Protein 2RJB (pdb70)

InterPro domains:
  IPR009770 2-oxoadipate dioxygenase/decarboxylase [PF07063] (14-400)
  IPR009770 2-oxoadipate dioxygenase/decarboxylase [SM01150] (11-401)
  IPR047869 2-oxoadipate dioxygenase/decarboxylase, bacterial-type [cd16348] (8-313)

Nearest PDB structures (foldseek):
  2rjb-assembly4_D  TM=1.002E+00  e=2.274E-74  Shigella flexneri
  2rjb-assembly2_B  TM=9.936E-01  e=2.424E-61  Shigella flexneri
  2rjb-assembly1_A  TM=9.729E-01  e=1.414E-58  Shigella flexneri
  2rjb-assembly3_C  TM=9.312E-01  e=3.517E-57  Shigella flexneri
  6w1g-assembly1_A  TM=9.583E-01  e=5.378E-47  Pseudomonas putida

Foldseek 3Di:
DDFDALLVLVLVLLVVLCVCVVFVLVVLLLVLQVVQQVVVCVVPVVVVVLVVLLQPVQLNRDKEFEWEAEFLQLLQVVQLLVSQHWADKAQCVLVVAQKIWTKSWHQDPVSCSSYTYIYIYIYGHLVSQPPPVLSVVLVVLRVVADLADPVLVVLSVVCVVVVTDDVVSSVVNSVRVSSLADFDQEWQDAVVSLVVQVVSPVVSSLHRGGHHIHTLEMEREHQDPVVSCVCPSPWPWDPDKDDAADALFDEAKIKTKGFSDKAWHDYPPDDDTHIHTRMYMYMYWGFYWAPVQLVVRLVLVVVQPSCRVVSCVVPDRDPVVVVVRTTFWQKAFDPVQVVVLVVAAPPDDCPVCVVVVGIDTHGHINSGHDHPNPPNQVVSCVSNPHHHHHVNVSRVVNNVVRVVVRHD/DDLLVLVLVLLVCCCVCVVFVLSVLLLVLLVVQQVVVCVVPVVVVVLVVLLQPQALNREKEFEWEAEFLVVLQLVQLLVSQFWADKADQCVVPAQWIWTKRWHQDPVSCSNYTYMYIYIYGDLVLFDDPVLSVVLVVLRVPADLADVVLVVLSVVCVVVVHDDVVSSVVNSVRVSSSADDDQEWPDAPVSLVVLVVRPVVSSQHRIHRHMHILEMEREHQDVVSSQPCPRVWDWDPDKDDAADALADEAKIKTKGFRDKAWHDYPPDPDTHIDTRMYMYMYWGFYWAPVLVVVRVVLDVVQDDPVPDPVSSVSVVSCVVPDRDPVVCVVRTTFWQKAFDPVAVDAAPDDCVVVVVVVGMDTDGHINSDHDHHCPVVLVVSCVSNVHRGHHVNVSRVCNRVVSVVVVHD/DDLLVLLLLLLVVLCVCVVFVVVVLLLVLFVVLFVVVVVVVDLAQNAEKEFEWEAEFLLVLQLVQLLVLAHWADKADLVVVVAQKIWTKNFHQDPVSCNNYTYIYIYIYGNLVLFPDPVLSVVLVVLRVPADLADPVLVVLSPCCVVPVHADVVSSVVNSVRVVSSADDDQEWPDAPVSLVVLVVRPVVSSQHRGDRHIHTLEMEREHACVPVSQPPPSPWHWDPDKDDQADAPADAAKIKTKTFRDWDHHDYPPDDDTDTDTRMYMYMYWGFAWAPQQVVVRLVLVCVSVSNVSCVPPDRDPVVVVVRTTAVIHSGHDHNVCLVVSCVSNVHHHDYSNVSSVVVRVVVDVVVPD/DDLLVLVLLLLVCLCVCVVFVVSVVLLVVLVVQQVVVCVVPVVCVVVCVVCQNREKEFEWEAEALVVQLVVQLLVSQFWADKACCCVPQAQWIWTKSAHLDDVGAYIYTYTYHPLCLNVVLNCLRVPADLQAPLQSVLSVVCVPVVHDDCPSSNVNSVRNCSSADFDQEWPDAPVSLCVVVVRPNVSSLHRRHHHIHTLEMEHEHQPVPVVQPCPSPWHWDPAKDDAADAPFDAAKIKTKTFRDWGHHDYPPDGIDTRIYMYMYWGFAWAPQLVVVRLVLDVVLPPQPDDSVSNVSVVSCVPRDRDPCVVVVRTTADADDADPVNVTHIQRTHDHHCNQVVNCVSNPHHHHYSNVSRVVRSD

Structure (mmCIF, N/CA/C/O backbone):
data_2RJB
#
_entry.id   2RJB
#
_cell.length_a   192.209
_cell.length_b   76.387
_cell.length_c   159.052
_cell.angle_alpha   90.00
_cell.angle_beta   116.55
_cell.angle_gamma   90.00
#
_symmetry.space_group_name_H-M   'C 1 2 1'
#
loop_
_entity.id
_entity.type
_entity.pdbx_description
1 polymer 'Uncharacterized protein'
2 non-polymer 'ZINC ION'
3 water water
#
loop_
_atom_site.group_PDB
_atom_site.id
_atom_site.type_symbol
_atom_site.label_atom_id
_atom_site.label_alt_id
_atom_site.label_comp_id
_atom_site.label_asym_id
_atom_site.label_entity_id
_atom_site.label_seq_id
_atom_site.pdbx_PDB_ins_code
_atom_site.Cartn_x
_atom_site.Cartn_y
_atom_site.Cartn_z
_atom_site.occupancy
_atom_site.B_iso_or_equiv
_atom_site.auth_seq_id
_atom_site.auth_comp_id
_atom_site.auth_asym_id
_atom_site.auth_atom_id
_atom_site.pdbx_PDB_model_num
ATOM 1 N N . ALA A 1 2 ? 65.447 87.383 0.168 1.00 40.39 2 ALA A N 1
ATOM 2 C CA . ALA A 1 2 ? 65.262 86.009 -0.359 1.00 38.94 2 ALA A CA 1
ATOM 3 C C . ALA A 1 2 ? 64.149 85.334 0.422 1.00 39.52 2 ALA A C 1
ATOM 4 O O . ALA A 1 2 ? 64.034 85.521 1.636 1.00 39.70 2 ALA A O 1
ATOM 6 N N . ASN A 1 3 ? 63.320 84.558 -0.272 1.00 39.03 3 ASN A N 1
ATOM 7 C CA . ASN A 1 3 ? 62.231 83.860 0.393 1.00 38.25 3 ASN A CA 1
ATOM 8 C C . ASN A 1 3 ? 62.816 82.735 1.207 1.00 37.46 3 ASN A C 1
ATOM 9 O O . ASN A 1 3 ? 63.797 82.118 0.805 1.00 37.25 3 ASN A O 1
ATOM 14 N N . SER A 1 4 ? 62.222 82.486 2.365 1.00 36.00 4 SER A N 1
ATOM 15 C CA . SER A 1 4 ? 62.668 81.406 3.217 1.00 34.36 4 SER A CA 1
ATOM 16 C C . SER A 1 4 ? 61.768 80.219 2.895 1.00 32.48 4 SER A C 1
ATOM 17 O O . SER A 1 4 ? 60.587 80.201 3.242 1.00 30.02 4 SER A O 1
ATOM 20 N N . ILE A 1 5 ? 62.333 79.232 2.211 1.00 32.05 5 ILE A N 1
ATOM 21 C CA . ILE A 1 5 ? 61.563 78.059 1.818 1.00 33.13 5 ILE A CA 1
ATOM 22 C C . ILE A 1 5 ? 60.997 77.296 3.010 1.00 30.98 5 ILE A C 1
ATOM 23 O O . ILE A 1 5 ? 61.654 77.110 4.028 1.00 32.02 5 ILE A O 1
ATOM 28 N N . THR A 1 6 ? 59.758 76.854 2.866 1.00 29.45 6 THR A N 1
ATOM 29 C CA . THR A 1 6 ? 59.083 76.109 3.914 1.00 26.59 6 THR A CA 1
ATOM 30 C C . THR A 1 6 ? 59.574 74.656 4.017 1.00 24.37 6 THR A C 1
ATOM 31 O O . THR A 1 6 ? 60.300 74.153 3.153 1.00 22.04 6 THR A O 1
ATOM 35 N N . ALA A 1 7 ? 59.177 73.993 5.096 1.00 23.95 7 ALA A N 1
ATOM 36 C CA . ALA A 1 7 ? 59.553 72.603 5.330 1.00 23.40 7 ALA A CA 1
ATOM 37 C C . ALA A 1 7 ? 58.780 71.690 4.379 1.00 22.22 7 ALA A C 1
ATOM 38 O O . ALA A 1 7 ? 59.354 70.768 3.803 1.00 23.94 7 ALA A O 1
ATOM 40 N N . ASP A 1 8 ? 57.487 71.950 4.215 1.00 20.57 8 ASP A N 1
ATOM 41 C CA . ASP A 1 8 ? 56.661 71.141 3.323 1.00 22.66 8 ASP A CA 1
ATOM 42 C C . ASP A 1 8 ? 57.282 71.124 1.931 1.00 22.29 8 ASP A C 1
ATOM 43 O O . ASP A 1 8 ? 57.157 70.154 1.186 1.00 19.70 8 ASP A O 1
ATOM 48 N N . GLU A 1 9 ? 57.960 72.214 1.593 1.00 24.34 9 GLU A N 1
ATOM 49 C CA . GLU A 1 9 ? 58.584 72.349 0.291 1.00 25.52 9 GLU A CA 1
ATOM 50 C C . GLU A 1 9 ? 59.844 71.532 0.167 1.00 24.57 9 GLU A C 1
ATOM 51 O O . GLU A 1 9 ? 60.109 70.969 -0.890 1.00 26.88 9 GLU A O 1
ATOM 57 N N . ILE A 1 10 ? 60.637 71.476 1.231 1.00 21.46 10 ILE A N 1
ATOM 58 C CA . ILE A 1 10 ? 61.853 70.680 1.178 1.00 19.37 10 ILE A CA 1
ATOM 59 C C . ILE A 1 10 ? 61.456 69.205 1.259 1.00 17.95 10 ILE A C 1
ATOM 60 O O . ILE A 1 10 ? 61.999 68.376 0.549 1.00 17.63 10 ILE A O 1
ATOM 65 N N . ARG A 1 11 ? 60.498 68.883 2.115 1.00 14.03 11 ARG A N 1
ATOM 66 C CA . ARG A 1 11 ? 60.090 67.501 2.269 1.00 18.16 11 ARG A CA 1
ATOM 67 C C . ARG A 1 11 ? 59.569 66.851 0.992 1.00 21.70 11 ARG A C 1
ATOM 68 O O . ARG A 1 11 ? 59.961 65.722 0.655 1.00 23.17 11 ARG A O 1
ATOM 76 N N . GLU A 1 12 ? 58.687 67.548 0.281 1.00 23.13 12 GLU A N 1
ATOM 77 C CA . GLU A 1 12 ? 58.120 66.977 -0.925 1.00 23.51 12 GLU A CA 1
ATOM 78 C C . GLU A 1 12 ? 59.145 66.901 -2.043 1.00 24.01 12 GLU A C 1
ATOM 79 O O . GLU A 1 12 ? 59.093 65.991 -2.866 1.00 25.81 12 GLU A O 1
ATOM 85 N N . GLN A 1 13 ? 60.088 67.836 -2.076 1.00 23.00 13 GLN A N 1
ATOM 86 C CA . GLN A 1 13 ? 61.115 67.786 -3.108 1.00 24.71 13 GLN A CA 1
ATOM 87 C C . GLN A 1 13 ? 62.081 66.632 -2.801 1.00 24.87 13 GLN A C 1
ATOM 88 O O . GLN A 1 13 ? 62.546 65.925 -3.700 1.00 24.79 13 GLN A O 1
ATOM 94 N N . PHE A 1 14 ? 62.368 66.443 -1.517 1.00 23.57 14 PHE A N 1
ATOM 95 C CA . PHE A 1 14 ? 63.252 65.375 -1.071 1.00 22.04 14 PHE A CA 1
ATOM 96 C C . PHE A 1 14 ? 62.615 64.036 -1.406 1.00 22.07 14 PHE A C 1
ATOM 97 O O . PHE A 1 14 ? 63.236 63.188 -2.045 1.00 22.02 14 PHE A O 1
ATOM 105 N N . SER A 1 15 ? 61.379 63.853 -0.951 1.00 21.41 15 SER A N 1
ATOM 106 C CA . SER A 1 15 ? 60.645 62.625 -1.223 1.00 23.20 15 SER A CA 1
ATOM 107 C C . SER A 1 15 ? 60.750 62.233 -2.686 1.00 22.29 15 SER A C 1
ATOM 108 O O . SER A 1 15 ? 61.114 61.104 -3.017 1.00 20.67 15 SER A O 1
ATOM 111 N N . GLN A 1 16 ? 60.422 63.184 -3.553 1.00 21.99 16 GLN A N 1
ATOM 112 C CA . GLN A 1 16 ? 60.461 62.968 -4.980 1.00 21.17 16 GLN A CA 1
ATOM 113 C C . GLN A 1 16 ? 61.858 62.672 -5.489 1.00 19.99 16 GLN A C 1
ATOM 114 O O . GLN A 1 16 ? 62.025 61.773 -6.298 1.00 22.70 16 GLN A O 1
ATOM 120 N N . ALA A 1 17 ? 62.862 63.412 -5.032 1.00 21.64 17 ALA A N 1
ATOM 121 C CA . ALA A 1 17 ? 64.239 63.166 -5.482 1.00 21.98 17 ALA A CA 1
ATOM 122 C C . ALA A 1 17 ? 64.631 61.756 -5.059 1.00 24.71 17 ALA A C 1
ATOM 123 O O . ALA A 1 17 ? 65.247 61.005 -5.819 1.00 22.75 17 ALA A O 1
ATOM 133 N N . SER A 1 19 ? 62.668 59.267 -4.517 1.00 25.86 19 SER A N 1
ATOM 134 C CA . SER A 1 19 ? 61.905 58.334 -5.333 1.00 21.89 19 SER A CA 1
ATOM 135 C C . SER A 1 19 ? 62.551 58.115 -6.689 1.00 21.34 19 SER A C 1
ATOM 136 O O . SER A 1 19 ? 62.679 56.987 -7.153 1.00 20.05 19 SER A O 1
ATOM 139 N N . ALA A 1 20 ? 62.967 59.197 -7.328 1.00 21.73 20 ALA A N 1
ATOM 140 C CA . ALA A 1 20 ? 63.603 59.097 -8.635 1.00 21.99 20 ALA A CA 1
ATOM 141 C C . ALA A 1 20 ? 64.918 58.330 -8.565 1.00 22.88 20 ALA A C 1
ATOM 142 O O . ALA A 1 20 ? 65.278 57.597 -9.490 1.00 25.62 20 ALA A O 1
ATOM 152 N N . TYR A 1 22 ? 65.704 56.067 -6.276 1.00 18.32 22 TYR A N 1
ATOM 153 C CA . TYR A 1 22 ? 65.356 54.696 -6.005 1.00 19.54 22 TYR A CA 1
ATOM 154 C C . TYR A 1 22 ? 64.920 54.029 -7.301 1.00 21.26 22 TYR A C 1
ATOM 155 O O . TYR A 1 22 ? 65.312 52.890 -7.577 1.00 19.67 22 TYR A O 1
ATOM 164 N N . GLN A 1 23 ? 64.129 54.742 -8.110 1.00 22.36 23 GLN A N 1
ATOM 165 C CA . GLN A 1 23 ? 63.653 54.176 -9.367 1.00 23.00 23 GLN A CA 1
ATOM 166 C C . GLN A 1 23 ? 64.785 53.854 -10.316 1.00 22.20 23 GLN A C 1
ATOM 167 O O . GLN A 1 23 ? 64.776 52.811 -10.962 1.00 24.08 23 GLN A O 1
ATOM 173 N N . GLN A 1 24 ? 65.772 54.727 -10.407 1.00 23.25 24 GLN A N 1
ATOM 174 C CA . GLN A 1 24 ? 66.877 54.449 -11.314 1.00 24.51 24 GLN A CA 1
ATOM 175 C C . GLN A 1 24 ? 67.738 53.306 -10.776 1.00 24.51 24 GLN A C 1
ATOM 176 O O . GLN A 1 24 ? 68.450 52.639 -11.523 1.00 25.42 24 GLN A O 1
ATOM 182 N N . GLU A 1 25 ? 67.658 53.090 -9.469 1.00 24.53 25 GLU A N 1
ATOM 183 C CA . GLU A 1 25 ? 68.413 52.051 -8.787 1.00 22.59 25 GLU A CA 1
ATOM 184 C C . GLU A 1 25 ? 67.673 50.718 -8.863 1.00 21.29 25 GLU A C 1
ATOM 185 O O . GLU A 1 25 ? 68.276 49.670 -9.104 1.00 21.72 25 GLU A O 1
ATOM 191 N N . VAL A 1 26 ? 66.365 50.775 -8.640 1.00 17.77 26 VAL A N 1
ATOM 192 C CA . VAL A 1 26 ? 65.511 49.595 -8.650 1.00 16.37 26 VAL A CA 1
ATOM 193 C C . VAL A 1 26 ? 64.313 49.786 -9.592 1.00 16.52 26 VAL A C 1
ATOM 194 O O . VAL A 1 26 ? 63.234 50.231 -9.178 1.00 14.99 26 VAL A O 1
ATOM 198 N N . PRO A 1 27 ? 64.490 49.425 -10.872 1.00 16.76 27 PRO A N 1
ATOM 199 C CA . PRO A 1 27 ? 63.473 49.538 -11.924 1.00 17.17 27 PRO A CA 1
ATOM 200 C C . PRO A 1 27 ? 62.128 48.947 -11.536 1.00 19.81 27 PRO A C 1
ATOM 201 O O . PRO A 1 27 ? 61.089 49.571 -11.733 1.00 23.01 27 PRO A O 1
ATOM 205 N N . GLN A 1 28 ? 62.149 47.742 -10.988 1.00 20.02 28 GLN A N 1
ATOM 206 C CA . GLN A 1 28 ? 60.932 47.081 -10.566 1.00 23.36 28 GLN A CA 1
ATOM 207 C C . GLN A 1 28 ? 60.068 48.059 -9.773 1.00 24.75 28 GLN A C 1
ATOM 208 O O . GLN A 1 28 ? 58.840 47.937 -9.720 1.00 26.54 28 GLN A O 1
ATOM 214 N N . TYR A 1 29 ? 60.708 49.039 -9.146 1.00 24.12 29 TYR A N 1
ATOM 215 C CA . TYR A 1 29 ? 59.953 50.012 -8.363 1.00 20.84 29 TYR A CA 1
ATOM 216 C C . TYR A 1 29 ? 59.167 50.902 -9.319 1.00 20.37 29 TYR A C 1
ATOM 217 O O . TYR A 1 29 ? 58.087 51.379 -8.985 1.00 22.27 29 TYR A O 1
ATOM 226 N N . GLY A 1 30 ? 59.713 51.126 -10.508 1.00 18.51 30 GLY A N 1
ATOM 227 C CA . GLY A 1 30 ? 59.015 51.938 -11.485 1.00 20.81 30 GLY A CA 1
ATOM 228 C C . GLY A 1 30 ? 57.730 51.228 -11.870 1.00 21.94 30 GLY A C 1
ATOM 229 O O . GLY A 1 30 ? 56.648 51.807 -11.836 1.00 20.43 30 GLY A O 1
ATOM 230 N N . THR A 1 31 ? 57.859 49.952 -12.224 1.00 23.74 31 THR A N 1
ATOM 231 C CA . THR A 1 31 ? 56.718 49.137 -12.604 1.00 24.45 31 THR A CA 1
ATOM 232 C C . THR A 1 31 ? 55.706 49.124 -11.468 1.00 25.29 31 THR A C 1
ATOM 233 O O . THR A 1 31 ? 54.509 49.339 -11.676 1.00 26.32 31 THR A O 1
ATOM 237 N N . LEU A 1 32 ? 56.197 48.877 -10.255 1.00 24.82 32 LEU A N 1
ATOM 238 C CA . LEU A 1 32 ? 55.322 48.835 -9.094 1.00 22.73 32 LEU A CA 1
ATOM 239 C C . LEU A 1 32 ? 54.435 50.074 -9.024 1.00 22.52 32 LEU A C 1
ATOM 240 O O . LEU A 1 32 ? 53.224 49.959 -8.799 1.00 21.60 32 LEU A O 1
ATOM 245 N N . LEU A 1 33 ? 55.026 51.255 -9.215 1.00 21.98 33 LEU A N 1
ATOM 246 C CA . LEU A 1 33 ? 54.240 52.486 -9.165 1.00 23.32 33 LEU A CA 1
ATOM 247 C C . LEU A 1 33 ? 53.089 52.476 -10.188 1.00 25.89 33 LEU A C 1
ATOM 248 O O . LEU A 1 33 ? 51.953 52.795 -9.835 1.00 26.15 33 LEU A O 1
ATOM 253 N N . GLU A 1 34 ? 53.360 52.093 -11.437 1.00 25.87 34 GLU A N 1
ATOM 254 C CA . GLU A 1 34 ? 52.297 52.048 -12.442 1.00 27.24 34 GLU A CA 1
ATOM 255 C C . GLU A 1 34 ? 51.142 51.165 -11.984 1.00 26.21 34 GLU A C 1
ATOM 256 O O . GLU A 1 34 ? 49.974 51.560 -12.031 1.00 27.12 34 GLU A O 1
ATOM 262 N N . LEU A 1 35 ? 51.487 49.970 -11.526 1.00 26.06 35 LEU A N 1
ATOM 263 C CA . LEU A 1 35 ? 50.513 49.000 -11.054 1.00 24.94 35 LEU A CA 1
ATOM 264 C C . LEU A 1 35 ? 49.654 49.539 -9.917 1.00 23.28 35 LEU A C 1
ATOM 265 O O . LEU A 1 35 ? 48.459 49.279 -9.862 1.00 26.16 35 LEU A O 1
ATOM 270 N N . VAL A 1 36 ? 50.253 50.295 -9.005 1.00 22.92 36 VAL A N 1
ATOM 271 C CA . VAL A 1 36 ? 49.495 50.867 -7.888 1.00 20.02 36 VAL A CA 1
ATOM 272 C C . VAL A 1 36 ? 48.570 51.961 -8.419 1.00 17.97 36 VAL A C 1
ATOM 273 O O . VAL A 1 36 ? 47.423 52.076 -8.000 1.00 17.11 36 VAL A O 1
ATOM 277 N N . ALA A 1 37 ? 49.070 52.753 -9.356 1.00 17.61 37 ALA A N 1
ATOM 278 C CA . ALA A 1 37 ? 48.275 53.830 -9.954 1.00 21.15 37 ALA A CA 1
ATOM 279 C C . ALA A 1 37 ? 47.043 53.234 -10.617 1.00 22.64 37 ALA A C 1
ATOM 280 O O . ALA A 1 37 ? 45.919 53.697 -10.402 1.00 20.81 37 ALA A O 1
ATOM 282 N N . ASP A 1 38 ? 47.257 52.192 -11.416 1.00 23.88 38 ASP A N 1
ATOM 283 C CA . ASP A 1 38 ? 46.146 51.544 -12.084 1.00 24.62 38 ASP A CA 1
ATOM 284 C C . ASP A 1 38 ? 45.152 51.039 -11.057 1.00 24.11 38 ASP A C 1
ATOM 285 O O . ASP A 1 38 ? 43.952 51.325 -11.130 1.00 25.24 38 ASP A O 1
ATOM 290 N N . VAL A 1 39 ? 45.639 50.297 -10.078 1.00 23.35 39 VAL A N 1
ATOM 291 C CA . VAL A 1 39 ? 44.728 49.777 -9.075 1.00 22.23 39 VAL A CA 1
ATOM 292 C C . VAL A 1 39 ? 43.979 50.862 -8.318 1.00 23.86 39 VAL A C 1
ATOM 293 O O . VAL A 1 39 ? 42.785 50.706 -8.049 1.00 25.25 39 VAL A O 1
ATOM 297 N N . ASN A 1 40 ? 44.649 51.966 -7.990 1.00 23.60 40 ASN A N 1
ATOM 298 C CA . ASN A 1 40 ? 43.971 53.031 -7.251 1.00 26.02 40 ASN A CA 1
ATOM 299 C C . ASN A 1 40 ? 42.926 53.711 -8.121 1.00 26.97 40 ASN A C 1
ATOM 300 O O . ASN A 1 40 ? 41.851 54.081 -7.654 1.00 28.54 40 ASN A O 1
ATOM 305 N N . LEU A 1 41 ? 43.243 53.875 -9.395 1.00 27.90 41 LEU A N 1
ATOM 306 C CA . LEU A 1 41 ? 42.311 54.512 -10.300 1.00 28.60 41 LEU A CA 1
ATOM 307 C C . LEU A 1 41 ? 41.064 53.637 -10.392 1.00 27.43 41 LEU A C 1
ATOM 308 O O . LEU A 1 41 ? 39.949 54.107 -10.188 1.00 26.03 41 LEU A O 1
ATOM 313 N N . ALA A 1 42 ? 41.260 52.356 -10.673 1.00 27.56 42 ALA A N 1
ATOM 314 C CA . ALA A 1 42 ? 40.141 51.434 -10.792 1.00 27.02 42 ALA A CA 1
ATOM 315 C C . ALA A 1 42 ? 39.268 51.474 -9.542 1.00 27.20 42 ALA A C 1
ATOM 316 O O . ALA A 1 42 ? 38.055 51.668 -9.636 1.00 28.68 42 ALA A O 1
ATOM 318 N N . VAL A 1 43 ? 39.879 51.294 -8.373 1.00 26.84 43 VAL A N 1
ATOM 319 C CA . VAL A 1 43 ? 39.131 51.314 -7.117 1.00 24.35 43 VAL A CA 1
ATOM 320 C C . VAL A 1 43 ? 38.267 52.558 -6.998 1.00 24.42 43 VAL A C 1
ATOM 321 O O . VAL A 1 43 ? 37.167 52.508 -6.455 1.00 24.35 43 VAL A O 1
ATOM 325 N N . LEU A 1 44 ? 38.766 53.679 -7.494 1.00 25.11 44 LEU A N 1
ATOM 326 C CA . LEU A 1 44 ? 37.988 54.904 -7.436 1.00 29.40 44 LEU A CA 1
ATOM 327 C C . LEU A 1 44 ? 36.851 54.797 -8.456 1.00 31.05 44 LEU A C 1
ATOM 328 O O . LEU A 1 44 ? 35.703 55.118 -8.152 1.00 28.05 44 LEU A O 1
ATOM 333 N N . GLU A 1 45 ? 37.185 54.327 -9.656 1.00 34.72 45 GLU A N 1
ATOM 334 C CA . GLU A 1 45 ? 36.201 54.141 -10.716 1.00 38.50 45 GLU A CA 1
ATOM 335 C C . GLU A 1 45 ? 35.065 53.249 -10.228 1.00 38.62 45 GLU A C 1
ATOM 336 O O . GLU A 1 45 ? 33.896 53.607 -10.350 1.00 38.06 45 GLU A O 1
ATOM 342 N N . ASN A 1 46 ? 35.414 52.093 -9.669 1.00 40.30 46 ASN A N 1
ATOM 343 C CA . ASN A 1 46 ? 34.422 51.141 -9.161 1.00 44.28 46 ASN A CA 1
ATOM 344 C C . ASN A 1 46 ? 33.672 51.601 -7.912 1.00 46.20 46 ASN A C 1
ATOM 345 O O . ASN A 1 46 ? 32.702 50.965 -7.504 1.00 47.17 46 ASN A O 1
ATOM 350 N N . ASN A 1 47 ? 34.119 52.684 -7.289 1.00 47.31 47 ASN A N 1
ATOM 351 C CA . ASN A 1 47 ? 33.448 53.174 -6.091 1.00 48.31 47 ASN A CA 1
ATOM 352 C C . ASN A 1 47 ? 33.435 54.690 -6.117 1.00 48.78 47 ASN A C 1
ATOM 353 O O . ASN A 1 47 ? 34.366 55.350 -5.653 1.00 48.50 47 ASN A O 1
ATOM 358 N N . PRO A 1 48 ? 32.363 55.261 -6.675 1.00 49.53 48 PRO A N 1
ATOM 359 C CA . PRO A 1 48 ? 32.159 56.705 -6.801 1.00 48.34 48 PRO A CA 1
ATOM 360 C C . PRO A 1 48 ? 31.962 57.398 -5.460 1.00 47.28 48 PRO A C 1
ATOM 361 O O . PRO A 1 48 ? 32.459 58.500 -5.245 1.00 46.57 48 PRO A O 1
ATOM 365 N N . GLN A 1 49 ? 31.225 56.757 -4.564 1.00 46.19 49 GLN A N 1
ATOM 366 C CA . GLN A 1 49 ? 30.978 57.339 -3.256 1.00 47.00 49 GLN A CA 1
ATOM 367 C C . GLN A 1 49 ? 32.324 57.458 -2.559 1.00 47.04 49 GLN A C 1
ATOM 368 O O . GLN A 1 49 ? 32.698 58.534 -2.081 1.00 47.20 49 GLN A O 1
ATOM 374 N N . LEU A 1 50 ? 33.050 56.342 -2.505 1.00 44.85 50 LEU A N 1
ATOM 375 C CA . LEU A 1 50 ? 34.363 56.322 -1.880 1.00 42.74 50 LEU A CA 1
ATOM 376 C C . LEU A 1 50 ? 35.118 57.536 -2.396 1.00 42.50 50 LEU A C 1
ATOM 377 O O . LEU A 1 50 ? 35.616 58.346 -1.617 1.00 43.34 50 LEU A O 1
ATOM 382 N N . HIS A 1 51 ? 35.177 57.662 -3.718 1.00 40.81 51 HIS A N 1
ATOM 383 C CA . HIS A 1 51 ? 35.853 58.781 -4.362 1.00 39.93 51 HIS A CA 1
ATOM 384 C C . HIS A 1 51 ? 35.265 60.113 -3.879 1.00 40.38 51 HIS A C 1
ATOM 385 O O . HIS A 1 51 ? 35.975 61.107 -3.780 1.00 38.45 51 HIS A O 1
ATOM 392 N N . GLU A 1 52 ? 33.968 60.132 -3.586 1.00 42.64 52 GLU A N 1
ATOM 393 C CA . GLU A 1 52 ? 33.319 61.354 -3.115 1.00 45.65 52 GLU A CA 1
ATOM 394 C C . GLU A 1 52 ? 33.847 61.650 -1.713 1.00 46.34 52 GLU A C 1
ATOM 395 O O . GLU A 1 52 ? 34.368 62.732 -1.454 1.00 47.08 52 GLU A O 1
ATOM 401 N N . LYS A 1 53 ? 33.705 60.682 -0.813 1.00 46.36 53 LYS A N 1
ATOM 402 C CA . LYS A 1 53 ? 34.184 60.839 0.553 1.00 46.99 53 LYS A CA 1
ATOM 403 C C . LYS A 1 53 ? 35.580 61.443 0.541 1.00 47.18 53 LYS A C 1
ATOM 404 O O . LYS A 1 53 ? 35.816 62.496 1.132 1.00 47.72 53 LYS A O 1
ATOM 418 N N . VAL A 1 55 ? 37.375 63.025 -1.789 1.00 44.94 55 VAL A N 1
ATOM 419 C CA . VAL A 1 55 ? 37.549 64.369 -2.319 1.00 44.75 55 VAL A CA 1
ATOM 420 C C . VAL A 1 55 ? 37.090 65.401 -1.288 1.00 44.20 55 VAL A C 1
ATOM 421 O O . VAL A 1 55 ? 37.687 66.465 -1.150 1.00 43.51 55 VAL A O 1
ATOM 425 N N . ASN A 1 56 ? 36.031 65.069 -0.560 1.00 43.86 56 ASN A N 1
ATOM 426 C CA . ASN A 1 56 ? 35.494 65.954 0.469 1.00 44.76 56 ASN A CA 1
ATOM 427 C C . ASN A 1 56 ? 36.434 66.140 1.654 1.00 44.73 56 ASN A C 1
ATOM 428 O O . ASN A 1 56 ? 36.293 67.093 2.417 1.00 44.14 56 ASN A O 1
ATOM 433 N N . ALA A 1 57 ? 37.384 65.224 1.809 1.00 43.90 57 ALA A N 1
ATOM 434 C CA . ALA A 1 57 ? 38.314 65.288 2.920 1.00 44.09 57 ALA A CA 1
ATOM 435 C C . ALA A 1 57 ? 39.756 65.592 2.509 1.00 44.24 57 ALA A C 1
ATOM 436 O O . ALA A 1 57 ? 40.690 65.274 3.240 1.00 43.97 57 ALA A O 1
ATOM 438 N N . ASP A 1 58 ? 39.936 66.203 1.340 1.00 44.88 58 ASP A N 1
ATOM 439 C CA . ASP A 1 58 ? 41.272 66.558 0.862 1.00 44.56 58 ASP A CA 1
ATOM 440 C C . ASP A 1 58 ? 42.291 65.431 1.056 1.00 45.20 58 ASP A C 1
ATOM 441 O O . ASP A 1 58 ? 43.459 65.706 1.338 1.00 47.48 58 ASP A O 1
ATOM 446 N N . GLU A 1 59 ? 41.880 64.175 0.912 1.00 43.74 59 GLU A N 1
ATOM 447 C CA . GLU A 1 59 ? 42.832 63.079 1.105 1.00 42.60 59 GLU A CA 1
ATOM 448 C C . GLU A 1 59 ? 43.160 62.306 -0.172 1.00 39.70 59 GLU A C 1
ATOM 449 O O . GLU A 1 59 ? 43.830 61.274 -0.131 1.00 38.98 59 GLU A O 1
ATOM 455 N N . LEU A 1 60 ? 42.705 62.818 -1.308 1.00 36.93 60 LEU A N 1
ATOM 456 C CA . LEU A 1 60 ? 42.959 62.149 -2.576 1.00 33.83 60 LEU A CA 1
ATOM 457 C C . LEU A 1 60 ? 44.255 62.617 -3.176 1.00 31.19 60 LEU A C 1
ATOM 458 O O . LEU A 1 60 ? 44.944 61.866 -3.866 1.00 31.38 60 LEU A O 1
ATOM 463 N N . ALA A 1 61 ? 44.589 63.872 -2.924 1.00 28.12 61 ALA A N 1
ATOM 464 C CA . ALA A 1 61 ? 45.825 64.405 -3.461 1.00 25.22 61 ALA A CA 1
ATOM 465 C C . ALA A 1 61 ? 47.042 63.679 -2.866 1.00 24.57 61 ALA A C 1
ATOM 466 O O . ALA A 1 61 ? 47.900 63.202 -3.605 1.00 22.90 61 ALA A O 1
ATOM 468 N N . ARG A 1 62 ? 47.104 63.568 -1.540 1.00 24.17 62 ARG A N 1
ATOM 469 C CA . ARG A 1 62 ? 48.247 62.919 -0.908 1.00 25.79 62 ARG A CA 1
ATOM 470 C C . ARG A 1 62 ? 48.479 61.496 -1.389 1.00 28.73 62 ARG A C 1
ATOM 471 O O . ARG A 1 62 ? 49.614 61.029 -1.441 1.00 28.26 62 ARG A O 1
ATOM 479 N N . LEU A 1 63 ? 47.401 60.821 -1.770 1.00 31.48 63 LEU A N 1
ATOM 480 C CA . LEU A 1 63 ? 47.479 59.450 -2.258 1.00 34.35 63 LEU A CA 1
ATOM 481 C C . LEU A 1 63 ? 48.412 59.254 -3.455 1.00 35.53 63 LEU A C 1
ATOM 482 O O . LEU A 1 63 ? 48.910 58.154 -3.677 1.00 38.64 63 LEU A O 1
ATOM 487 N N . ASN A 1 64 ? 48.654 60.316 -4.217 1.00 36.50 64 ASN A N 1
ATOM 488 C CA . ASN A 1 64 ? 49.519 60.244 -5.399 1.00 36.55 64 ASN A CA 1
ATOM 489 C C . ASN A 1 64 ? 51.004 60.430 -5.084 1.00 35.75 64 ASN A C 1
ATOM 490 O O . ASN A 1 64 ? 51.872 60.087 -5.893 1.00 35.13 64 ASN A O 1
ATOM 495 N N . VAL A 1 65 ? 51.306 60.968 -3.909 1.00 34.20 65 VAL A N 1
ATOM 496 C CA . VAL A 1 65 ? 52.697 61.215 -3.554 1.00 31.18 65 VAL A CA 1
ATOM 497 C C . VAL A 1 65 ? 53.189 60.435 -2.345 1.00 29.03 65 VAL A C 1
ATOM 498 O O . VAL A 1 65 ? 54.386 60.376 -2.098 1.00 30.80 65 VAL A O 1
ATOM 502 N N . GLU A 1 66 ? 52.270 59.821 -1.610 1.00 26.70 66 GLU A N 1
ATOM 503 C CA . GLU A 1 66 ? 52.611 59.073 -0.402 1.00 26.37 66 GLU A CA 1
ATOM 504 C C . GLU A 1 66 ? 53.619 57.924 -0.559 1.00 26.67 66 GLU A C 1
ATOM 505 O O . GLU A 1 66 ? 53.487 57.056 -1.426 1.00 29.21 66 GLU A O 1
ATOM 511 N N . ARG A 1 67 ? 54.627 57.952 0.305 1.00 25.69 67 ARG A N 1
ATOM 512 C CA . ARG A 1 67 ? 55.676 56.957 0.372 1.00 24.62 67 ARG A CA 1
ATOM 513 C C . ARG A 1 67 ? 56.330 57.028 1.746 1.00 23.89 67 ARG A C 1
ATOM 514 O O . ARG A 1 67 ? 56.229 58.044 2.446 1.00 23.00 67 ARG A O 1
ATOM 522 N N . HIS A 1 68 ? 56.972 55.936 2.146 1.00 22.00 68 HIS A N 1
ATOM 523 C CA . HIS A 1 68 ? 57.701 55.932 3.392 1.00 20.98 68 HIS A CA 1
ATOM 524 C C . HIS A 1 68 ? 59.033 55.300 3.076 1.00 19.93 68 HIS A C 1
ATOM 525 O O . HIS A 1 68 ? 59.140 54.482 2.172 1.00 19.41 68 HIS A O 1
ATOM 532 N N . GLY A 1 69 ? 60.070 55.728 3.775 1.00 19.73 69 GLY A N 1
ATOM 533 C CA . GLY A 1 69 ? 61.378 55.161 3.532 1.00 16.92 69 GLY A CA 1
ATOM 534 C C . GLY A 1 69 ? 61.763 54.357 4.753 1.00 15.00 69 GLY A C 1
ATOM 535 O O . GLY A 1 69 ? 61.174 54.512 5.821 1.00 13.77 69 GLY A O 1
ATOM 536 N N . ALA A 1 70 ? 62.753 53.499 4.596 1.00 13.44 70 ALA A N 1
ATOM 537 C CA . ALA A 1 70 ? 63.214 52.672 5.691 1.00 14.80 70 ALA A CA 1
ATOM 538 C C . ALA A 1 70 ? 64.736 52.702 5.667 1.00 15.68 70 ALA A C 1
ATOM 539 O O . ALA A 1 70 ? 65.363 52.277 4.682 1.00 13.90 70 ALA A O 1
ATOM 541 N N . ILE A 1 71 ? 65.321 53.216 6.745 1.00 15.24 71 ILE A N 1
ATOM 542 C CA . ILE A 1 71 ? 66.774 53.305 6.846 1.00 15.84 71 ILE A CA 1
ATOM 543 C C . ILE A 1 71 ? 67.330 52.818 8.172 1.00 14.54 71 ILE A C 1
ATOM 544 O O . ILE A 1 71 ? 66.664 52.866 9.214 1.00 13.78 71 ILE A O 1
ATOM 549 N N . ARG A 1 72 ? 68.573 52.364 8.127 1.00 15.46 72 ARG A N 1
ATOM 550 C CA . ARG A 1 72 ? 69.224 51.830 9.322 1.00 17.90 72 ARG A CA 1
ATOM 551 C C . ARG A 1 72 ? 70.559 52.465 9.604 1.00 17.75 72 ARG A C 1
ATOM 552 O O . ARG A 1 72 ? 71.375 52.650 8.697 1.00 17.07 72 ARG A O 1
ATOM 560 N N . VAL A 1 73 ? 70.782 52.803 10.866 1.00 16.88 73 VAL A N 1
ATOM 561 C CA . VAL A 1 73 ? 72.065 53.384 11.249 1.00 18.46 73 VAL A CA 1
ATOM 562 C C . VAL A 1 73 ? 72.659 52.675 12.453 1.00 19.49 73 VAL A C 1
ATOM 563 O O . VAL A 1 73 ? 71.941 52.028 13.214 1.00 20.05 73 VAL A O 1
ATOM 567 N N . GLY A 1 74 ? 73.970 52.788 12.621 1.00 21.17 74 GLY A N 1
ATOM 568 C CA . GLY A 1 74 ? 74.610 52.104 13.729 1.00 24.40 74 GLY A CA 1
ATOM 569 C C . GLY A 1 74 ? 75.080 52.930 14.913 1.00 25.79 74 GLY A C 1
ATOM 570 O O . GLY A 1 74 ? 75.676 52.375 15.829 1.00 29.05 74 GLY A O 1
ATOM 571 N N . THR A 1 75 ? 74.835 54.236 14.923 1.00 25.05 75 THR A N 1
ATOM 572 C CA . THR A 1 75 ? 75.297 55.042 16.044 1.00 22.95 75 THR A CA 1
ATOM 573 C C . THR A 1 75 ? 74.344 56.130 16.447 1.00 24.20 75 THR A C 1
ATOM 574 O O . THR A 1 75 ? 73.663 56.727 15.610 1.00 26.38 75 THR A O 1
ATOM 578 N N . ALA A 1 76 ? 74.307 56.386 17.749 1.00 25.07 76 ALA A N 1
ATOM 579 C CA . ALA A 1 76 ? 73.464 57.432 18.300 1.00 24.89 76 ALA A CA 1
ATOM 580 C C . ALA A 1 76 ? 73.783 58.751 17.579 1.00 25.52 76 ALA A C 1
ATOM 581 O O . ALA A 1 76 ? 72.876 59.516 17.243 1.00 24.70 76 ALA A O 1
ATOM 583 N N . GLN A 1 77 ? 75.069 59.008 17.337 1.00 25.42 77 GLN A N 1
ATOM 584 C CA . GLN A 1 77 ? 75.478 60.225 16.650 1.00 27.32 77 GLN A CA 1
ATOM 585 C C . GLN A 1 77 ? 74.729 60.337 15.313 1.00 27.65 77 GLN A C 1
ATOM 586 O O . GLN A 1 77 ? 74.025 61.318 15.058 1.00 25.88 77 GLN A O 1
ATOM 592 N N . GLU A 1 78 ? 74.894 59.322 14.465 1.00 26.71 78 GLU A N 1
ATOM 593 C CA . GLU A 1 78 ? 74.246 59.282 13.163 1.00 25.29 78 GLU A CA 1
ATOM 594 C C . GLU A 1 78 ? 72.738 59.523 13.317 1.00 24.37 78 GLU A C 1
ATOM 595 O O . GLU A 1 78 ? 72.123 60.212 12.506 1.00 21.36 78 GLU A O 1
ATOM 601 N N . LEU A 1 79 ? 72.164 58.975 14.382 1.00 23.16 79 LEU A N 1
ATOM 602 C CA . LEU A 1 79 ? 70.735 59.109 14.640 1.00 22.64 79 LEU A CA 1
ATOM 603 C C . LEU A 1 79 ? 70.319 60.508 15.044 1.00 24.23 79 LEU A C 1
ATOM 604 O O . LEU A 1 79 ? 69.168 60.886 14.837 1.00 28.05 79 LEU A O 1
ATOM 609 N N . ALA A 1 80 ? 71.235 61.272 15.631 1.00 22.63 80 ALA A N 1
ATOM 610 C CA . ALA A 1 80 ? 70.907 62.627 16.055 1.00 22.23 80 ALA A CA 1
ATOM 611 C C . ALA A 1 80 ? 70.980 63.561 14.858 1.00 22.12 80 ALA A C 1
ATOM 612 O O . ALA A 1 80 ? 70.151 64.461 14.724 1.00 19.78 80 ALA A O 1
ATOM 614 N N . THR A 1 81 ? 71.964 63.355 13.985 1.00 22.33 81 THR A N 1
ATOM 615 C CA . THR A 1 81 ? 72.065 64.187 12.794 1.00 23.44 81 THR A CA 1
ATOM 616 C C . THR A 1 81 ? 70.787 64.028 11.966 1.00 24.84 81 THR A C 1
ATOM 617 O O . THR A 1 81 ? 70.237 65.017 11.486 1.00 26.42 81 THR A O 1
ATOM 621 N N . LEU A 1 82 ? 70.307 62.794 11.807 1.00 24.13 82 LEU A N 1
ATOM 622 C CA . LEU A 1 82 ? 69.076 62.563 11.051 1.00 24.40 82 LEU A CA 1
ATOM 623 C C . LEU A 1 82 ? 67.912 63.299 11.707 1.00 25.29 82 LEU A C 1
ATOM 624 O O . LEU A 1 82 ? 67.017 63.792 11.015 1.00 27.08 82 LEU A O 1
ATOM 629 N N . ARG A 1 83 ? 67.920 63.360 13.039 1.00 24.96 83 ARG A N 1
ATOM 630 C CA . ARG A 1 83 ? 66.868 64.058 13.773 1.00 24.09 83 ARG A CA 1
ATOM 631 C C . ARG A 1 83 ? 66.905 65.526 13.373 1.00 21.94 83 ARG A C 1
ATOM 632 O O . ARG A 1 83 ? 65.876 66.173 13.286 1.00 20.87 83 ARG A O 1
ATOM 640 N N . ARG A 1 84 ? 68.105 66.041 13.133 1.00 22.09 84 ARG A N 1
ATOM 641 C CA . ARG A 1 84 ? 68.260 67.434 12.741 1.00 25.97 84 ARG A CA 1
ATOM 642 C C . ARG A 1 84 ? 67.834 67.594 11.296 1.00 25.89 84 ARG A C 1
ATOM 643 O O . ARG A 1 84 ? 67.013 68.450 10.964 1.00 24.96 84 ARG A O 1
ATOM 659 N N . PHE A 1 86 ? 65.844 65.840 9.463 1.00 28.69 86 PHE A N 1
ATOM 660 C CA . PHE A 1 86 ? 64.411 65.713 9.219 1.00 28.43 86 PHE A CA 1
ATOM 661 C C . PHE A 1 86 ? 63.595 66.855 9.812 1.00 27.02 86 PHE A C 1
ATOM 662 O O . PHE A 1 86 ? 62.485 67.137 9.354 1.00 28.31 86 PHE A O 1
ATOM 670 N N . ALA A 1 87 ? 64.128 67.504 10.839 1.00 24.54 87 ALA A N 1
ATOM 671 C CA . ALA A 1 87 ? 63.406 68.610 11.450 1.00 22.27 87 ALA A CA 1
ATOM 672 C C . ALA A 1 87 ? 63.314 69.732 10.419 1.00 19.58 87 ALA A C 1
ATOM 673 O O . ALA A 1 87 ? 62.294 70.398 10.311 1.00 18.58 87 ALA A O 1
ATOM 675 N N . ILE A 1 88 ? 64.381 69.905 9.650 1.00 18.76 88 ILE A N 1
ATOM 676 C CA . ILE A 1 88 ? 64.427 70.911 8.605 1.00 20.82 88 ILE A CA 1
ATOM 677 C C . ILE A 1 88 ? 63.377 70.596 7.537 1.00 23.94 88 ILE A C 1
ATOM 678 O O . ILE A 1 88 ? 63.087 71.437 6.679 1.00 25.12 88 ILE A O 1
ATOM 691 N N . GLY A 1 90 ? 60.245 69.265 8.492 1.00 24.69 90 GLY A N 1
ATOM 692 C CA . GLY A 1 90 ? 58.949 69.165 9.138 1.00 24.25 90 GLY A CA 1
ATOM 693 C C . GLY A 1 90 ? 58.540 67.784 9.615 1.00 26.94 90 GLY A C 1
ATOM 694 O O . GLY A 1 90 ? 57.351 67.503 9.811 1.00 25.53 90 GLY A O 1
ATOM 703 N N . TYR A 1 92 ? 58.984 64.782 12.567 1.00 29.46 92 TYR A N 1
ATOM 704 C CA . TYR A 1 92 ? 59.401 64.561 13.939 1.00 29.32 92 TYR A CA 1
ATOM 705 C C . TYR A 1 92 ? 59.315 63.106 14.344 1.00 28.32 92 TYR A C 1
ATOM 706 O O . TYR A 1 92 ? 58.418 62.391 13.922 1.00 30.06 92 TYR A O 1
ATOM 715 N N . PRO A 1 93 ? 60.256 62.654 15.183 1.00 27.37 93 PRO A N 1
ATOM 716 C CA . PRO A 1 93 ? 60.277 61.260 15.636 1.00 25.72 93 PRO A CA 1
ATOM 717 C C . PRO A 1 93 ? 59.005 60.897 16.365 1.00 24.42 93 PRO A C 1
ATOM 718 O O . PRO A 1 93 ? 58.724 61.456 17.427 1.00 26.19 93 PRO A O 1
ATOM 722 N N . VAL A 1 94 ? 58.239 59.967 15.801 1.00 22.10 94 VAL A N 1
ATOM 723 C CA . VAL A 1 94 ? 56.995 59.533 16.427 1.00 21.53 94 VAL A CA 1
ATOM 724 C C . VAL A 1 94 ? 56.996 58.063 16.839 1.00 21.62 94 VAL A C 1
ATOM 725 O O . VAL A 1 94 ? 57.347 57.169 16.066 1.00 20.36 94 VAL A O 1
ATOM 729 N N . SER A 1 95 ? 56.618 57.839 18.088 1.00 22.58 95 SER A N 1
ATOM 730 C CA . SER A 1 95 ? 56.536 56.506 18.655 1.00 22.79 95 SER A CA 1
ATOM 731 C C . SER A 1 95 ? 57.859 55.738 18.710 1.00 22.00 95 SER A C 1
ATOM 732 O O . SER A 1 95 ? 58.873 56.162 18.157 1.00 22.82 95 SER A O 1
ATOM 735 N N . TYR A 1 96 ? 57.820 54.589 19.372 1.00 21.33 96 TYR A N 1
ATOM 736 C CA . TYR A 1 96 ? 58.995 53.748 19.544 1.00 21.34 96 TYR A CA 1
ATOM 737 C C . TYR A 1 96 ? 58.679 52.295 19.183 1.00 21.45 96 TYR A C 1
ATOM 738 O O . TYR A 1 96 ? 57.650 51.759 19.582 1.00 19.94 96 TYR A O 1
ATOM 747 N N . TYR A 1 97 ? 59.552 51.665 18.410 1.00 20.89 97 TYR A N 1
ATOM 748 C CA . TYR A 1 97 ? 59.343 50.275 18.027 1.00 24.48 97 TYR A CA 1
ATOM 749 C C . TYR A 1 97 ? 60.578 49.465 18.417 1.00 27.11 97 TYR A C 1
ATOM 750 O O . TYR A 1 97 ? 61.693 49.754 17.987 1.00 27.03 97 TYR A O 1
ATOM 759 N N . ASP A 1 98 ? 60.366 48.436 19.226 1.00 29.49 98 ASP A N 1
ATOM 760 C CA . ASP A 1 98 ? 61.453 47.595 19.707 1.00 29.42 98 ASP A CA 1
ATOM 761 C C . ASP A 1 98 ? 61.521 46.274 18.940 1.00 30.38 98 ASP A C 1
ATOM 762 O O . ASP A 1 98 ? 61.114 45.226 19.451 1.00 31.39 98 ASP A O 1
ATOM 767 N N . LEU A 1 99 ? 62.047 46.328 17.719 1.00 30.34 99 LEU A N 1
ATOM 768 C CA . LEU A 1 99 ? 62.153 45.138 16.886 1.00 31.44 99 LEU A CA 1
ATOM 769 C C . LEU A 1 99 ? 63.024 44.029 17.483 1.00 33.79 99 LEU A C 1
ATOM 770 O O . LEU A 1 99 ? 63.205 42.973 16.870 1.00 35.20 99 LEU A O 1
ATOM 775 N N . SER A 1 100 ? 63.568 44.252 18.674 1.00 35.63 100 SER A N 1
ATOM 776 C CA . SER A 1 100 ? 64.398 43.225 19.299 1.00 37.96 100 SER A CA 1
ATOM 777 C C . SER A 1 100 ? 63.428 42.176 19.820 1.00 38.77 100 SER A C 1
ATOM 778 O O . SER A 1 100 ? 63.739 40.985 19.869 1.00 39.02 100 SER A O 1
ATOM 781 N N . GLN A 1 101 ? 62.247 42.650 20.206 1.00 39.25 101 GLN A N 1
ATOM 782 C CA . GLN A 1 101 ? 61.177 41.802 20.719 1.00 40.64 101 GLN A CA 1
ATOM 783 C C . GLN A 1 101 ? 60.829 40.765 19.647 1.00 41.01 101 GLN A C 1
ATOM 784 O O . GLN A 1 101 ? 59.954 39.927 19.851 1.00 40.63 101 GLN A O 1
ATOM 790 N N . ALA A 1 102 ? 61.506 40.840 18.500 1.00 41.48 102 ALA A N 1
ATOM 791 C CA . ALA A 1 102 ? 61.266 39.912 17.401 1.00 40.85 102 ALA A CA 1
ATOM 792 C C . ALA A 1 102 ? 62.557 39.362 16.808 1.00 40.88 102 ALA A C 1
ATOM 793 O O . ALA A 1 102 ? 62.561 38.840 15.695 1.00 39.72 102 ALA A O 1
ATOM 795 N N . GLY A 1 103 ? 63.656 39.502 17.541 1.00 42.34 103 GLY A N 1
ATOM 796 C CA . GLY A 1 103 ? 64.926 38.966 17.078 1.00 42.14 103 GLY A CA 1
ATOM 797 C C . GLY A 1 103 ? 65.845 39.880 16.294 1.00 42.04 103 GLY A C 1
ATOM 798 O O . GLY A 1 103 ? 67.053 39.626 16.212 1.00 43.40 103 GLY A O 1
ATOM 799 N N . VAL A 1 104 ? 65.295 40.937 15.707 1.00 40.03 104 VAL A N 1
ATOM 800 C CA . VAL A 1 104 ? 66.120 41.857 14.939 1.00 37.04 104 VAL A CA 1
ATOM 801 C C . VAL A 1 104 ? 66.851 42.745 15.944 1.00 35.14 104 VAL A C 1
ATOM 802 O O . VAL A 1 104 ? 66.226 43.378 16.801 1.00 36.07 104 VAL A O 1
ATOM 806 N N . PRO A 1 105 ? 68.191 42.776 15.871 1.00 32.94 105 PRO A N 1
ATOM 807 C CA . PRO A 1 105 ? 69.069 43.559 16.747 1.00 30.46 105 PRO A CA 1
ATOM 808 C C . PRO A 1 105 ? 69.010 45.081 16.548 1.00 29.27 105 PRO A C 1
ATOM 809 O O . PRO A 1 105 ? 70.043 45.740 16.419 1.00 26.73 105 PRO A O 1
ATOM 813 N N . VAL A 1 106 ? 67.800 45.635 16.522 1.00 26.63 106 VAL A N 1
ATOM 814 C CA . VAL A 1 106 ? 67.638 47.071 16.346 1.00 24.73 106 VAL A CA 1
ATOM 815 C C . VAL A 1 106 ? 66.358 47.518 17.040 1.00 22.54 106 VAL A C 1
ATOM 816 O O . VAL A 1 106 ? 65.561 46.691 17.476 1.00 22.25 106 VAL A O 1
ATOM 820 N N . HIS A 1 107 ? 66.186 48.828 17.167 1.00 18.94 107 HIS A N 1
ATOM 821 C CA . HIS A 1 107 ? 64.953 49.398 17.699 1.00 16.73 107 HIS A CA 1
ATOM 822 C C . HIS A 1 107 ? 64.757 50.721 16.951 1.00 15.16 107 HIS A C 1
ATOM 823 O O . HIS A 1 107 ? 65.710 51.259 16.363 1.00 13.51 107 HIS A O 1
ATOM 830 N N . SER A 1 108 ? 63.537 51.250 16.925 1.00 15.53 108 SER A N 1
ATOM 831 C CA . SER A 1 108 ? 63.346 52.443 16.118 1.00 16.30 108 SER A CA 1
ATOM 832 C C . SER A 1 108 ? 62.161 53.372 16.315 1.00 16.76 108 SER A C 1
ATOM 833 O O . SER A 1 108 ? 61.309 53.181 17.186 1.00 18.37 108 SER A O 1
ATOM 836 N N . THR A 1 109 ? 62.130 54.404 15.476 1.00 16.91 109 THR A N 1
ATOM 837 C CA . THR A 1 109 ? 61.066 55.402 15.513 1.00 16.41 109 THR A CA 1
ATOM 838 C C . THR A 1 109 ? 60.658 55.789 14.082 1.00 16.71 109 THR A C 1
ATOM 839 O O . THR A 1 109 ? 61.225 55.319 13.106 1.00 14.91 109 THR A O 1
ATOM 843 N N . ALA A 1 110 ? 59.669 56.658 13.967 1.00 17.29 110 ALA A N 1
ATOM 844 C CA . ALA A 1 110 ? 59.244 57.092 12.659 1.00 18.81 110 ALA A CA 1
ATOM 845 C C . ALA A 1 110 ? 59.227 58.617 12.598 1.00 18.75 110 ALA A C 1
ATOM 846 O O . ALA A 1 110 ? 58.485 59.269 13.337 1.00 17.85 110 ALA A O 1
ATOM 848 N N . PHE A 1 111 ? 60.064 59.174 11.728 1.00 17.78 111 PHE A N 1
ATOM 849 C CA . PHE A 1 111 ? 60.101 60.609 11.535 1.00 18.39 111 PHE A CA 1
ATOM 850 C C . PHE A 1 111 ? 59.006 60.966 10.514 1.00 20.56 111 PHE A C 1
ATOM 851 O O . PHE A 1 111 ? 59.047 60.512 9.356 1.00 20.48 111 PHE A O 1
ATOM 859 N N . ARG A 1 112 ? 58.041 61.779 10.942 1.00 18.42 112 ARG A N 1
ATOM 860 C CA . ARG A 1 112 ? 56.946 62.182 10.076 1.00 18.06 112 ARG A CA 1
ATOM 861 C C . ARG A 1 112 ? 56.295 63.517 10.469 1.00 20.40 112 ARG A C 1
ATOM 862 O O . ARG A 1 112 ? 56.476 64.009 11.582 1.00 19.69 112 ARG A O 1
ATOM 870 N N . PRO A 1 113 ? 55.532 64.123 9.540 1.00 20.29 113 PRO A N 1
ATOM 871 C CA . PRO A 1 113 ? 54.871 65.391 9.860 1.00 19.14 113 PRO A CA 1
ATOM 872 C C . PRO A 1 113 ? 53.832 65.094 10.929 1.00 20.89 113 PRO A C 1
ATOM 873 O O . PRO A 1 113 ? 53.416 63.941 11.081 1.00 22.57 113 PRO A O 1
ATOM 877 N N . ILE A 1 114 ? 53.412 66.119 11.661 1.00 21.62 114 ILE A N 1
ATOM 878 C CA . ILE A 1 114 ? 52.430 65.931 12.707 1.00 20.87 114 ILE A CA 1
ATOM 879 C C . ILE A 1 114 ? 51.265 66.913 12.631 1.00 20.18 114 ILE A C 1
ATOM 880 O O . ILE A 1 114 ? 50.277 66.773 13.351 1.00 20.92 114 ILE A O 1
ATOM 885 N N . ASP A 1 115 ? 51.350 67.911 11.767 1.00 20.25 115 ASP A N 1
ATOM 886 C CA . ASP A 1 115 ? 50.213 68.815 11.673 1.00 22.76 115 ASP A CA 1
ATOM 887 C C . ASP A 1 115 ? 49.297 68.362 10.505 1.00 20.05 115 ASP A C 1
ATOM 888 O O . ASP A 1 115 ? 49.764 67.826 9.506 1.00 16.54 115 ASP A O 1
ATOM 893 N N . ASP A 1 116 ? 47.988 68.530 10.661 1.00 20.94 116 ASP A N 1
ATOM 894 C CA . ASP A 1 116 ? 47.023 68.102 9.643 1.00 20.96 116 ASP A CA 1
ATOM 895 C C . ASP A 1 116 ? 47.318 68.573 8.205 1.00 22.79 116 ASP A C 1
ATOM 896 O O . ASP A 1 116 ? 47.226 67.786 7.265 1.00 23.19 116 ASP A O 1
ATOM 901 N N . ALA A 1 117 ? 47.693 69.836 8.020 1.00 22.81 117 ALA A N 1
ATOM 902 C CA . ALA A 1 117 ? 47.957 70.334 6.669 1.00 23.98 117 ALA A CA 1
ATOM 903 C C . ALA A 1 117 ? 49.206 69.756 6.020 1.00 24.38 117 ALA A C 1
ATOM 904 O O . ALA A 1 117 ? 49.245 69.548 4.803 1.00 25.15 117 ALA A O 1
ATOM 906 N N . SER A 1 118 ? 50.234 69.506 6.826 1.00 24.55 118 SER A N 1
ATOM 907 C CA . SER A 1 118 ? 51.464 68.952 6.291 1.00 22.80 118 SER A CA 1
ATOM 908 C C . SER A 1 118 ? 51.220 67.519 5.848 1.00 22.12 118 SER A C 1
ATOM 909 O O . SER A 1 118 ? 51.700 67.093 4.793 1.00 23.57 118 SER A O 1
ATOM 912 N N . LEU A 1 119 ? 50.460 66.778 6.644 1.00 19.44 119 LEU A N 1
ATOM 913 C CA . LEU A 1 119 ? 50.139 65.406 6.282 1.00 19.84 119 LEU A CA 1
ATOM 914 C C . LEU A 1 119 ? 49.346 65.392 4.984 1.00 18.94 119 LEU A C 1
ATOM 915 O O . LEU A 1 119 ? 49.681 64.658 4.058 1.00 19.55 119 LEU A O 1
ATOM 920 N N . ALA A 1 120 ? 48.320 66.237 4.905 1.00 19.90 120 ALA A N 1
ATOM 921 C CA . ALA A 1 120 ? 47.476 66.303 3.714 1.00 20.47 120 ALA A CA 1
ATOM 922 C C . ALA A 1 120 ? 48.241 66.731 2.471 1.00 20.76 120 ALA A C 1
ATOM 923 O O . ALA A 1 120 ? 47.981 66.227 1.387 1.00 20.94 120 ALA A O 1
ATOM 925 N N . ARG A 1 121 ? 49.194 67.644 2.629 1.00 22.20 121 ARG A N 1
ATOM 926 C CA . ARG A 1 121 ? 49.990 68.109 1.502 1.00 23.48 121 ARG A CA 1
ATOM 927 C C . ARG A 1 121 ? 50.982 67.046 1.021 1.00 25.81 121 ARG A C 1
ATOM 928 O O . ARG A 1 121 ? 51.021 66.739 -0.162 1.00 30.01 121 ARG A O 1
ATOM 936 N N . ASN A 1 122 ? 51.796 66.499 1.921 1.00 26.70 122 ASN A N 1
ATOM 937 C CA . ASN A 1 122 ? 52.750 65.424 1.580 1.00 26.80 122 ASN A CA 1
ATOM 938 C C . ASN A 1 122 ? 53.171 64.697 2.867 1.00 25.49 122 ASN A C 1
ATOM 939 O O . ASN A 1 122 ? 53.914 65.223 3.678 1.00 25.86 122 ASN A O 1
ATOM 944 N N . PRO A 1 123 ? 52.704 63.457 3.056 1.00 24.27 123 PRO A N 1
ATOM 945 C CA . PRO A 1 123 ? 53.033 62.705 4.269 1.00 22.62 123 PRO A CA 1
ATOM 946 C C . PRO A 1 123 ? 54.305 61.876 4.341 1.00 20.57 123 PRO A C 1
ATOM 947 O O . PRO A 1 123 ? 54.329 60.868 5.027 1.00 21.03 123 PRO A O 1
ATOM 951 N N . PHE A 1 124 ? 55.362 62.287 3.663 1.00 18.93 124 PHE A N 1
ATOM 952 C CA . PHE A 1 124 ? 56.587 61.512 3.708 1.00 19.06 124 PHE A CA 1
ATOM 953 C C . PHE A 1 124 ? 56.951 61.038 5.114 1.00 19.23 124 PHE A C 1
ATOM 954 O O . PHE A 1 124 ? 56.806 61.758 6.097 1.00 18.36 124 PHE A O 1
ATOM 962 N N . ARG A 1 125 ? 57.417 59.803 5.191 1.00 20.36 125 ARG A N 1
ATOM 963 C CA . ARG A 1 125 ? 57.816 59.202 6.448 1.00 20.92 125 ARG A CA 1
ATOM 964 C C . ARG A 1 125 ? 59.079 58.392 6.216 1.00 21.00 125 ARG A C 1
ATOM 965 O O . ARG A 1 125 ? 59.319 57.916 5.108 1.00 20.11 125 ARG A O 1
ATOM 973 N N . VAL A 1 126 ? 59.906 58.263 7.243 1.00 20.54 126 VAL A N 1
ATOM 974 C CA . VAL A 1 126 ? 61.101 57.438 7.132 1.00 20.61 126 VAL A CA 1
ATOM 975 C C . VAL A 1 126 ? 61.272 56.665 8.423 1.00 21.91 126 VAL A C 1
ATOM 976 O O . VAL A 1 126 ? 61.615 57.235 9.466 1.00 23.39 126 VAL A O 1
ATOM 980 N N . PHE A 1 127 ? 60.990 55.368 8.350 1.00 20.84 127 PHE A N 1
ATOM 981 C CA . PHE A 1 127 ? 61.132 54.481 9.492 1.00 18.13 127 PHE A CA 1
ATOM 982 C C . PHE A 1 127 ? 62.638 54.395 9.709 1.00 17.58 127 PHE A C 1
ATOM 983 O O . PHE A 1 127 ? 63.384 53.948 8.838 1.00 16.67 127 PHE A O 1
ATOM 991 N N . THR A 1 128 ? 63.090 54.839 10.867 1.00 19.90 128 THR A N 1
ATOM 992 C CA . THR A 1 128 ? 64.519 54.847 11.140 1.00 22.30 128 THR A CA 1
ATOM 993 C C . THR A 1 128 ? 64.915 53.910 12.259 1.00 22.31 128 THR A C 1
ATOM 994 O O . THR A 1 128 ? 64.470 54.059 13.395 1.00 23.08 128 THR A O 1
ATOM 998 N N . SER A 1 129 ? 65.764 52.943 11.929 1.00 22.74 129 SER A N 1
ATOM 999 C CA . SER A 1 129 ? 66.202 51.966 12.912 1.00 22.35 129 SER A CA 1
ATOM 1000 C C . SER A 1 129 ? 67.635 52.106 13.365 1.00 22.45 129 SER A C 1
ATOM 1001 O O . SER A 1 129 ? 68.550 52.311 12.560 1.00 23.28 129 SER A O 1
ATOM 1004 N N . LEU A 1 130 ? 67.807 51.988 14.676 1.00 22.46 130 LEU A N 1
ATOM 1005 C CA . LEU A 1 130 ? 69.110 52.093 15.305 1.00 22.45 130 LEU A CA 1
ATOM 1006 C C . LEU A 1 130 ? 69.619 50.717 15.739 1.00 22.64 130 LEU A C 1
ATOM 1007 O O . LEU A 1 130 ? 68.932 49.993 16.467 1.00 21.23 130 LEU A O 1
ATOM 1012 N N . LEU A 1 131 ? 70.822 50.367 15.285 1.00 22.19 131 LEU A N 1
ATOM 1013 C CA . LEU A 1 131 ? 71.429 49.087 15.629 1.00 23.69 131 LEU A CA 1
ATOM 1014 C C . LEU A 1 131 ? 71.804 49.046 17.113 1.00 24.58 131 LEU A C 1
ATOM 1015 O O . LEU A 1 131 ? 72.269 50.034 17.678 1.00 25.53 131 LEU A O 1
ATOM 1020 N N . ARG A 1 132 ? 71.578 47.898 17.738 1.00 26.43 132 ARG A N 1
ATOM 1021 C CA . ARG A 1 132 ? 71.885 47.693 19.148 1.00 26.73 132 ARG A CA 1
ATOM 1022 C C . ARG A 1 132 ? 72.989 46.647 19.251 1.00 27.60 132 ARG A C 1
ATOM 1023 O O . ARG A 1 132 ? 72.721 45.455 19.370 1.00 26.53 132 ARG A O 1
ATOM 1031 N N . LEU A 1 133 ? 74.230 47.115 19.188 1.00 29.28 133 LEU A N 1
ATOM 1032 C CA . LEU A 1 133 ? 75.396 46.255 19.246 1.00 32.43 133 LEU A CA 1
ATOM 1033 C C . LEU A 1 133 ? 75.448 45.257 20.406 1.00 34.62 133 LEU A C 1
ATOM 1034 O O . LEU A 1 133 ? 75.993 44.166 20.253 1.00 34.83 133 LEU A O 1
ATOM 1039 N N . GLU A 1 134 ? 74.886 45.614 21.556 1.00 36.65 134 GLU A N 1
ATOM 1040 C CA . GLU A 1 134 ? 74.912 44.707 22.697 1.00 38.34 134 GLU A CA 1
ATOM 1041 C C . GLU A 1 134 ? 74.050 43.470 22.461 1.00 38.64 134 GLU A C 1
ATOM 1042 O O . GLU A 1 134 ? 73.982 42.588 23.310 1.00 40.83 134 GLU A O 1
ATOM 1048 N N . LEU A 1 135 ? 73.375 43.409 21.320 1.00 38.38 135 LEU A N 1
ATOM 1049 C CA . LEU A 1 135 ? 72.542 42.254 21.007 1.00 37.76 135 LEU A CA 1
ATOM 1050 C C . LEU A 1 135 ? 73.234 41.392 19.962 1.00 38.06 135 LEU A C 1
ATOM 1051 O O . LEU A 1 135 ? 72.600 40.584 19.276 1.00 37.64 135 LEU A O 1
ATOM 1056 N N . ILE A 1 136 ? 74.543 41.593 19.837 1.00 36.87 136 ILE A N 1
ATOM 1057 C CA . ILE A 1 136 ? 75.363 40.824 18.917 1.00 37.08 136 ILE A CA 1
ATOM 1058 C C . ILE A 1 136 ? 76.102 39.791 19.759 1.00 38.43 136 ILE A C 1
ATOM 1059 O O . ILE A 1 136 ? 76.977 40.140 20.553 1.00 38.42 136 ILE A O 1
ATOM 1064 N N . GLU A 1 137 ? 75.730 38.525 19.584 1.00 39.61 137 GLU A N 1
ATOM 1065 C CA . GLU A 1 137 ? 76.330 37.413 20.318 1.00 40.02 137 GLU A CA 1
ATOM 1066 C C . GLU A 1 137 ? 77.846 37.457 20.336 1.00 38.99 137 GLU A C 1
ATOM 1067 O O . GLU A 1 137 ? 78.461 37.887 21.310 1.00 37.18 137 GLU A O 1
ATOM 1073 N N . ASN A 1 138 ? 78.432 36.985 19.244 1.00 38.89 138 ASN A N 1
ATOM 1074 C CA . ASN A 1 138 ? 79.875 36.946 19.088 1.00 39.68 138 ASN A CA 1
ATOM 1075 C C . ASN A 1 138 ? 80.483 38.292 19.455 1.00 41.49 138 ASN A C 1
ATOM 1076 O O . ASN A 1 138 ? 80.316 39.282 18.737 1.00 43.49 138 ASN A O 1
ATOM 1081 N N . GLU A 1 139 ? 81.195 38.320 20.579 1.00 42.41 139 GLU A N 1
ATOM 1082 C CA . GLU A 1 139 ? 81.819 39.544 21.070 1.00 41.43 139 GLU A CA 1
ATOM 1083 C C . GLU A 1 139 ? 82.930 40.060 20.157 1.00 40.06 139 GLU A C 1
ATOM 1084 O O . GLU A 1 139 ? 83.176 41.264 20.095 1.00 40.83 139 GLU A O 1
ATOM 1090 N N . ILE A 1 140 ? 83.614 39.164 19.455 1.00 37.86 140 ILE A N 1
ATOM 1091 C CA . ILE A 1 140 ? 84.676 39.621 18.570 1.00 36.88 140 ILE A CA 1
ATOM 1092 C C . ILE A 1 140 ? 84.054 40.473 17.474 1.00 36.92 140 ILE A C 1
ATOM 1093 O O . ILE A 1 140 ? 84.596 41.506 17.086 1.00 36.50 140 ILE A O 1
ATOM 1098 N N . LEU A 1 141 ? 82.903 40.028 16.985 1.00 36.40 141 LEU A N 1
ATOM 1099 C CA . LEU A 1 141 ? 82.211 40.727 15.922 1.00 33.33 141 LEU A CA 1
ATOM 1100 C C . LEU A 1 141 ? 81.602 42.015 16.450 1.00 32.10 141 LEU A C 1
ATOM 1101 O O . LEU A 1 141 ? 81.680 43.049 15.796 1.00 32.09 141 LEU A O 1
ATOM 1106 N N . ARG A 1 142 ? 81.000 41.966 17.629 1.00 30.63 142 ARG A N 1
ATOM 1107 C CA . ARG A 1 142 ? 80.441 43.179 18.201 1.00 31.65 142 ARG A CA 1
ATOM 1108 C C . ARG A 1 142 ? 81.553 44.217 18.286 1.00 33.43 142 ARG A C 1
ATOM 1109 O O . ARG A 1 142 ? 81.326 45.421 18.129 1.00 34.46 142 ARG A O 1
ATOM 1117 N N . GLN A 1 143 ? 82.763 43.734 18.533 1.00 34.44 143 GLN A N 1
ATOM 1118 C CA . GLN A 1 143 ? 83.909 44.608 18.652 1.00 36.49 143 GLN A CA 1
ATOM 1119 C C . GLN A 1 143 ? 84.213 45.246 17.310 1.00 34.96 143 GLN A C 1
ATOM 1120 O O . GLN A 1 143 ? 84.287 46.468 17.204 1.00 36.09 143 GLN A O 1
ATOM 1126 N N . LYS A 1 144 ? 84.386 44.420 16.283 1.00 33.21 144 LYS A N 1
ATOM 1127 C CA . LYS A 1 144 ? 84.685 44.941 14.958 1.00 33.50 144 LYS A CA 1
ATOM 1128 C C . LYS A 1 144 ? 83.579 45.870 14.446 1.00 32.09 144 LYS A C 1
ATOM 1129 O O . LYS A 1 144 ? 83.864 46.960 13.944 1.00 32.61 144 LYS A O 1
ATOM 1135 N N . ALA A 1 145 ? 82.326 45.446 14.575 1.00 29.25 145 ALA A N 1
ATOM 1136 C CA . ALA A 1 145 ? 81.210 46.262 14.125 1.00 28.24 145 ALA A CA 1
ATOM 1137 C C . ALA A 1 145 ? 81.358 47.649 14.726 1.00 29.31 145 ALA A C 1
ATOM 1138 O O . ALA A 1 145 ? 81.341 48.656 14.017 1.00 28.22 145 ALA A O 1
ATOM 1140 N N . ALA A 1 146 ? 81.525 47.682 16.043 1.00 31.55 146 ALA A N 1
ATOM 1141 C CA . ALA A 1 146 ? 81.664 48.923 16.785 1.00 31.94 146 ALA A CA 1
ATOM 1142 C C . ALA A 1 146 ? 82.801 49.768 16.254 1.00 32.47 146 ALA A C 1
ATOM 1143 O O . ALA A 1 146 ? 82.642 50.976 16.086 1.00 31.89 146 ALA A O 1
ATOM 1145 N N . GLU A 1 147 ? 83.944 49.140 15.991 1.00 33.16 147 GLU A N 1
ATOM 1146 C CA . GLU A 1 147 ? 85.104 49.872 15.489 1.00 35.74 147 GLU A CA 1
ATOM 1147 C C . GLU A 1 147 ? 84.827 50.562 14.164 1.00 35.35 147 GLU A C 1
ATOM 1148 O O . GLU A 1 147 ? 85.135 51.743 13.994 1.00 36.22 147 GLU A O 1
ATOM 1154 N N . ILE A 1 148 ? 84.261 49.811 13.222 1.00 34.47 148 ILE A N 1
ATOM 1155 C CA . ILE A 1 148 ? 83.954 50.335 11.897 1.00 32.00 148 ILE A CA 1
ATOM 1156 C C . ILE A 1 148 ? 82.967 51.490 11.972 1.00 30.93 148 ILE A C 1
ATOM 1157 O O . ILE A 1 148 ? 83.135 52.506 11.307 1.00 30.54 148 ILE A O 1
ATOM 1162 N N . LEU A 1 149 ? 81.948 51.323 12.802 1.00 29.07 149 LEU A N 1
ATOM 1163 C CA . LEU A 1 149 ? 80.915 52.324 12.975 1.00 29.64 149 LEU A CA 1
ATOM 1164 C C . LEU A 1 149 ? 81.400 53.649 13.546 1.00 31.26 149 LEU A C 1
ATOM 1165 O O . LEU A 1 149 ? 80.981 54.707 13.086 1.00 31.55 149 LEU A O 1
ATOM 1170 N N . ARG A 1 150 ? 82.279 53.611 14.542 1.00 32.91 150 ARG A N 1
ATOM 1171 C CA . ARG A 1 150 ? 82.744 54.864 15.134 1.00 35.08 150 ARG A CA 1
ATOM 1172 C C . ARG A 1 150 ? 83.796 55.597 14.291 1.00 33.48 150 ARG A C 1
ATOM 1173 O O . ARG A 1 150 ? 83.979 56.806 14.428 1.00 32.96 150 ARG A O 1
ATOM 1181 N N . GLN A 1 151 ? 84.461 54.877 13.401 1.00 31.19 151 GLN A N 1
ATOM 1182 C CA . GLN A 1 151 ? 85.478 55.498 12.575 1.00 31.14 151 GLN A CA 1
ATOM 1183 C C . GLN A 1 151 ? 84.960 55.916 11.198 1.00 30.63 151 GLN A C 1
ATOM 1184 O O . GLN A 1 151 ? 85.732 56.361 10.354 1.00 29.93 151 GLN A O 1
ATOM 1190 N N . ARG A 1 152 ? 83.653 55.801 10.989 1.00 29.52 152 ARG A N 1
ATOM 1191 C CA . ARG A 1 152 ? 83.050 56.151 9.707 1.00 28.23 152 ARG A CA 1
ATOM 1192 C C . ARG A 1 152 ? 82.170 57.395 9.767 1.00 27.85 152 ARG A C 1
ATOM 1193 O O . ARG A 1 152 ? 81.717 57.809 10.837 1.00 27.38 152 ARG A O 1
ATOM 1201 N N . ASP A 1 153 ? 81.900 57.964 8.594 1.00 27.94 153 ASP A N 1
ATOM 1202 C CA . ASP A 1 153 ? 81.079 59.163 8.497 1.00 28.23 153 ASP A CA 1
ATOM 1203 C C . ASP A 1 153 ? 80.137 59.148 7.292 1.00 27.06 153 ASP A C 1
ATOM 1204 O O . ASP A 1 153 ? 80.580 59.315 6.161 1.00 27.84 153 ASP A O 1
ATOM 1209 N N . ILE A 1 154 ? 78.837 59.003 7.537 1.00 24.44 154 ILE A N 1
ATOM 1210 C CA . ILE A 1 154 ? 77.864 58.923 6.447 1.00 23.54 154 ILE A CA 1
ATOM 1211 C C . ILE A 1 154 ? 77.348 60.217 5.796 1.00 24.21 154 ILE A C 1
ATOM 1212 O O . ILE A 1 154 ? 76.780 60.178 4.708 1.00 24.53 154 ILE A O 1
ATOM 1217 N N . PHE A 1 155 ? 77.533 61.357 6.443 1.00 23.79 155 PHE A N 1
ATOM 1218 C CA . PHE A 1 155 ? 77.067 62.611 5.874 1.00 22.95 155 PHE A CA 1
ATOM 1219 C C . PHE A 1 155 ? 78.169 63.295 5.083 1.00 21.98 155 PHE A C 1
ATOM 1220 O O . PHE A 1 155 ? 79.348 63.068 5.337 1.00 23.43 155 PHE A O 1
ATOM 1228 N N . THR A 1 156 ? 77.786 64.095 4.095 1.00 20.82 156 THR A N 1
ATOM 1229 C CA . THR A 1 156 ? 78.758 64.822 3.290 1.00 20.88 156 THR A CA 1
ATOM 1230 C C . THR A 1 156 ? 79.173 66.059 4.081 1.00 19.62 156 THR A C 1
ATOM 1231 O O . THR A 1 156 ? 78.389 66.596 4.845 1.00 16.49 156 THR A O 1
ATOM 1235 N N . PRO A 1 157 ? 80.427 66.505 3.931 1.00 21.46 157 PRO A N 1
ATOM 1236 C CA . PRO A 1 157 ? 80.832 67.697 4.680 1.00 22.15 157 PRO A CA 1
ATOM 1237 C C . PRO A 1 157 ? 79.881 68.856 4.389 1.00 24.38 157 PRO A C 1
ATOM 1238 O O . PRO A 1 157 ? 79.378 69.515 5.310 1.00 25.18 157 PRO A O 1
ATOM 1242 N N . ARG A 1 158 ? 79.604 69.089 3.113 1.00 25.80 158 ARG A N 1
ATOM 1243 C CA . ARG A 1 158 ? 78.698 70.173 2.750 1.00 28.21 158 ARG A CA 1
ATOM 1244 C C . ARG A 1 158 ? 77.335 69.992 3.416 1.00 27.18 158 ARG A C 1
ATOM 1245 O O . ARG A 1 158 ? 76.633 70.969 3.659 1.00 28.54 158 ARG A O 1
ATOM 1253 N N . CYS A 1 159 ? 76.963 68.749 3.724 1.00 26.27 159 CYS A N 1
ATOM 1254 C CA . CYS A 1 159 ? 75.686 68.492 4.393 1.00 24.92 159 CYS A CA 1
ATOM 1255 C C . CYS A 1 159 ? 75.721 68.926 5.856 1.00 24.30 159 CYS A C 1
ATOM 1256 O O . CYS A 1 159 ? 74.752 69.472 6.359 1.00 22.96 159 CYS A O 1
ATOM 1259 N N . ARG A 1 160 ? 76.829 68.678 6.548 1.00 26.83 160 ARG A N 1
ATOM 1260 C CA . ARG A 1 160 ? 76.920 69.076 7.959 1.00 29.26 160 ARG A CA 1
ATOM 1261 C C . ARG A 1 160 ? 76.999 70.595 8.023 1.00 29.02 160 ARG A C 1
ATOM 1262 O O . ARG A 1 160 ? 76.488 71.220 8.956 1.00 28.47 160 ARG A O 1
ATOM 1270 N N . GLN A 1 161 ? 77.641 71.181 7.017 1.00 29.29 161 GLN A N 1
ATOM 1271 C CA . GLN A 1 161 ? 77.773 72.625 6.949 1.00 29.52 161 GLN A CA 1
ATOM 1272 C C . GLN A 1 161 ? 76.382 73.236 6.886 1.00 30.19 161 GLN A C 1
ATOM 1273 O O . GLN A 1 161 ? 76.085 74.198 7.597 1.00 33.29 161 GLN A O 1
ATOM 1279 N N . LEU A 1 162 ? 75.527 72.670 6.039 1.00 28.05 162 LEU A N 1
ATOM 1280 C CA . LEU A 1 162 ? 74.168 73.173 5.877 1.00 27.09 162 LEU A CA 1
ATOM 1281 C C . LEU A 1 162 ? 73.319 73.065 7.129 1.00 26.66 162 LEU A C 1
ATOM 1282 O O . LEU A 1 162 ? 72.469 73.919 7.373 1.00 26.57 162 LEU A O 1
ATOM 1287 N N . LEU A 1 163 ? 73.532 72.023 7.925 1.00 28.11 163 LEU A N 1
ATOM 1288 C CA . LEU A 1 163 ? 72.765 71.880 9.162 1.00 29.45 163 LEU A CA 1
ATOM 1289 C C . LEU A 1 163 ? 73.189 73.002 10.115 1.00 29.17 163 LEU A C 1
ATOM 1290 O O . LEU A 1 163 ? 72.395 73.496 10.906 1.00 27.02 163 LEU A O 1
ATOM 1295 N N . GLU A 1 164 ? 74.459 73.383 10.039 1.00 30.24 164 GLU A N 1
ATOM 1296 C CA . GLU A 1 164 ? 74.977 74.445 10.886 1.00 32.00 164 GLU A CA 1
ATOM 1297 C C . GLU A 1 164 ? 74.408 75.773 10.407 1.00 29.87 164 GLU A C 1
ATOM 1298 O O . GLU A 1 164 ? 73.795 76.487 11.188 1.00 30.15 164 GLU A O 1
ATOM 1304 N N . GLU A 1 165 ? 74.596 76.098 9.130 1.00 27.87 165 GLU A N 1
ATOM 1305 C CA . GLU A 1 165 ? 74.061 77.345 8.589 1.00 29.10 165 GLU A CA 1
ATOM 1306 C C . GLU A 1 165 ? 72.583 77.471 8.924 1.00 28.64 165 GLU A C 1
ATOM 1307 O O . GLU A 1 165 ? 72.103 78.557 9.261 1.00 27.40 165 GLU A O 1
ATOM 1313 N N . TYR A 1 166 ? 71.870 76.352 8.847 1.00 27.97 166 TYR A N 1
ATOM 1314 C CA . TYR A 1 166 ? 70.448 76.339 9.142 1.00 29.48 166 TYR A CA 1
ATOM 1315 C C . TYR A 1 166 ? 70.184 76.761 10.569 1.00 32.11 166 TYR A C 1
ATOM 1316 O O . TYR A 1 166 ? 69.241 77.506 10.827 1.00 33.63 166 TYR A O 1
ATOM 1325 N N . GLU A 1 167 ? 71.006 76.275 11.497 1.00 34.99 167 GLU A N 1
ATOM 1326 C CA . GLU A 1 167 ? 70.848 76.610 12.913 1.00 38.13 167 GLU A CA 1
ATOM 1327 C C . GLU A 1 167 ? 71.027 78.112 13.106 1.00 38.96 167 GLU A C 1
ATOM 1328 O O . GLU A 1 167 ? 70.235 78.755 13.788 1.00 38.01 167 GLU A O 1
ATOM 1334 N N . GLN A 1 168 ? 72.069 78.663 12.489 1.00 39.92 168 GLN A N 1
ATOM 1335 C CA . GLN A 1 168 ? 72.352 80.087 12.582 1.00 41.71 168 GLN A CA 1
ATOM 1336 C C . GLN A 1 168 ? 71.157 80.917 12.117 1.00 41.65 168 GLN A C 1
ATOM 1337 O O . GLN A 1 168 ? 70.531 81.621 12.907 1.00 43.06 168 GLN A O 1
ATOM 1343 N N . GLN A 1 169 ? 70.848 80.820 10.828 1.00 40.80 169 GLN A N 1
ATOM 1344 C CA . GLN A 1 169 ? 69.747 81.565 10.221 1.00 39.42 169 GLN A CA 1
ATOM 1345 C C . GLN A 1 169 ? 68.367 81.095 10.659 1.00 38.31 169 GLN A C 1
ATOM 1346 O O . GLN A 1 169 ? 67.394 81.825 10.527 1.00 37.55 169 GLN A O 1
ATOM 1352 N N . GLY A 1 170 ? 68.272 79.874 11.167 1.00 38.22 170 GLY A N 1
ATOM 1353 C CA . GLY A 1 170 ? 66.971 79.366 11.572 1.00 38.05 170 GLY A CA 1
ATOM 1354 C C . GLY A 1 170 ? 66.073 79.181 10.355 1.00 37.85 170 GLY A C 1
ATOM 1355 O O . GLY A 1 170 ? 64.849 79.058 10.469 1.00 39.21 170 GLY A O 1
ATOM 1356 N N . GLY A 1 171 ? 66.693 79.163 9.180 1.00 34.83 171 GLY A N 1
ATOM 1357 C CA . GLY A 1 171 ? 65.962 78.996 7.944 1.00 31.11 171 GLY A CA 1
ATOM 1358 C C . GLY A 1 171 ? 66.962 78.815 6.825 1.00 31.39 171 GLY A C 1
ATOM 1359 O O . GLY A 1 171 ? 68.162 79.004 7.029 1.00 32.16 171 GLY A O 1
ATOM 1360 N N . PHE A 1 172 ? 66.471 78.441 5.649 1.00 29.64 172 PHE A N 1
ATOM 1361 C CA . PHE A 1 172 ? 67.305 78.221 4.470 1.00 29.38 172 PHE A CA 1
ATOM 1362 C C . PHE A 1 172 ? 66.750 79.130 3.382 1.00 29.47 172 PHE A C 1
ATOM 1363 O O . PHE A 1 172 ? 65.605 79.578 3.468 1.00 29.61 172 PHE A O 1
ATOM 1371 N N . ASN A 1 173 ? 67.557 79.400 2.363 1.00 29.11 173 ASN A N 1
ATOM 1372 C CA . ASN A 1 173 ? 67.092 80.182 1.241 1.00 28.63 173 ASN A CA 1
ATOM 1373 C C . ASN A 1 173 ? 66.997 79.187 0.089 1.00 28.63 173 ASN A C 1
ATOM 1374 O O . ASN A 1 173 ? 67.545 78.083 0.172 1.00 28.65 173 ASN A O 1
ATOM 1379 N N . GLU A 1 174 ? 66.286 79.559 -0.964 1.00 28.88 174 GLU A N 1
ATOM 1380 C CA . GLU A 1 174 ? 66.078 78.681 -2.109 1.00 30.72 174 GLU A CA 1
ATOM 1381 C C . GLU A 1 174 ? 67.314 77.996 -2.645 1.00 29.24 174 GLU A C 1
ATOM 1382 O O . GLU A 1 174 ? 67.284 76.825 -2.996 1.00 30.86 174 GLU A O 1
ATOM 1388 N N . THR A 1 175 ? 68.411 78.721 -2.718 1.00 28.82 175 THR A N 1
ATOM 1389 C CA . THR A 1 175 ? 69.614 78.129 -3.251 1.00 28.73 175 THR A CA 1
ATOM 1390 C C . THR A 1 175 ? 70.216 77.079 -2.308 1.00 29.04 175 THR A C 1
ATOM 1391 O O . THR A 1 175 ? 70.848 76.116 -2.755 1.00 27.89 175 THR A O 1
ATOM 1395 N N . GLN A 1 176 ? 70.012 77.264 -1.007 1.00 28.80 176 GLN A N 1
ATOM 1396 C CA . GLN A 1 176 ? 70.527 76.328 -0.009 1.00 28.05 176 GLN A CA 1
ATOM 1397 C C . GLN A 1 176 ? 69.556 75.165 0.150 1.00 27.57 176 GLN A C 1
ATOM 1398 O O . GLN A 1 176 ? 69.957 74.052 0.483 1.00 25.71 176 GLN A O 1
ATOM 1404 N N . ALA A 1 177 ? 68.270 75.431 -0.065 1.00 27.98 177 ALA A N 1
ATOM 1405 C CA . ALA A 1 177 ? 67.259 74.389 0.069 1.00 27.75 177 ALA A CA 1
ATOM 1406 C C . ALA A 1 177 ? 67.503 73.311 -0.987 1.00 28.67 177 ALA A C 1
ATOM 1407 O O . ALA A 1 177 ? 67.417 72.115 -0.710 1.00 28.97 177 ALA A O 1
ATOM 1409 N N . GLN A 1 178 ? 67.823 73.748 -2.199 1.00 27.98 178 GLN A N 1
ATOM 1410 C CA . GLN A 1 178 ? 68.080 72.830 -3.285 1.00 27.43 178 GLN A CA 1
ATOM 1411 C C . GLN A 1 178 ? 69.307 72.002 -2.910 1.00 25.39 178 GLN A C 1
ATOM 1412 O O . GLN A 1 178 ? 69.250 70.775 -2.841 1.00 24.29 178 GLN A O 1
ATOM 1418 N N . GLU A 1 179 ? 70.409 72.692 -2.648 1.00 23.07 179 GLU A N 1
ATOM 1419 C CA . GLU A 1 179 ? 71.672 72.060 -2.279 1.00 21.87 179 GLU A CA 1
ATOM 1420 C C . GLU A 1 179 ? 71.533 71.083 -1.109 1.00 21.87 179 GLU A C 1
ATOM 1421 O O . GLU A 1 179 ? 72.138 70.010 -1.101 1.00 22.13 179 GLU A O 1
ATOM 1427 N N . PHE A 1 180 ? 70.737 71.450 -0.118 1.00 19.88 180 PHE A N 1
ATOM 1428 C CA . PHE A 1 180 ? 70.527 70.570 1.002 1.00 21.40 180 PHE A CA 1
ATOM 1429 C C . PHE A 1 180 ? 69.891 69.268 0.502 1.00 24.91 180 PHE A C 1
ATOM 1430 O O . PHE A 1 180 ? 70.306 68.168 0.874 1.00 25.81 180 PHE A O 1
ATOM 1438 N N . VAL A 1 181 ? 68.874 69.397 -0.342 1.00 27.29 181 VAL A N 1
ATOM 1439 C CA . VAL A 1 181 ? 68.195 68.228 -0.881 1.00 26.85 181 VAL A CA 1
ATOM 1440 C C . VAL A 1 181 ? 69.137 67.313 -1.658 1.00 28.18 181 VAL A C 1
ATOM 1441 O O . VAL A 1 181 ? 69.012 66.096 -1.592 1.00 29.29 181 VAL A O 1
ATOM 1445 N N . GLN A 1 182 ? 70.083 67.880 -2.390 1.00 28.03 182 GLN A N 1
ATOM 1446 C CA . GLN A 1 182 ? 70.981 67.030 -3.139 1.00 31.00 182 GLN A CA 1
ATOM 1447 C C . GLN A 1 182 ? 72.076 66.416 -2.266 1.00 32.27 182 GLN A C 1
ATOM 1448 O O . GLN A 1 182 ? 72.429 65.258 -2.440 1.00 34.07 182 GLN A O 1
ATOM 1454 N N . GLU A 1 183 ? 72.605 67.171 -1.314 1.00 32.92 183 GLU A N 1
ATOM 1455 C CA . GLU A 1 183 ? 73.656 66.633 -0.461 1.00 33.51 183 GLU A CA 1
ATOM 1456 C C . GLU A 1 183 ? 73.127 65.576 0.500 1.00 33.48 183 GLU A C 1
ATOM 1457 O O . GLU A 1 183 ? 73.830 64.617 0.818 1.00 32.96 183 GLU A O 1
ATOM 1463 N N . ALA A 1 184 ? 71.892 65.742 0.957 1.00 31.60 184 ALA A N 1
ATOM 1464 C CA . ALA A 1 184 ? 71.304 64.775 1.874 1.00 32.86 184 ALA A CA 1
ATOM 1465 C C . ALA A 1 184 ? 70.978 63.494 1.120 1.00 33.95 184 ALA A C 1
ATOM 1466 O O . ALA A 1 184 ? 71.112 62.384 1.642 1.00 33.00 184 ALA A O 1
ATOM 1468 N N . LEU A 1 185 ? 70.543 63.664 -0.121 1.00 35.42 185 LEU A N 1
ATOM 1469 C CA . LEU A 1 185 ? 70.195 62.540 -0.970 1.00 35.02 185 LEU A CA 1
ATOM 1470 C C . LEU A 1 185 ? 71.413 61.624 -1.109 1.00 34.46 185 LEU A C 1
ATOM 1471 O O . LEU A 1 185 ? 71.270 60.415 -1.274 1.00 33.38 185 LEU A O 1
ATOM 1476 N N . GLU A 1 186 ? 72.610 62.200 -1.032 1.00 34.08 186 GLU A N 1
ATOM 1477 C CA . GLU A 1 186 ? 73.824 61.404 -1.170 1.00 34.18 186 GLU A CA 1
ATOM 1478 C C . GLU A 1 186 ? 74.051 60.426 -0.032 1.00 32.52 186 GLU A C 1
ATOM 1479 O O . GLU A 1 186 ? 74.727 59.419 -0.210 1.00 33.32 186 GLU A O 1
ATOM 1485 N N . THR A 1 187 ? 73.474 60.704 1.126 1.00 30.48 187 THR A N 1
ATOM 1486 C CA . THR A 1 187 ? 73.654 59.818 2.269 1.00 30.53 187 THR A CA 1
ATOM 1487 C C . THR A 1 187 ? 72.896 58.498 2.114 1.00 28.23 187 THR A C 1
ATOM 1488 O O . THR A 1 187 ? 73.260 57.485 2.723 1.00 28.12 187 THR A O 1
ATOM 1492 N N . PHE A 1 188 ? 71.845 58.517 1.298 1.00 25.53 188 PHE A N 1
ATOM 1493 C CA . PHE A 1 188 ? 71.015 57.334 1.091 1.00 23.05 188 PHE A CA 1
ATOM 1494 C C . PHE A 1 188 ? 71.243 56.613 -0.237 1.00 20.39 188 PHE A C 1
ATOM 1495 O O . PHE A 1 188 ? 70.631 55.584 -0.491 1.00 22.16 188 PHE A O 1
ATOM 1503 N N . ARG A 1 189 ? 72.108 57.157 -1.085 1.00 18.81 189 ARG A N 1
ATOM 1504 C CA . ARG A 1 189 ? 72.387 56.543 -2.376 1.00 19.64 189 ARG A CA 1
ATOM 1505 C C . ARG A 1 189 ? 72.945 55.132 -2.165 1.00 20.83 189 ARG A C 1
ATOM 1506 O O . ARG A 1 189 ? 73.426 54.810 -1.082 1.00 22.34 189 ARG A O 1
ATOM 1514 N N . TRP A 1 190 ? 72.854 54.286 -3.190 1.00 20.39 190 TRP A N 1
ATOM 1515 C CA . TRP A 1 190 ? 73.331 52.912 -3.094 1.00 14.82 190 TRP A CA 1
ATOM 1516 C C . TRP A 1 190 ? 74.662 52.773 -3.774 1.00 16.25 190 TRP A C 1
ATOM 1517 O O . TRP A 1 190 ? 74.879 53.293 -4.877 1.00 18.71 190 TRP A O 1
ATOM 1528 N N . HIS A 1 191 ? 75.566 52.081 -3.104 1.00 14.40 191 HIS A N 1
ATOM 1529 C CA . HIS A 1 191 ? 76.869 51.828 -3.672 1.00 14.59 191 HIS A CA 1
ATOM 1530 C C . HIS A 1 191 ? 77.092 50.322 -3.635 1.00 16.87 191 HIS A C 1
ATOM 1531 O O . HIS A 1 191 ? 76.633 49.627 -2.732 1.00 17.13 191 HIS A O 1
ATOM 1538 N N . GLN A 1 192 ? 77.790 49.827 -4.644 1.00 17.12 192 GLN A N 1
ATOM 1539 C CA . GLN A 1 192 ? 78.084 48.424 -4.732 1.00 16.26 192 GLN A CA 1
ATOM 1540 C C . GLN A 1 192 ? 79.307 48.087 -3.878 1.00 16.80 192 GLN A C 1
ATOM 1541 O O . GLN A 1 192 ? 79.333 47.049 -3.210 1.00 18.72 192 GLN A O 1
ATOM 1547 N N . LEU A 1 193 ? 80.299 48.978 -3.890 1.00 15.48 193 LEU A N 1
ATOM 1548 C CA . LEU A 1 193 ? 81.532 48.809 -3.138 1.00 14.04 193 LEU A CA 1
ATOM 1549 C C . LEU A 1 193 ? 81.303 48.714 -1.644 1.00 15.65 193 LEU A C 1
ATOM 1550 O O . LEU A 1 193 ? 80.838 49.665 -1.023 1.00 14.50 193 LEU A O 1
ATOM 1555 N N . ALA A 1 194 ? 81.648 47.569 -1.066 1.00 16.73 194 ALA A N 1
ATOM 1556 C CA . ALA A 1 194 ? 81.521 47.391 0.371 1.00 15.80 194 ALA A CA 1
ATOM 1557 C C . ALA A 1 194 ? 82.683 48.179 0.972 1.00 15.07 194 ALA A C 1
ATOM 1558 O O . ALA A 1 194 ? 83.694 48.428 0.304 1.00 9.29 194 ALA A O 1
ATOM 1560 N N . THR A 1 195 ? 82.542 48.584 2.222 1.00 17.52 195 THR A N 1
ATOM 1561 C CA . THR A 1 195 ? 83.624 49.315 2.861 1.00 21.37 195 THR A CA 1
ATOM 1562 C C . THR A 1 195 ? 84.513 48.391 3.697 1.00 24.25 195 THR A C 1
ATOM 1563 O O . THR A 1 195 ? 85.275 48.861 4.531 1.00 27.65 195 THR A O 1
ATOM 1567 N N . VAL A 1 196 ? 84.409 47.081 3.475 1.00 26.08 196 VAL A N 1
ATOM 1568 C CA . VAL A 1 196 ? 85.228 46.120 4.203 1.00 27.29 196 VAL A CA 1
ATOM 1569 C C . VAL A 1 196 ? 85.773 45.061 3.261 1.00 29.03 196 VAL A C 1
ATOM 1570 O O . VAL A 1 196 ? 85.491 45.074 2.061 1.00 29.34 196 VAL A O 1
ATOM 1574 N N . ASP A 1 197 ? 86.577 44.156 3.806 1.00 29.45 197 ASP A N 1
ATOM 1575 C CA . ASP A 1 197 ? 87.141 43.077 3.011 1.00 29.54 197 ASP A CA 1
ATOM 1576 C C . ASP A 1 197 ? 86.079 41.981 3.000 1.00 28.01 197 ASP A C 1
ATOM 1577 O O . ASP A 1 197 ? 85.182 41.988 3.841 1.00 26.09 197 ASP A O 1
ATOM 1582 N N . GLU A 1 198 ? 86.176 41.053 2.053 1.00 28.51 198 GLU A N 1
ATOM 1583 C CA . GLU A 1 198 ? 85.199 39.982 1.937 1.00 29.33 198 GLU A CA 1
ATOM 1584 C C . GLU A 1 198 ? 85.128 39.103 3.175 1.00 30.56 198 GLU A C 1
ATOM 1585 O O . GLU A 1 198 ? 84.053 38.675 3.588 1.00 30.59 198 GLU A O 1
ATOM 1591 N N . GLU A 1 199 ? 86.284 38.826 3.756 1.00 31.33 199 GLU A N 1
ATOM 1592 C CA . GLU A 1 199 ? 86.364 37.994 4.946 1.00 31.98 199 GLU A CA 1
ATOM 1593 C C . GLU A 1 199 ? 85.534 38.637 6.063 1.00 30.49 199 GLU A C 1
ATOM 1594 O O . GLU A 1 199 ? 84.755 37.968 6.736 1.00 32.02 199 GLU A O 1
ATOM 1600 N N . THR A 1 200 ? 85.677 39.943 6.238 1.00 28.05 200 THR A N 1
ATOM 1601 C CA . THR A 1 200 ? 84.929 40.647 7.270 1.00 27.22 200 THR A CA 1
ATOM 1602 C C . THR A 1 200 ? 83.434 40.637 6.964 1.00 27.47 200 THR A C 1
ATOM 1603 O O . THR A 1 200 ? 82.599 40.505 7.865 1.00 28.47 200 THR A O 1
ATOM 1607 N N . TYR A 1 201 ? 83.104 40.782 5.684 1.00 26.59 201 TYR A N 1
ATOM 1608 C CA . TYR A 1 201 ? 81.714 40.800 5.259 1.00 26.38 201 TYR A CA 1
ATOM 1609 C C . TYR A 1 201 ? 81.039 39.466 5.555 1.00 26.01 201 TYR A C 1
ATOM 1610 O O . TYR A 1 201 ? 79.999 39.419 6.207 1.00 23.52 201 TYR A O 1
ATOM 1619 N N . ARG A 1 202 ? 81.650 38.389 5.073 1.00 27.00 202 ARG A N 1
ATOM 1620 C CA . ARG A 1 202 ? 81.113 37.048 5.257 1.00 30.15 202 ARG A CA 1
ATOM 1621 C C . ARG A 1 202 ? 80.906 36.696 6.718 1.00 29.64 202 ARG A C 1
ATOM 1622 O O . ARG A 1 202 ? 79.902 36.083 7.075 1.00 30.46 202 ARG A O 1
ATOM 1630 N N . ALA A 1 203 ? 81.845 37.118 7.560 1.00 29.14 203 ALA A N 1
ATOM 1631 C CA . ALA A 1 203 ? 81.777 36.865 8.997 1.00 25.77 203 ALA A CA 1
ATOM 1632 C C . ALA A 1 203 ? 80.637 37.633 9.651 1.00 24.47 203 ALA A C 1
ATOM 1633 O O . ALA A 1 203 ? 79.894 37.074 10.455 1.00 24.51 203 ALA A O 1
ATOM 1635 N N . LEU A 1 204 ? 80.506 38.917 9.325 1.00 23.23 204 LEU A N 1
ATOM 1636 C CA . LEU A 1 204 ? 79.443 39.726 9.903 1.00 23.10 204 LEU A CA 1
ATOM 1637 C C . LEU A 1 204 ? 78.090 39.257 9.374 1.00 23.89 204 LEU A C 1
ATOM 1638 O O . LEU A 1 204 ? 77.136 39.097 10.136 1.00 20.84 204 LEU A O 1
ATOM 1643 N N . HIS A 1 205 ? 78.021 39.012 8.067 1.00 26.62 205 HIS A N 1
ATOM 1644 C CA . HIS A 1 205 ? 76.793 38.536 7.435 1.00 29.86 205 HIS A CA 1
ATOM 1645 C C . HIS A 1 205 ? 76.330 37.246 8.103 1.00 31.87 205 HIS A C 1
ATOM 1646 O O . HIS A 1 205 ? 75.146 37.070 8.393 1.00 32.81 205 HIS A O 1
ATOM 1653 N N . ASN A 1 206 ? 77.276 36.341 8.337 1.00 32.18 206 ASN A N 1
ATOM 1654 C CA . ASN A 1 206 ? 76.956 35.074 8.965 1.00 32.31 206 ASN A CA 1
ATOM 1655 C C . ASN A 1 206 ? 76.424 35.290 10.378 1.00 30.76 206 ASN A C 1
ATOM 1656 O O . ASN A 1 206 ? 75.533 34.576 10.825 1.00 30.69 206 ASN A O 1
ATOM 1661 N N . GLU A 1 207 ? 76.960 36.274 11.091 1.00 31.28 207 GLU A N 1
ATOM 1662 C CA . GLU A 1 207 ? 76.460 36.528 12.437 1.00 30.97 207 GLU A CA 1
ATOM 1663 C C . GLU A 1 207 ? 75.010 36.976 12.308 1.00 30.97 207 GLU A C 1
ATOM 1664 O O . GLU A 1 207 ? 74.158 36.547 13.084 1.00 31.93 207 GLU A O 1
ATOM 1670 N N . HIS A 1 208 ? 74.740 37.829 11.317 1.00 30.57 208 HIS A N 1
ATOM 1671 C CA . HIS A 1 208 ? 73.388 38.330 11.050 1.00 31.41 208 HIS A CA 1
ATOM 1672 C C . HIS A 1 208 ? 73.360 39.312 9.867 1.00 30.60 208 HIS A C 1
ATOM 1673 O O . HIS A 1 208 ? 74.044 40.333 9.868 1.00 30.11 208 HIS A O 1
ATOM 1680 N N . ARG A 1 209 ? 72.558 38.992 8.860 1.00 29.76 209 ARG A N 1
ATOM 1681 C CA . ARG A 1 209 ? 72.445 39.821 7.664 1.00 29.77 209 ARG A CA 1
ATOM 1682 C C . ARG A 1 209 ? 72.260 41.319 7.935 1.00 28.60 209 ARG A C 1
ATOM 1683 O O . ARG A 1 209 ? 72.897 42.166 7.301 1.00 26.71 209 ARG A O 1
ATOM 1691 N N . LEU A 1 210 ? 71.395 41.657 8.874 1.00 28.48 210 LEU A N 1
ATOM 1692 C CA . LEU A 1 210 ? 71.185 43.066 9.162 1.00 29.17 210 LEU A CA 1
ATOM 1693 C C . LEU A 1 210 ? 72.484 43.755 9.571 1.00 29.36 210 LEU A C 1
ATOM 1694 O O . LEU A 1 210 ? 72.752 44.886 9.170 1.00 30.99 210 LEU A O 1
ATOM 1699 N N . ILE A 1 211 ? 73.294 43.074 10.370 1.00 29.48 211 ILE A N 1
ATOM 1700 C CA . ILE A 1 211 ? 74.546 43.650 10.829 1.00 28.65 211 ILE A CA 1
ATOM 1701 C C . ILE A 1 211 ? 75.473 44.010 9.674 1.00 27.40 211 ILE A C 1
ATOM 1702 O O . ILE A 1 211 ? 76.032 45.108 9.634 1.00 25.81 211 ILE A O 1
ATOM 1707 N N . ALA A 1 212 ? 75.639 43.089 8.733 1.00 26.94 212 ALA A N 1
ATOM 1708 C CA . ALA A 1 212 ? 76.506 43.355 7.589 1.00 27.09 212 ALA A CA 1
ATOM 1709 C C . ALA A 1 212 ? 75.917 44.490 6.741 1.00 26.09 212 ALA A C 1
ATOM 1710 O O . ALA A 1 212 ? 76.645 45.322 6.200 1.00 25.60 212 ALA A O 1
ATOM 1712 N N . ASP A 1 213 ? 74.596 44.522 6.642 1.00 25.14 213 ASP A N 1
ATOM 1713 C CA . ASP A 1 213 ? 73.924 45.551 5.876 1.00 26.15 213 ASP A CA 1
ATOM 1714 C C . ASP A 1 213 ? 74.296 46.934 6.426 1.00 25.59 213 ASP A C 1
ATOM 1715 O O . ASP A 1 213 ? 74.621 47.848 5.668 1.00 26.65 213 ASP A O 1
ATOM 1720 N N . VAL A 1 214 ? 74.273 47.075 7.747 1.00 23.14 214 VAL A N 1
ATOM 1721 C CA . VAL A 1 214 ? 74.590 48.345 8.387 1.00 21.04 214 VAL A CA 1
ATOM 1722 C C . VAL A 1 214 ? 76.058 48.762 8.493 1.00 21.20 214 VAL A C 1
ATOM 1723 O O . VAL A 1 214 ? 76.358 49.960 8.505 1.00 23.19 214 VAL A O 1
ATOM 1727 N N . VAL A 1 215 ? 76.974 47.800 8.563 1.00 19.49 215 VAL A N 1
ATOM 1728 C CA . VAL A 1 215 ? 78.385 48.132 8.734 1.00 16.66 215 VAL A CA 1
ATOM 1729 C C . VAL A 1 215 ? 79.253 48.056 7.494 1.00 17.37 215 VAL A C 1
ATOM 1730 O O . VAL A 1 215 ? 80.234 48.775 7.371 1.00 17.77 215 VAL A O 1
ATOM 1734 N N . CYS A 1 216 ? 78.888 47.195 6.559 1.00 17.54 216 CYS A N 1
ATOM 1735 C CA . CYS A 1 216 ? 79.690 47.012 5.369 1.00 19.02 216 CYS A CA 1
ATOM 1736 C C . CYS A 1 216 ? 79.397 47.916 4.167 1.00 19.68 216 CYS A C 1
ATOM 1737 O O . CYS A 1 216 ? 80.031 47.797 3.116 1.00 20.87 216 CYS A O 1
ATOM 1740 N N . PHE A 1 217 ? 78.457 48.835 4.312 1.00 19.55 217 PHE A N 1
ATOM 1741 C CA . PHE A 1 217 ? 78.151 49.726 3.206 1.00 21.99 217 PHE A CA 1
ATOM 1742 C C . PHE A 1 217 ? 78.239 51.188 3.625 1.00 22.87 217 PHE A C 1
ATOM 1743 O O . PHE A 1 217 ? 77.914 51.536 4.751 1.00 21.19 217 PHE A O 1
ATOM 1751 N N . PRO A 1 218 ? 78.677 52.059 2.706 1.00 25.27 218 PRO A N 1
ATOM 1752 C CA . PRO A 1 218 ? 78.837 53.503 2.896 1.00 29.14 218 PRO A CA 1
ATOM 1753 C C . PRO A 1 218 ? 77.812 54.196 3.796 1.00 31.39 218 PRO A C 1
ATOM 1754 O O . PRO A 1 218 ? 77.764 53.929 4.999 1.00 34.71 218 PRO A O 1
ATOM 1758 N N . GLY A 1 219 ? 77.008 55.093 3.230 1.00 29.86 219 GLY A N 1
ATOM 1759 C CA . GLY A 1 219 ? 76.032 55.797 4.043 1.00 27.46 219 GLY A CA 1
ATOM 1760 C C . GLY A 1 219 ? 74.990 54.824 4.536 1.00 27.27 219 GLY A C 1
ATOM 1761 O O . GLY A 1 219 ? 75.332 53.709 4.936 1.00 27.58 219 GLY A O 1
ATOM 1762 N N . CYS A 1 220 ? 73.726 55.234 4.551 1.00 26.19 220 CYS A N 1
ATOM 1763 C CA . CYS A 1 220 ? 72.688 54.306 4.950 1.00 26.30 220 CYS A CA 1
ATOM 1764 C C . CYS A 1 220 ? 71.645 54.214 3.845 1.00 25.91 220 CYS A C 1
ATOM 1765 O O . CYS A 1 220 ? 70.566 54.814 3.914 1.00 25.84 220 CYS A O 1
ATOM 1768 N N . HIS A 1 221 ? 72.015 53.449 2.814 1.00 24.53 221 HIS A N 1
ATOM 1769 C CA . HIS A 1 221 ? 71.194 53.218 1.634 1.00 22.64 221 HIS A CA 1
ATOM 1770 C C . HIS A 1 221 ? 69.758 52.859 1.976 1.00 21.46 221 HIS A C 1
ATOM 1771 O O . HIS A 1 221 ? 69.490 52.361 3.061 1.00 22.75 221 HIS A O 1
ATOM 1778 N N . ILE A 1 222 ? 68.835 53.126 1.058 1.00 21.07 222 ILE A N 1
ATOM 1779 C CA . ILE A 1 222 ? 67.414 52.855 1.286 1.00 23.05 222 ILE A CA 1
ATOM 1780 C C . ILE A 1 222 ? 67.107 51.361 1.414 1.00 23.72 222 ILE A C 1
ATOM 1781 O O . ILE A 1 222 ? 67.471 50.582 0.548 1.00 25.78 222 ILE A O 1
ATOM 1786 N N . ASN A 1 223 ? 66.442 50.961 2.490 1.00 25.86 223 ASN A N 1
ATOM 1787 C CA . ASN A 1 223 ? 66.079 49.556 2.666 1.00 28.42 223 ASN A CA 1
ATOM 1788 C C . ASN A 1 223 ? 64.904 49.268 1.758 1.00 29.18 223 ASN A C 1
ATOM 1789 O O . ASN A 1 223 ? 64.853 48.231 1.091 1.00 31.78 223 ASN A O 1
ATOM 1794 N N . HIS A 1 224 ? 63.958 50.201 1.750 1.00 28.85 224 HIS A N 1
ATOM 1795 C CA . HIS A 1 224 ? 62.780 50.120 0.902 1.00 26.57 224 HIS A CA 1
ATOM 1796 C C . HIS A 1 224 ? 62.043 51.457 0.860 1.00 25.62 224 HIS A C 1
ATOM 1797 O O . HIS A 1 224 ? 62.172 52.275 1.759 1.00 25.39 224 HIS A O 1
ATOM 1804 N N . LEU A 1 225 ? 61.350 51.695 -0.247 1.00 25.04 225 LEU A N 1
ATOM 1805 C CA . LEU A 1 225 ? 60.560 52.897 -0.457 1.00 21.71 225 LEU A CA 1
ATOM 1806 C C . LEU A 1 225 ? 59.169 52.363 -0.721 1.00 20.32 225 LEU A C 1
ATOM 1807 O O . LEU A 1 225 ? 58.948 51.689 -1.716 1.00 22.62 225 LEU A O 1
ATOM 1812 N N . THR A 1 226 ? 58.226 52.675 0.154 1.00 19.21 226 THR A N 1
ATOM 1813 C CA . THR A 1 226 ? 56.873 52.151 0.022 1.00 19.03 226 THR A CA 1
ATOM 1814 C C . THR A 1 226 ? 55.736 53.096 -0.383 1.00 19.58 226 THR A C 1
ATOM 1815 O O . THR A 1 226 ? 55.338 53.962 0.387 1.00 18.67 226 THR A O 1
ATOM 1819 N N . PRO A 1 227 ? 55.178 52.911 -1.594 1.00 20.12 227 PRO A N 1
ATOM 1820 C CA . PRO A 1 227 ? 54.069 53.728 -2.110 1.00 19.03 227 PRO A CA 1
ATOM 1821 C C . PRO A 1 227 ? 52.805 53.203 -1.442 1.00 18.30 227 PRO A C 1
ATOM 1822 O O . PRO A 1 227 ? 52.818 52.106 -0.913 1.00 21.06 227 PRO A O 1
ATOM 1826 N N . ARG A 1 228 ? 51.717 53.956 -1.509 1.00 16.96 228 ARG A N 1
ATOM 1827 C CA . ARG A 1 228 ? 50.456 53.571 -0.883 1.00 17.48 228 ARG A CA 1
ATOM 1828 C C . ARG A 1 228 ? 49.344 53.174 -1.863 1.00 20.25 228 ARG A C 1
ATOM 1829 O O . ARG A 1 228 ? 49.199 53.776 -2.922 1.00 20.35 228 ARG A O 1
ATOM 1837 N N . THR A 1 229 ? 48.550 52.174 -1.483 1.00 20.12 229 THR A N 1
ATOM 1838 C CA . THR A 1 229 ? 47.467 51.678 -2.317 1.00 22.72 229 THR A CA 1
ATOM 1839 C C . THR A 1 229 ? 46.158 51.605 -1.568 1.00 23.73 229 THR A C 1
ATOM 1840 O O . THR A 1 229 ? 46.145 51.467 -0.348 1.00 26.67 229 THR A O 1
ATOM 1844 N N . LEU A 1 230 ? 45.059 51.696 -2.311 1.00 23.49 230 LEU A N 1
ATOM 1845 C CA . LEU A 1 230 ? 43.722 51.598 -1.746 1.00 23.99 230 LEU A CA 1
ATOM 1846 C C . LEU A 1 230 ? 43.259 50.130 -1.630 1.00 26.19 230 LEU A C 1
ATOM 1847 O O . LEU A 1 230 ? 42.228 49.851 -1.005 1.00 26.08 230 LEU A O 1
ATOM 1852 N N . ASP A 1 231 ? 44.010 49.191 -2.218 1.00 26.73 231 ASP A N 1
ATOM 1853 C CA . ASP A 1 231 ? 43.641 47.764 -2.137 1.00 27.39 231 ASP A CA 1
ATOM 1854 C C . ASP A 1 231 ? 44.844 46.845 -2.308 1.00 27.47 231 ASP A C 1
ATOM 1855 O O . ASP A 1 231 ? 45.221 46.492 -3.424 1.00 28.19 231 ASP A O 1
ATOM 1860 N N . ILE A 1 232 ? 45.421 46.426 -1.190 1.00 26.05 232 ILE A N 1
ATOM 1861 C CA . ILE A 1 232 ? 46.599 45.583 -1.213 1.00 24.79 232 ILE A CA 1
ATOM 1862 C C . ILE A 1 232 ? 46.406 44.237 -1.937 1.00 25.68 232 ILE A C 1
ATOM 1863 O O . ILE A 1 232 ? 47.262 43.823 -2.727 1.00 23.54 232 ILE A O 1
ATOM 1868 N N . ASP A 1 233 ? 45.290 43.561 -1.675 1.00 26.00 233 ASP A N 1
ATOM 1869 C CA . ASP A 1 233 ? 45.004 42.266 -2.302 1.00 27.28 233 ASP A CA 1
ATOM 1870 C C . ASP A 1 233 ? 45.001 42.330 -3.841 1.00 27.04 233 ASP A C 1
ATOM 1871 O O . ASP A 1 233 ? 45.586 41.464 -4.512 1.00 26.04 233 ASP A O 1
ATOM 1876 N N . ARG A 1 234 ? 44.364 43.354 -4.404 1.00 24.58 234 ARG A N 1
ATOM 1877 C CA . ARG A 1 234 ? 44.325 43.464 -5.854 1.00 25.76 234 ARG A CA 1
ATOM 1878 C C . ARG A 1 234 ? 45.728 43.643 -6.409 1.00 25.41 234 ARG A C 1
ATOM 1879 O O . ARG A 1 234 ? 46.089 43.056 -7.427 1.00 26.22 234 ARG A O 1
ATOM 1887 N N . VAL A 1 235 ? 46.519 44.464 -5.732 1.00 26.02 235 VAL A N 1
ATOM 1888 C CA . VAL A 1 235 ? 47.898 44.690 -6.135 1.00 24.72 235 VAL A CA 1
ATOM 1889 C C . VAL A 1 235 ? 48.633 43.358 -6.042 1.00 23.80 235 VAL A C 1
ATOM 1890 O O . VAL A 1 235 ? 49.333 42.954 -6.960 1.00 23.71 235 VAL A O 1
ATOM 1894 N N . GLN A 1 236 ? 48.467 42.665 -4.931 1.00 25.50 236 GLN A N 1
ATOM 1895 C CA . GLN A 1 236 ? 49.134 41.380 -4.780 1.00 28.79 236 GLN A CA 1
ATOM 1896 C C . GLN A 1 236 ? 48.779 40.419 -5.921 1.00 30.04 236 GLN A C 1
ATOM 1897 O O . GLN A 1 236 ? 49.631 39.672 -6.373 1.00 31.21 236 GLN A O 1
ATOM 1903 N N . SER A 1 237 ? 47.537 40.459 -6.403 1.00 33.03 237 SER A N 1
ATOM 1904 C CA . SER A 1 237 ? 47.099 39.578 -7.496 1.00 37.19 237 SER A CA 1
ATOM 1905 C C . SER A 1 237 ? 47.602 39.995 -8.886 1.00 38.54 237 SER A C 1
ATOM 1906 O O . SER A 1 237 ? 47.851 39.151 -9.748 1.00 37.93 237 SER A O 1
ATOM 1925 N N . PRO A 1 240 ? 52.198 39.357 -10.180 1.00 40.55 240 PRO A N 1
ATOM 1926 C CA . PRO A 1 240 ? 52.817 38.328 -11.013 1.00 40.30 240 PRO A CA 1
ATOM 1927 C C . PRO A 1 240 ? 52.644 38.621 -12.496 1.00 39.40 240 PRO A C 1
ATOM 1928 O O . PRO A 1 240 ? 53.541 38.378 -13.291 1.00 37.75 240 PRO A O 1
ATOM 1932 N N . GLU A 1 241 ? 51.494 39.170 -12.856 1.00 41.28 241 GLU A N 1
ATOM 1933 C CA . GLU A 1 241 ? 51.230 39.505 -14.243 1.00 44.11 241 GLU A CA 1
ATOM 1934 C C . GLU A 1 241 ? 52.199 40.596 -14.690 1.00 44.73 241 GLU A C 1
ATOM 1935 O O . GLU A 1 241 ? 52.435 40.765 -15.881 1.00 45.69 241 GLU A O 1
ATOM 1941 N N . CYS A 1 242 ? 52.767 41.326 -13.731 1.00 45.85 242 CYS A N 1
ATOM 1942 C CA . CYS A 1 242 ? 53.710 42.403 -14.036 1.00 44.09 242 CYS A CA 1
ATOM 1943 C C . CYS A 1 242 ? 55.163 42.043 -13.719 1.00 42.85 242 CYS A C 1
ATOM 1944 O O . CYS A 1 242 ? 56.023 42.926 -13.656 1.00 42.59 242 CYS A O 1
ATOM 1947 N N . GLY A 1 243 ? 55.437 40.759 -13.506 1.00 40.32 243 GLY A N 1
ATOM 1948 C CA . GLY A 1 243 ? 56.800 40.329 -13.227 1.00 38.35 243 GLY A CA 1
ATOM 1949 C C . GLY A 1 243 ? 57.251 40.475 -11.783 1.00 36.17 243 GLY A C 1
ATOM 1950 O O . GLY A 1 243 ? 58.440 40.523 -11.489 1.00 34.66 243 GLY A O 1
ATOM 1951 N N . ILE A 1 244 ? 56.304 40.535 -10.865 1.00 34.82 244 ILE A N 1
ATOM 1952 C CA . ILE A 1 244 ? 56.651 40.685 -9.468 1.00 34.55 244 ILE A CA 1
ATOM 1953 C C . ILE A 1 244 ? 56.037 39.540 -8.678 1.00 35.08 244 ILE A C 1
ATOM 1954 O O . ILE A 1 244 ? 54.823 39.368 -8.662 1.00 34.62 244 ILE A O 1
ATOM 1959 N N . GLU A 1 245 ? 56.883 38.750 -8.033 1.00 36.07 245 GLU A N 1
ATOM 1960 C CA . GLU A 1 245 ? 56.409 37.632 -7.239 1.00 36.63 245 GLU A CA 1
ATOM 1961 C C . GLU A 1 245 ? 56.223 38.085 -5.797 1.00 36.51 245 GLU A C 1
ATOM 1962 O O . GLU A 1 245 ? 57.164 38.084 -4.998 1.00 34.23 245 GLU A O 1
ATOM 1968 N N . PRO A 1 246 ? 54.997 38.489 -5.445 1.00 36.97 246 PRO A N 1
ATOM 1969 C CA . PRO A 1 246 ? 54.738 38.939 -4.078 1.00 38.05 246 PRO A CA 1
ATOM 1970 C C . PRO A 1 246 ? 54.867 37.744 -3.160 1.00 38.13 246 PRO A C 1
ATOM 1971 O O . PRO A 1 246 ? 55.224 36.658 -3.603 1.00 40.00 246 PRO A O 1
ATOM 1975 N N . LYS A 1 247 ? 54.589 37.934 -1.882 1.00 37.47 247 LYS A N 1
ATOM 1976 C CA . LYS A 1 247 ? 54.656 36.816 -0.972 1.00 37.50 247 LYS A CA 1
ATOM 1977 C C . LYS A 1 247 ? 53.350 36.750 -0.193 1.00 38.88 247 LYS A C 1
ATOM 1978 O O . LYS A 1 247 ? 52.903 37.716 0.426 1.00 39.45 247 LYS A O 1
ATOM 1984 N N . ILE A 1 248 ? 52.726 35.587 -0.287 1.00 39.24 248 ILE A N 1
ATOM 1985 C CA . ILE A 1 248 ? 51.459 35.289 0.350 1.00 38.12 248 ILE A CA 1
ATOM 1986 C C . ILE A 1 248 ? 51.158 36.094 1.607 1.00 36.67 248 ILE A C 1
ATOM 1987 O O . ILE A 1 248 ? 50.052 36.600 1.770 1.00 38.45 248 ILE A O 1
ATOM 1992 N N . LEU A 1 249 ? 52.140 36.214 2.492 1.00 34.22 249 LEU A N 1
ATOM 1993 C CA . LEU A 1 249 ? 51.940 36.931 3.744 1.00 31.97 249 LEU A CA 1
ATOM 1994 C C . LEU A 1 249 ? 51.588 38.398 3.616 1.00 29.90 249 LEU A C 1
ATOM 1995 O O . LEU A 1 249 ? 52.197 39.152 2.853 1.00 31.48 249 LEU A O 1
ATOM 2000 N N . ILE A 1 250 ? 50.604 38.794 4.403 1.00 25.53 250 ILE A N 1
ATOM 2001 C CA . ILE A 1 250 ? 50.145 40.157 4.443 1.00 22.10 250 ILE A CA 1
ATOM 2002 C C . ILE A 1 250 ? 50.003 40.511 5.920 1.00 21.60 250 ILE A C 1
ATOM 2003 O O . ILE A 1 250 ? 49.084 40.057 6.594 1.00 20.69 250 ILE A O 1
ATOM 2008 N N . GLU A 1 251 ? 50.944 41.300 6.425 1.00 21.32 251 GLU A N 1
ATOM 2009 C CA . GLU A 1 251 ? 50.933 41.702 7.828 1.00 21.33 251 GLU A CA 1
ATOM 2010 C C . GLU A 1 251 ? 49.890 42.763 8.091 1.00 18.35 251 GLU A C 1
ATOM 2011 O O . GLU A 1 251 ? 49.518 43.523 7.196 1.00 16.87 251 GLU A O 1
ATOM 2017 N N . GLY A 1 252 ? 49.441 42.802 9.338 1.00 14.31 252 GLY A N 1
ATOM 2018 C CA . GLY A 1 252 ? 48.430 43.744 9.749 1.00 13.18 252 GLY A CA 1
ATOM 2019 C C . GLY A 1 252 ? 47.152 42.966 9.942 1.00 12.09 252 GLY A C 1
ATOM 2020 O O . GLY A 1 252 ? 47.169 41.743 9.929 1.00 11.95 252 GLY A O 1
ATOM 2021 N N . PRO A 1 253 ? 46.027 43.641 10.145 1.00 12.62 253 PRO A N 1
ATOM 2022 C CA . PRO A 1 253 ? 44.783 42.896 10.320 1.00 13.55 253 PRO A CA 1
ATOM 2023 C C . PRO A 1 253 ? 44.356 42.278 8.982 1.00 14.80 253 PRO A C 1
ATOM 2024 O O . PRO A 1 253 ? 45.027 42.442 7.960 1.00 13.79 253 PRO A O 1
ATOM 2028 N N . PRO A 1 254 ? 43.234 41.548 8.977 1.00 16.26 254 PRO A N 1
ATOM 2029 C CA . PRO A 1 254 ? 42.770 40.927 7.736 1.00 17.29 254 PRO A CA 1
ATOM 2030 C C . PRO A 1 254 ? 41.851 41.892 6.968 1.00 19.43 254 PRO A C 1
ATOM 2031 O O . PRO A 1 254 ? 41.430 42.902 7.516 1.00 18.83 254 PRO A O 1
ATOM 2035 N N . ARG A 1 255 ? 41.559 41.595 5.704 1.00 22.38 255 ARG A N 1
ATOM 2036 C CA . ARG A 1 255 ? 40.696 42.457 4.906 1.00 23.10 255 ARG A CA 1
ATOM 2037 C C . ARG A 1 255 ? 39.450 42.775 5.718 1.00 23.69 255 ARG A C 1
ATOM 2038 O O . ARG A 1 255 ? 38.878 41.907 6.356 1.00 24.95 255 ARG A O 1
ATOM 2046 N N . ARG A 1 256 ? 39.041 44.033 5.699 1.00 24.86 256 ARG A N 1
ATOM 2047 C CA . ARG A 1 256 ? 37.873 44.470 6.446 1.00 25.58 256 ARG A CA 1
ATOM 2048 C C . ARG A 1 256 ? 37.110 45.538 5.672 1.00 26.06 256 ARG A C 1
ATOM 2049 O O . ARG A 1 256 ? 37.671 46.198 4.799 1.00 26.70 256 ARG A O 1
ATOM 2057 N N . GLU A 1 257 ? 35.837 45.718 5.994 1.00 24.72 257 GLU A N 1
ATOM 2058 C CA . GLU A 1 257 ? 35.080 46.744 5.320 1.00 25.97 257 GLU A CA 1
ATOM 2059 C C . GLU A 1 257 ? 35.762 48.057 5.651 1.00 24.07 257 GLU A C 1
ATOM 2060 O O . GLU A 1 257 ? 36.060 48.858 4.764 1.00 23.10 257 GLU A O 1
ATOM 2066 N N . VAL A 1 258 ? 36.004 48.261 6.942 1.00 22.51 258 VAL A N 1
ATOM 2067 C CA . VAL A 1 258 ? 36.665 49.459 7.427 1.00 20.38 258 VAL A CA 1
ATOM 2068 C C . VAL A 1 258 ? 38.070 49.104 7.896 1.00 20.13 258 VAL A C 1
ATOM 2069 O O . VAL A 1 258 ? 38.265 48.628 9.028 1.00 17.80 258 VAL A O 1
ATOM 2073 N N . PRO A 1 259 ? 39.072 49.324 7.030 1.00 20.46 259 PRO A N 1
ATOM 2074 C CA . PRO A 1 259 ? 40.470 49.025 7.358 1.00 20.67 259 PRO A CA 1
ATOM 2075 C C . PRO A 1 259 ? 40.898 49.738 8.629 1.00 21.42 259 PRO A C 1
ATOM 2076 O O . PRO A 1 259 ? 40.351 50.786 8.978 1.00 23.44 259 PRO A O 1
ATOM 2080 N N . ILE A 1 260 ? 41.881 49.166 9.315 1.00 20.61 260 ILE A N 1
ATOM 2081 C CA . ILE A 1 260 ? 42.403 49.740 10.543 1.00 17.66 260 ILE A CA 1
ATOM 2082 C C . ILE A 1 260 ? 43.917 49.628 10.510 1.00 19.62 260 ILE A C 1
ATOM 2083 O O . ILE A 1 260 ? 44.462 48.636 10.033 1.00 20.03 260 ILE A O 1
ATOM 2088 N N . LEU A 1 261 ? 44.594 50.657 11.002 1.00 19.35 261 LEU A N 1
ATOM 2089 C CA . LEU A 1 261 ? 46.043 50.670 11.009 1.00 17.76 261 LEU A CA 1
ATOM 2090 C C . LEU A 1 261 ? 46.527 50.540 9.585 1.00 16.46 261 LEU A C 1
ATOM 2091 O O . LEU A 1 261 ? 46.300 51.426 8.773 1.00 16.39 261 LEU A O 1
ATOM 2096 N N . LEU A 1 262 ? 47.187 49.438 9.260 1.00 15.93 262 LEU A N 1
ATOM 2097 C CA . LEU A 1 262 ? 47.677 49.281 7.896 1.00 15.81 262 LEU A CA 1
ATOM 2098 C C . LEU A 1 262 ? 47.973 47.823 7.533 1.00 15.65 262 LEU A C 1
ATOM 2099 O O . LEU A 1 262 ? 48.205 46.999 8.413 1.00 17.10 262 LEU A O 1
ATOM 2104 N N . ARG A 1 263 ? 47.967 47.515 6.239 1.00 13.21 263 ARG A N 1
ATOM 2105 C CA . ARG A 1 263 ? 48.302 46.182 5.784 1.00 11.68 263 ARG A CA 1
ATOM 2106 C C . ARG A 1 263 ? 49.493 46.377 4.875 1.00 14.30 263 ARG A C 1
ATOM 2107 O O . ARG A 1 263 ? 49.577 47.398 4.203 1.00 16.19 263 ARG A O 1
ATOM 2115 N N . GLN A 1 264 ? 50.427 45.427 4.866 1.00 17.23 264 GLN A N 1
ATOM 2116 C CA . GLN A 1 264 ? 51.618 45.551 4.017 1.00 19.59 264 GLN A CA 1
ATOM 2117 C C . GLN A 1 264 ? 52.172 44.195 3.609 1.00 18.42 264 GLN A C 1
ATOM 2118 O O . GLN A 1 264 ? 51.932 43.193 4.270 1.00 21.63 264 GLN A O 1
ATOM 2124 N N . THR A 1 265 ? 52.922 44.171 2.519 1.00 17.66 265 THR A N 1
ATOM 2125 C CA . THR A 1 265 ? 53.533 42.940 2.047 1.00 20.35 265 THR A CA 1
ATOM 2126 C C . THR A 1 265 ? 54.797 43.358 1.342 1.00 19.87 265 THR A C 1
ATOM 2127 O O . THR A 1 265 ? 54.914 44.502 0.915 1.00 19.40 265 THR A O 1
ATOM 2131 N N . SER A 1 266 ? 55.720 42.415 1.201 1.00 19.29 266 SER A N 1
ATOM 2132 C CA . SER A 1 266 ? 56.998 42.662 0.566 1.00 19.59 266 SER A CA 1
ATOM 2133 C C . SER A 1 266 ? 57.256 41.700 -0.577 1.00 19.87 266 SER A C 1
ATOM 2134 O O . SER A 1 266 ? 56.441 40.816 -0.858 1.00 20.95 266 SER A O 1
ATOM 2137 N N . PHE A 1 267 ? 58.413 41.868 -1.208 1.00 18.01 267 PHE A N 1
ATOM 2138 C CA . PHE A 1 267 ? 58.799 41.063 -2.353 1.00 18.63 267 PHE A CA 1
ATOM 2139 C C . PHE A 1 267 ? 60.217 41.453 -2.732 1.00 19.82 267 PHE A C 1
ATOM 2140 O O . PHE A 1 267 ? 60.630 42.575 -2.464 1.00 21.57 267 PHE A O 1
ATOM 2148 N N . LYS A 1 268 ? 60.959 40.542 -3.354 1.00 22.96 268 LYS A N 1
ATOM 2149 C CA . LYS A 1 268 ? 62.338 40.829 -3.758 1.00 23.65 268 LYS A CA 1
ATOM 2150 C C . LYS A 1 268 ? 62.293 41.660 -5.028 1.00 24.62 268 LYS A C 1
ATOM 2151 O O . LYS A 1 268 ? 61.803 41.221 -6.058 1.00 26.86 268 LYS A O 1
ATOM 2157 N N . ALA A 1 269 ? 62.796 42.880 -4.942 1.00 25.21 269 ALA A N 1
ATOM 2158 C CA . ALA A 1 269 ? 62.779 43.791 -6.076 1.00 25.49 269 ALA A CA 1
ATOM 2159 C C . ALA A 1 269 ? 64.034 43.710 -6.911 1.00 25.77 269 ALA A C 1
ATOM 2160 O O . ALA A 1 269 ? 64.087 44.265 -8.007 1.00 28.33 269 ALA A O 1
ATOM 2162 N N . LEU A 1 270 ? 65.044 43.012 -6.401 1.00 26.41 270 LEU A N 1
ATOM 2163 C CA . LEU A 1 270 ? 66.309 42.912 -7.115 1.00 25.73 270 LEU A CA 1
ATOM 2164 C C . LEU A 1 270 ? 67.381 42.330 -6.226 1.00 24.64 270 LEU A C 1
ATOM 2165 O O . LEU A 1 270 ? 67.342 42.499 -5.008 1.00 28.53 270 LEU A O 1
ATOM 2170 N N . GLU A 1 271 ? 68.316 41.613 -6.834 1.00 21.79 271 GLU A N 1
ATOM 2171 C CA . GLU A 1 271 ? 69.432 41.055 -6.106 1.00 20.90 271 GLU A CA 1
ATOM 2172 C C . GLU A 1 271 ? 70.617 41.879 -6.601 1.00 20.45 271 GLU A C 1
ATOM 2173 O O . GLU A 1 271 ? 70.962 41.838 -7.786 1.00 17.50 271 GLU A O 1
ATOM 2179 N N . GLU A 1 272 ? 71.241 42.622 -5.696 1.00 20.11 272 GLU A N 1
ATOM 2180 C CA . GLU A 1 272 ? 72.353 43.479 -6.075 1.00 22.80 272 GLU A CA 1
ATOM 2181 C C . GLU A 1 272 ? 73.708 42.824 -5.928 1.00 20.26 272 GLU A C 1
ATOM 2182 O O . GLU A 1 272 ? 73.875 41.908 -5.142 1.00 23.41 272 GLU A O 1
ATOM 2188 N N . THR A 1 273 ? 74.679 43.292 -6.692 1.00 18.83 273 THR A N 1
ATOM 2189 C CA . THR A 1 273 ? 76.015 42.745 -6.580 1.00 19.95 273 THR A CA 1
ATOM 2190 C C . THR A 1 273 ? 76.852 43.527 -5.556 1.00 20.83 273 THR A C 1
ATOM 2191 O O . THR A 1 273 ? 76.871 44.768 -5.538 1.00 19.86 273 THR A O 1
ATOM 2195 N N . VAL A 1 274 ? 77.515 42.793 -4.672 1.00 19.42 274 VAL A N 1
ATOM 2196 C CA . VAL A 1 274 ? 78.362 43.433 -3.684 1.00 16.87 274 VAL A CA 1
ATOM 2197 C C . VAL A 1 274 ? 79.802 43.290 -4.123 1.00 16.67 274 VAL A C 1
ATOM 2198 O O . VAL A 1 274 ? 80.264 42.180 -4.397 1.00 16.51 274 VAL A O 1
ATOM 2202 N N . LEU A 1 275 ? 80.511 44.412 -4.217 1.00 15.81 275 LEU A N 1
ATOM 2203 C CA . LEU A 1 275 ? 81.921 44.352 -4.609 1.00 14.87 275 LEU A CA 1
ATOM 2204 C C . LEU A 1 275 ? 82.875 44.634 -3.446 1.00 13.78 275 LEU A C 1
ATOM 2205 O O . LEU A 1 275 ? 82.482 45.171 -2.414 1.00 15.95 275 LEU A O 1
ATOM 2210 N N . PHE A 1 276 ? 84.132 44.260 -3.631 1.00 12.19 276 PHE A N 1
ATOM 2211 C CA . PHE A 1 276 ? 85.161 44.452 -2.622 1.00 10.14 276 PHE A CA 1
ATOM 2212 C C . PHE A 1 276 ? 86.373 45.077 -3.289 1.00 11.07 276 PHE A C 1
ATOM 2213 O O . PHE A 1 276 ? 86.831 44.614 -4.327 1.00 11.41 276 PHE A O 1
ATOM 2221 N N . ALA A 1 277 ? 86.893 46.142 -2.688 1.00 12.51 277 ALA A N 1
ATOM 2222 C CA . ALA A 1 277 ? 88.043 46.831 -3.255 1.00 13.98 277 ALA A CA 1
ATOM 2223 C C . ALA A 1 277 ? 89.231 45.911 -3.344 1.00 15.02 277 ALA A C 1
ATOM 2224 O O . ALA A 1 277 ? 89.504 45.164 -2.418 1.00 17.95 277 ALA A O 1
ATOM 2226 N N . GLY A 1 278 ? 89.934 45.962 -4.468 1.00 15.94 278 GLY A N 1
ATOM 2227 C CA . GLY A 1 278 ? 91.101 45.123 -4.649 1.00 17.41 278 GLY A CA 1
ATOM 2228 C C . GLY A 1 278 ? 90.861 43.725 -5.206 1.00 20.36 278 GLY A C 1
ATOM 2229 O O . GLY A 1 278 ? 91.831 43.003 -5.423 1.00 20.56 278 GLY A O 1
ATOM 2230 N N . GLN A 1 279 ? 89.617 43.311 -5.442 1.00 20.40 279 GLN A N 1
ATOM 2231 C CA . GLN A 1 279 ? 89.412 41.965 -5.994 1.00 23.55 279 GLN A CA 1
ATOM 2232 C C . GLN A 1 279 ? 88.211 41.797 -6.925 1.00 23.97 279 GLN A C 1
ATOM 2233 O O . GLN A 1 279 ? 87.226 42.546 -6.851 1.00 22.56 279 GLN A O 1
ATOM 2239 N N . LYS A 1 280 ? 88.315 40.791 -7.792 1.00 23.55 280 LYS A N 1
ATOM 2240 C CA . LYS A 1 280 ? 87.279 40.474 -8.764 1.00 22.94 280 LYS A CA 1
ATOM 2241 C C . LYS A 1 280 ? 86.043 39.855 -8.144 1.00 22.30 280 LYS A C 1
ATOM 2242 O O . LYS A 1 280 ? 84.922 40.297 -8.396 1.00 21.32 280 LYS A O 1
ATOM 2248 N N . GLN A 1 281 ? 86.257 38.831 -7.327 1.00 22.84 281 GLN A N 1
ATOM 2249 C CA . GLN A 1 281 ? 85.160 38.112 -6.701 1.00 22.26 281 GLN A CA 1
ATOM 2250 C C . GLN A 1 281 ? 84.345 38.963 -5.759 1.00 20.94 281 GLN A C 1
ATOM 2251 O O . GLN A 1 281 ? 84.880 39.609 -4.879 1.00 24.05 281 GLN A O 1
ATOM 2257 N N . GLY A 1 282 ? 83.039 38.954 -5.950 1.00 19.81 282 GLY A N 1
ATOM 2258 C CA . GLY A 1 282 ? 82.149 39.702 -5.090 1.00 16.45 282 GLY A CA 1
ATOM 2259 C C . GLY A 1 282 ? 81.051 38.769 -4.631 1.00 16.55 282 GLY A C 1
ATOM 2260 O O . GLY A 1 282 ? 81.143 37.551 -4.812 1.00 20.35 282 GLY A O 1
ATOM 2261 N N . THR A 1 283 ? 80.012 39.319 -4.026 1.00 13.41 283 THR A N 1
ATOM 2262 C CA . THR A 1 283 ? 78.911 38.506 -3.577 1.00 14.39 283 THR A CA 1
ATOM 2263 C C . THR A 1 283 ? 77.616 39.244 -3.904 1.00 16.13 283 THR A C 1
ATOM 2264 O O . THR A 1 283 ? 77.560 39.996 -4.881 1.00 17.23 283 THR A O 1
ATOM 2268 N N . HIS A 1 284 ? 76.575 39.051 -3.107 1.00 13.89 284 HIS A N 1
ATOM 2269 C CA . HIS A 1 284 ? 75.334 39.720 -3.421 1.00 15.43 284 HIS A CA 1
ATOM 2270 C C . HIS A 1 284 ? 74.424 39.860 -2.243 1.00 16.55 284 HIS A C 1
ATOM 2271 O O . HIS A 1 284 ? 74.605 3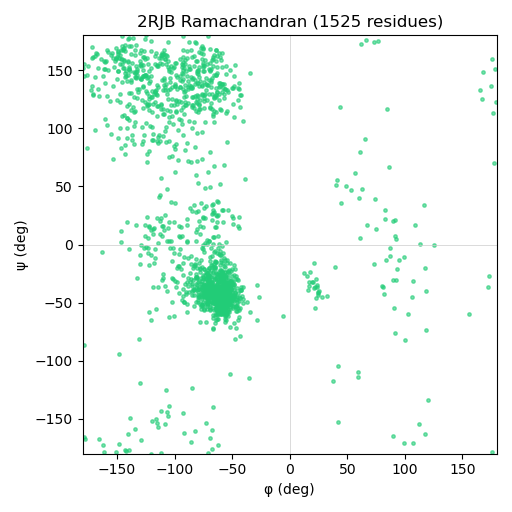9.211 -1.214 1.00 19.00 284 HIS A O 1
ATOM 2278 N N . THR A 1 285 ? 73.432 40.719 -2.407 1.00 15.87 285 THR A N 1
ATOM 2279 C CA . THR A 1 285 ? 72.481 40.978 -1.353 1.00 15.89 285 THR A CA 1
ATOM 2280 C C . THR A 1 285 ? 71.142 41.313 -1.991 1.00 16.39 285 THR A C 1
ATOM 2281 O O . THR A 1 285 ? 71.077 41.679 -3.164 1.00 18.80 285 THR A O 1
ATOM 2285 N N . ALA A 1 286 ? 70.076 41.186 -1.222 1.00 15.13 286 ALA A N 1
ATOM 2286 C CA . ALA A 1 286 ? 68.744 41.408 -1.741 1.00 17.46 286 ALA A CA 1
ATOM 2287 C C . ALA A 1 286 ? 68.105 42.735 -1.350 1.00 18.76 286 ALA A C 1
ATOM 2288 O O . ALA A 1 286 ? 68.153 43.128 -0.184 1.00 20.48 286 ALA A O 1
ATOM 2290 N N . ARG A 1 287 ? 67.509 43.426 -2.325 1.00 18.91 287 ARG A N 1
ATOM 2291 C CA . ARG A 1 287 ? 66.819 44.686 -2.041 1.00 17.09 287 ARG A CA 1
ATOM 2292 C C . ARG A 1 287 ? 65.341 44.320 -2.145 1.00 17.90 287 ARG A C 1
ATOM 2293 O O . ARG A 1 287 ? 64.880 43.936 -3.213 1.00 19.14 287 ARG A O 1
ATOM 2301 N N . PHE A 1 288 ? 64.614 44.414 -1.033 1.00 19.21 288 PHE A N 1
ATOM 2302 C CA . PHE A 1 288 ? 63.196 44.067 -0.987 1.00 19.39 288 PHE A CA 1
ATOM 2303 C C . PHE A 1 288 ? 62.250 45.242 -1.163 1.00 22.39 288 PHE A C 1
ATOM 2304 O O . PHE A 1 288 ? 62.412 46.294 -0.554 1.00 23.61 288 PHE A O 1
ATOM 2312 N N . GLY A 1 289 ? 61.233 45.036 -1.989 1.00 25.09 289 GLY A N 1
ATOM 2313 C CA . GLY A 1 289 ? 60.255 46.073 -2.221 1.00 22.82 289 GLY A CA 1
ATOM 2314 C C . GLY A 1 289 ? 59.137 45.843 -1.236 1.00 22.78 289 GLY A C 1
ATOM 2315 O O . GLY A 1 289 ? 59.012 44.745 -0.693 1.00 22.97 289 GLY A O 1
ATOM 2316 N N . GLU A 1 290 ? 58.335 46.878 -1.003 1.00 22.08 290 GLU A N 1
ATOM 2317 C CA . GLU A 1 290 ? 57.220 46.807 -0.069 1.00 21.75 290 GLU A CA 1
ATOM 2318 C C . GLU A 1 290 ? 56.047 47.644 -0.603 1.00 20.48 290 GLU A C 1
ATOM 2319 O O . GLU A 1 290 ? 56.255 48.609 -1.334 1.00 22.25 290 GLU A O 1
ATOM 2325 N N . ILE A 1 291 ? 54.827 47.266 -0.230 1.00 16.55 291 ILE A N 1
ATOM 2326 C CA . ILE A 1 291 ? 53.624 47.983 -0.615 1.00 15.35 291 ILE A CA 1
ATOM 2327 C C . ILE A 1 291 ? 52.726 48.015 0.619 1.00 13.32 291 ILE A C 1
ATOM 2328 O O . ILE A 1 291 ? 52.793 47.119 1.447 1.00 13.87 291 ILE A O 1
ATOM 2333 N N . GLU A 1 292 ? 51.912 49.052 0.774 1.00 15.30 292 GLU A N 1
ATOM 2334 C CA . GLU A 1 292 ? 50.999 49.114 1.927 1.00 18.66 292 GLU A CA 1
ATOM 2335 C C . GLU A 1 292 ? 49.630 49.717 1.614 1.00 15.74 292 GLU A C 1
ATOM 2336 O O . GLU A 1 292 ? 49.426 50.307 0.574 1.00 19.39 292 GLU A O 1
ATOM 2342 N N . GLN A 1 293 ? 48.698 49.541 2.532 1.00 12.29 293 GLN A N 1
ATOM 2343 C CA . GLN A 1 293 ? 47.361 50.069 2.409 1.00 14.20 293 GLN A CA 1
ATOM 2344 C C . GLN A 1 293 ? 47.153 50.565 3.823 1.00 14.79 293 GLN A C 1
ATOM 2345 O O . GLN A 1 293 ? 47.3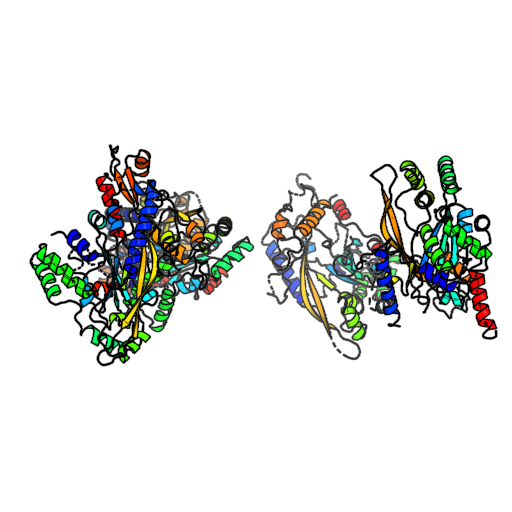92 49.813 4.765 1.00 17.98 293 GLN A O 1
ATOM 2351 N N . ARG A 1 294 ? 46.698 51.802 3.982 1.00 13.28 294 ARG A N 1
ATOM 2352 C CA . ARG A 1 294 ? 46.519 52.352 5.314 1.00 14.99 294 ARG A CA 1
ATOM 2353 C C . ARG A 1 294 ? 45.076 52.684 5.668 1.00 15.68 294 ARG A C 1
ATOM 2354 O O . ARG A 1 294 ? 44.372 53.326 4.895 1.00 18.82 294 ARG A O 1
ATOM 2362 N N . GLY A 1 295 ? 44.656 52.262 6.856 1.00 14.16 295 GLY A N 1
ATOM 2363 C CA . GLY A 1 295 ? 43.298 52.496 7.312 1.00 13.04 295 GLY A CA 1
ATOM 2364 C C . GLY A 1 295 ? 43.181 53.527 8.420 1.00 15.31 295 GLY A C 1
ATOM 2365 O O . GLY A 1 295 ? 44.038 54.404 8.538 1.00 16.25 295 GLY A O 1
ATOM 2366 N N . VAL A 1 296 ? 42.129 53.427 9.233 1.00 14.68 296 VAL A N 1
ATOM 2367 C CA . VAL A 1 296 ? 41.907 54.388 10.305 1.00 18.08 296 VAL A CA 1
ATOM 2368 C C . VAL A 1 296 ? 42.844 54.189 11.511 1.00 21.52 296 VAL A C 1
ATOM 2369 O O . VAL A 1 296 ? 43.276 53.064 11.817 1.00 22.22 296 VAL A O 1
ATOM 2373 N N . ALA A 1 297 ? 43.163 55.298 12.182 1.00 21.33 297 ALA A N 1
ATOM 2374 C CA . ALA A 1 297 ? 44.045 55.273 13.341 1.00 18.96 297 ALA A CA 1
ATOM 2375 C C . ALA A 1 297 ? 43.255 54.735 14.510 1.00 17.93 297 ALA A C 1
ATOM 2376 O O . ALA A 1 297 ? 42.098 55.106 14.722 1.00 18.40 297 ALA A O 1
ATOM 2378 N N . LEU A 1 298 ? 43.884 53.851 15.269 1.00 17.76 298 LEU A N 1
ATOM 2379 C CA . LEU A 1 298 ? 43.218 53.261 16.404 1.00 18.09 298 LEU A CA 1
ATOM 2380 C C . LEU A 1 298 ? 43.452 53.969 17.724 1.00 19.68 298 LEU A C 1
ATOM 2381 O O . LEU A 1 298 ? 44.504 54.546 17.999 1.00 19.25 298 LEU A O 1
ATOM 2386 N N . THR A 1 299 ? 42.422 53.895 18.540 1.00 20.16 299 THR A N 1
ATOM 2387 C CA . THR A 1 299 ? 42.402 54.469 19.858 1.00 20.43 299 THR A CA 1
ATOM 2388 C C . THR A 1 299 ? 43.227 53.523 20.747 1.00 21.65 299 THR A C 1
ATOM 2389 O O . THR A 1 299 ? 43.522 52.396 20.351 1.00 21.03 299 THR A O 1
ATOM 2393 N N . PRO A 1 300 ? 43.627 53.974 21.947 1.00 21.05 300 PRO A N 1
ATOM 2394 C CA . PRO A 1 300 ? 44.413 53.104 22.834 1.00 18.32 300 PRO A CA 1
ATOM 2395 C C . PRO A 1 300 ? 43.622 51.835 23.123 1.00 16.17 300 PRO A C 1
ATOM 2396 O O . PRO A 1 300 ? 44.169 50.743 23.185 1.00 18.25 300 PRO A O 1
ATOM 2400 N N . LYS A 1 301 ? 42.325 52.003 23.304 1.00 14.75 301 LYS A N 1
ATOM 2401 C CA . LYS A 1 301 ? 41.428 50.896 23.581 1.00 16.31 301 LYS A CA 1
ATOM 2402 C C . LYS A 1 301 ? 41.332 49.937 22.383 1.00 19.45 301 LYS A C 1
ATOM 2403 O O . LYS A 1 301 ? 41.260 48.718 22.550 1.00 21.40 301 LYS A O 1
ATOM 2409 N N . GLY A 1 302 ? 41.360 50.486 21.174 1.00 20.69 302 GLY A N 1
ATOM 2410 C CA . GLY A 1 302 ? 41.266 49.654 19.995 1.00 20.17 302 GLY A CA 1
ATOM 2411 C C . GLY A 1 302 ? 42.581 49.004 19.651 1.00 21.86 302 GLY A C 1
ATOM 2412 O O . GLY A 1 302 ? 42.603 47.899 19.116 1.00 24.55 302 GLY A O 1
ATOM 2413 N N . ARG A 1 303 ? 43.685 49.685 19.935 1.00 21.57 303 ARG A N 1
ATOM 2414 C CA . ARG A 1 303 ? 45.001 49.131 19.637 1.00 21.13 303 ARG A CA 1
ATOM 2415 C C . ARG A 1 303 ? 45.212 47.947 20.562 1.00 23.17 303 ARG A C 1
ATOM 2416 O O . ARG A 1 303 ? 45.848 46.955 20.199 1.00 25.29 303 ARG A O 1
ATOM 2424 N N . GLN A 1 304 ? 44.665 48.069 21.763 1.00 22.21 304 GLN A N 1
ATOM 2425 C CA . GLN A 1 304 ? 44.751 47.016 22.754 1.00 23.89 304 GLN A CA 1
ATOM 2426 C C . GLN A 1 304 ? 43.922 45.826 22.292 1.00 24.34 304 GLN A C 1
ATOM 2427 O O . GLN A 1 304 ? 44.311 44.684 22.499 1.00 25.71 304 GLN A O 1
ATOM 2433 N N . LEU A 1 305 ? 42.766 46.095 21.688 1.00 25.17 305 LEU A N 1
ATOM 2434 C CA . LEU A 1 305 ? 41.908 45.023 21.200 1.00 23.45 305 LEU A CA 1
ATOM 2435 C C . LEU A 1 305 ? 42.641 44.335 20.059 1.00 21.75 305 LEU A C 1
ATOM 2436 O O . LEU A 1 305 ? 42.688 43.120 19.974 1.00 21.47 305 LEU A O 1
ATOM 2441 N N . TYR A 1 306 ? 43.239 45.130 19.194 1.00 21.83 306 TYR A N 1
ATOM 2442 C CA . TYR A 1 306 ? 43.968 44.577 18.078 1.00 23.01 306 TYR A CA 1
ATOM 2443 C C . TYR A 1 306 ? 45.085 43.660 18.581 1.00 26.08 306 TYR A C 1
ATOM 2444 O O . TYR A 1 306 ? 45.226 42.532 18.109 1.00 27.08 306 TYR A O 1
ATOM 2453 N N . ASP A 1 307 ? 45.877 44.153 19.533 1.00 28.12 307 ASP A N 1
ATOM 2454 C CA . ASP A 1 307 ? 46.987 43.378 20.083 1.00 28.58 307 ASP A CA 1
ATOM 2455 C C . ASP A 1 307 ? 46.522 42.076 20.725 1.00 28.48 307 ASP A C 1
ATOM 2456 O O . ASP A 1 307 ? 47.151 41.040 20.536 1.00 27.27 307 ASP A O 1
ATOM 2461 N N . ASP A 1 308 ? 45.434 42.135 21.491 1.00 28.89 308 ASP A N 1
ATOM 2462 C CA . ASP A 1 308 ? 44.896 40.941 22.143 1.00 30.11 308 ASP A CA 1
ATOM 2463 C C . ASP A 1 308 ? 44.463 39.939 21.073 1.00 31.02 308 ASP A C 1
ATOM 2464 O O . ASP A 1 308 ? 44.886 38.779 21.084 1.00 32.50 308 ASP A O 1
ATOM 2469 N N . LEU A 1 309 ? 43.638 40.391 20.134 1.00 29.53 309 LEU A N 1
ATOM 2470 C CA . LEU A 1 309 ? 43.192 39.523 19.063 1.00 26.25 309 LEU A CA 1
ATOM 2471 C C . LEU A 1 309 ? 44.374 38.863 18.369 1.00 27.32 309 LEU A C 1
ATOM 2472 O O . LEU A 1 309 ? 44.327 37.679 18.063 1.00 30.71 309 LEU A O 1
ATOM 2477 N N . LEU A 1 310 ? 45.442 39.607 18.122 1.00 29.10 310 LEU A N 1
ATOM 2478 C CA . LEU A 1 310 ? 46.607 39.006 17.478 1.00 32.58 310 LEU A CA 1
ATOM 2479 C C . LEU A 1 310 ? 47.231 37.966 18.397 1.00 35.29 310 LEU A C 1
ATOM 2480 O O . LEU A 1 310 ? 47.612 36.885 17.968 1.00 36.16 310 LEU A O 1
ATOM 2485 N N . ARG A 1 311 ? 47.318 38.309 19.673 1.00 37.82 311 ARG A N 1
ATOM 2486 C CA . ARG A 1 311 ? 47.907 37.442 20.681 1.00 40.92 311 ARG A CA 1
ATOM 2487 C C . ARG A 1 311 ? 47.049 36.200 20.883 1.00 41.62 311 ARG A C 1
ATOM 2488 O O . ARG A 1 311 ? 47.315 35.381 21.762 1.00 41.27 311 ARG A O 1
ATOM 2496 N N . ASN A 1 312 ? 46.027 36.051 20.048 1.00 42.37 312 ASN A N 1
ATOM 2497 C CA . ASN A 1 312 ? 45.099 34.937 20.172 1.00 41.52 312 ASN A CA 1
ATOM 2498 C C . ASN A 1 312 ? 45.216 33.905 19.056 1.00 41.36 312 ASN A C 1
ATOM 2499 O O . ASN A 1 312 ? 44.886 32.739 19.253 1.00 40.84 312 ASN A O 1
ATOM 2504 N N . ALA A 1 313 ? 45.696 34.333 17.892 1.00 41.80 313 ALA A N 1
ATOM 2505 C CA . ALA A 1 313 ? 45.848 33.438 16.743 1.00 41.96 313 ALA A CA 1
ATOM 2506 C C . ALA A 1 313 ? 47.137 32.611 16.804 1.00 41.84 313 ALA A C 1
ATOM 2507 O O . ALA A 1 313 ? 48.241 33.150 16.938 1.00 40.66 313 ALA A O 1
ATOM 2509 N N . HIS A 1 322 ? 46.918 30.711 7.156 1.00 44.69 322 HIS A N 1
ATOM 2510 C CA . HIS A 1 322 ? 46.512 31.037 8.515 1.00 45.29 322 HIS A CA 1
ATOM 2511 C C . HIS A 1 322 ? 45.737 32.356 8.467 1.00 44.47 322 HIS A C 1
ATOM 2512 O O . HIS A 1 322 ? 45.266 32.881 9.487 1.00 40.99 322 HIS A O 1
ATOM 2519 N N . GLN A 1 323 ? 45.629 32.878 7.248 1.00 44.17 323 GLN A N 1
ATOM 2520 C CA . GLN A 1 323 ? 44.925 34.120 6.954 1.00 43.05 323 GLN A CA 1
ATOM 2521 C C . GLN A 1 323 ? 43.433 33.924 7.198 1.00 43.53 323 GLN A C 1
ATOM 2522 O O . GLN A 1 323 ? 42.708 34.881 7.454 1.00 44.30 323 GLN A O 1
ATOM 2536 N N . HIS A 1 325 ? 42.267 31.896 9.654 1.00 41.46 325 HIS A N 1
ATOM 2537 C CA . HIS A 1 325 ? 42.144 31.870 11.109 1.00 39.16 325 HIS A CA 1
ATOM 2538 C C . HIS A 1 325 ? 42.158 33.288 11.669 1.00 36.75 325 HIS A C 1
ATOM 2539 O O . HIS A 1 325 ? 41.477 33.589 12.652 1.00 34.99 325 HIS A O 1
ATOM 2546 N N . LEU A 1 326 ? 42.938 34.150 11.024 1.00 34.19 326 LEU A N 1
ATOM 2547 C CA . LEU A 1 326 ? 43.061 35.544 11.416 1.00 30.89 326 LEU A CA 1
ATOM 2548 C C . LEU A 1 326 ? 41.704 36.214 11.224 1.00 30.64 326 LEU A C 1
ATOM 2549 O O . LEU A 1 326 ? 41.142 36.803 12.157 1.00 28.32 326 LEU A O 1
ATOM 2554 N N . GLN A 1 327 ? 41.181 36.105 10.004 1.00 30.99 327 GLN A N 1
ATOM 2555 C CA . GLN A 1 327 ? 39.885 36.682 9.655 1.00 32.69 327 GLN A CA 1
ATOM 2556 C C . GLN A 1 327 ? 38.819 36.152 10.613 1.00 33.35 327 GLN A C 1
ATOM 2557 O O . GLN A 1 327 ? 37.922 36.886 11.031 1.00 33.75 327 GLN A O 1
ATOM 2563 N N . GLU A 1 328 ? 38.921 34.874 10.965 1.00 33.64 328 GLU A N 1
ATOM 2564 C CA . GLU A 1 328 ? 37.974 34.280 11.894 1.00 34.38 328 GLU A CA 1
ATOM 2565 C C . GLU A 1 328 ? 38.045 35.031 13.205 1.00 32.40 328 GLU A C 1
ATOM 2566 O O . GLU A 1 328 ? 37.031 35.489 13.733 1.00 32.38 328 GLU A O 1
ATOM 2572 N N . THR A 1 329 ? 39.262 35.145 13.726 1.00 29.96 329 THR A N 1
ATOM 2573 C CA . THR A 1 329 ? 39.510 35.809 15.002 1.00 27.62 329 THR A CA 1
ATOM 2574 C C . THR A 1 329 ? 39.002 37.248 15.062 1.00 24.75 329 THR A C 1
ATOM 2575 O O . THR A 1 329 ? 38.333 37.630 16.026 1.00 22.84 329 THR A O 1
ATOM 2579 N N . PHE A 1 330 ? 39.311 38.034 14.029 1.00 21.77 330 PHE A N 1
ATOM 2580 C CA . PHE A 1 330 ? 38.897 39.426 13.999 1.00 20.39 330 PHE A CA 1
ATOM 2581 C C . PHE A 1 330 ? 37.436 39.745 13.784 1.00 20.50 330 PHE A C 1
ATOM 2582 O O . PHE A 1 330 ? 37.080 40.913 13.695 1.00 22.26 330 PHE A O 1
ATOM 2590 N N . ARG A 1 331 ? 36.576 38.742 13.715 1.00 20.10 331 ARG A N 1
ATOM 2591 C CA . ARG A 1 331 ? 35.163 39.047 13.544 1.00 22.21 331 ARG A CA 1
ATOM 2592 C C . ARG A 1 331 ? 34.769 39.797 14.816 1.00 22.89 331 ARG A C 1
ATOM 2593 O O . ARG A 1 331 ? 33.717 40.428 14.903 1.00 23.34 331 ARG A O 1
ATOM 2601 N N . THR A 1 332 ? 35.639 39.697 15.811 1.00 22.17 332 THR A N 1
ATOM 2602 C CA . THR A 1 332 ? 35.426 40.323 17.102 1.00 17.74 332 THR A CA 1
ATOM 2603 C C . THR A 1 332 ? 35.571 41.828 17.027 1.00 14.18 332 THR A C 1
ATOM 2604 O O . THR A 1 332 ? 34.909 42.556 17.754 1.00 10.45 332 THR A O 1
ATOM 2608 N N . PHE A 1 333 ? 36.452 42.284 16.152 1.00 13.01 333 PHE A N 1
ATOM 2609 C CA . PHE A 1 333 ? 36.670 43.708 15.999 1.00 19.19 333 PHE A CA 1
ATOM 2610 C C . PHE A 1 333 ? 35.575 44.277 15.088 1.00 21.33 333 PHE A C 1
ATOM 2611 O O . PHE A 1 333 ? 35.486 43.918 13.908 1.00 21.33 333 PHE A O 1
ATOM 2619 N N . PRO A 1 334 ? 34.720 45.157 15.635 1.00 22.10 334 PRO A N 1
ATOM 2620 C CA . PRO A 1 334 ? 33.630 45.779 14.880 1.00 24.65 334 PRO A CA 1
ATOM 2621 C C . PRO A 1 334 ? 34.090 46.235 13.507 1.00 26.65 334 PRO A C 1
ATOM 2622 O O . PRO A 1 334 ? 35.154 46.855 13.375 1.00 26.25 334 PRO A O 1
ATOM 2626 N N . ASP A 1 335 ? 33.301 45.921 12.483 1.00 28.58 335 ASP A N 1
ATOM 2627 C CA . ASP A 1 335 ? 33.686 46.300 11.129 1.00 30.80 335 ASP A CA 1
ATOM 2628 C C . ASP A 1 335 ? 32.779 47.340 10.476 1.00 29.38 335 ASP A C 1
ATOM 2629 O O . ASP A 1 335 ? 32.454 47.233 9.293 1.00 32.93 335 ASP A O 1
ATOM 2634 N N . SER A 1 336 ? 32.375 48.338 11.256 1.00 26.57 336 SER A N 1
ATOM 2635 C CA . SER A 1 336 ? 31.547 49.439 10.770 1.00 25.19 336 SER A CA 1
ATOM 2636 C C . SER A 1 336 ? 31.875 50.696 11.578 1.00 24.96 336 SER A C 1
ATOM 2637 O O . SER A 1 336 ? 31.810 50.689 12.814 1.00 24.66 336 SER A O 1
ATOM 2640 N N . GLU A 1 337 ? 32.241 51.760 10.867 1.00 24.76 337 GLU A N 1
ATOM 2641 C CA . GLU A 1 337 ? 32.595 53.044 11.466 1.00 25.24 337 GLU A CA 1
ATOM 2642 C C . GLU A 1 337 ? 31.652 53.455 12.595 1.00 25.84 337 GLU A C 1
ATOM 2643 O O . GLU A 1 337 ? 32.070 54.050 13.585 1.00 27.82 337 GLU A O 1
ATOM 2649 N N . PHE A 1 338 ? 30.372 53.146 12.447 1.00 24.61 338 PHE A N 1
ATOM 2650 C CA . PHE A 1 338 ? 29.409 53.488 13.473 1.00 23.26 338 PHE A CA 1
ATOM 2651 C C . PHE A 1 338 ? 29.712 52.748 14.781 1.00 26.11 338 PHE A C 1
ATOM 2652 O O . PHE A 1 338 ? 29.733 53.345 15.860 1.00 26.92 338 PHE A O 1
ATOM 2660 N N . LEU A 1 339 ? 29.935 51.442 14.677 1.00 26.91 339 LEU A N 1
ATOM 2661 C CA . LEU A 1 339 ? 30.218 50.619 15.846 1.00 27.97 339 LEU A CA 1
ATOM 2662 C C . LEU A 1 339 ? 31.559 50.957 16.479 1.00 29.84 339 LEU A C 1
ATOM 2663 O O . LEU A 1 339 ? 31.686 51.003 17.709 1.00 29.54 339 LEU A O 1
ATOM 2676 N N . ARG A 1 341 ? 33.045 53.761 16.316 1.00 32.79 341 ARG A N 1
ATOM 2677 C CA . ARG A 1 341 ? 32.930 55.093 16.877 1.00 33.64 341 ARG A CA 1
ATOM 2678 C C . ARG A 1 341 ? 32.197 55.013 18.211 1.00 33.66 341 ARG A C 1
ATOM 2679 O O . ARG A 1 341 ? 32.573 55.664 19.179 1.00 34.78 341 ARG A O 1
ATOM 2687 N N . GLN A 1 342 ? 31.157 54.191 18.256 1.00 34.01 342 GLN A N 1
ATOM 2688 C CA . GLN A 1 342 ? 30.356 54.011 19.458 1.00 33.80 342 GLN A CA 1
ATOM 2689 C C . GLN A 1 342 ? 31.163 53.469 20.647 1.00 33.10 342 GLN A C 1
ATOM 2690 O O . GLN A 1 342 ? 30.969 53.908 21.781 1.00 31.68 342 GLN A O 1
ATOM 2696 N N . GLN A 1 343 ? 32.068 52.526 20.385 1.00 31.67 343 GLN A N 1
ATOM 2697 C CA . GLN A 1 343 ? 32.887 51.927 21.440 1.00 30.58 343 GLN A CA 1
ATOM 2698 C C . GLN A 1 343 ? 34.252 52.581 21.638 1.00 29.26 343 GLN A C 1
ATOM 2699 O O . GLN A 1 343 ? 35.133 52.010 22.282 1.00 28.35 343 GLN A O 1
ATOM 2705 N N . GLY A 1 344 ? 34.422 53.775 21.082 1.00 27.74 344 GLY A N 1
ATOM 2706 C CA . GLY A 1 344 ? 35.684 54.480 21.207 1.00 23.80 344 GLY A CA 1
ATOM 2707 C C . GLY A 1 344 ? 36.869 53.637 20.774 1.00 23.39 344 GLY A C 1
ATOM 2708 O O . GLY A 1 344 ? 37.883 53.579 21.478 1.00 22.02 344 GLY A O 1
ATOM 2709 N N . LEU A 1 345 ? 36.761 52.987 19.617 1.00 20.84 345 LEU A N 1
ATOM 2710 C CA . LEU A 1 345 ? 37.860 52.155 19.150 1.00 17.77 345 LEU A CA 1
ATOM 2711 C C . LEU A 1 345 ? 38.745 52.843 18.151 1.00 16.33 345 LEU A C 1
ATOM 2712 O O . LEU A 1 345 ? 39.875 52.428 17.958 1.00 14.31 345 LEU A O 1
ATOM 2717 N N . ALA A 1 346 ? 38.253 53.896 17.504 1.00 17.58 346 ALA A N 1
ATOM 2718 C CA . ALA A 1 346 ? 39.080 54.584 16.514 1.00 18.30 346 ALA A CA 1
ATOM 2719 C C . ALA A 1 346 ? 38.964 56.112 16.555 1.00 19.57 346 ALA A C 1
ATOM 2720 O O . ALA A 1 346 ? 38.103 56.665 17.252 1.00 17.62 346 ALA A O 1
ATOM 2722 N N . TRP A 1 347 ? 39.839 56.778 15.800 1.00 18.81 347 TRP A N 1
ATOM 2723 C CA . TRP A 1 347 ? 39.866 58.231 15.747 1.00 21.23 347 TRP A CA 1
ATOM 2724 C C . TRP A 1 347 ? 39.155 58.832 14.537 1.00 22.64 347 TRP A C 1
ATOM 2725 O O . TRP A 1 347 ? 39.475 58.536 13.381 1.00 22.54 347 TRP A O 1
ATOM 2736 N N . PHE A 1 348 ? 38.199 59.704 14.815 1.00 21.36 348 PHE A N 1
ATOM 2737 C CA . PHE A 1 348 ? 37.466 60.344 13.749 1.00 22.21 348 PHE A CA 1
ATOM 2738 C C . PHE A 1 348 ? 37.579 61.856 13.813 1.00 23.35 348 PHE A C 1
ATOM 2739 O O . PHE A 1 348 ? 37.716 62.450 14.881 1.00 21.88 348 PHE A O 1
ATOM 2747 N N . ARG A 1 349 ? 37.522 62.461 12.636 1.00 23.71 349 ARG A N 1
ATOM 2748 C CA . ARG A 1 349 ? 37.581 63.899 12.478 1.00 23.54 349 ARG A CA 1
ATOM 2749 C C . ARG A 1 349 ? 36.145 64.342 12.170 1.00 22.72 349 ARG A C 1
ATOM 2750 O O . ARG A 1 349 ? 35.635 64.110 11.075 1.00 23.41 349 ARG A O 1
ATOM 2758 N N . TYR A 1 350 ? 35.490 64.951 13.155 1.00 23.22 350 TYR A N 1
ATOM 2759 C CA . TYR A 1 350 ? 34.117 65.429 12.992 1.00 23.54 350 TYR A CA 1
ATOM 2760 C C . TYR A 1 350 ? 34.103 66.754 12.243 1.00 25.70 350 TYR A C 1
ATOM 2761 O O . TYR A 1 350 ? 34.821 67.685 12.601 1.00 26.94 350 TYR A O 1
ATOM 2770 N N . ARG A 1 351 ? 33.306 66.824 11.181 1.00 26.73 351 ARG A N 1
ATOM 2771 C CA . ARG A 1 351 ? 33.190 68.036 10.368 1.00 24.90 351 ARG A CA 1
ATOM 2772 C C . ARG A 1 351 ? 31.721 68.404 10.248 1.00 24.62 351 ARG A C 1
ATOM 2773 O O . ARG A 1 351 ? 30.857 67.523 10.204 1.00 25.49 351 ARG A O 1
ATOM 2781 N N . LEU A 1 352 ? 31.428 69.700 10.218 1.00 24.04 352 LEU A N 1
ATOM 2782 C CA . LEU A 1 352 ? 30.044 70.121 10.065 1.00 23.00 352 LEU A CA 1
ATOM 2783 C C . LEU A 1 352 ? 29.670 70.015 8.598 1.00 23.47 352 LEU A C 1
ATOM 2784 O O . LEU A 1 352 ? 30.489 70.167 7.702 1.00 23.91 352 LEU A O 1
ATOM 2789 N N . THR A 1 353 ? 28.406 69.740 8.372 1.00 25.47 353 THR A N 1
ATOM 2790 C CA . THR A 1 353 ? 27.873 69.600 7.040 1.00 25.46 353 THR A CA 1
ATOM 2791 C C . THR A 1 353 ? 27.336 70.978 6.609 1.00 26.76 353 THR A C 1
ATOM 2792 O O . THR A 1 353 ? 27.061 71.826 7.458 1.00 25.01 353 THR A O 1
ATOM 2796 N N . PRO A 1 354 ? 27.225 71.239 5.294 1.00 27.95 354 PRO A N 1
ATOM 2797 C CA . PRO A 1 354 ? 26.696 72.564 4.947 1.00 27.81 354 PRO A CA 1
ATOM 2798 C C . PRO A 1 354 ? 25.434 72.778 5.773 1.00 27.75 354 PRO A C 1
ATOM 2799 O O . PRO A 1 354 ? 25.235 73.832 6.398 1.00 30.16 354 PRO A O 1
ATOM 2803 N N . SER A 1 355 ? 24.594 71.752 5.786 1.00 25.78 355 SER A N 1
ATOM 2804 C CA . SER A 1 355 ? 23.367 71.788 6.545 1.00 26.06 355 SER A CA 1
ATOM 2805 C C . SER A 1 355 ? 23.713 72.035 8.013 1.00 28.61 355 SER A C 1
ATOM 2806 O O . SER A 1 355 ? 23.046 72.814 8.713 1.00 27.82 355 SER A O 1
ATOM 2809 N N . GLY A 1 356 ? 24.770 71.356 8.466 1.00 30.87 356 GLY A N 1
ATOM 2810 C CA . GLY A 1 356 ? 25.229 71.471 9.841 1.00 30.63 356 GLY A CA 1
ATOM 2811 C C . GLY A 1 356 ? 25.701 72.863 10.224 1.00 30.43 356 GLY A C 1
ATOM 2812 O O . GLY A 1 356 ? 25.336 73.367 11.280 1.00 30.53 356 GLY A O 1
ATOM 2813 N N . GLU A 1 357 ? 26.527 73.483 9.387 1.00 30.19 357 GLU A N 1
ATOM 2814 C CA . GLU A 1 357 ? 26.985 74.832 9.680 1.00 30.48 357 GLU A CA 1
ATOM 2815 C C . GLU A 1 357 ? 25.769 75.763 9.756 1.00 29.75 357 GLU A C 1
ATOM 2816 O O . GLU A 1 357 ? 25.728 76.674 10.569 1.00 28.96 357 GLU A O 1
ATOM 2822 N N . ALA A 1 358 ? 24.773 75.521 8.913 1.00 29.79 358 ALA A N 1
ATOM 2823 C CA . ALA A 1 358 ? 23.574 76.337 8.922 1.00 29.69 358 ALA A CA 1
ATOM 2824 C C . ALA A 1 358 ? 23.001 76.300 10.316 1.00 29.98 358 ALA A C 1
ATOM 2825 O O . ALA A 1 358 ? 22.746 77.334 10.920 1.00 31.34 358 ALA A O 1
ATOM 2827 N N . HIS A 1 359 ? 22.811 75.096 10.836 1.00 30.31 359 HIS A N 1
ATOM 2828 C CA . HIS A 1 359 ? 22.253 74.933 12.169 1.00 29.57 359 HIS A CA 1
ATOM 2829 C C . HIS A 1 359 ? 23.335 74.912 13.242 1.00 28.17 359 HIS A C 1
ATOM 2830 O O . HIS A 1 359 ? 23.120 74.425 14.342 1.00 26.83 359 HIS A O 1
ATOM 2837 N N . ARG A 1 360 ? 24.490 75.471 12.913 1.00 28.09 360 ARG A N 1
ATOM 2838 C CA . ARG A 1 360 ? 25.615 75.547 13.834 1.00 30.38 360 ARG A CA 1
ATOM 2839 C C . ARG A 1 360 ? 25.206 76.010 15.235 1.00 32.25 360 ARG A C 1
ATOM 2840 O O . ARG A 1 360 ? 25.727 75.535 16.241 1.00 32.51 360 ARG A O 1
ATOM 2848 N N . GLN A 1 361 ? 24.268 76.946 15.299 1.00 34.45 361 GLN A N 1
ATOM 2849 C CA . GLN A 1 361 ? 23.814 77.472 16.581 1.00 35.22 361 GLN A CA 1
ATOM 2850 C C . GLN A 1 361 ? 22.893 76.539 17.355 1.00 35.70 361 GLN A C 1
ATOM 2851 O O . GLN A 1 361 ? 22.217 76.966 18.287 1.00 36.09 361 GLN A O 1
ATOM 2857 N N . ALA A 1 362 ? 22.851 75.270 16.968 1.00 36.28 362 ALA A N 1
ATOM 2858 C CA . ALA A 1 362 ? 22.003 74.303 17.661 1.00 36.11 362 ALA A CA 1
ATOM 2859 C C . ALA A 1 362 ? 22.901 73.197 18.195 1.00 35.90 362 ALA A C 1
ATOM 2860 O O . ALA A 1 362 ? 22.472 72.327 18.961 1.00 35.08 362 ALA A O 1
ATOM 2862 N N . ILE A 1 363 ? 24.156 73.241 17.771 1.00 34.91 363 ILE A N 1
ATOM 2863 C CA . ILE A 1 363 ? 25.132 72.270 18.205 1.00 35.35 363 ILE A CA 1
ATOM 2864 C C . ILE A 1 363 ? 25.896 72.877 19.376 1.00 38.66 363 ILE A C 1
ATOM 2865 O O . ILE A 1 363 ? 26.476 73.963 19.266 1.00 39.31 363 ILE A O 1
ATOM 2870 N N . HIS A 1 364 ? 25.883 72.170 20.500 1.00 39.59 364 HIS A N 1
ATOM 2871 C CA . HIS A 1 364 ? 26.535 72.647 21.707 1.00 40.49 364 HIS A CA 1
ATOM 2872 C C . HIS A 1 364 ? 27.582 71.680 22.265 1.00 40.60 364 HIS A C 1
ATOM 2873 O O . HIS A 1 364 ? 27.527 70.476 22.023 1.00 40.20 364 HIS A O 1
ATOM 2880 N N . PRO A 1 365 ? 28.562 72.210 23.016 1.00 40.08 365 PRO A N 1
ATOM 2881 C CA . PRO A 1 365 ? 29.627 71.410 23.622 1.00 39.24 365 PRO A CA 1
ATOM 2882 C C . PRO A 1 365 ? 29.077 70.297 24.504 1.00 39.58 365 PRO A C 1
ATOM 2883 O O . PRO A 1 365 ? 28.165 70.514 25.302 1.00 39.77 365 PRO A O 1
ATOM 2887 N N . GLY A 1 366 ? 29.630 69.099 24.340 1.00 39.44 366 GLY A N 1
ATOM 2888 C CA . GLY A 1 366 ? 29.187 67.966 25.124 1.00 39.74 366 GLY A CA 1
ATOM 2889 C C . GLY A 1 366 ? 28.135 67.116 24.438 1.00 40.11 366 GLY A C 1
ATOM 2890 O O . GLY A 1 366 ? 27.861 66.000 24.869 1.00 40.15 366 GLY A O 1
ATOM 2891 N N . ASP A 1 367 ? 27.547 67.627 23.362 1.00 40.02 367 ASP A N 1
ATOM 2892 C CA . ASP A 1 367 ? 26.514 66.882 22.652 1.00 40.04 367 ASP A CA 1
ATOM 2893 C C . ASP A 1 367 ? 26.975 65.563 22.028 1.00 39.87 367 ASP A C 1
ATOM 2894 O O . ASP A 1 367 ? 28.150 65.380 21.681 1.00 38.53 367 ASP A O 1
ATOM 2899 N N . ASP A 1 368 ? 26.025 64.646 21.900 1.00 39.59 368 ASP A N 1
ATOM 2900 C CA . ASP A 1 368 ? 26.272 63.342 21.314 1.00 39.78 368 ASP A CA 1
ATOM 2901 C C . ASP A 1 368 ? 26.241 63.504 19.796 1.00 39.80 368 ASP A C 1
ATOM 2902 O O . ASP A 1 368 ? 25.244 63.949 19.234 1.00 42.44 368 ASP A O 1
ATOM 2907 N N . PRO A 1 369 ? 27.331 63.140 19.109 1.00 38.42 369 PRO A N 1
ATOM 2908 C CA . PRO A 1 369 ? 27.379 63.275 17.650 1.00 36.75 369 PRO A CA 1
ATOM 2909 C C . PRO A 1 369 ? 26.453 62.336 16.878 1.00 36.71 369 PRO A C 1
ATOM 2910 O O . PRO A 1 369 ? 26.010 62.654 15.766 1.00 35.34 369 PRO A O 1
ATOM 2914 N N . GLN A 1 370 ? 26.158 61.180 17.462 1.00 35.74 370 GLN A N 1
ATOM 2915 C CA . GLN A 1 370 ? 25.312 60.219 16.777 1.00 33.30 370 GLN A CA 1
ATOM 2916 C C . GLN A 1 370 ? 24.039 60.831 16.186 1.00 31.03 370 GLN A C 1
ATOM 2917 O O . GLN A 1 370 ? 23.777 60.676 14.995 1.00 28.06 370 GLN A O 1
ATOM 2923 N N . PRO A 1 371 ? 23.239 61.538 17.008 1.00 29.99 371 PRO A N 1
ATOM 2924 C CA . PRO A 1 371 ? 21.997 62.162 16.530 1.00 30.16 371 PRO A CA 1
ATOM 2925 C C . PRO A 1 371 ? 22.236 63.151 15.383 1.00 30.07 371 PRO A C 1
ATOM 2926 O O . PRO A 1 371 ? 21.532 63.129 14.378 1.00 29.42 371 PRO A O 1
ATOM 2930 N N . LEU A 1 372 ? 23.245 64.001 15.544 1.00 30.15 372 LEU A N 1
ATOM 2931 C CA . LEU A 1 372 ? 23.597 65.004 14.541 1.00 30.08 372 LEU A CA 1
ATOM 2932 C C . LEU A 1 372 ? 24.060 64.376 13.246 1.00 31.21 372 LEU A C 1
ATOM 2933 O O . LEU A 1 372 ? 23.929 64.970 12.177 1.00 32.08 372 LEU A O 1
ATOM 2938 N N . ILE A 1 373 ? 24.632 63.184 13.338 1.00 31.88 373 ILE A N 1
ATOM 2939 C CA . ILE A 1 373 ? 25.116 62.524 12.137 1.00 32.96 373 ILE A CA 1
ATOM 2940 C C . ILE A 1 373 ? 23.931 61.951 11.365 1.00 33.41 373 ILE A C 1
ATOM 2941 O O . ILE A 1 373 ? 23.864 62.069 10.141 1.00 32.85 373 ILE A O 1
ATOM 2946 N N . GLU A 1 374 ? 22.992 61.355 12.093 1.00 33.79 374 GLU A N 1
ATOM 2947 C CA . GLU A 1 374 ? 21.808 60.767 11.483 1.00 36.34 374 GLU A CA 1
ATOM 2948 C C . GLU A 1 374 ? 20.909 61.866 10.950 1.00 36.98 374 GLU A C 1
ATOM 2949 O O . GLU A 1 374 ? 20.117 61.655 10.035 1.00 36.41 374 GLU A O 1
ATOM 2955 N N . ARG A 1 375 ? 21.044 63.046 11.540 1.00 37.19 375 ARG A N 1
ATOM 2956 C CA . ARG A 1 375 ? 20.249 64.197 11.156 1.00 36.24 375 ARG A CA 1
ATOM 2957 C C . ARG A 1 375 ? 20.820 64.805 9.881 1.00 34.18 375 ARG A C 1
ATOM 2958 O O . ARG A 1 375 ? 20.154 65.586 9.203 1.00 34.22 375 ARG A O 1
ATOM 2966 N N . GLY A 1 376 ? 22.054 64.427 9.559 1.00 31.14 376 GLY A N 1
ATOM 2967 C CA . GLY A 1 376 ? 22.707 64.936 8.367 1.00 26.12 376 GLY A CA 1
ATOM 2968 C C . GLY A 1 376 ? 23.545 66.180 8.609 1.00 25.01 376 GLY A C 1
ATOM 2969 O O . GLY A 1 376 ? 24.087 66.758 7.671 1.00 24.49 376 GLY A O 1
ATOM 2970 N N . TRP A 1 377 ? 23.669 66.590 9.866 1.00 23.74 377 TRP A N 1
ATOM 2971 C CA . TRP A 1 377 ? 24.445 67.777 10.210 1.00 23.85 377 TRP A CA 1
ATOM 2972 C C . TRP A 1 377 ? 25.931 67.521 10.434 1.00 23.93 377 TRP A C 1
ATOM 2973 O O . TRP A 1 377 ? 26.762 68.383 10.153 1.00 23.25 377 TRP A O 1
ATOM 2984 N N . VAL A 1 378 ? 26.269 66.344 10.943 1.00 25.02 378 VAL A N 1
ATOM 2985 C CA . VAL A 1 378 ? 27.667 66.026 11.192 1.00 24.87 378 VAL A CA 1
ATOM 2986 C C . VAL A 1 378 ? 28.120 64.797 10.427 1.00 26.33 378 VAL A C 1
ATOM 2987 O O . VAL A 1 378 ? 27.320 63.907 10.125 1.00 28.84 378 VAL A O 1
ATOM 2991 N N . VAL A 1 379 ? 29.406 64.758 10.109 1.00 25.52 379 VAL A N 1
ATOM 2992 C CA . VAL A 1 379 ? 29.983 63.637 9.396 1.00 26.52 379 VAL A CA 1
ATOM 2993 C C . VAL A 1 379 ? 31.254 63.245 10.138 1.00 27.49 379 VAL A C 1
ATOM 2994 O O . VAL A 1 379 ? 32.051 64.107 10.510 1.00 28.28 379 VAL A O 1
ATOM 2998 N N . ALA A 1 380 ? 31.444 61.953 10.370 1.00 27.68 380 ALA A N 1
ATOM 2999 C CA . ALA A 1 380 ? 32.639 61.502 11.075 1.00 28.63 380 ALA A CA 1
ATOM 3000 C C . ALA A 1 380 ? 33.632 60.951 10.065 1.00 29.64 380 ALA A C 1
ATOM 3001 O O . ALA A 1 380 ? 33.456 59.847 9.549 1.00 33.03 380 ALA A O 1
ATOM 3003 N N . GLN A 1 381 ? 34.663 61.731 9.767 1.00 30.17 381 GLN A N 1
ATOM 3004 C CA . GLN A 1 381 ? 35.680 61.326 8.799 1.00 30.69 381 GLN A CA 1
ATOM 3005 C C . GLN A 1 381 ? 36.695 60.496 9.558 1.00 29.85 381 GLN A C 1
ATOM 3006 O O . GLN A 1 381 ? 37.067 60.848 10.663 1.00 33.38 381 GLN A O 1
ATOM 3012 N N . PRO A 1 382 ? 37.140 59.367 8.999 1.00 29.24 382 PRO A N 1
ATOM 3013 C CA . PRO A 1 382 ? 38.127 58.588 9.771 1.00 27.98 382 PRO A CA 1
ATOM 3014 C C . PRO A 1 382 ? 39.525 59.183 9.626 1.00 25.24 382 PRO A C 1
ATOM 3015 O O . PRO A 1 382 ? 39.900 59.590 8.535 1.00 25.04 382 PRO A O 1
ATOM 3019 N N . ILE A 1 383 ? 40.295 59.243 10.708 1.00 25.15 383 ILE A N 1
ATOM 3020 C CA . ILE A 1 383 ? 41.650 59.782 10.609 1.00 23.07 383 ILE A CA 1
ATOM 3021 C C . ILE A 1 383 ? 42.590 58.679 10.148 1.00 23.23 383 ILE A C 1
ATOM 3022 O O . ILE A 1 383 ? 42.633 57.595 10.719 1.00 26.42 383 ILE A O 1
ATOM 3027 N N . THR A 1 384 ? 43.334 58.952 9.093 1.00 23.11 384 THR A N 1
ATOM 3028 C CA . THR A 1 384 ? 44.278 57.986 8.560 1.00 21.82 384 THR A CA 1
ATOM 3029 C C . THR A 1 384 ? 45.377 57.654 9.558 1.00 22.88 384 THR A C 1
ATOM 3030 O O . THR A 1 384 ? 45.794 58.500 10.363 1.00 25.69 384 THR A O 1
ATOM 3034 N N . TYR A 1 385 ? 45.842 56.412 9.500 1.00 22.44 385 TYR A N 1
ATOM 3035 C CA . TYR A 1 385 ? 46.920 55.939 10.361 1.00 18.97 385 TYR A CA 1
ATOM 3036 C C . TYR A 1 385 ? 48.208 56.411 9.718 1.00 18.96 385 TYR A C 1
ATOM 3037 O O . TYR A 1 385 ? 48.485 56.075 8.574 1.00 17.33 385 TYR A O 1
ATOM 3046 N N . GLU A 1 386 ? 49.007 57.178 10.449 1.00 19.10 386 GLU A N 1
ATOM 3047 C CA . GLU A 1 386 ? 50.248 57.694 9.883 1.00 16.34 386 GLU A CA 1
ATOM 3048 C C . GLU A 1 386 ? 51.453 56.914 10.316 1.00 16.00 386 GLU A C 1
ATOM 3049 O O . GLU A 1 386 ? 52.542 57.123 9.799 1.00 17.09 386 GLU A O 1
ATOM 3055 N N . ASP A 1 387 ? 51.264 55.991 11.243 1.00 15.94 387 ASP A N 1
ATOM 3056 C CA . ASP A 1 387 ? 52.400 55.263 11.770 1.00 16.70 387 ASP A CA 1
ATOM 3057 C C . ASP A 1 387 ? 52.602 53.812 11.325 1.00 17.84 387 ASP A C 1
ATOM 3058 O O . ASP A 1 387 ? 52.288 53.475 10.185 1.00 18.83 387 ASP A O 1
ATOM 3063 N N . PHE A 1 388 ? 53.150 52.951 12.181 1.00 16.81 388 PHE A N 1
ATOM 3064 C 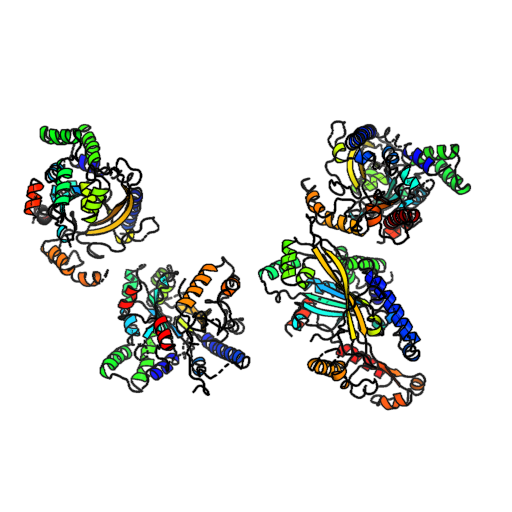CA . PHE A 1 388 ? 53.376 51.578 11.749 1.00 13.11 388 PHE A CA 1
ATOM 3065 C C . PHE A 1 388 ? 52.779 50.494 12.610 1.00 14.17 388 PHE A C 1
ATOM 3066 O O . PHE A 1 388 ? 52.169 50.760 13.631 1.00 15.82 388 PHE A O 1
ATOM 3074 N N . LEU A 1 389 ? 52.930 49.256 12.177 1.00 14.96 389 LEU A N 1
ATOM 3075 C CA . LEU A 1 389 ? 52.380 48.145 12.943 1.00 17.69 389 LEU A CA 1
ATOM 3076 C C . LEU A 1 389 ? 53.178 47.901 14.209 1.00 19.58 389 LEU A C 1
ATOM 3077 O O . LEU A 1 389 ? 54.409 47.968 14.200 1.00 19.75 389 LEU A O 1
ATOM 3082 N N . PRO A 1 390 ? 52.491 47.631 15.323 1.00 20.18 390 PRO A N 1
ATOM 3083 C CA . PRO A 1 390 ? 53.233 47.371 16.556 1.00 23.13 390 PRO A CA 1
ATOM 3084 C C . PRO A 1 390 ? 53.936 46.024 16.400 1.00 26.64 390 PRO A C 1
ATOM 3085 O O . PRO A 1 390 ? 53.396 45.092 15.802 1.00 28.30 390 PRO A O 1
ATOM 3089 N N . VAL A 1 391 ? 55.150 45.923 16.913 1.00 29.88 391 VAL A N 1
ATOM 3090 C CA . VAL A 1 391 ? 55.886 44.677 16.811 1.00 34.06 391 VAL A CA 1
ATOM 3091 C C . VAL A 1 391 ? 55.451 43.655 17.860 1.00 36.53 391 VAL A C 1
ATOM 3092 O O . VAL A 1 391 ? 55.462 43.934 19.059 1.00 37.77 391 VAL A O 1
ATOM 3096 N N . SER A 1 392 ? 55.074 42.471 17.388 1.00 39.20 392 SER A N 1
ATOM 3097 C CA . SER A 1 392 ? 54.632 41.376 18.249 1.00 42.94 392 SER A CA 1
ATOM 3098 C C . SER A 1 392 ? 55.785 40.774 19.059 1.00 44.31 392 SER A C 1
ATOM 3099 O O . SER A 1 392 ? 55.740 40.738 20.293 1.00 45.47 392 SER A O 1
ATOM 3102 N N . ASN A 1 412 ? 61.207 50.632 27.699 1.00 66.41 412 ASN A N 1
ATOM 3103 C CA . ASN A 1 412 ? 61.857 50.624 29.005 1.00 66.55 412 ASN A CA 1
ATOM 3104 C C . ASN A 1 412 ? 63.266 51.209 28.900 1.00 66.45 412 ASN A C 1
ATOM 3105 O O . ASN A 1 412 ? 63.458 52.261 28.285 1.00 67.06 412 ASN A O 1
ATOM 3110 N N . ALA A 1 413 ? 64.241 50.533 29.510 1.00 65.41 413 ALA A N 1
ATOM 3111 C CA . ALA A 1 413 ? 65.635 50.971 29.464 1.00 63.47 413 ALA A CA 1
ATOM 3112 C C . ALA A 1 413 ? 66.087 50.987 28.000 1.00 61.67 413 ALA A C 1
ATOM 3113 O O . ALA A 1 413 ? 67.201 51.409 27.676 1.00 61.77 413 ALA A O 1
ATOM 3115 N N . SER A 1 414 ? 65.206 50.511 27.123 1.00 58.65 414 SER A N 1
ATOM 3116 C CA . SER A 1 414 ? 65.479 50.479 25.696 1.00 54.47 414 SER A CA 1
ATOM 3117 C C . SER A 1 414 ? 64.932 51.764 25.086 1.00 51.00 414 SER A C 1
ATOM 3118 O O . SER A 1 414 ? 65.590 52.405 24.274 1.00 49.42 414 SER A O 1
ATOM 3121 N N . ARG A 1 415 ? 63.725 52.139 25.494 1.00 48.90 415 ARG A N 1
ATOM 3122 C CA . ARG A 1 415 ? 63.101 53.355 24.997 1.00 46.62 415 ARG A CA 1
ATOM 3123 C C . ARG A 1 415 ? 63.934 54.554 25.435 1.00 44.59 415 ARG A C 1
ATOM 3124 O O . ARG A 1 415 ? 64.377 55.352 24.606 1.00 44.72 415 ARG A O 1
ATOM 3132 N N . GLU A 1 416 ? 64.165 54.671 26.738 1.00 42.61 416 GLU A N 1
ATOM 3133 C CA . GLU A 1 416 ? 64.955 55.779 27.263 1.00 39.72 416 GLU A CA 1
ATOM 3134 C C . GLU A 1 416 ? 66.335 55.803 26.622 1.00 35.31 416 GLU A C 1
ATOM 3135 O O . GLU A 1 416 ? 66.854 56.864 26.298 1.00 33.39 416 GLU A O 1
ATOM 3141 N N . ALA A 1 417 ? 66.936 54.634 26.453 1.00 32.50 417 ALA A N 1
ATOM 3142 C CA . ALA A 1 417 ? 68.246 54.562 25.820 1.00 32.92 417 ALA A CA 1
ATOM 3143 C C . ALA A 1 417 ? 68.131 55.210 24.442 1.00 33.47 417 ALA A C 1
ATOM 3144 O O . ALA A 1 417 ? 68.862 56.155 24.115 1.00 34.59 417 ALA A O 1
ATOM 3146 N N . PHE A 1 418 ? 67.205 54.677 23.646 1.00 33.57 418 PHE A N 1
ATOM 3147 C CA . PHE A 1 418 ? 66.931 55.156 22.297 1.00 32.88 418 PHE A CA 1
ATOM 3148 C C . PHE A 1 418 ? 66.679 56.653 22.332 1.00 32.13 418 PHE A C 1
ATOM 3149 O O . PHE A 1 418 ? 67.212 57.404 21.520 1.00 30.22 418 PHE A O 1
ATOM 3157 N N . GLU A 1 419 ? 65.849 57.086 23.272 1.00 32.01 419 GLU A N 1
ATOM 3158 C CA . GLU A 1 419 ? 65.564 58.506 23.378 1.00 35.17 419 GLU A CA 1
ATOM 3159 C C . GLU A 1 419 ? 66.862 59.259 23.696 1.00 35.37 419 GLU A C 1
ATOM 3160 O O . GLU A 1 419 ? 67.056 60.391 23.260 1.00 35.03 419 GLU A O 1
ATOM 3166 N N . GLN A 1 420 ? 67.767 58.626 24.434 1.00 36.55 420 GLN A N 1
ATOM 3167 C CA . GLN A 1 420 ? 69.025 59.281 24.760 1.00 38.39 420 GLN A CA 1
ATOM 3168 C C . GLN A 1 420 ? 69.808 59.465 23.471 1.00 35.69 420 GLN A C 1
ATOM 3169 O O . GLN A 1 420 ? 70.305 60.548 23.193 1.00 35.92 420 GLN A O 1
ATOM 3175 N N . ALA A 1 421 ? 69.911 58.397 22.688 1.00 33.33 421 ALA A N 1
ATOM 3176 C CA . ALA A 1 421 ? 70.623 58.434 21.410 1.00 30.84 421 ALA A CA 1
ATOM 3177 C C . ALA A 1 421 ? 70.021 59.462 20.469 1.00 28.64 421 ALA A C 1
ATOM 3178 O O . ALA A 1 421 ? 70.733 60.195 19.795 1.00 28.72 421 ALA A O 1
ATOM 3180 N N . LEU A 1 422 ? 68.697 59.501 20.425 1.00 27.93 422 LEU A N 1
ATOM 3181 C CA . LEU A 1 422 ? 67.992 60.426 19.554 1.00 28.41 422 LEU A CA 1
ATOM 3182 C C . LEU A 1 422 ? 68.305 61.871 19.946 1.00 29.41 422 LEU A C 1
ATOM 3183 O O . LEU A 1 422 ? 68.623 62.698 19.094 1.00 29.00 422 LEU A O 1
ATOM 3188 N N . GLY A 1 423 ? 68.206 62.165 21.237 1.00 30.10 423 GLY A N 1
ATOM 3189 C CA . GLY A 1 423 ? 68.461 63.513 21.705 1.00 32.29 423 GLY A CA 1
ATOM 3190 C C . GLY A 1 423 ? 67.203 64.174 22.251 1.00 34.44 423 GLY A C 1
ATOM 3191 O O . GLY A 1 423 ? 67.239 65.335 22.662 1.00 35.96 423 GLY A O 1
ATOM 3192 N N . CYS A 1 424 ? 66.087 63.446 22.232 1.00 34.18 424 CYS A N 1
ATOM 3193 C CA . CYS A 1 424 ? 64.818 63.947 22.757 1.00 33.77 424 CYS A CA 1
ATOM 3194 C C . CYS A 1 424 ? 63.840 62.787 22.856 1.00 32.73 424 CYS A C 1
ATOM 3195 O O . CYS A 1 424 ? 64.067 61.718 22.296 1.00 32.72 424 CYS A O 1
ATOM 3198 N N . PRO A 1 425 ? 62.741 62.974 23.588 1.00 32.18 425 PRO A N 1
ATOM 3199 C CA . PRO A 1 425 ? 61.803 61.854 23.679 1.00 31.66 425 PRO A CA 1
ATOM 3200 C C . PRO A 1 425 ? 61.013 61.746 22.372 1.00 31.85 425 PRO A C 1
ATOM 3201 O O . PRO A 1 425 ? 60.948 62.707 21.596 1.00 31.14 425 PRO A O 1
ATOM 3205 N N . VAL A 1 426 ? 60.432 60.580 22.120 1.00 30.24 426 VAL A N 1
ATOM 3206 C CA . VAL A 1 426 ? 59.638 60.400 20.919 1.00 29.71 426 VAL A CA 1
ATOM 3207 C C . VAL A 1 426 ? 58.206 60.802 21.257 1.00 29.16 426 VAL A C 1
ATOM 3208 O O . VAL A 1 426 ? 57.743 60.583 22.378 1.00 29.41 426 VAL A O 1
ATOM 3212 N N . LEU A 1 427 ? 57.510 61.386 20.289 1.00 28.85 427 LEU A N 1
ATOM 3213 C CA . LEU A 1 427 ? 56.131 61.801 20.492 1.00 27.57 427 LEU A CA 1
ATOM 3214 C C . LEU A 1 427 ? 55.247 60.576 20.644 1.00 26.78 427 LEU A C 1
ATOM 3215 O O . LEU A 1 427 ? 55.551 59.518 20.103 1.00 26.40 427 LEU A O 1
ATOM 3220 N N . ASP A 1 428 ? 54.161 60.733 21.396 1.00 27.24 428 ASP A N 1
ATOM 3221 C CA . ASP A 1 428 ? 53.185 59.668 21.607 1.00 27.74 428 ASP A CA 1
ATOM 3222 C C . ASP A 1 428 ? 52.081 59.833 20.565 1.00 27.49 428 ASP A C 1
ATOM 3223 O O . ASP A 1 428 ? 51.219 60.701 20.705 1.00 27.03 428 ASP A O 1
ATOM 3228 N N . GLU A 1 429 ? 52.114 58.987 19.539 1.00 26.76 429 GLU A N 1
ATOM 3229 C CA . GLU A 1 429 ? 51.144 59.017 18.455 1.00 26.29 429 GLU A CA 1
ATOM 3230 C C . GLU A 1 429 ? 49.695 58.967 18.882 1.00 24.33 429 GLU A C 1
ATOM 3231 O O . GLU A 1 429 ? 48.826 59.429 18.162 1.00 26.35 429 GLU A O 1
ATOM 3237 N N . PHE A 1 430 ? 49.408 58.426 20.049 1.00 21.95 430 PHE A N 1
ATOM 3238 C CA . PHE A 1 430 ? 48.020 58.405 20.465 1.00 23.24 430 PHE A CA 1
ATOM 3239 C C . PHE A 1 430 ? 47.603 59.826 20.826 1.00 23.72 430 PHE A C 1
ATOM 3240 O O . PHE A 1 430 ? 46.479 60.235 20.552 1.00 24.04 430 PHE A O 1
ATOM 3248 N N . GLN A 1 431 ? 48.519 60.567 21.449 1.00 25.04 431 GLN A N 1
ATOM 3249 C CA . GLN A 1 431 ? 48.269 61.945 21.861 1.00 24.45 431 GLN A CA 1
ATOM 3250 C C . GLN A 1 431 ? 48.069 62.796 20.609 1.00 22.35 431 GLN A C 1
ATOM 3251 O O . GLN A 1 431 ? 47.275 63.737 20.602 1.00 21.92 431 GLN A O 1
ATOM 3257 N N . LEU A 1 432 ? 48.789 62.461 19.546 1.00 17.76 432 LEU A N 1
ATOM 3258 C CA . LEU A 1 432 ? 48.648 63.190 18.296 1.00 19.01 432 LEU A CA 1
ATOM 3259 C C . LEU A 1 432 ? 47.237 63.061 17.721 1.00 20.78 432 LEU A C 1
ATOM 3260 O O . LEU A 1 432 ? 46.561 64.069 17.511 1.00 22.16 432 LEU A O 1
ATOM 3265 N N . TYR A 1 433 ? 46.795 61.830 17.467 1.00 20.13 433 TYR A N 1
ATOM 3266 C CA . TYR A 1 433 ? 45.461 61.610 16.914 1.00 20.09 433 TYR A CA 1
ATOM 3267 C C . TYR A 1 433 ? 44.364 62.198 17.804 1.00 20.02 433 TYR A C 1
ATOM 3268 O O . TYR A 1 433 ? 43.404 62.802 17.309 1.00 19.36 433 TYR A O 1
ATOM 3277 N N . GLN A 1 434 ? 44.500 62.024 19.116 1.00 21.63 434 GLN A N 1
ATOM 3278 C CA . GLN A 1 434 ? 43.486 62.534 20.037 1.00 22.69 434 GLN A CA 1
ATOM 3279 C C . GLN A 1 434 ? 43.317 64.032 19.880 1.00 22.30 434 GLN A C 1
ATOM 3280 O O . GLN A 1 434 ? 42.196 64.525 19.769 1.00 21.99 434 GLN A O 1
ATOM 3286 N N . GLU A 1 435 ? 44.435 64.750 19.865 1.00 21.77 435 GLU A N 1
ATOM 3287 C CA . GLU A 1 435 ? 44.390 66.196 19.723 1.00 22.01 435 GLU A CA 1
ATOM 3288 C C . GLU A 1 435 ? 43.692 66.549 18.421 1.00 19.88 435 GLU A C 1
ATOM 3289 O O . GLU A 1 435 ? 42.805 67.394 18.404 1.00 19.39 435 GLU A O 1
ATOM 3295 N N . ALA A 1 436 ? 44.082 65.880 17.342 1.00 18.58 436 ALA A N 1
ATOM 3296 C CA . ALA A 1 436 ? 43.472 66.103 16.041 1.00 18.80 436 ALA A CA 1
ATOM 3297 C C . ALA A 1 436 ? 41.951 65.923 16.129 1.00 20.65 436 ALA A C 1
ATOM 3298 O O . ALA A 1 436 ? 41.190 66.770 15.635 1.00 19.93 436 ALA A O 1
ATOM 3300 N N . GLU A 1 437 ? 41.510 64.831 16.757 1.00 21.07 437 GLU A N 1
ATOM 3301 C CA . GLU A 1 437 ? 40.080 64.570 16.899 1.00 22.64 437 GLU A CA 1
ATOM 3302 C C . GLU A 1 437 ? 39.444 65.629 17.772 1.00 24.96 437 GLU A C 1
ATOM 3303 O O . GLU A 1 437 ? 38.334 66.060 17.517 1.00 26.85 437 GLU A O 1
ATOM 3309 N N . GLU A 1 438 ? 40.138 66.042 18.821 1.00 28.11 438 GLU A N 1
ATOM 3310 C CA . GLU A 1 438 ? 39.579 67.054 19.703 1.00 30.78 438 GLU A CA 1
ATOM 3311 C C . GLU A 1 438 ? 39.504 68.389 18.986 1.00 30.32 438 GLU A C 1
ATOM 3312 O O . GLU A 1 438 ? 38.525 69.134 19.115 1.00 28.41 438 GLU A O 1
ATOM 3318 N N . ARG A 1 439 ? 40.542 68.669 18.213 1.00 30.25 439 ARG A N 1
ATOM 3319 C CA . ARG A 1 439 ? 40.617 69.899 17.449 1.00 31.72 439 ARG A CA 1
ATOM 3320 C C . ARG A 1 439 ? 39.369 70.031 16.579 1.00 31.87 439 ARG A C 1
ATOM 3321 O O . ARG A 1 439 ? 38.765 71.099 16.512 1.00 32.42 439 ARG A O 1
ATOM 3329 N N . SER A 1 440 ? 38.971 68.935 15.935 1.00 31.53 440 SER A N 1
ATOM 3330 C CA . SER A 1 440 ? 37.801 68.946 15.058 1.00 30.30 440 SER A CA 1
ATOM 3331 C C . SER A 1 440 ? 36.486 69.077 15.816 1.00 30.97 440 SER A C 1
ATOM 3332 O O . SER A 1 440 ? 35.512 69.602 15.281 1.00 32.07 440 SER A O 1
ATOM 3335 N N . LYS A 1 441 ? 36.446 68.602 17.055 1.00 31.89 441 LYS A N 1
ATOM 3336 C CA . LYS A 1 441 ? 35.226 68.717 17.848 1.00 32.13 441 LYS A CA 1
ATOM 3337 C C . LYS A 1 441 ? 34.962 70.175 18.218 1.00 32.03 441 LYS A C 1
ATOM 3338 O O . LYS A 1 441 ? 33.809 70.600 18.331 1.00 29.98 441 LYS A O 1
ATOM 3344 N N . ARG A 1 442 ? 36.039 70.929 18.420 1.00 32.81 442 ARG A N 1
ATOM 3345 C CA . ARG A 1 442 ? 35.926 72.334 18.773 1.00 33.63 442 ARG A CA 1
ATOM 3346 C C . ARG A 1 442 ? 35.430 73.076 17.544 1.00 33.04 442 ARG A C 1
ATOM 3347 O O . ARG A 1 442 ? 34.516 73.894 17.607 1.00 32.02 442 ARG A O 1
ATOM 3355 N N . ARG A 1 443 ? 36.044 72.758 16.418 1.00 33.32 443 ARG A N 1
ATOM 3356 C CA . ARG A 1 443 ? 35.700 73.344 15.137 1.00 33.25 443 ARG A CA 1
ATOM 3357 C C . ARG A 1 443 ? 34.205 73.128 14.841 1.00 33.11 443 ARG A C 1
ATOM 3358 O O . ARG A 1 443 ? 33.594 73.910 14.118 1.00 33.75 443 ARG A O 1
ATOM 3366 N N . CYS A 1 444 ? 33.621 72.074 15.414 1.00 31.73 444 CYS A N 1
ATOM 3367 C CA . CYS A 1 444 ? 32.211 71.742 15.199 1.00 30.69 444 CYS A CA 1
ATOM 3368 C C . CYS A 1 444 ? 31.231 72.300 16.206 1.00 29.54 444 CYS A C 1
ATOM 3369 O O . CYS A 1 444 ? 30.053 72.473 15.892 1.00 28.75 444 CYS A O 1
ATOM 3372 N N . GLY A 1 445 ? 31.704 72.550 17.422 1.00 29.87 445 GLY A N 1
ATOM 3373 C CA . GLY A 1 445 ? 30.829 73.043 18.465 1.00 29.08 445 GLY A CA 1
ATOM 3374 C C . GLY A 1 445 ? 30.744 72.027 19.586 1.00 30.18 445 GLY A C 1
ATOM 3375 O O . GLY A 1 445 ? 29.705 71.862 20.226 1.00 28.05 445 GLY A O 1
ATOM 3376 N N . LEU A 1 446 ? 31.855 71.334 19.814 1.00 33.78 446 LEU A N 1
ATOM 3377 C CA . LEU A 1 446 ? 31.955 70.334 20.877 1.00 36.28 446 LEU A CA 1
ATOM 3378 C C . LEU A 1 446 ? 33.259 70.570 21.671 1.00 38.03 446 LEU A C 1
ATOM 3379 O O . LEU A 1 446 ? 33.685 71.749 21.791 1.00 36.66 446 LEU A O 1
ATOM 3384 N N . ILE B 1 5 ? 79.829 74.928 -47.462 1.00 34.56 5 ILE B N 1
ATOM 3385 C CA . ILE B 1 5 ? 80.319 73.527 -47.259 1.00 35.00 5 ILE B CA 1
ATOM 3386 C C . ILE B 1 5 ? 79.938 72.893 -45.911 1.00 34.06 5 ILE B C 1
ATOM 3387 O O . ILE B 1 5 ? 79.230 73.488 -45.095 1.00 33.18 5 ILE B O 1
ATOM 3392 N N . THR B 1 6 ? 80.416 71.680 -45.678 1.00 32.95 6 THR B N 1
ATOM 3393 C CA . THR B 1 6 ? 80.078 70.967 -44.454 1.00 33.43 6 THR B CA 1
ATOM 3394 C C . THR B 1 6 ? 80.872 71.415 -43.213 1.00 32.00 6 THR B C 1
ATOM 3395 O O . THR B 1 6 ? 81.999 71.908 -43.311 1.00 31.02 6 THR B O 1
ATOM 3399 N N . ALA B 1 7 ? 80.257 71.247 -42.045 1.00 31.65 7 ALA B N 1
ATOM 3400 C CA . ALA B 1 7 ? 80.883 71.605 -40.769 1.00 31.00 7 ALA B CA 1
ATOM 3401 C C . ALA B 1 7 ? 82.124 70.744 -40.540 1.00 31.00 7 ALA B C 1
ATOM 3402 O O . ALA B 1 7 ? 83.194 71.247 -40.187 1.00 30.49 7 ALA B O 1
ATOM 3404 N N . ASP B 1 8 ? 81.979 69.441 -40.751 1.00 30.81 8 ASP B N 1
ATOM 3405 C CA . ASP B 1 8 ? 83.104 68.541 -40.562 1.00 33.17 8 ASP B CA 1
ATOM 3406 C C . ASP B 1 8 ? 84.321 69.018 -41.344 1.00 33.45 8 ASP B C 1
ATOM 3407 O O . ASP B 1 8 ? 85.444 68.950 -40.856 1.00 35.91 8 ASP B O 1
ATOM 3412 N N . GLU B 1 9 ? 84.099 69.528 -42.547 1.00 33.64 9 GLU B N 1
ATOM 3413 C CA . GLU B 1 9 ? 85.208 69.983 -43.376 1.00 34.18 9 GLU B CA 1
ATOM 3414 C C . GLU B 1 9 ? 85.864 71.244 -42.814 1.00 32.12 9 GLU B C 1
ATOM 3415 O O . GLU B 1 9 ? 87.077 71.409 -42.899 1.00 30.58 9 GLU B O 1
ATOM 3421 N N . ILE B 1 10 ? 85.054 72.129 -42.243 1.00 31.56 10 ILE B N 1
ATOM 3422 C CA . ILE B 1 10 ? 85.563 73.360 -41.665 1.00 30.66 10 ILE B CA 1
ATOM 3423 C C . ILE B 1 10 ? 86.322 72.980 -40.403 1.00 30.44 10 ILE B C 1
ATOM 3424 O O . ILE B 1 10 ? 87.475 73.389 -40.217 1.00 29.13 10 ILE B O 1
ATOM 3429 N N . ARG B 1 11 ? 85.675 72.182 -39.549 1.00 29.54 11 ARG B N 1
ATOM 3430 C CA . ARG B 1 11 ? 86.290 71.722 -38.306 1.00 29.28 11 ARG B CA 1
ATOM 3431 C C . ARG B 1 11 ? 87.655 71.085 -38.531 1.00 29.74 11 ARG B C 1
ATOM 3432 O O . ARG B 1 11 ? 88.619 71.456 -37.875 1.00 28.91 11 ARG B O 1
ATOM 3440 N N . GLU B 1 12 ? 87.748 70.131 -39.454 1.00 31.05 12 GLU B N 1
ATOM 3441 C CA . GLU B 1 12 ? 89.033 69.489 -39.688 1.00 34.67 12 GLU B CA 1
ATOM 3442 C C . GLU B 1 12 ? 90.137 70.402 -40.196 1.00 34.14 12 GLU B C 1
ATOM 3443 O O . GLU B 1 12 ? 91.311 70.115 -39.995 1.00 34.14 12 GLU B O 1
ATOM 3449 N N . GLN B 1 13 ? 89.778 71.500 -40.851 1.00 35.19 13 GLN B N 1
ATOM 3450 C CA . GLN B 1 13 ? 90.801 72.411 -41.353 1.00 34.59 13 GLN B CA 1
ATOM 3451 C C . GLN B 1 13 ? 91.253 73.347 -40.244 1.00 31.75 13 GLN B C 1
ATOM 3452 O O . GLN B 1 13 ? 92.428 73.666 -40.129 1.00 29.04 13 GLN B O 1
ATOM 3458 N N . PHE B 1 14 ? 90.305 73.775 -39.423 1.00 31.03 14 PHE B N 1
ATOM 3459 C CA . PHE B 1 14 ? 90.614 74.640 -38.301 1.00 30.82 14 PHE B CA 1
ATOM 3460 C C . PHE B 1 14 ? 91.615 73.916 -37.418 1.00 30.44 14 PHE B C 1
ATOM 3461 O O . PHE B 1 14 ? 92.718 74.405 -37.185 1.00 29.06 14 PHE B O 1
ATOM 3469 N N . SER B 1 15 ? 91.208 72.739 -36.945 1.00 29.44 15 SER B N 1
ATOM 3470 C CA . SER B 1 15 ? 92.033 71.895 -36.091 1.00 30.49 15 SER B CA 1
ATOM 3471 C C . SER B 1 15 ? 93.452 71.756 -36.608 1.00 30.98 15 SER B C 1
ATOM 3472 O O . SER B 1 15 ? 94.401 71.895 -35.842 1.00 31.36 15 SER B O 1
ATOM 3475 N N . GLN B 1 16 ? 93.601 71.470 -37.900 1.00 30.50 16 GLN B N 1
ATOM 3476 C CA . GLN B 1 16 ? 94.929 71.342 -38.474 1.00 31.39 16 GLN B CA 1
ATOM 3477 C C . GLN B 1 16 ? 95.621 72.693 -38.411 1.00 32.80 16 GLN B C 1
ATOM 3478 O O . GLN B 1 16 ? 96.809 72.772 -38.112 1.00 34.25 16 GLN B O 1
ATOM 3484 N N . ALA B 1 17 ? 94.873 73.755 -38.691 1.00 34.08 17 ALA B N 1
ATOM 3485 C CA . ALA B 1 17 ? 95.415 75.116 -38.657 1.00 35.41 17 ALA B CA 1
ATOM 3486 C C . ALA B 1 17 ? 95.855 75.428 -37.233 1.00 36.03 17 ALA B C 1
ATOM 3487 O O . ALA B 1 17 ? 96.896 76.043 -37.001 1.00 34.43 17 ALA B O 1
ATOM 3497 N N . SER B 1 19 ? 96.712 73.196 -34.998 1.00 36.38 19 SER B N 1
ATOM 3498 C CA . SER B 1 19 ? 97.897 72.382 -34.782 1.00 35.20 19 SER B CA 1
ATOM 3499 C C . SER B 1 19 ? 99.172 72.954 -35.387 1.00 34.55 19 SER B C 1
ATOM 3500 O O . SER B 1 19 ? 100.224 72.935 -34.755 1.00 35.86 19 SER B O 1
ATOM 3503 N N . ALA B 1 20 ? 99.092 73.461 -36.607 1.00 34.38 20 ALA B N 1
ATOM 3504 C CA . ALA B 1 20 ? 100.273 74.029 -37.248 1.00 34.73 20 ALA B CA 1
ATOM 3505 C C . ALA B 1 20 ? 100.743 75.298 -36.535 1.00 35.34 20 ALA B C 1
ATOM 3506 O O . ALA B 1 20 ? 101.938 75.558 -36.410 1.00 34.54 20 ALA B O 1
ATOM 3516 N N . TYR B 1 22 ? 100.304 76.054 -33.325 1.00 38.09 22 TYR B N 1
ATOM 3517 C CA . TYR B 1 22 ? 100.854 75.658 -32.039 1.00 36.36 22 TYR B CA 1
ATOM 3518 C C . TYR B 1 22 ? 102.230 75.023 -32.167 1.00 35.83 22 TYR B C 1
ATOM 3519 O O . TYR B 1 22 ? 103.099 75.242 -31.328 1.00 35.09 22 TYR B O 1
ATOM 3528 N N . GLN B 1 23 ? 102.438 74.242 -33.220 1.00 34.91 23 GLN B N 1
ATOM 3529 C CA . GLN B 1 23 ? 103.737 73.615 -33.400 1.00 35.32 23 GLN B CA 1
ATOM 3530 C C . GLN B 1 23 ? 104.783 74.704 -33.541 1.00 35.49 23 GLN B C 1
ATOM 3531 O O . GLN B 1 23 ? 105.861 74.621 -32.959 1.00 36.77 23 GLN B O 1
ATOM 3537 N N . GLN B 1 24 ? 104.450 75.726 -34.319 1.00 35.96 24 GLN B N 1
ATOM 3538 C CA . GLN B 1 24 ? 105.360 76.836 -34.556 1.00 36.19 24 GLN B CA 1
ATOM 3539 C C . GLN B 1 24 ? 105.584 77.647 -33.267 1.00 35.42 24 GLN B C 1
ATOM 3540 O O . GLN B 1 24 ? 106.705 78.102 -33.004 1.00 34.33 24 GLN B O 1
ATOM 3546 N N . GLU B 1 25 ? 104.532 77.813 -32.462 1.00 33.11 25 GLU B N 1
ATOM 3547 C CA . GLU B 1 25 ? 104.645 78.556 -31.203 1.00 33.54 25 GLU B CA 1
ATOM 3548 C C . GLU B 1 25 ? 105.399 77.753 -30.157 1.00 34.48 25 GLU B C 1
ATOM 3549 O O . GLU B 1 25 ? 106.199 78.291 -29.396 1.00 36.98 25 GLU B O 1
ATOM 3555 N N . VAL B 1 26 ? 105.130 76.457 -30.125 1.00 35.06 26 VAL B N 1
ATOM 3556 C CA . VAL B 1 26 ? 105.740 75.571 -29.153 1.00 34.36 26 VAL B CA 1
ATOM 3557 C C . VAL B 1 26 ? 106.378 74.371 -29.837 1.00 35.43 26 VAL B C 1
ATOM 3558 O O . VAL B 1 26 ? 105.766 73.322 -29.972 1.00 35.64 26 VAL B O 1
ATOM 3562 N N . PRO B 1 27 ? 107.631 74.518 -30.277 1.00 36.94 27 PRO B N 1
ATOM 3563 C CA . PRO B 1 27 ? 108.399 73.473 -30.960 1.00 37.96 27 PRO B CA 1
ATOM 3564 C C . PRO B 1 27 ? 108.267 72.044 -30.417 1.00 39.24 27 PRO B C 1
ATOM 3565 O O . PRO B 1 27 ? 108.079 71.098 -31.188 1.00 40.11 27 PRO B O 1
ATOM 3569 N N . GLN B 1 28 ? 108.375 71.891 -29.100 1.00 39.69 28 GLN B N 1
ATOM 3570 C CA . GLN B 1 28 ? 108.291 70.577 -28.457 1.00 39.09 28 GLN B CA 1
ATOM 3571 C C . GLN B 1 28 ? 107.117 69.752 -28.993 1.00 37.78 28 GLN B C 1
ATOM 3572 O O . GLN B 1 28 ? 107.268 68.565 -29.288 1.00 38.34 28 GLN B O 1
ATOM 3578 N N . TYR B 1 29 ? 105.957 70.388 -29.125 1.00 35.41 29 TYR B N 1
ATOM 3579 C CA . TYR B 1 29 ? 104.749 69.739 -29.638 1.00 33.57 29 TYR B CA 1
ATOM 3580 C C . TYR B 1 29 ? 105.050 69.043 -30.958 1.00 32.92 29 TYR B C 1
ATOM 3581 O O . TYR B 1 29 ? 104.450 68.025 -31.291 1.00 35.33 29 TYR B O 1
ATOM 3590 N N . GLY B 1 30 ? 105.976 69.601 -31.718 1.00 31.57 30 GLY B N 1
ATOM 3591 C CA . GLY B 1 30 ? 106.326 68.990 -32.982 1.00 31.92 30 GLY B CA 1
ATOM 3592 C C . GLY B 1 30 ? 106.959 67.641 -32.722 1.00 32.10 30 GLY B C 1
ATOM 3593 O O . GLY B 1 30 ? 106.661 66.663 -33.403 1.00 31.96 30 GLY B O 1
ATOM 3594 N N . THR B 1 31 ? 107.841 67.592 -31.728 1.00 31.94 31 THR B N 1
ATOM 3595 C CA . THR B 1 31 ? 108.517 66.358 -31.373 1.00 31.43 31 THR B CA 1
ATOM 3596 C C . THR B 1 31 ? 107.526 65.356 -30.790 1.00 29.74 31 THR B C 1
ATOM 3597 O O . THR B 1 31 ? 107.622 64.162 -31.050 1.00 29.24 31 THR B O 1
ATOM 3601 N N . LEU B 1 32 ? 106.558 65.845 -30.025 1.00 29.11 32 LEU B N 1
ATOM 3602 C CA . LEU B 1 32 ? 105.560 64.962 -29.447 1.00 29.80 32 LEU B CA 1
ATOM 3603 C C . LEU B 1 32 ? 104.781 64.214 -30.524 1.00 30.77 32 LEU B C 1
ATOM 3604 O O . LEU B 1 32 ? 104.730 62.995 -30.500 1.00 33.02 32 LEU B O 1
ATOM 3609 N N . LEU B 1 33 ? 104.178 64.932 -31.469 1.00 30.43 33 LEU B N 1
ATOM 3610 C CA . LEU B 1 33 ? 103.400 64.276 -32.527 1.00 30.47 33 LEU B CA 1
ATOM 3611 C C . LEU B 1 33 ? 104.193 63.176 -33.245 1.00 31.46 33 LEU B C 1
ATOM 3612 O O . LEU B 1 33 ? 103.631 62.136 -33.601 1.00 32.46 33 LEU B O 1
ATOM 3617 N N . GLU B 1 34 ? 105.486 63.399 -33.461 1.00 31.67 34 GLU B N 1
ATOM 3618 C CA . GLU B 1 34 ? 106.311 62.409 -34.147 1.00 34.98 34 GLU B CA 1
ATOM 3619 C C . GLU B 1 34 ? 106.428 61.163 -33.285 1.00 35.86 34 GLU B C 1
ATOM 3620 O O . GLU B 1 34 ? 106.192 60.051 -33.754 1.00 37.43 34 GLU B O 1
ATOM 3626 N N . LEU B 1 35 ? 106.785 61.359 -32.020 1.00 35.35 35 LEU B N 1
ATOM 3627 C CA . LEU B 1 35 ? 106.900 60.263 -31.073 1.00 33.07 35 LEU B CA 1
ATOM 3628 C C . LEU B 1 35 ? 105.596 59.487 -31.079 1.00 33.73 35 LEU B C 1
ATOM 3629 O O . LEU B 1 35 ? 105.581 58.281 -31.308 1.00 36.09 35 LEU B O 1
ATOM 3634 N N . VAL B 1 36 ? 104.498 60.194 -30.829 1.00 33.22 36 VAL B N 1
ATOM 3635 C CA . VAL B 1 36 ? 103.175 59.585 -30.799 1.00 33.02 36 VAL B CA 1
ATOM 3636 C C . VAL B 1 36 ? 102.880 58.783 -32.058 1.00 34.67 36 VAL B C 1
ATOM 3637 O O . VAL B 1 36 ? 102.150 57.797 -32.018 1.00 34.39 36 VAL B O 1
ATOM 3641 N N . ALA B 1 37 ? 103.443 59.205 -33.180 1.00 35.82 37 ALA B N 1
ATOM 3642 C CA . ALA B 1 37 ? 103.211 58.481 -34.418 1.00 36.79 37 ALA B CA 1
ATOM 3643 C C . ALA B 1 37 ? 103.980 57.161 -34.343 1.00 36.65 37 ALA B C 1
ATOM 3644 O O . ALA B 1 37 ? 103.409 56.097 -34.569 1.00 36.03 37 ALA B O 1
ATOM 3646 N N . ASP B 1 38 ? 105.266 57.233 -34.009 1.00 36.89 38 ASP B N 1
ATOM 3647 C CA . ASP B 1 38 ? 106.088 56.033 -33.899 1.00 38.58 38 ASP B CA 1
ATOM 3648 C C . ASP B 1 38 ? 105.442 55.010 -32.968 1.00 37.71 38 ASP B C 1
ATOM 3649 O O . ASP B 1 38 ? 105.442 53.816 -33.241 1.00 38.88 38 ASP B O 1
ATOM 3654 N N . VAL B 1 39 ? 104.885 55.488 -31.866 1.00 35.93 39 VAL B N 1
ATOM 3655 C CA . VAL B 1 39 ? 104.243 54.619 -30.900 1.00 32.90 39 VAL B CA 1
ATOM 3656 C C . VAL B 1 39 ? 102.931 53.991 -31.383 1.00 34.45 39 VAL B C 1
ATOM 3657 O O . VAL B 1 39 ? 102.709 52.798 -31.174 1.00 35.36 39 VAL B O 1
ATOM 3661 N N . ASN B 1 40 ? 102.060 54.770 -32.023 1.00 34.90 40 ASN B N 1
ATOM 3662 C CA . ASN B 1 40 ? 100.796 54.222 -32.513 1.00 35.07 40 ASN B CA 1
ATOM 3663 C C . ASN B 1 40 ? 101.080 53.217 -33.619 1.00 36.04 40 ASN B C 1
ATOM 3664 O O . ASN B 1 40 ? 100.465 52.149 -33.697 1.00 36.27 40 ASN B O 1
ATOM 3669 N N . LEU B 1 41 ? 102.021 53.569 -34.479 1.00 36.95 41 LEU B N 1
ATOM 3670 C CA . LEU B 1 41 ? 102.403 52.703 -35.579 1.00 38.10 41 LEU B CA 1
ATOM 3671 C C . LEU B 1 41 ? 102.882 51.359 -35.028 1.00 39.04 41 LEU B C 1
ATOM 3672 O O . LEU B 1 41 ? 102.484 50.298 -35.511 1.00 40.47 41 LEU B O 1
ATOM 3677 N N . ALA B 1 42 ? 103.723 51.416 -33.998 1.00 37.66 42 ALA B N 1
ATOM 3678 C CA . ALA B 1 42 ? 104.265 50.219 -33.374 1.00 36.01 42 ALA B CA 1
ATOM 3679 C C . ALA B 1 42 ? 103.171 49.362 -32.755 1.00 35.73 42 ALA B C 1
ATOM 3680 O O . ALA B 1 42 ? 103.029 48.197 -33.101 1.00 37.27 42 ALA B O 1
ATOM 3682 N N . VAL B 1 43 ? 102.402 49.937 -31.839 1.00 34.71 43 VAL B N 1
ATOM 3683 C CA . VAL B 1 43 ? 101.329 49.206 -31.181 1.00 34.43 43 VAL B CA 1
ATOM 3684 C C . VAL B 1 43 ? 100.507 48.393 -32.164 1.00 35.69 43 VAL B C 1
ATOM 3685 O O . VAL B 1 43 ? 100.141 47.253 -31.884 1.00 36.49 43 VAL B O 1
ATOM 3689 N N . LEU B 1 44 ? 100.218 48.986 -33.316 1.00 36.72 44 LEU B N 1
ATOM 3690 C CA . LEU B 1 44 ? 99.432 48.308 -34.332 1.00 37.61 44 LEU B CA 1
ATOM 3691 C C . LEU B 1 44 ? 100.225 47.187 -34.983 1.00 39.03 44 LEU B C 1
ATOM 3692 O O . LEU B 1 44 ? 99.717 46.086 -35.165 1.00 40.82 44 LEU B O 1
ATOM 3697 N N . GLU B 1 45 ? 101.476 47.469 -35.324 1.00 39.87 45 GLU B N 1
ATOM 3698 C CA . GLU B 1 45 ? 102.323 46.477 -35.961 1.00 41.75 45 GLU B CA 1
ATOM 3699 C C . GLU B 1 45 ? 102.606 45.322 -35.002 1.00 43.29 45 GLU B C 1
ATOM 3700 O O . GLU B 1 45 ? 102.960 44.216 -35.410 1.00 44.42 45 GLU B O 1
ATOM 3706 N N . ASN B 1 46 ? 102.431 45.577 -33.717 1.00 44.03 46 ASN B N 1
ATOM 3707 C CA . ASN B 1 46 ? 102.705 44.564 -32.721 1.00 44.38 46 ASN B CA 1
ATOM 3708 C C . ASN B 1 46 ? 101.432 43.954 -32.163 1.00 44.50 46 ASN B C 1
ATOM 3709 O O . ASN B 1 46 ? 101.481 43.095 -31.287 1.00 44.38 46 ASN B O 1
ATOM 3714 N N . ASN B 1 47 ? 100.294 44.383 -32.698 1.00 43.57 47 ASN B N 1
ATOM 3715 C CA . ASN B 1 47 ? 99.004 43.875 -32.257 1.00 42.78 47 ASN B CA 1
ATOM 3716 C C . ASN B 1 47 ? 97.969 43.987 -33.377 1.00 44.24 47 ASN B C 1
ATOM 3717 O O . ASN B 1 47 ? 97.075 44.832 -33.336 1.00 44.74 47 ASN B O 1
ATOM 3722 N N . PRO B 1 48 ? 98.081 43.120 -34.395 1.00 45.84 48 PRO B N 1
ATOM 3723 C CA . PRO B 1 48 ? 97.180 43.082 -35.553 1.00 46.47 48 PRO B CA 1
ATOM 3724 C C . PRO B 1 48 ? 95.722 42.810 -35.201 1.00 47.55 48 PRO B C 1
ATOM 3725 O O . PRO B 1 48 ? 94.823 43.282 -35.889 1.00 46.79 48 PRO B O 1
ATOM 3729 N N . GLN B 1 49 ? 95.481 42.043 -34.142 1.00 49.37 49 GLN B N 1
ATOM 3730 C CA . GLN B 1 49 ? 94.102 41.769 -33.745 1.00 51.96 49 GLN B CA 1
ATOM 3731 C C . GLN B 1 49 ? 93.446 43.121 -33.512 1.00 51.61 49 GLN B C 1
ATOM 3732 O O . GLN B 1 49 ? 92.337 43.384 -33.976 1.00 51.08 49 GLN B O 1
ATOM 3738 N N . LEU B 1 50 ? 94.164 43.975 -32.789 1.00 51.23 50 LEU B N 1
ATOM 3739 C CA . LEU B 1 50 ? 93.700 45.310 -32.453 1.00 50.60 50 LEU B CA 1
ATOM 3740 C C . LEU B 1 50 ? 93.521 46.120 -33.724 1.00 50.98 50 LEU B C 1
ATOM 3741 O O . LEU B 1 50 ? 92.540 46.846 -33.875 1.00 50.23 50 LEU B O 1
ATOM 3746 N N . HIS B 1 51 ? 94.472 45.990 -34.640 1.00 51.17 51 HIS B N 1
ATOM 3747 C CA . HIS B 1 51 ? 94.406 46.720 -35.897 1.00 52.37 51 HIS B CA 1
ATOM 3748 C C . HIS B 1 51 ? 93.133 46.396 -36.676 1.00 52.73 51 HIS B C 1
ATOM 3749 O O . HIS B 1 51 ? 92.470 47.306 -37.174 1.00 52.22 51 HIS B O 1
ATOM 3756 N N . GLU B 1 52 ? 92.797 45.108 -36.786 1.00 53.36 52 GLU B N 1
ATOM 3757 C CA . GLU B 1 52 ? 91.591 44.681 -37.505 1.00 53.58 52 GLU B CA 1
ATOM 3758 C C . GLU B 1 52 ? 90.371 45.321 -36.870 1.00 52.83 52 GLU B C 1
ATOM 3759 O O . GLU B 1 52 ? 89.619 46.044 -37.522 1.00 53.23 52 GLU B O 1
ATOM 3765 N N . LYS B 1 53 ? 90.174 45.029 -35.590 1.00 51.72 53 LYS B N 1
ATOM 3766 C CA . LYS B 1 53 ? 89.038 45.560 -34.861 1.00 52.23 53 LYS B CA 1
ATOM 3767 C C . LYS B 1 53 ? 88.791 47.042 -35.121 1.00 51.84 53 LYS B C 1
ATOM 3768 O O . LYS B 1 53 ? 87.644 47.468 -35.215 1.00 52.18 53 LYS B O 1
ATOM 3782 N N . VAL B 1 55 ? 89.763 48.815 -37.862 1.00 51.61 55 VAL B N 1
ATOM 3783 C CA . VAL B 1 55 ? 89.424 49.093 -39.248 1.00 50.91 55 VAL B CA 1
ATOM 3784 C C . VAL B 1 55 ? 88.000 48.619 -39.499 1.00 51.47 55 VAL B C 1
ATOM 3785 O O . VAL B 1 55 ? 87.305 49.155 -40.362 1.00 52.35 55 VAL B O 1
ATOM 3789 N N . ASN B 1 56 ? 87.560 47.622 -38.736 1.00 51.19 56 ASN B N 1
ATOM 3790 C CA . ASN B 1 56 ? 86.209 47.101 -38.899 1.00 52.67 56 ASN B CA 1
ATOM 3791 C C . ASN B 1 56 ? 85.179 48.035 -38.292 1.00 52.51 56 ASN B C 1
ATOM 3792 O O . ASN B 1 56 ? 83.995 47.959 -38.618 1.00 52.58 56 ASN B O 1
ATOM 3797 N N . ALA B 1 57 ? 85.625 48.911 -37.401 1.00 52.78 57 ALA B N 1
ATOM 3798 C CA . ALA B 1 57 ? 84.714 49.854 -36.765 1.00 55.06 57 ALA B CA 1
ATOM 3799 C C . ALA B 1 57 ? 84.991 51.279 -37.241 1.00 55.58 57 ALA B C 1
ATOM 3800 O O . ALA B 1 57 ? 84.521 52.243 -36.639 1.00 55.67 57 ALA B O 1
ATOM 3802 N N . ASP B 1 58 ? 85.737 51.392 -38.339 1.00 56.62 58 ASP B N 1
ATOM 3803 C CA . ASP B 1 58 ? 86.117 52.681 -38.915 1.00 56.84 58 ASP B CA 1
ATOM 3804 C C . ASP B 1 58 ? 86.480 53.638 -37.787 1.00 55.24 58 ASP B C 1
ATOM 3805 O O . ASP B 1 58 ? 85.914 54.723 -37.656 1.00 55.30 58 ASP B O 1
ATOM 3810 N N . GLU B 1 59 ? 87.421 53.208 -36.961 1.00 53.22 59 GLU B N 1
ATOM 3811 C CA . GLU B 1 59 ? 87.875 54.007 -35.844 1.00 51.09 59 GLU B CA 1
ATOM 3812 C C . GLU B 1 59 ? 89.378 54.170 -35.899 1.00 48.98 59 GLU B C 1
ATOM 3813 O O . GLU B 1 59 ? 90.007 54.532 -34.910 1.00 49.42 59 GLU B O 1
ATOM 3819 N N . LEU B 1 60 ? 89.957 53.898 -37.061 1.00 46.01 60 LEU B N 1
ATOM 3820 C CA . LEU B 1 60 ? 91.393 54.040 -37.223 1.00 44.30 60 LEU B CA 1
ATOM 3821 C C . LEU B 1 60 ? 91.661 55.391 -37.881 1.00 42.34 60 LEU B C 1
ATOM 3822 O O . LEU B 1 60 ? 92.674 56.041 -37.614 1.00 42.17 60 LEU B O 1
ATOM 3827 N N . ALA B 1 61 ? 90.729 55.815 -38.730 1.00 40.56 61 ALA B N 1
ATOM 3828 C CA . ALA B 1 61 ? 90.836 57.090 -39.434 1.00 39.29 61 ALA B CA 1
ATOM 3829 C C . ALA B 1 61 ? 90.929 58.287 -38.490 1.00 38.81 61 ALA B C 1
ATOM 3830 O O . ALA B 1 61 ? 91.689 59.215 -38.742 1.00 38.77 61 ALA B O 1
ATOM 3832 N N . ARG B 1 62 ? 90.158 58.275 -37.409 1.00 37.09 62 ARG B N 1
ATOM 3833 C CA . ARG B 1 62 ? 90.188 59.397 -36.487 1.00 37.78 62 ARG B CA 1
ATOM 3834 C C . ARG B 1 62 ? 91.498 59.506 -35.714 1.00 38.44 62 ARG B C 1
ATOM 3835 O O . ARG B 1 62 ? 92.050 60.594 -35.567 1.00 38.47 62 ARG B O 1
ATOM 3843 N N . LEU B 1 63 ? 92.009 58.380 -35.239 1.00 39.71 63 LEU B N 1
ATOM 3844 C CA . LEU B 1 63 ? 93.245 58.383 -34.463 1.00 41.02 63 LEU B CA 1
ATOM 3845 C C . LEU B 1 63 ? 94.364 59.236 -35.072 1.00 42.56 63 LEU B C 1
ATOM 3846 O O . LEU B 1 63 ? 95.195 59.793 -34.341 1.00 44.99 63 LEU B O 1
ATOM 3851 N N . ASN B 1 64 ? 94.380 59.355 -36.396 1.00 41.91 64 ASN B N 1
ATOM 3852 C CA . ASN B 1 64 ? 95.418 60.127 -37.077 1.00 40.28 64 ASN B CA 1
ATOM 3853 C C . ASN B 1 64 ? 95.292 61.646 -36.933 1.00 38.85 64 ASN B C 1
ATOM 3854 O O . ASN B 1 64 ? 96.282 62.366 -37.063 1.00 37.66 64 ASN B O 1
ATOM 3859 N N . VAL B 1 65 ? 94.090 62.145 -36.669 1.00 36.27 65 VAL B N 1
ATOM 3860 C CA . VAL B 1 65 ? 93.919 63.586 -36.524 1.00 34.11 65 VAL B CA 1
ATOM 3861 C C . VAL B 1 65 ? 93.266 63.960 -35.204 1.00 34.18 65 VAL B C 1
ATOM 3862 O O . VAL B 1 65 ? 92.928 65.126 -34.984 1.00 35.23 65 VAL B O 1
ATOM 3866 N N . GLU B 1 66 ? 93.087 62.980 -34.324 1.00 32.12 66 GLU B N 1
ATOM 3867 C CA . GLU B 1 66 ? 92.459 63.262 -33.044 1.00 30.10 66 GLU B CA 1
ATOM 3868 C C . GLU B 1 66 ? 93.327 64.227 -32.238 1.00 28.84 66 GLU B C 1
ATOM 3869 O O . GLU B 1 66 ? 94.543 64.054 -32.118 1.00 27.57 66 GLU B O 1
ATOM 3875 N N . ARG B 1 67 ? 92.677 65.262 -31.721 1.00 27.62 67 ARG B N 1
ATOM 3876 C CA . ARG B 1 67 ? 93.318 66.295 -30.928 1.00 27.94 67 ARG B CA 1
ATOM 3877 C C . ARG B 1 67 ? 92.229 67.005 -30.167 1.00 26.89 67 ARG B C 1
ATOM 3878 O O . ARG B 1 67 ? 91.067 66.944 -30.554 1.00 27.00 67 ARG B O 1
ATOM 3886 N N . HIS B 1 68 ? 92.596 67.658 -29.072 1.00 26.84 68 HIS B N 1
ATOM 3887 C CA . HIS B 1 68 ? 91.632 68.433 -28.310 1.00 28.09 68 HIS B CA 1
ATOM 3888 C C . HIS B 1 68 ? 92.404 69.619 -27.759 1.00 27.09 68 HIS B C 1
ATOM 3889 O O . HIS B 1 68 ? 93.573 69.500 -27.399 1.00 26.36 68 HIS B O 1
ATOM 3896 N N . GLY B 1 69 ? 91.769 70.785 -27.777 1.00 27.13 69 GLY B N 1
ATOM 3897 C CA . GLY B 1 69 ? 92.428 71.989 -27.299 1.00 23.60 69 GLY B CA 1
ATOM 3898 C C . GLY B 1 69 ? 91.829 72.472 -26.001 1.00 21.75 69 GLY B C 1
ATOM 3899 O O . GLY B 1 69 ? 90.734 72.049 -25.616 1.00 22.10 69 GLY B O 1
ATOM 3900 N N . ALA B 1 70 ? 92.540 73.353 -25.310 1.00 18.39 70 ALA B N 1
ATOM 3901 C CA . ALA B 1 70 ? 92.030 73.868 -24.048 1.00 17.92 70 ALA B CA 1
ATOM 3902 C C . ALA B 1 70 ? 92.217 75.364 -23.985 1.00 17.58 70 ALA B C 1
ATOM 3903 O O . ALA B 1 70 ? 93.326 75.868 -24.180 1.00 16.48 70 ALA B O 1
ATOM 3905 N N . ILE B 1 71 ? 91.128 76.070 -23.704 1.00 15.36 71 ILE B N 1
ATOM 3906 C CA . ILE B 1 71 ? 91.193 77.506 -23.618 1.00 13.63 71 ILE B CA 1
ATOM 3907 C C . ILE B 1 71 ? 90.398 78.024 -22.444 1.00 14.97 71 ILE B C 1
ATOM 3908 O O . ILE B 1 71 ? 89.562 77.318 -21.890 1.00 16.81 71 ILE B O 1
ATOM 3913 N N . ARG B 1 72 ? 90.656 79.275 -22.078 1.00 17.58 72 ARG B N 1
ATOM 3914 C CA . ARG B 1 72 ? 89.980 79.915 -20.960 1.00 20.40 72 ARG B CA 1
ATOM 3915 C C . ARG B 1 72 ? 89.426 81.252 -21.382 1.00 21.07 72 ARG B C 1
ATOM 3916 O O . ARG B 1 72 ? 90.060 81.952 -22.152 1.00 24.12 72 ARG B O 1
ATOM 3924 N N . VAL B 1 73 ? 88.246 81.605 -20.887 1.00 20.96 73 VAL B N 1
ATOM 3925 C CA . VAL B 1 73 ? 87.650 82.891 -21.221 1.00 22.12 73 VAL B CA 1
ATOM 3926 C C . VAL B 1 73 ? 87.202 83.614 -19.963 1.00 24.46 73 VAL B C 1
ATOM 3927 O O . VAL B 1 73 ? 86.912 82.985 -18.931 1.00 23.97 73 VAL B O 1
ATOM 3931 N N . GLY B 1 74 ? 87.141 84.941 -20.061 1.00 25.40 74 GLY B N 1
ATOM 3932 C CA . GLY B 1 74 ? 86.782 85.748 -18.918 1.00 26.45 74 GLY B CA 1
ATOM 3933 C C . GLY B 1 74 ? 85.362 86.233 -18.737 1.00 27.83 74 GLY B C 1
ATOM 3934 O O . GLY B 1 74 ? 85.013 86.600 -17.616 1.00 30.67 74 GLY B O 1
ATOM 3935 N N . THR B 1 75 ? 84.535 86.245 -19.782 1.00 27.48 75 THR B N 1
ATOM 3936 C CA . THR B 1 75 ? 83.165 86.742 -19.615 1.00 27.09 75 THR B CA 1
ATOM 3937 C C . THR B 1 75 ? 82.097 85.866 -20.238 1.00 25.12 75 THR B C 1
ATOM 3938 O O . THR B 1 75 ? 82.407 84.979 -21.003 1.00 26.62 75 THR B O 1
ATOM 3942 N N . ALA B 1 76 ? 80.839 86.129 -19.899 1.00 24.91 76 ALA B N 1
ATOM 3943 C CA . ALA B 1 76 ? 79.723 85.370 -20.448 1.00 26.80 76 ALA B CA 1
ATOM 3944 C C . ALA B 1 76 ? 79.526 85.672 -21.930 1.00 29.86 76 ALA B C 1
ATOM 3945 O O . ALA B 1 76 ? 79.094 84.811 -22.697 1.00 29.81 76 ALA B O 1
ATOM 3947 N N . GLN B 1 77 ? 79.845 86.900 -22.326 1.00 32.72 77 GLN B N 1
ATOM 3948 C CA . GLN B 1 77 ? 79.769 87.297 -23.726 1.00 34.37 77 GLN B CA 1
ATOM 3949 C C . GLN B 1 77 ? 80.772 86.523 -24.575 1.00 34.11 77 GLN B C 1
ATOM 3950 O O . GLN B 1 77 ? 80.423 85.977 -25.621 1.00 34.57 77 GLN B O 1
ATOM 3956 N N . GLU B 1 78 ? 82.019 86.481 -24.117 1.00 33.57 78 GLU B N 1
ATOM 3957 C CA . GLU B 1 78 ? 83.076 85.782 -24.837 1.00 34.80 78 GLU B CA 1
ATOM 3958 C C . GLU B 1 78 ? 82.729 84.310 -25.034 1.00 32.85 78 GLU B C 1
ATOM 3959 O O . GLU B 1 78 ? 82.995 83.735 -26.089 1.00 33.08 78 GLU B O 1
ATOM 3965 N N . LEU B 1 79 ? 82.133 83.706 -24.010 1.00 30.15 79 LEU B N 1
ATOM 3966 C CA . LEU B 1 79 ? 81.778 82.293 -24.056 1.00 29.16 79 LEU B CA 1
ATOM 3967 C C . LEU B 1 79 ? 80.617 82.047 -25.013 1.00 30.07 79 LEU B C 1
ATOM 3968 O O . LEU B 1 79 ? 80.598 81.053 -25.740 1.00 30.81 79 LEU B O 1
ATOM 3973 N N . ALA B 1 80 ? 79.649 82.957 -25.008 1.00 28.52 80 ALA B N 1
ATOM 3974 C CA . ALA B 1 80 ? 78.511 82.872 -25.916 1.00 28.57 80 ALA B CA 1
ATOM 3975 C C . ALA B 1 80 ? 78.959 82.949 -27.371 1.00 28.45 80 ALA B C 1
ATOM 3976 O O . ALA B 1 80 ? 78.494 82.184 -28.216 1.00 29.63 80 ALA B O 1
ATOM 3978 N N . THR B 1 81 ? 79.866 83.879 -27.657 1.00 26.24 81 THR B N 1
ATOM 3979 C CA . THR B 1 81 ? 80.424 84.017 -28.996 1.00 25.73 81 THR B CA 1
ATOM 3980 C C . THR B 1 81 ? 81.170 82.755 -29.416 1.00 27.66 81 THR B C 1
ATOM 3981 O O . THR B 1 81 ? 81.098 82.335 -30.571 1.00 29.44 81 THR B O 1
ATOM 3985 N N . LEU B 1 82 ? 81.887 82.155 -28.471 1.00 27.82 82 LEU B N 1
ATOM 3986 C CA . LEU B 1 82 ? 82.682 80.966 -28.751 1.00 25.87 82 LEU B CA 1
ATOM 3987 C C . LEU B 1 82 ? 81.794 79.791 -29.149 1.00 24.60 82 LEU B C 1
ATOM 3988 O O . LEU B 1 82 ? 82.144 79.007 -30.032 1.00 21.23 82 LEU B O 1
ATOM 3993 N N . ARG B 1 83 ? 80.645 79.675 -28.493 1.00 23.26 83 ARG B N 1
ATOM 3994 C CA . ARG B 1 83 ? 79.692 78.614 -28.797 1.00 25.61 83 ARG B CA 1
ATOM 3995 C C . ARG B 1 83 ? 79.244 78.676 -30.253 1.00 27.75 83 ARG B C 1
ATOM 3996 O O . ARG B 1 83 ? 79.033 77.646 -30.892 1.00 28.95 83 ARG B O 1
ATOM 4004 N N . ARG B 1 84 ? 79.100 79.892 -30.771 1.00 29.30 84 ARG B N 1
ATOM 4005 C CA . ARG B 1 84 ? 78.625 80.092 -32.135 1.00 30.15 84 ARG B CA 1
ATOM 4006 C C . ARG B 1 84 ? 79.708 79.749 -33.152 1.00 30.47 84 ARG B C 1
ATOM 4007 O O . ARG B 1 84 ? 79.439 79.106 -34.167 1.00 31.13 84 ARG B O 1
ATOM 4023 N N . PHE B 1 86 ? 81.840 77.630 -32.731 1.00 30.34 86 PHE B N 1
ATOM 4024 C CA . PHE B 1 86 ? 82.014 76.184 -32.646 1.00 28.71 86 PHE B CA 1
ATOM 4025 C C . PHE B 1 86 ? 80.820 75.449 -33.244 1.00 28.49 86 PHE B C 1
ATOM 4026 O O . PHE B 1 86 ? 80.933 74.297 -33.662 1.00 28.19 86 PHE B O 1
ATOM 4034 N N . ALA B 1 87 ? 79.675 76.123 -33.282 1.00 27.66 87 ALA B N 1
ATOM 4035 C CA . ALA B 1 87 ? 78.484 75.575 -33.920 1.00 27.66 87 ALA B CA 1
ATOM 4036 C C . ALA B 1 87 ? 78.650 75.510 -35.434 1.00 28.45 87 ALA B C 1
ATOM 4037 O O . ALA B 1 87 ? 78.181 74.573 -36.080 1.00 29.35 87 ALA B O 1
ATOM 4039 N N . ILE B 1 88 ? 79.319 76.512 -35.995 1.00 29.39 88 ILE B N 1
ATOM 4040 C CA . ILE B 1 88 ? 79.749 76.462 -37.387 1.00 30.12 88 ILE B CA 1
ATOM 4041 C C . ILE B 1 88 ? 80.649 75.258 -37.644 1.00 32.26 88 ILE B C 1
ATOM 4042 O O . ILE B 1 88 ? 80.823 74.834 -38.786 1.00 34.71 88 ILE B O 1
ATOM 4055 N N . GLY B 1 90 ? 80.766 72.141 -36.136 1.00 28.64 90 GLY B N 1
ATOM 4056 C CA . GLY B 1 90 ? 80.306 70.799 -35.830 1.00 29.95 90 GLY B CA 1
ATOM 4057 C C . GLY B 1 90 ? 80.098 70.582 -34.344 1.00 30.52 90 GLY B C 1
ATOM 4058 O O . GLY B 1 90 ? 79.454 69.617 -33.933 1.00 29.67 90 GLY B O 1
ATOM 4067 N N . TYR B 1 92 ? 79.564 71.063 -30.177 1.00 29.46 92 TYR B N 1
ATOM 4068 C CA . TYR B 1 92 ? 78.555 71.529 -29.234 1.00 29.32 92 TYR B CA 1
ATOM 4069 C C . TYR B 1 92 ? 79.013 71.331 -27.793 1.00 28.32 92 TYR B C 1
ATOM 4070 O O . TYR B 1 92 ? 79.905 70.528 -27.520 1.00 30.06 92 TYR B O 1
ATOM 4079 N N . PRO B 1 93 ? 78.396 72.068 -26.874 1.00 27.37 93 PRO B N 1
ATOM 4080 C CA . PRO B 1 93 ? 78.759 71.993 -25.456 1.00 25.72 93 PRO B CA 1
ATOM 4081 C C . PRO B 1 93 ? 78.213 70.730 -24.797 1.00 24.42 93 PRO B C 1
ATOM 4082 O O . PRO B 1 93 ? 77.051 70.699 -24.393 1.00 26.19 93 PRO B O 1
ATOM 4086 N N . VAL B 1 94 ? 79.049 69.702 -24.695 1.00 22.10 94 VAL B N 1
ATOM 4087 C CA . VAL B 1 94 ? 78.716 68.520 -23.909 1.00 21.53 94 VAL B CA 1
ATOM 4088 C C . VAL B 1 94 ? 79.156 68.681 -22.458 1.00 21.62 94 VAL B C 1
ATOM 4089 O O . VAL B 1 94 ? 80.337 68.887 -22.176 1.00 20.36 94 VAL B O 1
ATOM 4093 N N . SER B 1 95 ? 78.200 68.585 -21.540 1.00 22.58 95 SER B N 1
ATOM 4094 C CA . SER B 1 95 ? 78.501 68.272 -20.148 1.00 22.79 95 SER B CA 1
ATOM 4095 C C . SER B 1 95 ? 79.072 69.485 -19.421 1.00 22.00 95 SER B C 1
ATOM 4096 O O . SER B 1 95 ? 79.315 70.527 -20.030 1.00 22.82 95 SER B O 1
ATOM 4099 N N . TYR B 1 96 ? 79.282 69.342 -18.117 1.00 21.33 96 TYR B N 1
ATOM 4100 C CA . TYR B 1 96 ? 79.676 70.466 -17.277 1.00 21.34 96 TYR B CA 1
ATOM 4101 C C . TYR B 1 96 ? 80.730 70.050 -16.257 1.00 21.45 96 TYR B C 1
ATOM 4102 O O . TYR B 1 96 ? 80.567 69.054 -15.552 1.00 19.94 96 TYR B O 1
ATOM 4111 N N . TYR B 1 97 ? 81.811 70.819 -16.183 1.00 20.89 97 TYR B N 1
ATOM 4112 C CA . TYR B 1 97 ? 82.854 70.582 -15.191 1.00 24.48 97 TYR B CA 1
ATOM 4113 C C . TYR B 1 97 ? 83.065 71.809 -14.310 1.00 27.11 97 TYR B C 1
ATOM 4114 O O . TYR B 1 97 ? 83.314 72.907 -14.806 1.00 27.03 97 TYR B O 1
ATOM 4123 N N . ASP B 1 98 ? 82.964 71.613 -12.999 1.00 19.91 98 ASP B N 1
ATOM 4124 C CA . ASP B 1 98 ? 83.163 72.698 -12.045 1.00 18.75 98 ASP B CA 1
ATOM 4125 C C . ASP B 1 98 ? 84.489 72.546 -11.307 1.00 19.36 98 ASP B C 1
ATOM 4126 O O . ASP B 1 98 ? 84.548 71.946 -10.234 1.00 22.99 98 ASP B O 1
ATOM 4131 N N . LEU B 1 99 ? 85.551 73.094 -11.889 1.00 18.99 99 LEU B N 1
ATOM 4132 C CA . LEU B 1 99 ? 86.907 72.807 -11.436 1.00 21.02 99 LEU B CA 1
ATOM 4133 C C . LEU B 1 99 ? 87.215 73.526 -10.127 1.00 24.05 99 LEU B C 1
ATOM 4134 O O . LEU B 1 99 ? 88.271 73.321 -9.529 1.00 25.34 99 LEU B O 1
ATOM 4139 N N . SER B 1 100 ? 86.286 74.369 -9.688 1.00 25.73 100 SER B N 1
ATOM 4140 C CA . SER B 1 100 ? 86.482 75.165 -8.482 1.00 28.19 100 SER B CA 1
ATOM 4141 C C . SER B 1 100 ? 86.513 74.284 -7.238 1.00 30.81 100 SER B C 1
ATOM 4142 O O . SER B 1 100 ? 86.841 74.747 -6.146 1.00 31.13 100 SER B O 1
ATOM 4145 N N . GLN B 1 101 ? 86.169 73.012 -7.411 1.00 33.57 101 GLN B N 1
ATOM 4146 C CA . GLN B 1 101 ? 86.263 72.039 -6.330 1.00 34.63 101 GLN B CA 1
ATOM 4147 C C . GLN B 1 101 ? 87.714 71.652 -6.061 1.00 33.72 101 GLN B C 1
ATOM 4148 O O . GLN B 1 101 ? 88.098 71.404 -4.918 1.00 34.66 101 GLN B O 1
ATOM 4154 N N . ALA B 1 102 ? 88.514 71.601 -7.121 1.00 31.50 102 ALA B N 1
ATOM 4155 C CA . ALA B 1 102 ? 89.933 71.293 -6.996 1.00 29.99 102 ALA B CA 1
ATOM 4156 C C . ALA B 1 102 ? 90.755 72.560 -6.782 1.00 29.08 102 ALA B C 1
ATOM 4157 O O . ALA B 1 102 ? 91.973 72.559 -6.965 1.00 28.52 102 ALA B O 1
ATOM 4159 N N . GLY B 1 103 ? 90.082 73.638 -6.395 1.00 29.02 103 GLY B N 1
ATOM 4160 C CA . GLY B 1 103 ? 90.746 74.905 -6.151 1.00 31.48 103 GLY B CA 1
ATOM 4161 C C . GLY B 1 103 ? 90.552 75.890 -7.288 1.00 33.94 103 GLY B C 1
ATOM 4162 O O . GLY B 1 103 ? 90.011 76.978 -7.093 1.00 35.95 103 GLY B O 1
ATOM 4163 N N . VAL B 1 104 ? 90.997 75.505 -8.480 1.00 33.88 104 VAL B N 1
ATOM 4164 C CA . VAL B 1 104 ? 90.996 76.407 -9.625 1.00 32.78 104 VAL B CA 1
ATOM 4165 C C . VAL B 1 104 ? 89.674 77.161 -9.733 1.00 31.80 104 VAL B C 1
ATOM 4166 O O . VAL B 1 104 ? 88.601 76.572 -9.601 1.00 32.07 104 VAL B O 1
ATOM 4170 N N . PRO B 1 105 ? 89.760 78.465 -9.972 1.00 31.75 105 PRO B N 1
ATOM 4171 C CA . PRO B 1 105 ? 88.574 79.327 -9.980 1.00 31.51 105 PRO B CA 1
ATOM 4172 C C . PRO B 1 105 ? 87.924 79.383 -11.358 1.00 31.58 105 PRO B C 1
ATOM 4173 O O . PRO B 1 105 ? 88.001 80.408 -12.035 1.00 28.37 105 PRO B O 1
ATOM 4177 N N . VAL B 1 106 ? 87.290 78.287 -11.763 1.00 31.88 106 VAL B N 1
ATOM 4178 C CA . VAL B 1 106 ? 86.650 78.211 -13.072 1.00 30.53 106 VAL B CA 1
ATOM 4179 C C . VAL B 1 106 ? 85.689 77.031 -13.137 1.00 29.64 106 VAL B C 1
ATOM 4180 O O . VAL B 1 106 ? 85.767 76.116 -12.313 1.00 30.08 106 VAL B O 1
ATOM 4184 N N . HIS B 1 107 ? 84.754 77.086 -14.084 1.00 26.32 107 HIS B N 1
ATOM 4185 C CA . HIS B 1 107 ? 83.860 75.970 -14.343 1.00 24.71 107 HIS B CA 1
ATOM 4186 C C . HIS B 1 107 ? 83.873 75.904 -15.853 1.00 24.29 107 HIS B C 1
ATOM 4187 O O . HIS B 1 107 ? 84.061 76.927 -16.515 1.00 25.82 107 HIS B O 1
ATOM 4194 N N . SER B 1 108 ? 83.719 74.706 -16.402 1.00 23.00 108 SER B N 1
ATOM 4195 C CA . SER B 1 108 ? 83.815 74.541 -17.836 1.00 21.71 108 SER B CA 1
ATOM 4196 C C . SER B 1 108 ? 82.861 73.557 -18.490 1.00 22.16 108 SER B C 1
ATOM 4197 O O . SER B 1 108 ? 82.010 72.934 -17.851 1.00 23.29 108 SER B O 1
ATOM 4200 N N . THR B 1 109 ? 83.050 73.426 -19.796 1.00 19.61 109 THR B N 1
ATOM 4201 C CA . THR B 1 109 ? 82.272 72.532 -20.617 1.00 19.43 109 THR B CA 1
ATOM 4202 C C . THR B 1 109 ? 83.162 72.196 -21.784 1.00 18.71 109 THR B C 1
ATOM 4203 O O . THR B 1 109 ? 84.166 72.870 -22.016 1.00 20.32 109 THR B O 1
ATOM 4207 N N . ALA B 1 110 ? 82.809 71.153 -22.518 1.00 16.84 110 ALA B N 1
ATOM 4208 C CA . ALA B 1 110 ? 83.624 70.790 -23.657 1.00 18.74 110 ALA B CA 1
ATOM 4209 C C . ALA B 1 110 ? 82.826 70.912 -24.939 1.00 16.39 110 ALA B C 1
ATOM 4210 O O . ALA B 1 110 ? 81.693 70.455 -25.020 1.00 16.26 110 ALA B O 1
ATOM 4212 N N . PHE B 1 111 ? 83.408 71.564 -25.932 1.00 16.28 111 PHE B N 1
ATOM 4213 C CA . PHE B 1 111 ? 82.728 71.703 -27.223 1.00 19.41 111 PHE B CA 1
ATOM 4214 C C . PHE B 1 111 ? 83.193 70.593 -28.150 1.00 16.70 111 PHE B C 1
ATOM 4215 O O . PHE B 1 111 ? 84.367 70.527 -28.504 1.00 16.17 111 PHE B O 1
ATOM 4223 N N . ARG B 1 112 ? 82.287 69.712 -28.535 1.00 16.94 112 ARG B N 1
ATOM 4224 C CA . ARG B 1 112 ? 82.681 68.650 -29.445 1.00 20.22 112 ARG B CA 1
ATOM 4225 C C . ARG B 1 112 ? 81.545 68.204 -30.355 1.00 19.62 112 ARG B C 1
ATOM 4226 O O . ARG B 1 112 ? 80.383 68.550 -30.133 1.00 18.79 112 ARG B O 1
ATOM 4234 N N . PRO B 1 113 ? 81.875 67.455 -31.419 1.00 20.61 113 PRO B N 1
ATOM 4235 C CA . PRO B 1 113 ? 80.843 66.965 -32.336 1.00 21.29 113 PRO B CA 1
ATOM 4236 C C . PRO B 1 113 ? 80.088 65.952 -31.515 1.00 24.20 113 PRO B C 1
ATOM 4237 O O . PRO B 1 113 ? 80.542 65.576 -30.442 1.00 27.94 113 PRO B O 1
ATOM 4241 N N . ILE B 1 114 ? 78.947 65.494 -31.987 1.00 28.12 114 ILE B N 1
ATOM 4242 C CA . ILE B 1 114 ? 78.205 64.519 -31.206 1.00 32.06 114 ILE B CA 1
ATOM 4243 C C . ILE B 1 114 ? 77.608 63.451 -32.091 1.00 34.40 114 ILE B C 1
ATOM 4244 O O . ILE B 1 114 ? 77.004 62.499 -31.605 1.00 34.72 114 ILE B O 1
ATOM 4249 N N . ASP B 1 115 ? 77.788 63.627 -33.395 1.00 36.02 115 ASP B N 1
ATOM 4250 C CA . ASP B 1 115 ? 77.266 62.719 -34.400 1.00 35.82 115 ASP B CA 1
ATOM 4251 C C . ASP B 1 115 ? 78.237 61.583 -34.681 1.00 34.75 115 ASP B C 1
ATOM 4252 O O . ASP B 1 115 ? 79.443 61.807 -34.814 1.00 34.18 115 ASP B O 1
ATOM 4257 N N . ASP B 1 116 ? 77.700 60.371 -34.800 1.00 33.42 116 ASP B N 1
ATOM 4258 C CA . ASP B 1 116 ? 78.523 59.192 -35.047 1.00 32.41 116 ASP B CA 1
ATOM 4259 C C . ASP B 1 116 ? 79.515 59.360 -36.202 1.00 32.94 116 ASP B C 1
ATOM 4260 O O . ASP B 1 116 ? 80.719 59.161 -36.025 1.00 33.41 116 ASP B O 1
ATOM 4265 N N . ALA B 1 117 ? 79.028 59.733 -37.378 1.00 33.21 117 ALA B N 1
ATOM 4266 C CA . ALA B 1 117 ? 79.912 59.907 -38.532 1.00 32.39 117 ALA B CA 1
ATOM 4267 C C . ALA B 1 117 ? 80.889 61.070 -38.365 1.00 31.03 117 ALA B C 1
ATOM 4268 O O . ALA B 1 117 ? 82.033 60.992 -38.812 1.00 31.50 117 ALA B O 1
ATOM 4270 N N . SER B 1 118 ? 80.430 62.150 -37.738 1.00 29.34 118 SER B N 1
ATOM 4271 C CA . SER B 1 118 ? 81.272 63.321 -37.526 1.00 27.92 118 SER B CA 1
ATOM 4272 C C . SER B 1 118 ? 82.412 62.993 -36.583 1.00 26.26 118 SER B C 1
ATOM 4273 O O . SER B 1 118 ? 83.577 63.288 -36.860 1.00 24.84 118 SER B O 1
ATOM 4276 N N . LEU B 1 119 ? 82.071 62.376 -35.458 1.00 25.05 119 LEU B N 1
ATOM 4277 C CA . LEU B 1 119 ? 83.082 61.991 -34.486 1.00 22.37 119 LEU B CA 1
ATOM 4278 C C . LEU B 1 119 ? 84.054 61.035 -35.142 1.00 20.82 119 LEU B C 1
ATOM 4279 O O . LEU B 1 119 ? 85.228 60.996 -34.786 1.00 20.05 119 LEU B O 1
ATOM 4284 N N . ALA B 1 120 ? 83.569 60.297 -36.134 1.00 21.08 120 ALA B N 1
ATOM 4285 C CA . ALA B 1 120 ? 84.395 59.320 -36.841 1.00 23.20 120 ALA B CA 1
ATOM 4286 C C . ALA B 1 120 ? 85.348 59.905 -37.859 1.00 24.34 120 ALA B C 1
ATOM 4287 O O . ALA B 1 120 ? 86.328 59.254 -38.233 1.00 25.66 120 ALA B O 1
ATOM 4289 N N . ARG B 1 121 ? 85.065 61.117 -38.326 1.00 24.99 121 ARG B N 1
ATOM 4290 C CA . ARG B 1 121 ? 85.934 61.732 -39.313 1.00 26.60 121 ARG B CA 1
ATOM 4291 C C . ARG B 1 121 ? 86.981 62.619 -38.659 1.00 27.90 121 ARG B C 1
ATOM 4292 O O . ARG B 1 121 ? 88.157 62.539 -38.992 1.00 28.11 121 ARG B O 1
ATOM 4300 N N . ASN B 1 122 ? 86.543 63.477 -37.742 1.00 29.28 122 ASN B N 1
ATOM 4301 C CA . ASN B 1 122 ? 87.441 64.365 -37.014 1.00 30.09 122 ASN B CA 1
ATOM 4302 C C . ASN B 1 122 ? 86.727 64.787 -35.742 1.00 30.24 122 ASN B C 1
ATOM 4303 O O . ASN B 1 122 ? 85.857 65.655 -35.770 1.00 31.27 122 ASN B O 1
ATOM 4308 N N . PRO B 1 123 ? 87.101 64.180 -34.603 1.00 29.54 123 PRO B N 1
ATOM 4309 C CA . PRO B 1 123 ? 86.505 64.454 -33.297 1.00 27.88 123 PRO B CA 1
ATOM 4310 C C . PRO B 1 123 ? 87.050 65.639 -32.501 1.00 26.22 123 PRO B C 1
ATOM 4311 O O . PRO B 1 123 ? 86.987 65.631 -31.268 1.00 24.72 123 PRO B O 1
ATOM 4315 N N . PHE B 1 124 ? 87.548 66.656 -33.203 1.00 24.57 124 PHE B N 1
ATOM 4316 C CA . PHE B 1 124 ? 88.084 67.851 -32.555 1.00 22.66 124 PHE B CA 1
ATOM 4317 C C . PHE B 1 124 ? 87.206 68.305 -31.395 1.00 21.83 124 PHE B C 1
ATOM 4318 O O . PHE B 1 124 ? 85.997 68.454 -31.538 1.00 18.63 124 PHE B O 1
ATOM 4326 N N . ARG B 1 125 ? 87.839 68.510 -30.241 1.00 22.40 125 ARG B N 1
ATOM 4327 C CA . ARG B 1 125 ? 87.170 68.941 -29.019 1.00 20.58 125 ARG B CA 1
ATOM 4328 C C . ARG B 1 125 ? 87.905 70.137 -28.445 1.00 19.77 125 ARG B C 1
ATOM 4329 O O . ARG B 1 125 ? 89.102 70.316 -28.674 1.00 18.90 125 ARG B O 1
ATOM 4337 N N . VAL B 1 126 ? 87.188 70.942 -27.672 1.00 21.16 126 VAL B N 1
ATOM 4338 C CA . VAL B 1 126 ? 87.785 72.094 -27.023 1.00 20.23 126 VAL B CA 1
ATOM 4339 C C . VAL B 1 126 ? 87.172 72.287 -25.661 1.00 19.74 126 VAL B C 1
ATOM 4340 O O . VAL B 1 126 ? 85.989 72.602 -25.540 1.00 20.55 126 VAL B O 1
ATOM 4344 N N . PHE B 1 127 ? 87.994 72.046 -24.640 1.00 20.46 127 PHE B N 1
ATOM 4345 C CA . PHE B 1 127 ? 87.618 72.209 -23.236 1.00 19.08 127 PHE B CA 1
ATOM 4346 C C . PHE B 1 127 ? 87.618 73.726 -23.068 1.00 16.37 127 PHE B C 1
ATOM 4347 O O . PHE B 1 127 ? 88.616 74.390 -23.334 1.00 15.88 127 PHE B O 1
ATOM 4355 N N . THR B 1 128 ? 86.501 74.273 -22.633 1.00 14.81 128 THR B N 1
ATOM 4356 C CA . THR B 1 128 ? 86.385 75.713 -22.512 1.00 15.35 128 THR B CA 1
ATOM 4357 C C . THR B 1 128 ? 86.029 76.136 -21.102 1.00 15.11 128 THR B C 1
ATOM 4358 O O . THR B 1 128 ? 84.981 75.760 -20.584 1.00 15.47 128 THR B O 1
ATOM 4362 N N . SER B 1 129 ? 86.897 76.930 -20.482 1.00 16.00 129 SER B N 1
ATOM 4363 C CA . SER B 1 129 ? 86.658 77.361 -19.098 1.00 17.47 129 SER B CA 1
ATOM 4364 C C . SER B 1 129 ? 86.299 78.836 -18.939 1.00 17.46 129 SER B C 1
ATOM 4365 O O . SER B 1 129 ? 86.864 79.707 -19.599 1.00 18.58 129 SER B O 1
ATOM 4368 N N . LEU B 1 130 ? 85.378 79.101 -18.027 1.00 15.26 130 LEU B N 1
ATOM 4369 C CA . LEU B 1 130 ? 84.917 80.450 -17.755 1.00 17.21 130 LEU B CA 1
ATOM 4370 C C . LEU B 1 130 ? 85.402 80.903 -16.371 1.00 19.62 130 LEU B C 1
ATOM 4371 O O . LEU B 1 130 ? 84.964 80.367 -15.345 1.00 20.04 130 LEU B O 1
ATOM 4376 N N . LEU B 1 131 ? 86.308 81.878 -16.341 1.00 21.47 131 LEU B N 1
ATOM 4377 C CA . LEU B 1 131 ? 86.825 82.379 -15.070 1.00 23.51 131 LEU B CA 1
ATOM 4378 C C . LEU B 1 131 ? 85.645 82.820 -14.230 1.00 23.88 131 LEU B C 1
ATOM 4379 O O . LEU B 1 131 ? 84.638 83.280 -14.762 1.00 24.95 131 LEU B O 1
ATOM 4384 N N . ARG B 1 132 ? 85.760 82.649 -12.921 1.00 25.73 132 ARG B N 1
ATOM 4385 C CA . ARG B 1 132 ? 84.701 83.032 -12.003 1.00 28.20 132 ARG B CA 1
ATOM 4386 C C . ARG B 1 132 ? 85.262 84.153 -11.125 1.00 32.96 132 ARG B C 1
ATOM 4387 O O . ARG B 1 132 ? 85.849 83.898 -10.063 1.00 34.41 132 ARG B O 1
ATOM 4395 N N . LEU B 1 133 ? 85.106 85.392 -11.592 1.00 33.91 133 LEU B N 1
ATOM 4396 C CA . LEU B 1 133 ? 85.601 86.546 -10.860 1.00 35.53 133 LEU B CA 1
ATOM 4397 C C . LEU B 1 133 ? 85.156 86.463 -9.419 1.00 37.72 133 LEU B C 1
ATOM 4398 O O . LEU B 1 133 ? 85.956 86.692 -8.513 1.00 38.21 133 LEU B O 1
ATOM 4403 N N . GLU B 1 134 ? 83.882 86.123 -9.212 1.00 39.21 134 GLU B N 1
ATOM 4404 C CA . GLU B 1 134 ? 83.327 86.046 -7.866 1.00 43.27 134 GLU B CA 1
ATOM 4405 C C . GLU B 1 134 ? 84.098 85.116 -6.936 1.00 44.57 134 GLU B C 1
ATOM 4406 O O . GLU B 1 134 ? 83.724 84.933 -5.778 1.00 44.41 134 GLU B O 1
ATOM 4412 N N . LEU B 1 135 ? 85.183 84.546 -7.448 1.00 46.33 135 LEU B N 1
ATOM 4413 C CA . LEU B 1 135 ? 86.036 83.660 -6.670 1.00 47.25 135 LEU B CA 1
ATOM 4414 C C . LEU B 1 135 ? 87.406 84.289 -6.500 1.00 48.81 135 LEU B C 1
ATOM 4415 O O . LEU B 1 135 ? 88.389 83.597 -6.273 1.00 50.74 135 LEU B O 1
ATOM 4420 N N . ILE B 1 136 ? 87.472 85.606 -6.626 1.00 50.50 136 ILE B N 1
ATOM 4421 C CA . ILE B 1 136 ? 88.732 86.309 -6.462 1.00 52.65 136 ILE B CA 1
ATOM 4422 C C . ILE B 1 136 ? 88.714 86.963 -5.087 1.00 53.59 136 ILE B C 1
ATOM 4423 O O . ILE B 1 136 ? 87.850 87.784 -4.794 1.00 52.92 136 ILE B O 1
ATOM 4428 N N . GLU B 1 137 ? 89.677 86.580 -4.253 1.00 55.99 137 GLU B N 1
ATOM 4429 C CA . GLU B 1 137 ? 89.804 87.062 -2.874 1.00 56.95 137 GLU B CA 1
ATOM 4430 C C . GLU B 1 137 ? 89.717 88.575 -2.677 1.00 56.50 137 GLU B C 1
ATOM 4431 O O . GLU B 1 137 ? 88.774 89.086 -2.068 1.00 55.48 137 GLU B O 1
ATOM 4437 N N . ASN B 1 138 ? 90.725 89.277 -3.180 1.00 56.37 138 ASN B N 1
ATOM 4438 C CA . ASN B 1 138 ? 90.808 90.724 -3.061 1.00 56.24 138 ASN B CA 1
ATOM 4439 C C . ASN B 1 138 ? 89.703 91.423 -3.848 1.00 57.00 138 ASN B C 1
ATOM 4440 O O . ASN B 1 138 ? 89.696 91.392 -5.076 1.00 57.62 138 ASN B O 1
ATOM 4445 N N . GLU B 1 139 ? 88.777 92.062 -3.142 1.00 57.49 139 GLU B N 1
ATOM 4446 C CA . GLU B 1 139 ? 87.668 92.756 -3.791 1.00 59.30 139 GLU B CA 1
ATOM 4447 C C . GLU B 1 139 ? 88.127 93.952 -4.627 1.00 59.75 139 GLU B C 1
ATOM 4448 O O . GLU B 1 139 ? 87.328 94.571 -5.322 1.00 59.58 139 GLU B O 1
ATOM 4454 N N . ILE B 1 140 ? 89.412 94.285 -4.561 1.00 60.62 140 ILE B N 1
ATOM 4455 C CA . ILE B 1 140 ? 89.927 95.405 -5.340 1.00 61.24 140 ILE B CA 1
ATOM 4456 C C . ILE B 1 140 ? 90.365 94.860 -6.694 1.00 60.58 140 ILE B C 1
ATOM 4457 O O . ILE B 1 140 ? 89.873 95.297 -7.734 1.00 60.82 140 ILE B O 1
ATOM 4462 N N . LEU B 1 141 ? 91.291 93.903 -6.673 1.00 58.95 141 LEU B N 1
ATOM 4463 C CA . LEU B 1 141 ? 91.776 93.279 -7.900 1.00 57.53 141 LEU B CA 1
ATOM 4464 C C . LEU B 1 141 ? 90.607 92.807 -8.754 1.00 56.98 141 LEU B C 1
ATOM 4465 O O . LEU B 1 141 ? 90.624 92.937 -9.975 1.00 56.66 141 LEU B O 1
ATOM 4470 N N . ARG B 1 142 ? 89.598 92.246 -8.094 1.00 56.98 142 ARG B N 1
ATOM 4471 C CA . ARG B 1 142 ? 88.419 91.735 -8.774 1.00 57.08 142 ARG B CA 1
ATOM 4472 C C . ARG B 1 142 ? 87.830 92.803 -9.665 1.00 57.17 142 ARG B C 1
ATOM 4473 O O . ARG B 1 142 ? 87.694 92.612 -10.871 1.00 57.87 142 ARG B O 1
ATOM 4481 N N . GLN B 1 143 ? 87.488 93.931 -9.053 1.00 57.35 143 GLN B N 1
ATOM 4482 C CA . GLN B 1 143 ? 86.900 95.057 -9.762 1.00 56.33 143 GLN B CA 1
ATOM 4483 C C . GLN B 1 143 ? 87.797 95.496 -10.909 1.00 54.15 143 GLN B C 1
ATOM 4484 O O . GLN B 1 143 ? 87.318 95.799 -11.997 1.00 53.74 143 GLN B O 1
ATOM 4490 N N . LYS B 1 144 ? 89.100 95.524 -10.660 1.00 52.15 144 LYS B N 1
ATOM 4491 C CA . LYS B 1 144 ? 90.055 95.917 -11.684 1.00 51.02 144 LYS B CA 1
ATOM 4492 C C . LYS B 1 144 ? 90.122 94.799 -12.711 1.00 50.28 144 LYS B C 1
ATOM 4493 O O . LYS B 1 144 ? 90.463 95.019 -13.878 1.00 50.65 144 LYS B O 1
ATOM 4499 N N . ALA B 1 145 ? 89.789 93.592 -12.271 1.00 49.08 145 ALA B N 1
ATOM 4500 C CA . ALA B 1 145 ? 89.800 92.445 -13.163 1.00 48.39 145 ALA B CA 1
ATOM 4501 C C . ALA B 1 145 ? 88.607 92.585 -14.089 1.00 47.39 145 ALA B C 1
ATOM 4502 O O . ALA B 1 145 ? 88.739 92.487 -15.309 1.00 47.27 145 ALA B O 1
ATOM 4504 N N . ALA B 1 146 ? 87.442 92.835 -13.504 1.00 46.35 146 ALA B N 1
ATOM 4505 C CA . ALA B 1 146 ? 86.220 93.000 -14.283 1.00 47.33 146 ALA B CA 1
ATOM 4506 C C . ALA B 1 146 ? 86.370 94.165 -15.271 1.00 48.10 146 ALA B C 1
ATOM 4507 O O . ALA B 1 146 ? 85.764 94.163 -16.346 1.00 48.30 146 ALA B O 1
ATOM 4509 N N . GLU B 1 147 ? 87.186 95.148 -14.897 1.00 49.08 147 GLU B N 1
ATOM 4510 C CA . GLU B 1 147 ? 87.449 96.309 -15.735 1.00 50.05 147 GLU B CA 1
ATOM 4511 C C . GLU B 1 147 ? 88.164 95.840 -16.990 1.00 50.01 147 GLU B C 1
ATOM 4512 O O . GLU B 1 147 ? 87.626 95.897 -18.097 1.00 50.79 147 GLU B O 1
ATOM 4518 N N . ILE B 1 148 ? 89.394 95.382 -16.798 1.00 48.71 148 ILE B N 1
ATOM 4519 C CA . ILE B 1 148 ? 90.231 94.894 -17.884 1.00 47.06 148 ILE B CA 1
ATOM 4520 C C . ILE B 1 148 ? 89.476 93.915 -18.758 1.00 45.76 148 ILE B C 1
ATOM 4521 O O . ILE B 1 148 ? 89.666 93.874 -19.971 1.00 44.78 148 ILE B O 1
ATOM 4526 N N . LEU B 1 149 ? 88.614 93.135 -18.120 1.00 45.65 149 LEU B N 1
ATOM 4527 C CA . LEU B 1 149 ? 87.846 92.105 -18.796 1.00 46.92 149 LEU B CA 1
ATOM 4528 C C . LEU B 1 149 ? 86.852 92.575 -19.836 1.00 49.15 149 LEU B C 1
ATOM 4529 O O . LEU B 1 149 ? 86.961 92.186 -20.996 1.00 50.81 149 LEU B O 1
ATOM 4534 N N . ARG B 1 150 ? 85.882 93.397 -19.442 1.00 51.00 150 ARG B N 1
ATOM 4535 C CA . ARG B 1 150 ? 84.889 93.864 -20.405 1.00 52.75 150 ARG B CA 1
ATOM 4536 C C . ARG B 1 150 ? 85.458 94.941 -21.309 1.00 52.03 150 ARG B C 1
ATOM 4537 O O . ARG B 1 150 ? 84.782 95.420 -22.218 1.00 51.61 150 ARG B O 1
ATOM 4545 N N . GLN B 1 151 ? 86.703 95.319 -21.052 1.00 51.14 151 GLN B N 1
ATOM 4546 C CA . GLN B 1 151 ? 87.366 96.331 -21.855 1.00 51.42 151 GLN B CA 1
ATOM 4547 C C . GLN B 1 151 ? 88.417 95.714 -22.769 1.00 51.25 151 GLN B C 1
ATOM 4548 O O . GLN B 1 151 ? 89.560 96.189 -22.842 1.00 51.22 151 GLN B O 1
ATOM 4554 N N . ARG B 1 152 ? 88.016 94.641 -23.450 1.00 48.68 152 ARG B N 1
ATOM 4555 C CA . ARG B 1 152 ? 88.874 93.946 -24.401 1.00 47.24 152 ARG B CA 1
ATOM 4556 C C . ARG B 1 152 ? 87.978 93.264 -25.433 1.00 47.45 152 ARG B C 1
ATOM 4557 O O . ARG B 1 152 ? 86.788 93.050 -25.183 1.00 46.53 152 ARG B O 1
ATOM 4565 N N . ASP B 1 153 ? 88.552 92.927 -26.586 1.00 46.48 153 ASP B N 1
ATOM 4566 C CA . ASP B 1 153 ? 87.805 92.296 -27.674 1.00 45.40 153 ASP B CA 1
ATOM 4567 C C . ASP B 1 153 ? 88.643 91.161 -28.269 1.00 42.67 153 ASP B C 1
ATOM 4568 O O . ASP B 1 153 ? 89.483 91.375 -29.140 1.00 41.53 153 ASP B O 1
ATOM 4573 N N . ILE B 1 154 ? 88.401 89.951 -27.776 1.00 40.65 154 ILE B N 1
ATOM 4574 C CA . ILE B 1 154 ? 89.139 88.760 -28.192 1.00 38.55 154 ILE B CA 1
ATOM 4575 C C . ILE B 1 154 ? 88.906 88.320 -29.628 1.00 37.01 154 ILE B C 1
ATOM 4576 O O . ILE B 1 154 ? 89.686 87.556 -30.182 1.00 34.04 154 ILE B O 1
ATOM 4581 N N . PHE B 1 155 ? 87.836 88.805 -30.237 1.00 38.39 155 PHE B N 1
ATOM 4582 C CA . PHE B 1 155 ? 87.533 88.424 -31.610 1.00 38.84 155 PHE B CA 1
ATOM 4583 C C . PHE B 1 155 ? 87.812 89.548 -32.601 1.00 39.32 155 PHE B C 1
ATOM 4584 O O . PHE B 1 155 ? 87.380 90.683 -32.403 1.00 39.86 155 PHE B O 1
ATOM 4592 N N . THR B 1 156 ? 88.550 89.231 -33.661 1.00 39.64 156 THR B N 1
ATOM 4593 C CA . THR B 1 156 ? 88.836 90.215 -34.699 1.00 39.46 156 THR B CA 1
ATOM 4594 C C . THR B 1 156 ? 87.487 90.573 -35.317 1.00 39.72 156 THR B C 1
ATOM 4595 O O . THR B 1 156 ? 86.597 89.726 -35.407 1.00 38.45 156 THR B O 1
ATOM 4599 N N . PRO B 1 157 ? 87.318 91.836 -35.734 1.00 41.27 157 PRO B N 1
ATOM 4600 C CA . PRO B 1 157 ? 86.079 92.321 -36.353 1.00 41.50 157 PRO B CA 1
ATOM 4601 C C . PRO B 1 157 ? 85.649 91.468 -37.549 1.00 41.16 157 PRO B C 1
ATOM 4602 O O . PRO B 1 157 ? 84.473 91.114 -37.675 1.00 39.63 157 PRO B O 1
ATOM 4606 N N . ARG B 1 158 ? 86.604 91.143 -38.417 1.00 40.64 158 ARG B N 1
ATOM 4607 C CA . ARG B 1 158 ? 86.308 90.327 -39.584 1.00 42.26 158 ARG B CA 1
ATOM 4608 C C . ARG B 1 158 ? 85.587 89.083 -39.086 1.00 43.38 158 ARG B C 1
ATOM 4609 O O . ARG B 1 158 ? 84.474 88.768 -39.520 1.00 44.76 158 ARG B O 1
ATOM 4617 N N . CYS B 1 159 ? 86.235 88.391 -38.155 1.00 44.03 159 CYS B N 1
ATOM 4618 C CA . CYS B 1 159 ? 85.691 87.185 -37.548 1.00 42.58 159 CYS B CA 1
ATOM 4619 C C . CYS B 1 159 ? 84.221 87.380 -37.188 1.00 42.08 159 CYS B C 1
ATOM 4620 O O . CYS B 1 159 ? 83.379 86.535 -37.510 1.00 42.41 159 CYS B O 1
ATOM 4623 N N . ARG B 1 160 ? 83.914 88.490 -36.518 1.00 41.50 160 ARG B N 1
ATOM 4624 C CA . ARG B 1 160 ? 82.535 88.788 -36.126 1.00 43.14 160 ARG B CA 1
ATOM 4625 C C . ARG B 1 160 ? 81.608 88.897 -37.340 1.00 43.65 160 ARG B C 1
ATOM 4626 O O . ARG B 1 160 ? 80.469 88.424 -37.308 1.00 41.96 160 ARG B O 1
ATOM 4634 N N . GLN B 1 161 ? 82.104 89.533 -38.400 1.00 44.36 161 GLN B N 1
ATOM 4635 C CA . GLN B 1 161 ? 81.341 89.694 -39.623 1.00 45.02 161 GLN B CA 1
ATOM 4636 C C . GLN B 1 161 ? 81.011 88.307 -40.153 1.00 44.43 161 GLN B C 1
ATOM 4637 O O . GLN B 1 161 ? 79.839 87.949 -40.289 1.00 42.24 161 GLN B O 1
ATOM 4643 N N . LEU B 1 162 ? 82.055 87.530 -40.433 1.00 44.85 162 LEU B N 1
ATOM 4644 C CA . LEU B 1 162 ? 81.904 86.166 -40.942 1.00 46.06 162 LEU B CA 1
ATOM 4645 C C . LEU B 1 162 ? 80.938 85.366 -40.084 1.00 46.45 162 LEU B C 1
ATOM 4646 O O . LEU B 1 162 ? 80.219 84.495 -40.579 1.00 46.45 162 LEU B O 1
ATOM 4651 N N . LEU B 1 163 ? 80.926 85.666 -38.791 1.00 47.40 163 LEU B N 1
ATOM 4652 C CA . LEU B 1 163 ? 80.043 84.976 -37.870 1.00 48.30 163 LEU B CA 1
ATOM 4653 C C . LEU B 1 163 ? 78.604 85.319 -38.233 1.00 48.75 163 LEU B C 1
ATOM 4654 O O . LEU B 1 163 ? 77.746 84.445 -38.280 1.00 47.61 163 LEU B O 1
ATOM 4659 N N . GLU B 1 164 ? 78.350 86.598 -38.492 1.00 51.01 164 GLU B N 1
ATOM 4660 C CA . GLU B 1 164 ? 77.013 87.056 -38.863 1.00 53.18 164 GLU B CA 1
ATOM 4661 C C . GLU B 1 164 ? 76.669 86.659 -40.296 1.00 52.76 164 GLU B C 1
ATOM 4662 O O . GLU B 1 164 ? 75.561 86.187 -40.565 1.00 52.41 164 GLU B O 1
ATOM 4668 N N . GLU B 1 165 ? 77.612 86.848 -41.216 1.00 51.73 165 GLU B N 1
ATOM 4669 C CA . GLU B 1 165 ? 77.367 86.475 -42.603 1.00 51.46 165 GLU B CA 1
ATOM 4670 C C . GLU B 1 165 ? 76.864 85.044 -42.580 1.00 51.61 165 GLU B C 1
ATOM 4671 O O . GLU B 1 165 ? 75.905 84.697 -43.272 1.00 52.71 165 GLU B O 1
ATOM 4677 N N . TYR B 1 166 ? 77.505 84.222 -41.754 1.00 50.58 166 TYR B N 1
ATOM 4678 C CA . TYR B 1 166 ? 77.127 82.824 -41.641 1.00 49.29 166 TYR B CA 1
ATOM 4679 C C . TYR B 1 166 ? 75.660 82.687 -41.285 1.00 49.53 166 TYR B C 1
ATOM 4680 O O . TYR B 1 166 ? 74.889 82.082 -42.025 1.00 50.07 166 TYR B O 1
ATOM 4689 N N . GLU B 1 167 ? 75.274 83.240 -40.143 1.00 50.99 167 GLU B N 1
ATOM 4690 C CA . GLU B 1 167 ? 73.890 83.145 -39.712 1.00 53.15 167 GLU B CA 1
ATOM 4691 C C . GLU B 1 167 ? 72.965 83.701 -40.780 1.00 53.24 167 GLU B C 1
ATOM 4692 O O . GLU B 1 167 ? 71.873 83.187 -40.988 1.00 51.82 167 GLU B O 1
ATOM 4698 N N . GLN B 1 168 ? 73.427 84.740 -41.468 1.00 54.42 168 GLN B N 1
ATOM 4699 C CA . GLN B 1 168 ? 72.658 85.382 -42.530 1.00 54.23 168 GLN B CA 1
ATOM 4700 C C . GLN B 1 168 ? 72.360 84.478 -43.723 1.00 53.42 168 GLN B C 1
ATOM 4701 O O . GLN B 1 168 ? 71.326 84.631 -44.373 1.00 53.89 168 GLN B O 1
ATOM 4707 N N . GLN B 1 169 ? 73.259 83.544 -44.018 1.00 51.67 169 GLN B N 1
ATOM 4708 C CA . GLN B 1 169 ? 73.063 82.671 -45.168 1.00 49.69 169 GLN B CA 1
ATOM 4709 C C . GLN B 1 169 ? 72.991 81.180 -44.858 1.00 47.85 169 GLN B C 1
ATOM 4710 O O . GLN B 1 169 ? 73.062 80.350 -45.763 1.00 47.22 169 GLN B O 1
ATOM 4716 N N . GLY B 1 170 ? 72.854 80.841 -43.583 1.00 46.77 170 GLY B N 1
ATOM 4717 C CA . GLY B 1 170 ? 72.775 79.443 -43.192 1.00 44.79 170 GLY B CA 1
ATOM 4718 C C . GLY B 1 170 ? 73.996 78.602 -43.531 1.00 44.48 170 GLY B C 1
ATOM 4719 O O . GLY B 1 170 ? 73.974 77.388 -43.335 1.00 44.05 170 GLY B O 1
ATOM 4720 N N . GLY B 1 171 ? 75.061 79.226 -44.032 1.00 43.41 171 GLY B N 1
ATOM 4721 C CA . GLY B 1 171 ? 76.250 78.464 -44.377 1.00 42.76 171 GLY B CA 1
ATOM 4722 C C . GLY B 1 171 ? 77.424 79.283 -44.885 1.00 43.63 171 GLY B C 1
ATOM 4723 O O . GLY B 1 171 ? 77.433 80.504 -44.778 1.00 42.94 171 GLY B O 1
ATOM 4724 N N . PHE B 1 172 ? 78.419 78.596 -45.439 1.00 44.57 172 PHE B N 1
ATOM 4725 C CA . PHE B 1 172 ? 79.624 79.227 -45.973 1.00 45.87 172 PHE B CA 1
ATOM 4726 C C . PHE B 1 172 ? 80.008 78.579 -47.296 1.00 46.41 172 PHE B C 1
ATOM 4727 O O . PHE B 1 172 ? 79.460 77.540 -47.675 1.00 46.52 172 PHE B O 1
ATOM 4735 N N . ASN B 1 173 ? 80.972 79.196 -47.977 1.00 46.57 173 ASN B N 1
ATOM 4736 C CA . ASN B 1 173 ? 81.494 78.710 -49.249 1.00 45.84 173 ASN B CA 1
ATOM 4737 C C . ASN B 1 173 ? 83.016 78.750 -49.137 1.00 46.60 173 ASN B C 1
ATOM 4738 O O . ASN B 1 173 ? 83.582 79.788 -48.824 1.00 47.27 173 ASN B O 1
ATOM 4743 N N . GLU B 1 174 ? 83.670 77.621 -49.394 1.00 48.64 174 GLU B N 1
ATOM 4744 C CA . GLU B 1 174 ? 85.124 77.509 -49.271 1.00 50.79 174 GLU B CA 1
ATOM 4745 C C . GLU B 1 174 ? 85.866 78.805 -48.961 1.00 51.01 174 GLU B C 1
ATOM 4746 O O . GLU B 1 174 ? 86.518 78.916 -47.924 1.00 51.95 174 GLU B O 1
ATOM 4752 N N . THR B 1 175 ? 85.775 79.781 -49.858 1.00 50.11 175 THR B N 1
ATOM 4753 C CA . THR B 1 175 ? 86.469 81.042 -49.655 1.00 49.56 175 THR B CA 1
ATOM 4754 C C . THR B 1 175 ? 86.125 81.619 -48.299 1.00 47.61 175 THR B C 1
ATOM 4755 O O . THR B 1 175 ? 87.012 81.991 -47.541 1.00 48.20 175 THR B O 1
ATOM 4759 N N . GLN B 1 176 ? 84.839 81.699 -47.991 1.00 45.86 176 GLN B N 1
ATOM 4760 C CA . GLN B 1 176 ? 84.424 82.219 -46.699 1.00 45.82 176 GLN B CA 1
ATOM 4761 C C . GLN B 1 176 ? 84.980 81.323 -45.589 1.00 45.35 176 GLN B C 1
ATOM 4762 O O . GLN B 1 176 ? 85.707 81.788 -44.718 1.00 44.46 176 GLN B O 1
ATOM 4768 N N . ALA B 1 177 ? 84.643 80.038 -45.632 1.00 44.92 177 ALA B N 1
ATOM 4769 C CA . ALA B 1 177 ? 85.123 79.092 -44.634 1.00 44.66 177 ALA B CA 1
ATOM 4770 C C . ALA B 1 177 ? 86.632 79.215 -44.450 1.00 44.68 177 ALA B C 1
ATOM 4771 O O . ALA B 1 177 ? 87.130 79.240 -43.329 1.00 44.92 177 ALA B O 1
ATOM 4773 N N . GLN B 1 178 ? 87.360 79.306 -45.551 1.00 44.37 178 GLN B N 1
ATOM 4774 C CA . GLN B 1 178 ? 88.805 79.402 -45.469 1.00 45.11 178 GLN B CA 1
ATOM 4775 C C . GLN B 1 178 ? 89.266 80.716 -44.836 1.00 44.88 178 GLN B C 1
ATOM 4776 O O . GLN B 1 178 ? 90.362 80.791 -44.281 1.00 44.64 178 GLN B O 1
ATOM 4782 N N . GLU B 1 179 ? 88.433 81.750 -44.912 1.00 45.14 179 GLU B N 1
ATOM 4783 C CA . GLU B 1 179 ? 88.782 83.042 -44.319 1.00 45.33 179 GLU B CA 1
ATOM 4784 C C . GLU B 1 179 ? 88.403 83.015 -42.839 1.00 42.82 179 GLU B C 1
ATOM 4785 O O . GLU B 1 179 ? 89.072 83.609 -41.996 1.00 42.87 179 GLU B O 1
ATOM 4791 N N . PHE B 1 180 ? 87.323 82.315 -42.533 1.00 40.39 180 PHE B N 1
ATOM 4792 C CA . PHE B 1 180 ? 86.866 82.178 -41.160 1.00 41.80 180 PHE B CA 1
ATOM 4793 C C . PHE B 1 180 ? 87.978 81.486 -40.344 1.00 41.68 180 PHE B C 1
ATOM 4794 O O . PHE B 1 180 ? 88.472 82.012 -39.345 1.00 41.91 180 PHE B O 1
ATOM 4802 N N . VAL B 1 181 ? 88.373 80.306 -40.800 1.00 39.74 181 VAL B N 1
ATOM 4803 C CA . VAL B 1 181 ? 89.409 79.537 -40.148 1.00 38.05 181 VAL B CA 1
ATOM 4804 C C . VAL B 1 181 ? 90.647 80.370 -39.832 1.00 39.06 181 VAL B C 1
ATOM 4805 O O . VAL B 1 181 ? 91.243 80.220 -38.768 1.00 38.82 181 VAL B O 1
ATOM 4809 N N . GLN B 1 182 ? 91.029 81.263 -40.735 1.00 39.76 182 GLN B N 1
ATOM 4810 C CA . GLN B 1 182 ? 92.220 82.063 -40.498 1.00 40.34 182 GLN B CA 1
ATOM 4811 C C . GLN B 1 182 ? 91.956 83.210 -39.534 1.00 39.79 182 GLN B C 1
ATOM 4812 O O . GLN B 1 182 ? 92.806 83.554 -38.718 1.00 39.74 182 GLN B O 1
ATOM 4818 N N . GLU B 1 183 ? 90.778 83.806 -39.614 1.00 38.89 183 GLU B N 1
ATOM 4819 C CA . GLU B 1 183 ? 90.475 84.903 -38.716 1.00 39.11 183 GLU B CA 1
ATOM 4820 C C . GLU B 1 183 ? 90.251 84.430 -37.281 1.00 37.83 183 GLU B C 1
ATOM 4821 O O . GLU B 1 183 ? 90.635 85.111 -36.327 1.00 37.82 183 GLU B O 1
ATOM 4827 N N . ALA B 1 184 ? 89.626 83.265 -37.130 1.00 36.19 184 ALA B N 1
ATOM 4828 C CA . ALA B 1 184 ? 89.354 82.705 -35.813 1.00 34.35 184 ALA B CA 1
ATOM 4829 C C . ALA B 1 184 ? 90.659 82.223 -35.189 1.00 33.27 184 ALA B C 1
ATOM 4830 O O . ALA B 1 184 ? 90.885 82.329 -33.990 1.00 31.88 184 ALA B O 1
ATOM 4832 N N . LEU B 1 185 ? 91.523 81.691 -36.029 1.00 33.89 185 LEU B N 1
ATOM 4833 C CA . LEU B 1 185 ? 92.808 81.210 -35.581 1.00 36.22 185 LEU B CA 1
ATOM 4834 C C . LEU B 1 185 ? 93.496 82.334 -34.820 1.00 36.99 185 LEU B C 1
ATOM 4835 O O . LEU B 1 185 ? 94.365 82.093 -33.983 1.00 39.06 185 LEU B O 1
ATOM 4840 N N . GLU B 1 186 ? 93.105 83.569 -35.115 1.00 36.18 186 GLU B N 1
ATOM 4841 C CA . GLU B 1 186 ? 93.725 84.719 -34.481 1.00 36.47 186 GLU B CA 1
ATOM 4842 C C . GLU B 1 186 ? 93.317 84.920 -33.035 1.00 35.47 186 GLU B C 1
ATOM 4843 O O . GLU B 1 186 ? 94.067 85.509 -32.262 1.00 36.72 186 GLU B O 1
ATOM 4849 N N . THR B 1 187 ? 92.132 84.441 -32.671 1.00 33.62 187 THR B N 1
ATOM 4850 C CA . THR B 1 187 ? 91.653 84.552 -31.297 1.00 32.04 187 THR B CA 1
ATOM 4851 C C . THR B 1 187 ? 92.485 83.649 -30.372 1.00 30.54 187 THR B C 1
ATOM 4852 O O . THR B 1 187 ? 92.440 83.779 -29.153 1.00 28.30 187 THR B O 1
ATOM 4856 N N . PHE B 1 188 ? 93.256 82.739 -30.947 1.00 28.70 188 PHE B N 1
ATOM 4857 C CA . PHE B 1 188 ? 94.008 81.829 -30.110 1.00 28.92 188 PHE B CA 1
ATOM 4858 C C . PHE B 1 188 ? 95.510 81.904 -30.275 1.00 29.83 188 PHE B C 1
ATOM 4859 O O . PHE B 1 188 ? 96.236 81.068 -29.741 1.00 30.09 188 PHE B O 1
ATOM 4867 N N . ARG B 1 189 ? 95.978 82.910 -31.008 1.00 30.35 189 ARG B N 1
ATOM 4868 C CA . ARG B 1 189 ? 97.410 83.073 -31.209 1.00 27.75 189 ARG B CA 1
ATOM 4869 C C . ARG B 1 189 ? 97.995 83.615 -29.915 1.00 28.31 189 ARG B C 1
ATOM 4870 O O . ARG B 1 189 ? 97.307 84.264 -29.127 1.00 26.26 189 ARG B O 1
ATOM 4878 N N . TRP B 1 190 ? 99.268 83.332 -29.694 1.00 29.68 190 TRP B N 1
ATOM 4879 C CA . TRP B 1 190 ? 99.939 83.768 -28.492 1.00 30.07 190 TRP B CA 1
ATOM 4880 C C . TRP B 1 190 ? 100.575 85.137 -28.697 1.00 29.82 190 TRP B C 1
ATOM 4881 O O . TRP B 1 190 ? 101.301 85.346 -29.662 1.00 28.50 190 TRP B O 1
ATOM 4892 N N . HIS B 1 191 ? 100.276 86.063 -27.787 1.00 31.73 191 HIS B N 1
ATOM 4893 C CA . HIS B 1 191 ? 100.818 87.426 -27.808 1.00 33.20 191 HIS B CA 1
ATOM 4894 C C . HIS B 1 191 ? 101.685 87.609 -26.561 1.00 33.46 191 HIS B C 1
ATOM 4895 O O . HIS B 1 191 ? 101.185 87.501 -25.435 1.00 34.99 191 HIS B O 1
ATOM 4902 N N . GLN B 1 192 ? 102.971 87.893 -26.751 1.00 34.09 192 GLN B N 1
ATOM 4903 C CA . GLN B 1 192 ? 103.896 88.092 -25.626 1.00 33.56 192 GLN B CA 1
ATOM 4904 C C . GLN B 1 192 ? 103.588 89.335 -24.788 1.00 32.21 192 GLN B C 1
ATOM 4905 O O . GLN B 1 192 ? 103.597 89.289 -23.559 1.00 31.42 192 GLN B O 1
ATOM 4911 N N . LEU B 1 193 ? 103.330 90.446 -25.469 1.00 31.22 193 LEU B N 1
ATOM 4912 C CA . LEU B 1 193 ? 103.037 91.722 -24.829 1.00 29.85 193 LEU B CA 1
ATOM 4913 C C . LEU B 1 193 ? 101.744 91.605 -24.048 1.00 29.81 193 LEU B C 1
ATOM 4914 O O . LEU B 1 193 ? 100.733 91.180 -24.588 1.00 31.29 193 LEU B O 1
ATOM 4919 N N . ALA B 1 194 ? 101.788 91.975 -22.772 1.00 29.18 194 ALA B N 1
ATOM 4920 C CA . ALA B 1 194 ? 100.626 91.904 -21.898 1.00 28.62 194 ALA B CA 1
ATOM 4921 C C . ALA B 1 194 ? 99.728 93.118 -22.060 1.00 31.50 194 ALA B C 1
ATOM 4922 O O . ALA B 1 194 ? 100.147 94.158 -22.565 1.00 33.84 194 ALA B O 1
ATOM 4924 N N . THR B 1 195 ? 98.493 92.990 -21.603 1.00 33.16 195 THR B N 1
ATOM 4925 C CA . THR B 1 195 ? 97.531 94.067 -21.716 1.00 34.12 195 THR B CA 1
ATOM 4926 C C . THR B 1 195 ? 97.440 94.926 -20.471 1.00 34.48 195 THR B C 1
ATOM 4927 O O . THR B 1 195 ? 96.565 95.788 -20.380 1.00 35.73 195 THR B O 1
ATOM 4931 N N . VAL B 1 196 ? 98.321 94.678 -19.508 1.00 33.43 196 VAL B N 1
ATOM 4932 C CA . VAL B 1 196 ? 98.343 95.451 -18.267 1.00 32.22 196 VAL B CA 1
ATOM 4933 C C . VAL B 1 196 ? 99.777 95.726 -17.824 1.00 32.08 196 VAL B C 1
ATOM 4934 O O . VAL B 1 196 ? 100.735 95.260 -18.450 1.00 29.42 196 VAL B O 1
ATOM 4938 N N . ASP B 1 197 ? 99.916 96.481 -16.740 1.00 32.63 197 ASP B N 1
ATOM 4939 C CA . ASP B 1 197 ? 101.236 96.828 -16.210 1.00 35.00 197 ASP B CA 1
ATOM 4940 C C . ASP B 1 197 ? 101.752 95.716 -15.299 1.00 35.16 197 ASP B C 1
ATOM 4941 O O . ASP B 1 197 ? 100.979 95.105 -14.560 1.00 33.94 197 ASP B O 1
ATOM 4946 N N . GLU B 1 198 ? 103.059 95.464 -15.363 1.00 35.00 198 GLU B N 1
ATOM 4947 C CA . GLU B 1 198 ? 103.704 94.421 -14.572 1.00 35.79 198 GLU B CA 1
ATOM 4948 C C . GLU B 1 198 ? 103.243 94.340 -13.130 1.00 36.27 198 GLU B C 1
ATOM 4949 O O . GLU B 1 198 ? 103.097 93.253 -12.583 1.00 36.65 198 GLU B O 1
ATOM 4955 N N . GLU B 1 199 ? 103.019 95.488 -12.508 1.00 38.68 199 GLU B N 1
ATOM 4956 C CA . GLU B 1 199 ? 102.571 95.514 -11.122 1.00 41.13 199 GLU B CA 1
ATOM 4957 C C . GLU B 1 199 ? 101.215 94.840 -10.967 1.00 41.16 199 GLU B C 1
ATOM 4958 O O . GLU B 1 199 ? 100.955 94.168 -9.966 1.00 42.27 199 GLU B O 1
ATOM 4964 N N . THR B 1 200 ? 100.343 95.032 -11.949 1.00 39.89 200 THR B N 1
ATOM 4965 C CA . THR B 1 200 ? 99.013 94.436 -11.882 1.00 38.71 200 THR B CA 1
ATOM 4966 C C . THR B 1 200 ? 99.068 92.942 -12.194 1.00 37.27 200 THR B C 1
ATOM 4967 O O . THR B 1 200 ? 98.387 92.141 -11.556 1.00 37.07 200 THR B O 1
ATOM 4971 N N . TYR B 1 201 ? 99.896 92.576 -13.169 1.00 36.16 201 TYR B N 1
ATOM 4972 C CA . TYR B 1 201 ? 100.059 91.184 -13.558 1.00 36.37 201 TYR B CA 1
ATOM 4973 C C . TYR B 1 201 ? 100.575 90.389 -12.368 1.00 36.55 201 TYR B C 1
ATOM 4974 O O . TYR B 1 201 ? 100.372 89.182 -12.277 1.00 35.85 201 TYR B O 1
ATOM 4983 N N . ARG B 1 202 ? 101.248 91.082 -11.458 1.00 37.03 202 ARG B N 1
ATOM 4984 C CA . ARG B 1 202 ? 101.808 90.454 -10.273 1.00 36.42 202 ARG B CA 1
ATOM 4985 C C . ARG B 1 202 ? 100.717 90.218 -9.234 1.00 35.51 202 ARG B C 1
ATOM 4986 O O . ARG B 1 202 ? 100.634 89.142 -8.639 1.00 34.28 202 ARG B O 1
ATOM 4994 N N . ALA B 1 203 ? 99.872 91.219 -9.019 1.00 34.71 203 ALA B N 1
ATOM 4995 C CA . ALA B 1 203 ? 98.795 91.082 -8.045 1.00 36.45 203 ALA B CA 1
ATOM 4996 C C . ALA B 1 203 ? 97.890 89.908 -8.412 1.00 36.89 203 ALA B C 1
ATOM 4997 O O . ALA B 1 203 ? 97.702 88.979 -7.625 1.00 39.00 203 ALA B O 1
ATOM 4999 N N . LEU B 1 204 ? 97.342 89.955 -9.620 1.00 37.06 204 LEU B N 1
ATOM 5000 C CA . LEU B 1 204 ? 96.453 88.905 -10.115 1.00 36.87 204 LEU B CA 1
ATOM 5001 C C . LEU B 1 204 ? 97.137 87.529 -10.097 1.00 37.31 204 LEU B C 1
ATOM 5002 O O . LEU B 1 204 ? 96.496 86.506 -9.849 1.00 38.10 204 LEU B O 1
ATOM 5007 N N . HIS B 1 205 ? 98.437 87.505 -10.354 1.00 36.03 205 HIS B N 1
ATOM 5008 C CA . HIS B 1 205 ? 99.162 86.248 -10.359 1.00 37.39 205 HIS B CA 1
ATOM 5009 C C . HIS B 1 205 ? 99.179 85.629 -8.960 1.00 39.32 205 HIS B C 1
ATOM 5010 O O . HIS B 1 205 ? 98.905 84.438 -8.794 1.00 38.52 205 HIS B O 1
ATOM 5017 N N . ASN B 1 206 ? 99.500 86.445 -7.958 1.00 40.84 206 ASN B N 1
ATOM 5018 C CA . ASN B 1 206 ? 99.554 85.979 -6.577 1.00 41.21 206 ASN B CA 1
ATOM 5019 C C . ASN B 1 206 ? 98.167 85.554 -6.123 1.00 41.17 206 ASN B C 1
ATOM 5020 O O . ASN B 1 206 ? 98.011 84.890 -5.096 1.00 40.66 206 ASN B O 1
ATOM 5025 N N . GLU B 1 207 ? 97.159 85.946 -6.893 1.00 41.62 207 GLU B N 1
ATOM 5026 C CA . GLU B 1 207 ? 95.774 85.602 -6.588 1.00 40.90 207 GLU B CA 1
ATOM 5027 C C . GLU B 1 207 ? 95.561 84.168 -7.061 1.00 39.06 207 GLU B C 1
ATOM 5028 O O . GLU B 1 207 ? 94.865 83.385 -6.422 1.00 38.28 207 GLU B O 1
ATOM 5034 N N . HIS B 1 208 ? 96.177 83.858 -8.200 1.00 37.19 208 HIS B N 1
ATOM 5035 C CA . HIS B 1 208 ? 96.143 82.551 -8.845 1.00 35.02 208 HIS B CA 1
ATOM 5036 C C . HIS B 1 208 ? 96.697 82.735 -10.247 1.00 35.67 208 HIS B C 1
ATOM 5037 O O . HIS B 1 208 ? 96.224 83.587 -11.005 1.00 36.96 208 HIS B O 1
ATOM 5044 N N . ARG B 1 209 ? 97.712 81.940 -10.580 1.00 35.64 209 ARG B N 1
ATOM 5045 C CA . ARG B 1 209 ? 98.366 82.011 -11.881 1.00 34.87 209 ARG B CA 1
ATOM 5046 C C . ARG B 1 209 ? 97.381 81.930 -13.019 1.00 33.39 209 ARG B C 1
ATOM 5047 O O . ARG B 1 209 ? 97.706 82.253 -14.151 1.00 34.32 209 ARG B O 1
ATOM 5055 N N . LEU B 1 210 ? 96.174 81.490 -12.712 1.00 33.16 210 LEU B N 1
ATOM 5056 C CA . LEU B 1 210 ? 95.148 81.341 -13.722 1.00 33.00 210 LEU B CA 1
ATOM 5057 C C . LEU B 1 210 ? 94.516 82.687 -14.032 1.00 33.58 210 LEU B C 1
ATOM 5058 O O . LEU B 1 210 ? 94.359 83.053 -15.197 1.00 32.36 210 LEU B O 1
ATOM 5063 N N . ILE B 1 211 ? 94.147 83.417 -12.984 1.00 33.76 211 ILE B N 1
ATOM 5064 C CA . ILE B 1 211 ? 93.539 84.724 -13.165 1.00 35.26 211 ILE B CA 1
ATOM 5065 C C . ILE B 1 211 ? 94.441 85.655 -13.967 1.00 35.23 211 ILE B C 1
ATOM 5066 O O . ILE B 1 211 ? 93.964 86.435 -14.791 1.00 36.66 211 ILE B O 1
ATOM 5071 N N . ALA B 1 212 ? 95.744 85.566 -13.733 1.00 34.15 212 ALA B N 1
ATOM 5072 C CA . ALA B 1 212 ? 96.687 86.416 -14.443 1.00 34.11 212 ALA B CA 1
ATOM 5073 C C . ALA B 1 212 ? 96.810 85.963 -15.883 1.00 33.19 212 ALA B C 1
ATOM 5074 O O . ALA B 1 212 ? 97.078 86.760 -16.777 1.00 34.03 212 ALA B O 1
ATOM 5076 N N . ASP B 1 213 ? 96.608 84.675 -16.111 1.00 33.33 213 ASP B N 1
ATOM 5077 C CA . ASP B 1 213 ? 96.712 84.155 -17.460 1.00 33.40 213 ASP B CA 1
ATOM 5078 C C . ASP B 1 213 ? 95.558 84.603 -18.343 1.00 33.41 213 ASP B C 1
ATOM 5079 O O . ASP B 1 213 ? 95.759 84.960 -19.499 1.00 34.28 213 ASP B O 1
ATOM 5084 N N . VAL B 1 214 ? 94.354 84.592 -17.789 1.00 33.08 214 VAL B N 1
ATOM 5085 C CA . VAL B 1 214 ? 93.166 84.967 -18.531 1.00 34.15 214 VAL B CA 1
ATOM 5086 C C . VAL B 1 214 ? 92.948 86.464 -18.678 1.00 35.35 214 VAL B C 1
ATOM 5087 O O . VAL B 1 214 ? 92.610 86.950 -19.763 1.00 34.28 214 VAL B O 1
ATOM 5091 N N . VAL B 1 215 ? 93.150 87.186 -17.581 1.00 34.41 215 VAL B N 1
ATOM 5092 C CA . VAL B 1 215 ? 92.924 88.616 -17.558 1.00 32.89 215 VAL B CA 1
ATOM 5093 C C . VAL B 1 215 ? 94.019 89.503 -18.113 1.00 33.10 215 VAL B C 1
ATOM 5094 O O . VAL B 1 215 ? 93.784 90.682 -18.355 1.00 35.84 215 VAL B O 1
ATOM 5098 N N . CYS B 1 216 ? 95.203 88.970 -18.359 1.00 32.83 216 CYS B N 1
ATOM 5099 C CA . CYS B 1 216 ? 96.269 89.858 -18.807 1.00 33.84 216 CYS B CA 1
ATOM 5100 C C . CYS B 1 216 ? 96.741 89.768 -20.244 1.00 33.49 216 CYS B C 1
ATOM 5101 O O . CYS B 1 216 ? 97.772 90.340 -20.596 1.00 35.25 216 CYS B O 1
ATOM 5104 N N . PHE B 1 217 ? 95.996 89.072 -21.087 1.00 32.53 217 PHE B N 1
ATOM 5105 C CA . PHE B 1 217 ? 96.414 88.964 -22.469 1.00 30.08 217 PHE B CA 1
ATOM 5106 C C . PHE B 1 217 ? 95.331 89.358 -23.436 1.00 28.38 217 PHE B C 1
ATOM 5107 O O . PHE B 1 217 ? 94.149 89.290 -23.115 1.00 26.22 217 PHE B O 1
ATOM 5115 N N . PRO B 1 218 ? 95.731 89.793 -24.638 1.00 28.88 218 PRO B N 1
ATOM 5116 C CA . PRO B 1 218 ? 94.831 90.230 -25.712 1.00 30.27 218 PRO B CA 1
ATOM 5117 C C . PRO B 1 218 ? 93.655 89.285 -25.912 1.00 31.45 218 PRO B C 1
ATOM 5118 O O . PRO B 1 218 ? 92.501 89.665 -25.696 1.00 31.95 218 PRO B O 1
ATOM 5122 N N . GLY B 1 219 ? 93.951 88.056 -26.324 1.00 31.36 219 GLY B N 1
ATOM 5123 C CA . GLY B 1 219 ? 92.894 87.085 -26.540 1.00 33.34 219 GLY B CA 1
ATOM 5124 C C . GLY B 1 219 ? 93.009 85.909 -25.591 1.00 34.71 219 GLY B C 1
ATOM 5125 O O . GLY B 1 219 ? 93.504 86.059 -24.468 1.00 35.69 219 GLY B O 1
ATOM 5126 N N . CYS B 1 220 ? 92.548 84.739 -26.031 1.00 33.00 220 CYS B N 1
ATOM 5127 C CA . CYS B 1 220 ? 92.636 83.545 -25.200 1.00 32.58 220 CYS B CA 1
ATOM 5128 C C . CYS B 1 220 ? 93.470 82.493 -25.897 1.00 30.38 220 CYS B C 1
ATOM 5129 O O . CYS B 1 220 ? 92.953 81.672 -26.645 1.00 30.01 220 CYS B O 1
ATOM 5132 N N . HIS B 1 221 ? 94.768 82.528 -25.634 1.00 29.05 221 HIS B N 1
ATOM 5133 C CA . HIS B 1 221 ? 95.712 81.599 -26.232 1.00 28.65 221 HIS B CA 1
ATOM 5134 C C . HIS B 1 221 ? 95.526 80.166 -25.777 1.00 27.13 221 HIS B C 1
ATOM 5135 O O . HIS B 1 221 ? 94.904 79.889 -24.760 1.00 26.57 221 HIS B O 1
ATOM 5142 N N . ILE B 1 222 ? 96.085 79.255 -26.553 1.00 27.35 222 ILE B N 1
ATOM 5143 C CA . ILE B 1 222 ? 95.989 77.828 -26.289 1.00 26.75 222 ILE B CA 1
ATOM 5144 C C . ILE B 1 222 ? 96.712 77.417 -25.018 1.00 28.05 222 ILE B C 1
ATOM 5145 O O . ILE B 1 222 ? 97.888 77.719 -24.853 1.00 29.88 222 ILE B O 1
ATOM 5150 N N . ASN B 1 223 ? 96.014 76.744 -24.111 1.00 29.07 223 ASN B N 1
ATOM 5151 C CA . ASN B 1 223 ? 96.641 76.275 -22.877 1.00 30.56 223 ASN B CA 1
ATOM 5152 C C . ASN B 1 223 ? 97.411 75.022 -23.243 1.00 30.49 223 ASN B C 1
ATOM 5153 O O . ASN B 1 223 ? 98.543 74.833 -22.815 1.00 33.70 223 ASN B O 1
ATOM 5158 N N . HIS B 1 224 ? 96.772 74.158 -24.022 1.00 28.90 224 HIS B N 1
ATOM 5159 C CA . HIS B 1 224 ? 97.411 72.955 -24.515 1.00 27.49 224 HIS B CA 1
ATOM 5160 C C . HIS B 1 224 ? 96.670 72.368 -25.710 1.00 26.74 224 HIS B C 1
ATOM 5161 O O . HIS B 1 224 ? 95.473 72.574 -25.893 1.00 26.66 224 HIS B O 1
ATOM 5168 N N . LEU B 1 225 ? 97.437 71.692 -26.551 1.00 25.79 225 LEU B N 1
ATOM 5169 C CA . LEU B 1 225 ? 96.951 71.049 -27.747 1.00 25.52 225 LEU B CA 1
ATOM 5170 C C . LEU B 1 225 ? 97.323 69.585 -27.566 1.00 25.03 225 LEU B C 1
ATOM 5171 O O . LEU B 1 225 ? 98.469 69.188 -27.772 1.00 24.64 225 LEU B O 1
ATOM 5176 N N . THR B 1 226 ? 96.343 68.779 -27.195 1.00 25.07 226 THR B N 1
ATOM 5177 C CA . THR B 1 226 ? 96.604 67.380 -26.919 1.00 26.37 226 THR B CA 1
ATOM 5178 C C . THR B 1 226 ? 96.328 66.333 -27.984 1.00 26.38 226 THR B C 1
ATOM 5179 O O . THR B 1 226 ? 95.201 66.200 -28.462 1.00 30.04 226 THR B O 1
ATOM 5183 N N . PRO B 1 227 ? 97.369 65.581 -28.377 1.00 24.43 227 PRO B N 1
ATOM 5184 C CA . PRO B 1 227 ? 97.251 64.518 -29.384 1.00 23.86 227 PRO B CA 1
ATOM 5185 C C . PRO B 1 227 ? 96.715 63.260 -28.712 1.00 22.87 227 PRO B C 1
ATOM 5186 O O . PRO B 1 227 ? 96.580 63.218 -27.500 1.00 23.86 227 PRO B O 1
ATOM 5190 N N . ARG B 1 228 ? 96.410 62.236 -29.492 1.00 24.03 228 ARG B N 1
ATOM 5191 C CA . ARG B 1 228 ? 95.887 61.000 -28.920 1.00 24.90 228 ARG B CA 1
ATOM 5192 C C . ARG B 1 228 ? 96.805 59.817 -29.184 1.00 25.40 228 ARG B C 1
ATOM 5193 O O . ARG B 1 228 ? 97.219 59.583 -30.316 1.00 25.74 228 ARG B O 1
ATOM 5201 N N . THR B 1 229 ? 97.128 59.076 -28.132 1.00 25.66 229 THR B N 1
ATOM 5202 C CA . THR B 1 229 ? 98.001 57.929 -28.279 1.00 25.93 229 THR B CA 1
ATOM 5203 C C . THR B 1 229 ? 97.305 56.616 -27.969 1.00 26.83 229 THR B C 1
ATOM 5204 O O . THR B 1 229 ? 96.339 56.560 -27.207 1.00 26.55 229 THR B O 1
ATOM 5208 N N . LEU B 1 230 ? 97.815 55.559 -28.586 1.00 29.00 230 LEU B N 1
ATOM 5209 C CA . LEU B 1 230 ? 97.302 54.217 -28.401 1.00 30.64 230 LEU B CA 1
ATOM 5210 C C . LEU B 1 230 ? 97.875 53.618 -27.107 1.00 33.27 230 LEU B C 1
ATOM 5211 O O . LEU B 1 230 ? 97.228 52.779 -26.480 1.00 35.23 230 LEU B O 1
ATOM 5216 N N . ASP B 1 231 ? 99.079 54.049 -26.711 1.00 34.11 231 ASP B N 1
ATOM 5217 C CA . ASP B 1 231 ? 99.723 53.563 -25.478 1.00 33.99 231 ASP B CA 1
ATOM 5218 C C . ASP B 1 231 ? 100.454 54.705 -24.758 1.00 33.66 231 ASP B C 1
ATOM 5219 O O . ASP B 1 231 ? 101.573 55.070 -25.123 1.00 33.53 231 ASP B O 1
ATOM 5224 N N . ILE B 1 232 ? 99.832 55.261 -23.726 1.00 32.00 232 ILE B N 1
ATOM 5225 C CA . ILE B 1 232 ? 100.442 56.372 -22.995 1.00 31.96 232 ILE B CA 1
ATOM 5226 C C . ILE B 1 232 ? 101.704 55.988 -22.199 1.00 33.25 232 ILE B C 1
ATOM 5227 O O . ILE B 1 232 ? 102.621 56.804 -22.039 1.00 33.37 232 ILE B O 1
ATOM 5232 N N . ASP B 1 233 ? 101.752 54.755 -21.700 1.00 33.39 233 ASP B N 1
ATOM 5233 C CA . ASP B 1 233 ? 102.925 54.282 -20.963 1.00 33.83 233 ASP B CA 1
ATOM 5234 C C . ASP B 1 233 ? 104.129 54.275 -21.912 1.00 33.07 233 ASP B C 1
ATOM 5235 O O . ASP B 1 233 ? 105.177 54.844 -21.620 1.00 31.99 233 ASP B O 1
ATOM 5240 N N . ARG B 1 234 ? 103.956 53.642 -23.064 1.00 34.66 234 ARG B N 1
ATOM 5241 C CA . ARG B 1 234 ? 105.021 53.555 -24.054 1.00 36.36 234 ARG B CA 1
ATOM 5242 C C . ARG B 1 234 ? 105.495 54.948 -24.479 1.00 35.95 234 ARG B C 1
ATOM 5243 O O . ARG B 1 234 ? 106.669 55.137 -24.779 1.00 35.56 234 ARG B O 1
ATOM 5251 N N . VAL B 1 235 ? 104.586 55.921 -24.493 1.00 35.25 235 VAL B N 1
ATOM 5252 C CA . VAL B 1 235 ? 104.932 57.285 -24.881 1.00 33.40 235 VAL B CA 1
ATOM 5253 C C . VAL B 1 235 ? 105.713 58.015 -23.796 1.00 33.96 235 VAL B C 1
ATOM 5254 O O . VAL B 1 235 ? 106.705 58.668 -24.083 1.00 31.39 235 VAL B O 1
ATOM 5258 N N . GLN B 1 236 ? 105.259 57.901 -22.550 1.00 36.10 236 GLN B N 1
ATOM 5259 C CA . GLN B 1 236 ? 105.922 58.563 -21.428 1.00 37.47 236 GLN B CA 1
ATOM 5260 C C . GLN B 1 236 ? 107.375 58.155 -21.220 1.00 39.18 236 GLN B C 1
ATOM 5261 O O . GLN B 1 236 ? 108.197 58.974 -20.818 1.00 37.49 236 GLN B O 1
ATOM 5267 N N . SER B 1 237 ? 107.690 56.890 -21.477 1.00 41.42 237 SER B N 1
ATOM 5268 C CA . SER B 1 237 ? 109.058 56.418 -21.302 1.00 44.85 237 SER B CA 1
ATOM 5269 C C . SER B 1 237 ? 109.904 56.764 -22.520 1.00 47.20 237 SER B C 1
ATOM 5270 O O . SER B 1 237 ? 111.118 56.577 -22.529 1.00 48.23 237 SER B O 1
ATOM 5289 N N . PRO B 1 240 ? 111.809 61.328 -22.538 1.00 53.77 240 PRO B N 1
ATOM 5290 C CA . PRO B 1 240 ? 113.162 61.759 -22.168 1.00 53.01 240 PRO B CA 1
ATOM 5291 C C . PRO B 1 240 ? 114.157 61.564 -23.305 1.00 52.74 240 PRO B C 1
ATOM 5292 O O . PRO B 1 240 ? 114.997 62.429 -23.571 1.00 52.72 240 PRO B O 1
ATOM 5296 N N . GLU B 1 241 ? 114.052 60.426 -23.977 1.00 51.82 241 GLU B N 1
ATOM 5297 C CA . GLU B 1 241 ? 114.922 60.117 -25.103 1.00 51.81 241 GLU B CA 1
ATOM 5298 C C . GLU B 1 241 ? 114.700 61.098 -26.264 1.00 53.09 241 GLU B C 1
ATOM 5299 O O . GLU B 1 241 ? 115.520 61.186 -27.177 1.00 54.42 241 GLU B O 1
ATOM 5305 N N . CYS B 1 242 ? 113.594 61.836 -26.226 1.00 53.86 242 CYS B N 1
ATOM 5306 C CA . CYS B 1 242 ? 113.278 62.785 -27.290 1.00 54.18 242 CYS B CA 1
ATOM 5307 C C . CYS B 1 242 ? 113.310 64.256 -26.887 1.00 53.34 242 CYS B C 1
ATOM 5308 O O . CYS B 1 242 ? 112.713 65.098 -27.557 1.00 54.27 242 CYS B O 1
ATOM 5311 N N . GLY B 1 243 ? 114.002 64.564 -25.797 1.00 51.82 243 GLY B N 1
ATOM 5312 C CA . GLY B 1 243 ? 114.096 65.942 -25.355 1.00 49.99 243 GLY B CA 1
ATOM 5313 C C . GLY B 1 243 ? 113.024 66.301 -24.353 1.00 49.65 243 GLY B C 1
ATOM 5314 O O . GLY B 1 243 ? 113.240 67.131 -23.472 1.00 49.47 243 GLY B O 1
ATOM 5315 N N . ILE B 1 244 ? 111.866 65.666 -24.472 1.00 48.85 244 ILE B N 1
ATOM 5316 C CA . ILE B 1 244 ? 110.765 65.950 -23.566 1.00 47.66 244 ILE B CA 1
ATOM 5317 C C . ILE B 1 244 ? 110.949 65.329 -22.184 1.00 48.40 244 ILE B C 1
ATOM 5318 O O . ILE B 1 244 ? 111.217 64.137 -22.057 1.00 48.10 244 ILE B O 1
ATOM 5323 N N . GLU B 1 245 ? 110.808 66.156 -21.152 1.00 49.27 245 GLU B N 1
ATOM 5324 C CA . GLU B 1 245 ? 110.938 65.705 -19.772 1.00 49.70 245 GLU B CA 1
ATOM 5325 C C . GLU B 1 245 ? 109.556 65.431 -19.211 1.00 49.48 245 GLU B C 1
ATOM 5326 O O . GLU B 1 245 ? 108.868 66.347 -18.758 1.00 50.47 245 GLU B O 1
ATOM 5332 N N . PRO B 1 246 ? 109.140 64.159 -19.209 1.00 48.27 246 PRO B N 1
ATOM 5333 C CA . PRO B 1 246 ? 107.827 63.758 -18.705 1.00 46.09 246 PRO B CA 1
ATOM 5334 C C . PRO B 1 246 ? 107.599 63.917 -17.213 1.00 44.88 246 PRO B C 1
ATOM 5335 O O . PRO B 1 246 ? 108.495 63.704 -16.398 1.00 45.86 246 PRO B O 1
ATOM 5339 N N . LYS B 1 247 ? 106.373 64.305 -16.885 1.00 42.95 247 LYS B N 1
ATOM 5340 C CA . LYS B 1 247 ? 105.913 64.480 -15.520 1.00 41.13 247 LYS B CA 1
ATOM 5341 C C . LYS B 1 247 ? 105.334 63.113 -15.158 1.00 41.05 247 LYS B C 1
ATOM 5342 O O . LYS B 1 247 ? 104.448 62.612 -15.832 1.00 42.25 247 LYS B O 1
ATOM 5348 N N . ILE B 1 248 ? 105.849 62.507 -14.099 1.00 41.71 248 ILE B N 1
ATOM 5349 C CA . ILE B 1 248 ? 105.429 61.168 -13.687 1.00 41.50 248 ILE B CA 1
ATOM 5350 C C . ILE B 1 248 ? 103.935 60.816 -13.537 1.00 39.34 248 ILE B C 1
ATOM 5351 O O . ILE B 1 248 ? 103.491 59.778 -14.030 1.00 37.66 248 ILE B O 1
ATOM 5356 N N . LEU B 1 249 ? 103.165 61.659 -12.863 1.00 37.43 249 LEU B N 1
ATOM 5357 C CA . LEU B 1 249 ? 101.748 61.379 -12.670 1.00 34.94 249 LEU B CA 1
ATOM 5358 C C . LEU B 1 249 ? 100.956 61.155 -13.961 1.00 33.97 249 LEU B C 1
ATOM 5359 O O . LEU B 1 249 ? 101.083 61.897 -14.937 1.00 35.43 249 LEU B O 1
ATOM 5364 N N . ILE B 1 250 ? 100.149 60.106 -13.962 1.00 31.00 250 ILE B N 1
ATOM 5365 C CA . ILE B 1 250 ? 99.294 59.811 -15.092 1.00 28.40 250 ILE B CA 1
ATOM 5366 C C . ILE B 1 250 ? 97.925 59.816 -14.452 1.00 27.51 250 ILE B C 1
ATOM 5367 O O . ILE B 1 250 ? 97.683 59.069 -13.517 1.00 28.20 250 ILE B O 1
ATOM 5372 N N . GLU B 1 251 ? 97.036 60.679 -14.922 1.00 25.97 251 GLU B N 1
ATOM 5373 C CA . GLU B 1 251 ? 95.726 60.745 -14.311 1.00 24.57 251 GLU B CA 1
ATOM 5374 C C . GLU B 1 251 ? 94.743 59.819 -14.982 1.00 23.23 251 GLU B C 1
ATOM 5375 O O . GLU B 1 251 ? 94.933 59.428 -16.130 1.00 23.73 251 GLU B O 1
ATOM 5381 N N . GLY B 1 252 ? 93.688 59.479 -14.250 1.00 22.62 252 GLY B N 1
ATOM 5382 C CA . GLY B 1 252 ? 92.680 58.574 -14.754 1.00 22.27 252 GLY B CA 1
ATOM 5383 C C . GLY B 1 252 ? 92.925 57.170 -14.214 1.00 21.60 252 GLY B C 1
ATOM 5384 O O . GLY B 1 252 ? 93.760 56.969 -13.338 1.00 21.06 252 GLY B O 1
ATOM 5385 N N . PRO B 1 253 ? 92.203 56.172 -14.720 1.00 20.52 253 PRO B N 1
ATOM 5386 C CA . PRO B 1 253 ? 92.383 54.798 -14.252 1.00 19.54 253 PRO B CA 1
ATOM 5387 C C . PRO B 1 253 ? 93.783 54.244 -14.527 1.00 18.28 253 PRO B C 1
ATOM 5388 O O . PRO B 1 253 ? 94.532 54.777 -15.357 1.00 19.29 253 PRO B O 1
ATOM 5392 N N . PRO B 1 254 ? 94.157 53.163 -13.835 1.00 16.33 254 PRO B N 1
ATOM 5393 C CA . PRO B 1 254 ? 95.472 52.543 -14.028 1.00 16.00 254 PRO B CA 1
ATOM 5394 C C . PRO B 1 254 ? 95.486 51.765 -15.344 1.00 16.22 254 PRO B C 1
ATOM 5395 O O . PRO B 1 254 ? 94.445 51.576 -15.953 1.00 18.14 254 PRO B O 1
ATOM 5399 N N . ARG B 1 255 ? 96.662 51.324 -15.779 1.00 17.38 255 ARG B N 1
ATOM 5400 C CA . ARG B 1 255 ? 96.760 50.531 -16.996 1.00 19.17 255 ARG B CA 1
ATOM 5401 C C . ARG B 1 255 ? 95.735 49.380 -16.923 1.00 21.16 255 ARG B C 1
ATOM 5402 O O . ARG B 1 255 ? 95.620 48.712 -15.892 1.00 21.09 255 ARG B O 1
ATOM 5410 N N . ARG B 1 256 ? 94.997 49.157 -18.011 1.00 21.15 256 ARG B N 1
ATOM 5411 C CA . ARG B 1 256 ? 93.994 48.088 -18.065 1.00 22.05 256 ARG B CA 1
ATOM 5412 C C . ARG B 1 256 ? 93.997 47.382 -19.421 1.00 23.95 256 ARG B C 1
ATOM 5413 O O . ARG B 1 256 ? 94.436 47.949 -20.413 1.00 23.70 256 ARG B O 1
ATOM 5421 N N . GLU B 1 257 ? 93.510 46.149 -19.485 1.00 27.60 257 GLU B N 1
ATOM 5422 C CA . GLU B 1 257 ? 93.482 45.466 -20.786 1.00 29.58 257 GLU B CA 1
ATOM 5423 C C . GLU B 1 257 ? 92.456 46.191 -21.659 1.00 28.25 257 GLU B C 1
ATOM 5424 O O . GLU B 1 257 ? 92.654 46.382 -22.862 1.00 26.98 257 GLU B O 1
ATOM 5430 N N . VAL B 1 258 ? 91.354 46.595 -21.033 1.00 25.51 258 VAL B N 1
ATOM 5431 C CA . VAL B 1 258 ? 90.309 47.317 -21.736 1.00 22.82 258 VAL B CA 1
ATOM 5432 C C . VAL B 1 258 ? 90.126 48.705 -21.116 1.00 21.32 258 VAL B C 1
ATOM 5433 O O . VAL B 1 258 ? 89.329 48.886 -20.196 1.00 20.82 258 VAL B O 1
ATOM 5437 N N . PRO B 1 259 ? 90.874 49.704 -21.615 1.00 18.61 259 PRO B N 1
ATOM 5438 C CA . PRO B 1 259 ? 90.827 51.087 -21.147 1.00 18.23 259 PRO B CA 1
ATOM 5439 C C . PRO B 1 259 ? 89.424 51.653 -21.026 1.00 20.39 259 PRO B C 1
ATOM 5440 O O . PRO B 1 259 ? 88.531 51.334 -21.816 1.00 21.32 259 PRO B O 1
ATOM 5444 N N . ILE B 1 260 ? 89.245 52.501 -20.022 1.00 20.19 260 ILE B N 1
ATOM 5445 C CA . ILE B 1 260 ? 87.973 53.146 -19.767 1.00 18.18 260 ILE B CA 1
ATOM 5446 C C . ILE B 1 260 ? 88.241 54.637 -19.671 1.00 17.22 260 ILE B C 1
ATOM 5447 O O . ILE B 1 260 ? 89.386 55.041 -19.466 1.00 17.91 260 ILE B O 1
ATOM 5452 N N . LEU B 1 261 ? 87.197 55.449 -19.812 1.00 13.89 261 LEU B N 1
ATOM 5453 C CA . LEU B 1 261 ? 87.345 56.894 -19.781 1.00 11.19 261 LEU B CA 1
ATOM 5454 C C . LEU B 1 261 ? 88.654 57.214 -20.504 1.00 14.36 261 LEU B C 1
ATOM 5455 O O . LEU B 1 261 ? 88.790 56.894 -21.685 1.00 14.71 261 LEU B O 1
ATOM 5460 N N . LEU B 1 262 ? 89.625 57.807 -19.812 1.00 15.21 262 LEU B N 1
ATOM 5461 C CA . LEU B 1 262 ? 90.891 58.135 -20.449 1.00 16.84 262 LEU B CA 1
ATOM 5462 C C . LEU B 1 262 ? 92.013 58.303 -19.430 1.00 18.99 262 LEU B C 1
ATOM 5463 O O . LEU B 1 262 ? 91.762 58.400 -18.228 1.00 21.53 262 LEU B O 1
ATOM 5468 N N . ARG B 1 263 ? 93.250 58.347 -19.920 1.00 17.90 263 ARG B N 1
ATOM 5469 C CA . ARG B 1 263 ? 94.414 58.529 -19.067 1.00 18.83 263 ARG B CA 1
ATOM 5470 C C . ARG B 1 263 ? 95.225 59.697 -19.638 1.00 21.48 263 ARG B C 1
ATOM 5471 O O . ARG B 1 263 ? 95.425 59.770 -20.851 1.00 21.54 263 ARG B O 1
ATOM 5479 N N . GLN B 1 264 ? 95.709 60.599 -18.787 1.00 22.06 264 GLN B N 1
ATOM 5480 C CA . GLN B 1 264 ? 96.494 61.713 -19.307 1.00 25.39 264 GLN B CA 1
ATOM 5481 C C . GLN B 1 264 ? 97.716 62.167 -18.500 1.00 27.46 264 GLN B C 1
ATOM 5482 O O . GLN B 1 264 ? 97.723 62.123 -17.270 1.00 28.10 264 GLN B O 1
ATOM 5488 N N . THR B 1 265 ? 98.746 62.599 -19.223 1.00 29.32 265 THR B N 1
ATOM 5489 C CA . THR B 1 265 ? 99.985 63.087 -18.628 1.00 33.86 265 THR B CA 1
ATOM 5490 C C . THR B 1 265 ? 100.318 64.464 -19.198 1.00 34.51 265 THR B C 1
ATOM 5491 O O . THR B 1 265 ? 99.985 64.770 -20.335 1.00 33.03 265 THR B O 1
ATOM 5495 N N . SER B 1 266 ? 100.988 65.287 -18.406 1.00 36.55 266 SER B N 1
ATOM 5496 C CA . SER B 1 266 ? 101.371 66.617 -18.854 1.00 38.31 266 SER B CA 1
ATOM 5497 C C . SER B 1 266 ? 102.884 66.772 -18.792 1.00 38.97 266 SER B C 1
ATOM 5498 O O . SER B 1 266 ? 103.574 65.864 -18.344 1.00 40.80 266 SER B O 1
ATOM 5501 N N . PHE B 1 267 ? 103.392 67.910 -19.267 1.00 39.69 267 PHE B N 1
ATOM 5502 C CA . PHE B 1 267 ? 104.823 68.209 -19.239 1.00 39.10 267 PHE B CA 1
ATOM 5503 C C . PHE B 1 267 ? 105.109 69.663 -19.595 1.00 40.03 267 PHE B C 1
ATOM 5504 O O . PHE B 1 267 ? 104.256 70.351 -20.145 1.00 40.95 267 PHE B O 1
ATOM 5512 N N . LYS B 1 268 ? 106.306 70.135 -19.262 1.00 40.58 268 LYS B N 1
ATOM 5513 C CA . LYS B 1 268 ? 106.699 71.504 -19.577 1.00 39.99 268 LYS B CA 1
ATOM 5514 C C . LYS B 1 268 ? 107.196 71.491 -21.012 1.00 38.75 268 LYS B C 1
ATOM 5515 O O . LYS B 1 268 ? 108.176 70.821 -21.334 1.00 39.02 268 LYS B O 1
ATOM 5521 N N . ALA B 1 269 ? 106.518 72.225 -21.880 1.00 37.29 269 ALA B N 1
ATOM 5522 C CA . ALA B 1 269 ? 106.907 72.241 -23.275 1.00 37.60 269 ALA B CA 1
ATOM 5523 C C . ALA B 1 269 ? 107.868 73.361 -23.612 1.00 37.69 269 ALA B C 1
ATOM 5524 O O . ALA B 1 269 ? 108.803 73.172 -24.388 1.00 38.56 269 ALA B O 1
ATOM 5526 N N . LEU B 1 270 ? 107.651 74.525 -23.012 1.00 37.50 270 LEU B N 1
ATOM 5527 C CA . LEU B 1 270 ? 108.480 75.671 -23.326 1.00 37.91 270 LEU B CA 1
ATOM 5528 C C . LEU B 1 270 ? 108.245 76.815 -22.362 1.00 37.18 270 LEU B C 1
ATOM 5529 O O . LEU B 1 270 ? 107.131 77.025 -21.902 1.00 36.09 270 LEU B O 1
ATOM 5534 N N . GLU B 1 271 ? 109.309 77.542 -22.040 1.00 38.70 271 GLU B N 1
ATOM 5535 C CA . GLU B 1 271 ? 109.186 78.681 -21.139 1.00 40.08 271 GLU B CA 1
ATOM 5536 C C . GLU B 1 271 ? 108.956 79.874 -22.053 1.00 38.09 271 GLU B C 1
ATOM 5537 O O . GLU B 1 271 ? 109.716 80.103 -22.989 1.00 35.46 271 GLU B O 1
ATOM 5543 N N . GLU B 1 272 ? 107.899 80.626 -21.786 1.00 39.42 272 GLU B N 1
ATOM 5544 C CA . GLU B 1 272 ? 107.563 81.766 -22.627 1.00 41.21 272 GLU B CA 1
ATOM 5545 C C . GLU B 1 272 ? 107.842 83.115 -21.978 1.00 40.85 272 GLU B C 1
ATOM 5546 O O . GLU B 1 272 ? 107.564 83.328 -20.794 1.00 39.32 272 GLU B O 1
ATOM 5552 N N . THR B 1 273 ? 108.395 84.025 -22.773 1.00 41.29 273 THR B N 1
ATOM 5553 C CA . THR B 1 273 ? 108.708 85.360 -22.297 1.00 41.88 273 THR B CA 1
ATOM 5554 C C . THR B 1 273 ? 107.431 86.187 -22.241 1.00 41.29 273 THR B C 1
ATOM 5555 O O . THR B 1 273 ? 106.568 86.086 -23.115 1.00 41.42 273 THR B O 1
ATOM 5559 N N . VAL B 1 274 ? 107.308 86.993 -21.199 1.00 39.95 274 VAL B N 1
ATOM 5560 C CA . VAL B 1 274 ? 106.142 87.839 -21.028 1.00 39.45 274 VAL B CA 1
ATOM 5561 C C . VAL B 1 274 ? 106.646 89.281 -21.027 1.00 40.56 274 VAL B C 1
ATOM 5562 O O . VAL B 1 274 ? 107.470 89.653 -20.190 1.00 41.86 274 VAL B O 1
ATOM 5566 N N . LEU B 1 275 ? 106.165 90.091 -21.964 1.00 38.32 275 LEU B N 1
ATOM 5567 C CA . LEU B 1 275 ? 106.622 91.467 -22.046 1.00 37.27 275 LEU B CA 1
ATOM 5568 C C . LEU B 1 275 ? 105.608 92.463 -21.517 1.00 36.85 275 LEU B C 1
ATOM 5569 O O . LEU B 1 275 ? 104.397 92.224 -21.553 1.00 35.92 275 LEU B O 1
ATOM 5574 N N . PHE B 1 276 ? 106.116 93.583 -21.015 1.00 35.27 276 PHE B N 1
ATOM 5575 C CA . PHE B 1 276 ? 105.252 94.633 -20.492 1.00 34.23 276 PHE B CA 1
ATOM 5576 C C . PHE B 1 276 ? 105.497 95.933 -21.245 1.00 33.95 276 PHE B C 1
ATOM 5577 O O . PHE B 1 276 ? 106.631 96.268 -21.591 1.00 31.58 276 PHE B O 1
ATOM 5585 N N . ALA B 1 277 ? 104.417 96.658 -21.504 1.00 35.33 277 ALA B N 1
ATOM 5586 C CA . ALA B 1 277 ? 104.501 97.908 -22.232 1.00 36.61 277 ALA B CA 1
ATOM 5587 C C . ALA B 1 277 ? 105.276 98.969 -21.465 1.00 37.52 277 ALA B C 1
ATOM 5588 O O . ALA B 1 277 ? 104.993 99.240 -20.301 1.00 36.88 277 ALA B O 1
ATOM 5590 N N . GLY B 1 278 ? 106.263 99.561 -22.125 1.00 38.94 278 GLY B N 1
ATOM 5591 C CA . GLY B 1 278 ? 107.029 100.619 -21.498 1.00 40.97 278 GLY B CA 1
ATOM 5592 C C . GLY B 1 278 ? 108.163 100.233 -20.575 1.00 41.42 278 GLY B C 1
ATOM 5593 O O . GLY B 1 278 ? 108.459 100.968 -19.644 1.00 43.05 278 GLY B O 1
ATOM 5594 N N . GLN B 1 279 ? 108.798 99.093 -20.815 1.00 41.16 279 GLN B N 1
ATOM 5595 C CA . GLN B 1 279 ? 109.922 98.663 -19.985 1.00 41.49 279 GLN B CA 1
ATOM 5596 C C . GLN B 1 279 ? 110.581 97.445 -20.613 1.00 41.31 279 GLN B C 1
ATOM 5597 O O . GLN B 1 279 ? 109.903 96.528 -21.067 1.00 41.76 279 GLN B O 1
ATOM 5603 N N . LYS B 1 280 ? 111.905 97.446 -20.641 1.00 41.47 280 LYS B N 1
ATOM 5604 C CA . LYS B 1 280 ? 112.666 96.350 -21.227 1.00 44.92 280 LYS B CA 1
ATOM 5605 C C . LYS B 1 280 ? 112.531 95.019 -20.463 1.00 45.38 280 LYS B C 1
ATOM 5606 O O . LYS B 1 280 ? 112.636 93.944 -21.055 1.00 45.41 280 LYS B O 1
ATOM 5612 N N . GLN B 1 281 ? 112.282 95.086 -19.158 1.00 47.02 281 GLN B N 1
ATOM 5613 C CA . GLN B 1 281 ? 112.164 93.873 -18.346 1.00 47.98 281 GLN B CA 1
ATOM 5614 C C . GLN B 1 281 ? 110.784 93.258 -18.202 1.00 47.26 281 GLN B C 1
ATOM 5615 O O . GLN B 1 281 ? 109.859 93.878 -17.685 1.00 46.57 281 GLN B O 1
ATOM 5621 N N . GLY B 1 282 ? 110.670 92.013 -18.645 1.00 47.76 282 GLY B N 1
ATOM 5622 C CA . GLY B 1 282 ? 109.421 91.291 -18.529 1.00 48.62 282 GLY B CA 1
ATOM 5623 C C . GLY B 1 282 ? 109.611 90.127 -17.573 1.00 48.68 282 GLY B C 1
ATOM 5624 O O . GLY B 1 282 ? 110.503 90.147 -16.719 1.00 48.94 282 GLY B O 1
ATOM 5625 N N . THR B 1 283 ? 108.770 89.112 -17.705 1.00 47.68 283 THR B N 1
ATOM 5626 C CA . THR B 1 283 ? 108.877 87.939 -16.860 1.00 46.80 283 THR B CA 1
ATOM 5627 C C . THR B 1 283 ? 108.744 86.744 -17.777 1.00 46.23 283 THR B C 1
ATOM 5628 O O . THR B 1 283 ? 108.974 86.850 -18.977 1.00 47.45 283 THR B O 1
ATOM 5632 N N . HIS B 1 284 ? 108.384 85.605 -17.212 1.00 46.12 284 HIS B N 1
ATOM 5633 C CA . HIS B 1 284 ? 108.198 84.402 -17.999 1.00 45.69 284 HIS B CA 1
ATOM 5634 C C . HIS B 1 284 ? 107.061 83.617 -17.365 1.00 43.12 284 HIS B C 1
ATOM 5635 O O . HIS B 1 284 ? 106.754 83.791 -16.187 1.00 41.97 284 HIS B O 1
ATOM 5642 N N . THR B 1 285 ? 106.414 82.785 -18.168 1.00 40.99 285 THR B N 1
ATOM 5643 C CA . THR B 1 285 ? 105.310 81.950 -17.712 1.00 37.80 285 THR B CA 1
ATOM 5644 C C . THR B 1 285 ? 105.475 80.682 -18.529 1.00 35.64 285 THR B C 1
ATOM 5645 O O . THR B 1 285 ? 106.125 80.710 -19.568 1.00 35.14 285 THR B O 1
ATOM 5649 N N . ALA B 1 286 ? 104.902 79.573 -18.083 1.00 34.69 286 ALA B N 1
ATOM 5650 C CA . ALA B 1 286 ? 105.095 78.324 -18.809 1.00 35.03 286 ALA B CA 1
ATOM 5651 C C . ALA B 1 286 ? 103.909 77.784 -19.602 1.00 33.83 286 ALA B C 1
ATOM 5652 O O . ALA B 1 286 ? 102.747 78.078 -19.313 1.00 34.54 286 ALA B O 1
ATOM 5654 N N . ARG B 1 287 ? 104.229 76.993 -20.620 1.00 33.38 287 ARG B N 1
ATOM 5655 C CA . ARG B 1 287 ? 103.223 76.361 -21.465 1.00 33.03 287 ARG B CA 1
ATOM 5656 C C . ARG B 1 287 ? 103.432 74.863 -21.317 1.00 32.53 287 ARG B C 1
ATOM 5657 O O . ARG B 1 287 ? 104.461 74.316 -21.717 1.00 30.96 287 ARG B O 1
ATOM 5665 N N . PHE B 1 288 ? 102.440 74.210 -20.730 1.00 33.80 288 PHE B N 1
ATOM 5666 C CA . PHE B 1 288 ? 102.490 72.778 -20.489 1.00 34.13 288 PHE B CA 1
ATOM 5667 C C . PHE B 1 288 ? 101.858 71.985 -21.619 1.00 33.28 288 PHE B C 1
ATOM 5668 O O . PHE B 1 288 ? 100.864 72.397 -22.200 1.00 32.41 288 PHE B O 1
ATOM 5676 N N . GLY B 1 289 ? 102.461 70.843 -21.922 1.00 33.15 289 GLY B N 1
ATOM 5677 C CA . GLY B 1 289 ? 101.944 69.975 -22.950 1.00 32.40 289 GLY B CA 1
ATOM 5678 C C . GLY B 1 289 ? 101.150 68.878 -22.263 1.00 33.93 289 GLY B C 1
ATOM 5679 O O . GLY B 1 289 ? 101.379 68.565 -21.092 1.00 34.80 289 GLY B O 1
ATOM 5680 N N . GLU B 1 290 ? 100.222 68.290 -22.998 1.00 32.53 290 GLU B N 1
ATOM 5681 C CA . GLU B 1 290 ? 99.365 67.256 -22.464 1.00 31.00 290 GLU B CA 1
ATOM 5682 C C . GLU B 1 290 ? 99.303 66.189 -23.542 1.00 30.80 290 GLU B C 1
ATOM 5683 O O . GLU B 1 290 ? 99.518 66.466 -24.724 1.00 31.81 290 GLU B O 1
ATOM 5689 N N . ILE B 1 291 ? 99.007 64.963 -23.122 1.00 28.62 291 ILE B N 1
ATOM 5690 C CA . ILE B 1 291 ? 98.894 63.862 -24.044 1.00 26.45 291 ILE B CA 1
ATOM 5691 C C . ILE B 1 291 ? 97.879 62.921 -23.451 1.00 24.82 291 ILE B C 1
ATOM 5692 O O . ILE B 1 291 ? 97.758 62.825 -22.235 1.00 25.31 291 ILE B O 1
ATOM 5697 N N . GLU B 1 292 ? 97.148 62.215 -24.299 1.00 24.58 292 GLU B N 1
ATOM 5698 C CA . GLU B 1 292 ? 96.136 61.321 -23.778 1.00 24.80 292 GLU B CA 1
ATOM 5699 C C . GLU B 1 292 ? 95.946 60.041 -24.564 1.00 23.12 292 GLU B C 1
ATOM 5700 O O . GLU B 1 292 ? 96.435 59.878 -25.676 1.00 23.01 292 GLU B O 1
ATOM 5706 N N . GLN B 1 293 ? 95.207 59.141 -23.937 1.00 22.04 293 GLN B N 1
ATOM 5707 C CA . GLN B 1 293 ? 94.867 57.844 -24.481 1.00 22.29 293 GLN B CA 1
ATOM 5708 C C . GLN B 1 293 ? 93.416 57.705 -24.061 1.00 22.09 293 GLN B C 1
ATOM 5709 O O . GLN B 1 293 ? 93.109 57.758 -22.876 1.00 24.59 293 GLN B O 1
ATOM 5715 N N . ARG B 1 294 ? 92.518 57.551 -25.018 1.00 22.29 294 ARG B N 1
ATOM 5716 C CA . ARG B 1 294 ? 91.108 57.458 -24.671 1.00 23.93 294 ARG B CA 1
ATOM 5717 C C . ARG B 1 294 ? 90.589 56.032 -24.766 1.00 22.54 294 ARG B C 1
ATOM 5718 O O . ARG B 1 294 ? 90.933 55.304 -25.685 1.00 20.97 294 ARG B O 1
ATOM 5726 N N . GLY B 1 295 ? 89.749 55.646 -23.814 1.00 23.18 295 GLY B N 1
ATOM 5727 C CA . GLY B 1 295 ? 89.191 54.303 -23.804 1.00 23.85 295 GLY B CA 1
ATOM 5728 C C . GLY B 1 295 ? 87.697 54.301 -24.090 1.00 25.85 295 GLY B C 1
ATOM 5729 O O . GLY B 1 295 ? 87.212 55.099 -24.891 1.00 29.18 295 GLY B O 1
ATOM 5730 N N . VAL B 1 296 ? 86.956 53.418 -23.434 1.00 23.36 296 VAL B N 1
ATOM 5731 C CA . VAL B 1 296 ? 85.529 53.339 -23.661 1.00 23.19 296 VAL B CA 1
ATOM 5732 C C . VAL B 1 296 ? 84.759 54.205 -22.694 1.00 22.63 296 VAL B C 1
ATOM 5733 O O . VAL B 1 296 ? 85.198 54.444 -21.579 1.00 24.91 296 VAL B O 1
ATOM 5737 N N . ALA B 1 297 ? 83.595 54.667 -23.129 1.00 20.95 297 ALA B N 1
ATOM 5738 C CA . ALA B 1 297 ? 82.754 55.505 -22.298 1.00 17.61 297 ALA B CA 1
ATOM 5739 C C . ALA B 1 297 ? 81.999 54.622 -21.330 1.00 16.35 297 ALA B C 1
ATOM 5740 O O . ALA B 1 297 ? 81.704 53.481 -21.633 1.00 20.29 297 ALA B O 1
ATOM 5742 N N . LEU B 1 298 ? 81.685 55.153 -20.159 1.00 14.20 298 LEU B N 1
ATOM 5743 C CA . LEU B 1 298 ? 80.974 54.390 -19.159 1.00 13.02 298 LEU B CA 1
ATOM 5744 C C . LEU B 1 298 ? 79.538 54.842 -18.956 1.00 17.21 298 LEU B C 1
ATOM 5745 O O . LEU B 1 298 ? 79.119 55.912 -19.404 1.00 19.77 298 LEU B O 1
ATOM 5750 N N . THR B 1 299 ? 78.808 54.000 -18.246 1.00 17.00 299 THR B N 1
ATOM 5751 C CA . THR B 1 299 ? 77.423 54.193 -17.911 1.00 19.19 299 THR B CA 1
ATOM 5752 C C . THR B 1 299 ? 77.387 54.894 -16.548 1.00 19.24 299 THR B C 1
ATOM 5753 O O . THR B 1 299 ? 78.419 55.034 -15.893 1.00 19.78 299 THR B O 1
ATOM 5757 N N . PRO B 1 300 ? 76.219 55.409 -16.138 1.00 18.76 300 PRO B N 1
ATOM 5758 C CA . PRO B 1 300 ? 76.218 56.046 -14.825 1.00 19.13 300 PRO B CA 1
ATOM 5759 C C . PRO B 1 300 ? 76.796 55.065 -13.793 1.00 20.51 300 PRO B C 1
ATOM 5760 O O . PRO B 1 300 ? 77.573 55.436 -12.920 1.00 24.24 300 PRO B O 1
ATOM 5764 N N . LYS B 1 301 ? 76.402 53.806 -13.926 1.00 20.05 301 LYS B N 1
ATOM 5765 C CA . LYS B 1 301 ? 76.832 52.724 -13.056 1.00 18.81 301 LYS B CA 1
ATOM 5766 C C . LYS B 1 301 ? 78.347 52.512 -13.097 1.00 17.80 301 LYS B C 1
ATOM 5767 O O . LYS B 1 301 ? 78.982 52.289 -12.072 1.00 16.30 301 LYS B O 1
ATOM 5773 N N . GLY B 1 302 ? 78.919 52.573 -14.291 1.00 17.11 302 GLY B N 1
ATOM 5774 C CA . GLY B 1 302 ? 80.343 52.356 -14.440 1.00 18.83 302 GLY B CA 1
ATOM 5775 C C . GLY B 1 302 ? 81.170 53.525 -13.958 1.00 20.99 302 GLY B C 1
ATOM 5776 O O . GLY B 1 302 ? 82.352 53.384 -13.663 1.00 22.43 302 GLY B O 1
ATOM 5777 N N . ARG B 1 303 ? 80.537 54.689 -13.895 1.00 22.15 303 ARG B N 1
ATOM 5778 C CA . ARG B 1 303 ? 81.196 55.899 -13.452 1.00 20.91 303 ARG B CA 1
ATOM 5779 C C . ARG B 1 303 ? 81.155 55.874 -11.936 1.00 21.14 303 ARG B C 1
ATOM 5780 O O . ARG B 1 303 ? 82.147 56.187 -11.278 1.00 22.77 303 ARG B O 1
ATOM 5788 N N . GLN B 1 304 ? 80.008 55.498 -11.380 1.00 19.11 304 GLN B N 1
ATOM 5789 C CA . GLN B 1 304 ? 79.884 55.419 -9.935 1.00 18.78 304 GLN B CA 1
ATOM 5790 C C . GLN B 1 304 ? 80.981 54.474 -9.424 1.00 20.36 304 GLN B C 1
ATOM 5791 O O . GLN B 1 304 ? 81.672 54.783 -8.457 1.00 19.51 304 GLN B O 1
ATOM 5797 N N . LEU B 1 305 ? 81.158 53.334 -10.099 1.00 20.52 305 LEU B N 1
ATOM 5798 C CA . LEU B 1 305 ? 82.181 52.378 -9.708 1.00 19.65 305 LEU B CA 1
ATOM 5799 C C . LEU B 1 305 ? 83.561 53.014 -9.862 1.00 19.22 305 LEU B C 1
ATOM 5800 O O . LEU B 1 305 ? 84.400 52.944 -8.970 1.00 20.69 305 LEU B O 1
ATOM 5805 N N . TYR B 1 306 ? 83.801 53.623 -11.009 1.00 19.12 306 TYR B N 1
ATOM 5806 C CA . TYR B 1 306 ? 85.069 54.275 -11.231 1.00 18.30 306 TYR B CA 1
ATOM 5807 C C . TYR B 1 306 ? 85.300 55.248 -10.078 1.00 20.10 306 TYR B C 1
ATOM 5808 O O . TYR B 1 306 ? 86.295 55.144 -9.378 1.00 20.19 306 TYR B O 1
ATOM 5817 N N . ASP B 1 307 ? 84.372 56.186 -9.882 1.00 19.42 307 ASP B N 1
ATOM 5818 C CA . ASP B 1 307 ? 84.490 57.175 -8.805 1.00 20.92 307 ASP B CA 1
ATOM 5819 C C . ASP B 1 307 ? 84.790 56.564 -7.435 1.00 21.68 307 ASP B C 1
ATOM 5820 O O . ASP B 1 307 ? 85.708 56.994 -6.746 1.00 22.93 307 ASP B O 1
ATOM 5825 N N . ASP B 1 308 ? 83.997 55.578 -7.037 1.00 20.78 308 ASP B N 1
ATOM 5826 C CA . ASP B 1 308 ? 84.186 54.916 -5.763 1.00 20.58 308 ASP B CA 1
ATOM 5827 C C . ASP B 1 308 ? 85.556 54.248 -5.654 1.00 20.73 308 ASP B C 1
ATOM 5828 O O . ASP B 1 308 ? 86.160 54.232 -4.580 1.00 21.23 308 ASP B O 1
ATOM 5833 N N . LEU B 1 309 ? 86.055 53.695 -6.749 1.00 17.23 309 LEU B N 1
ATOM 5834 C CA . LEU B 1 309 ? 87.352 53.054 -6.698 1.00 18.34 309 LEU B CA 1
ATOM 5835 C C . LEU B 1 309 ? 88.504 54.072 -6.603 1.00 21.14 309 LEU B C 1
ATOM 5836 O O . LEU B 1 309 ? 89.499 53.810 -5.936 1.00 21.35 309 LEU B O 1
ATOM 5841 N N . LEU B 1 310 ? 88.385 55.226 -7.264 1.00 22.69 310 LEU B N 1
ATOM 5842 C CA . LEU B 1 310 ? 89.444 56.240 -7.181 1.00 23.07 310 LEU B CA 1
ATOM 5843 C C . LEU B 1 310 ? 89.411 56.799 -5.762 1.00 23.26 310 LEU B C 1
ATOM 5844 O O . LEU B 1 310 ? 90.452 57.072 -5.169 1.00 22.16 310 LEU B O 1
ATOM 5849 N N . ARG B 1 311 ? 88.206 56.966 -5.224 1.00 20.55 311 ARG B N 1
ATOM 5850 C CA . ARG B 1 311 ? 88.066 57.467 -3.872 1.00 21.26 311 ARG B CA 1
ATOM 5851 C C . ARG B 1 311 ? 88.678 56.475 -2.869 1.00 21.72 311 ARG B C 1
ATOM 5852 O O . ARG B 1 311 ? 89.486 56.862 -2.034 1.00 23.29 311 ARG B O 1
ATOM 5860 N N . ASN B 1 312 ? 88.301 55.201 -2.960 1.00 21.02 312 ASN B N 1
ATOM 5861 C CA . ASN B 1 312 ? 88.816 54.177 -2.052 1.00 16.83 312 ASN B CA 1
ATOM 5862 C C . ASN B 1 312 ? 90.331 54.068 -2.119 1.00 14.76 312 ASN B C 1
ATOM 5863 O O . ASN B 1 312 ? 90.990 53.902 -1.101 1.00 13.95 312 ASN B O 1
ATOM 5868 N N . ALA B 1 313 ? 90.886 54.122 -3.321 1.00 14.77 313 ALA B N 1
ATOM 5869 C CA . ALA B 1 313 ? 92.332 54.099 -3.454 1.00 17.16 313 ALA B CA 1
ATOM 5870 C C . ALA B 1 313 ? 92.636 55.472 -2.880 1.00 23.21 313 ALA B C 1
ATOM 5871 O O . ALA B 1 313 ? 91.817 56.386 -2.994 1.00 26.30 313 ALA B O 1
ATOM 5873 N N . GLY B 1 314 ? 93.776 55.664 -2.249 1.00 24.88 314 GLY B N 1
ATOM 5874 C CA . GLY B 1 314 ? 93.973 56.988 -1.685 1.00 29.11 314 GLY B CA 1
ATOM 5875 C C . GLY B 1 314 ? 94.703 57.970 -2.570 1.00 29.60 314 GLY B C 1
ATOM 5876 O O . GLY B 1 314 ? 94.562 57.967 -3.785 1.00 29.05 314 GLY B O 1
ATOM 5877 N N . THR B 1 315 ? 95.496 58.817 -1.937 1.00 31.78 315 THR B N 1
ATOM 5878 C CA . THR B 1 315 ? 96.277 59.787 -2.663 1.00 34.34 315 THR B CA 1
ATOM 5879 C C . THR B 1 315 ? 97.737 59.452 -2.462 1.00 35.32 315 THR B C 1
ATOM 5880 O O . THR B 1 315 ? 98.549 59.617 -3.365 1.00 37.97 315 THR B O 1
ATOM 5884 N N . GLY B 1 316 ? 98.083 58.994 -1.271 1.00 35.03 316 GLY B N 1
ATOM 5885 C CA . GLY B 1 316 ? 99.469 58.667 -1.032 1.00 39.29 316 GLY B CA 1
ATOM 5886 C C . GLY B 1 316 ? 100.343 59.898 -1.163 1.00 41.73 316 GLY B C 1
ATOM 5887 O O . GLY B 1 316 ? 101.376 59.838 -1.815 1.00 40.85 316 GLY B O 1
ATOM 5888 N N . GLN B 1 317 ? 99.930 60.994 -0.528 1.00 44.78 317 GLN B N 1
ATOM 5889 C CA . GLN B 1 317 ? 100.632 62.274 -0.558 1.00 46.59 317 GLN B CA 1
ATOM 5890 C C . GLN B 1 317 ? 102.172 62.243 -0.506 1.00 46.47 317 GLN B C 1
ATOM 5891 O O . GLN B 1 317 ? 102.789 62.846 0.383 1.00 46.39 317 GLN B O 1
ATOM 5893 N N . ASP B 1 318 ? 102.785 61.531 -1.445 1.00 43.36 318 ASP B N 1
ATOM 5894 C CA . ASP B 1 318 ? 104.222 61.495 -1.499 1.00 41.72 318 ASP B CA 1
ATOM 5895 C C . ASP B 1 318 ? 104.724 60.647 -2.654 1.00 38.92 318 ASP B C 1
ATOM 5896 O O . ASP B 1 318 ? 104.972 61.156 -3.738 1.00 37.93 318 ASP B O 1
ATOM 5901 N N . ASN B 1 319 ? 104.851 59.352 -2.429 1.00 38.41 319 ASN B N 1
ATOM 5902 C CA . ASN B 1 319 ? 105.392 58.462 -3.444 1.00 38.39 319 ASN B CA 1
ATOM 5903 C C . ASN B 1 319 ? 104.447 57.928 -4.507 1.00 35.84 319 ASN B C 1
ATOM 5904 O O . ASN B 1 319 ? 103.281 57.632 -4.246 1.00 34.99 319 ASN B O 1
ATOM 5909 N N . LEU B 1 320 ? 104.973 57.815 -5.721 1.00 35.63 320 LEU B N 1
ATOM 5910 C CA . LEU B 1 320 ? 104.218 57.259 -6.837 1.00 34.75 320 LEU B CA 1
ATOM 5911 C C . LEU B 1 320 ? 104.290 55.711 -6.722 1.00 33.67 320 LEU B C 1
ATOM 5912 O O . LEU B 1 320 ? 104.852 55.032 -7.577 1.00 31.47 320 LEU B O 1
ATOM 5917 N N . THR B 1 321 ? 103.778 55.204 -5.590 1.00 33.13 321 THR B N 1
ATOM 5918 C CA . THR B 1 321 ? 103.640 53.777 -5.255 1.00 28.13 321 THR B CA 1
ATOM 5919 C C . THR B 1 321 ? 102.124 53.789 -5.020 1.00 28.09 321 THR B C 1
ATOM 5920 O O . THR B 1 321 ? 101.505 52.832 -4.565 1.00 24.82 321 THR B O 1
ATOM 5924 N N . HIS B 1 322 ? 101.546 54.946 -5.314 1.00 26.75 322 HIS B N 1
ATOM 5925 C CA . HIS B 1 322 ? 100.126 55.162 -5.206 1.00 26.25 322 HIS B CA 1
ATOM 5926 C C . HIS B 1 322 ? 99.521 54.560 -6.467 1.00 26.96 322 HIS B C 1
ATOM 5927 O O . HIS B 1 322 ? 98.378 54.103 -6.478 1.00 25.42 322 HIS B O 1
ATOM 5934 N N . GLN B 1 323 ? 100.317 54.551 -7.529 1.00 27.71 323 GLN B N 1
ATOM 5935 C CA . GLN B 1 323 ? 99.881 53.986 -8.788 1.00 29.22 323 GLN B CA 1
ATOM 5936 C C . GLN B 1 323 ? 99.709 52.480 -8.598 1.00 30.36 323 GLN B C 1
ATOM 5937 O O . GLN B 1 323 ? 98.831 51.869 -9.209 1.00 32.80 323 GLN B O 1
ATOM 5951 N N . HIS B 1 325 ? 98.872 51.044 -5.748 1.00 18.95 325 HIS B N 1
ATOM 5952 C CA . HIS B 1 325 ? 97.673 50.854 -4.950 1.00 16.91 325 HIS B CA 1
ATOM 5953 C C . HIS B 1 325 ? 96.428 51.057 -5.837 1.00 16.00 325 HIS B C 1
ATOM 5954 O O . HIS B 1 325 ? 95.391 50.425 -5.620 1.00 12.13 325 HIS B O 1
ATOM 5961 N N . LEU B 1 326 ? 96.542 51.938 -6.833 1.00 15.88 326 LEU B N 1
ATOM 5962 C CA . LEU B 1 326 ? 95.448 52.216 -7.760 1.00 14.72 326 LEU B CA 1
ATOM 5963 C C . LEU B 1 326 ? 95.213 50.920 -8.529 1.00 15.19 326 LEU B C 1
ATOM 5964 O O . LEU B 1 326 ? 94.091 50.438 -8.629 1.00 12.49 326 LEU B O 1
ATOM 5969 N N . GLN B 1 327 ? 96.299 50.377 -9.073 1.00 13.48 327 GLN B N 1
ATOM 5970 C CA . GLN B 1 327 ? 96.262 49.139 -9.835 1.00 15.63 327 GLN B CA 1
ATOM 5971 C C . GLN B 1 327 ? 95.663 47.991 -9.034 1.00 17.94 327 GLN B C 1
ATOM 5972 O O . GLN B 1 327 ? 94.952 47.170 -9.576 1.00 22.48 327 GLN B O 1
ATOM 5978 N N . GLU B 1 328 ? 95.957 47.921 -7.744 1.00 20.37 328 GLU B N 1
ATOM 5979 C CA . GLU B 1 328 ? 95.424 46.841 -6.924 1.00 22.37 328 GLU B CA 1
ATOM 5980 C C . GLU B 1 328 ? 93.927 47.023 -6.762 1.00 21.04 328 GLU B C 1
ATOM 5981 O O . GLU B 1 328 ? 93.143 46.085 -6.930 1.00 23.27 328 GLU B O 1
ATOM 5987 N N . THR B 1 329 ? 93.545 48.244 -6.421 1.00 18.10 329 THR B N 1
ATOM 5988 C CA . THR B 1 329 ? 92.159 48.577 -6.173 1.00 16.93 329 THR B CA 1
ATOM 5989 C C . THR B 1 329 ? 91.283 48.283 -7.371 1.00 16.37 329 THR B C 1
ATOM 5990 O O . THR B 1 329 ? 90.210 47.687 -7.250 1.00 15.11 329 THR B O 1
ATOM 5994 N N . PHE B 1 330 ? 91.752 48.681 -8.539 1.00 17.04 330 PHE B N 1
ATOM 5995 C CA . PHE B 1 330 ? 90.961 48.498 -9.730 1.00 18.18 330 PHE B CA 1
ATOM 5996 C C . PHE B 1 330 ? 90.770 47.074 -10.234 1.00 20.19 330 PHE B C 1
ATOM 5997 O O . PHE B 1 330 ? 90.137 46.860 -11.287 1.00 17.44 330 PHE B O 1
ATOM 6005 N N . ARG B 1 331 ? 91.299 46.097 -9.498 1.00 18.48 331 ARG B N 1
ATOM 6006 C CA . ARG B 1 331 ? 91.072 44.716 -9.899 1.00 17.88 331 ARG B CA 1
ATOM 6007 C C . ARG B 1 331 ? 89.550 44.546 -9.816 1.00 16.72 331 ARG B C 1
ATOM 6008 O O . ARG B 1 331 ? 88.959 43.715 -10.503 1.00 17.81 331 ARG B O 1
ATOM 6016 N N . THR B 1 332 ? 88.932 45.351 -8.961 1.00 13.28 332 THR B N 1
ATOM 6017 C CA . THR B 1 332 ? 87.492 45.328 -8.766 1.00 12.10 332 THR B CA 1
ATOM 6018 C C . THR B 1 332 ? 86.728 45.764 -10.023 1.00 13.85 332 THR B C 1
ATOM 6019 O O . THR B 1 332 ? 85.531 45.546 -10.124 1.00 12.62 332 THR B O 1
ATOM 6023 N N . PHE B 1 333 ? 87.399 46.387 -10.980 1.00 14.39 333 PHE B N 1
ATOM 6024 C CA . PHE B 1 333 ? 86.686 46.827 -12.165 1.00 16.24 333 PHE B CA 1
ATOM 6025 C C . PHE B 1 333 ? 86.892 45.826 -13.288 1.00 17.21 333 PHE B C 1
ATOM 6026 O O . PHE B 1 333 ? 88.017 45.639 -13.778 1.00 16.80 333 PHE B O 1
ATOM 6034 N N . PRO B 1 334 ? 85.805 45.163 -13.710 1.00 15.72 334 PRO B N 1
ATOM 6035 C CA . PRO B 1 334 ? 85.835 44.158 -14.782 1.00 15.72 334 PRO B CA 1
ATOM 6036 C C . PRO B 1 334 ? 86.701 44.626 -15.943 1.00 17.83 334 PRO B C 1
ATOM 6037 O O . PRO B 1 334 ? 86.541 45.732 -16.444 1.00 18.66 334 PRO B O 1
ATOM 6041 N N . ASP B 1 335 ? 87.633 43.780 -16.364 1.00 18.75 335 ASP B N 1
ATOM 6042 C CA . ASP B 1 335 ? 88.541 44.165 -17.424 1.00 18.49 335 ASP B CA 1
ATOM 6043 C C . ASP B 1 335 ? 88.369 43.385 -18.718 1.00 18.48 335 ASP B C 1
ATOM 6044 O O . ASP B 1 335 ? 89.341 42.992 -19.355 1.00 17.77 335 ASP B O 1
ATOM 6049 N N . SER B 1 336 ? 87.118 43.166 -19.100 1.00 18.18 336 SER B N 1
ATOM 6050 C CA . SER B 1 336 ? 86.821 42.488 -20.364 1.00 18.18 336 SER B CA 1
ATOM 6051 C C . SER B 1 336 ? 85.615 43.217 -20.916 1.00 17.96 336 SER B C 1
ATOM 6052 O O . SER B 1 336 ? 84.735 43.611 -20.154 1.00 18.99 336 SER B O 1
ATOM 6055 N N . GLU B 1 337 ? 85.577 43.426 -22.224 1.00 18.56 337 GLU B N 1
ATOM 6056 C CA . GLU B 1 337 ? 84.432 44.101 -22.828 1.00 19.72 337 GLU B CA 1
ATOM 6057 C C . GLU B 1 337 ? 83.219 43.241 -22.558 1.00 20.08 337 GLU B C 1
ATOM 6058 O O . GLU B 1 337 ? 82.134 43.746 -22.287 1.00 20.69 337 GLU B O 1
ATOM 6064 N N . PHE B 1 338 ? 83.416 41.927 -22.632 1.00 20.99 338 PHE B N 1
ATOM 6065 C CA . PHE B 1 338 ? 82.332 40.984 -22.398 1.00 20.45 338 PHE B CA 1
ATOM 6066 C C . PHE B 1 338 ? 81.678 41.206 -21.051 1.00 20.19 338 PHE B C 1
ATOM 6067 O O . PHE B 1 338 ? 80.462 41.335 -20.973 1.00 20.39 338 PHE B O 1
ATOM 6075 N N . LEU B 1 339 ? 82.485 41.231 -19.992 1.00 21.98 339 LEU B N 1
ATOM 6076 C CA . LEU B 1 339 ? 81.966 41.408 -18.636 1.00 23.28 339 LEU B CA 1
ATOM 6077 C C . LEU B 1 339 ? 81.358 42.788 -18.491 1.00 23.71 339 LEU B C 1
ATOM 6078 O O . LEU B 1 339 ? 80.283 42.955 -17.911 1.00 23.01 339 LEU B O 1
ATOM 6091 N N . ARG B 1 341 ? 80.016 44.661 -20.806 1.00 26.92 341 ARG B N 1
ATOM 6092 C CA . ARG B 1 341 ? 78.744 44.732 -21.506 1.00 30.29 341 ARG B CA 1
ATOM 6093 C C . ARG B 1 341 ? 77.665 44.050 -20.675 1.00 31.32 341 ARG B C 1
ATOM 6094 O O . ARG B 1 341 ? 76.628 44.627 -20.358 1.00 31.15 341 ARG B O 1
ATOM 6102 N N . GLN B 1 342 ? 77.925 42.804 -20.321 1.00 32.01 342 GLN B N 1
ATOM 6103 C CA . GLN B 1 342 ? 76.997 42.036 -19.522 1.00 31.35 342 GLN B CA 1
ATOM 6104 C C . GLN B 1 342 ? 76.615 42.752 -18.227 1.00 30.53 342 GLN B C 1
ATOM 6105 O O . GLN B 1 342 ? 75.492 42.625 -17.759 1.00 31.00 342 GLN B O 1
ATOM 6111 N N . GLN B 1 343 ? 77.534 43.518 -17.647 1.00 31.35 343 GLN B N 1
ATOM 6112 C CA . GLN B 1 343 ? 77.221 44.224 -16.401 1.00 31.84 343 GLN B CA 1
ATOM 6113 C C . GLN B 1 343 ? 76.706 45.672 -16.505 1.00 29.13 343 GLN B C 1
ATOM 6114 O O . GLN B 1 343 ? 76.539 46.347 -15.495 1.00 29.84 343 GLN B O 1
ATOM 6120 N N . GLY B 1 344 ? 76.440 46.139 -17.718 1.00 27.56 344 GLY B N 1
ATOM 6121 C CA . GLY B 1 344 ? 75.933 47.487 -17.890 1.00 28.09 344 GLY B CA 1
ATOM 6122 C C . GLY B 1 344 ? 76.877 48.555 -17.373 1.00 28.78 344 GLY B C 1
ATOM 6123 O O . GLY B 1 344 ? 76.457 49.562 -16.786 1.00 30.74 344 GLY B O 1
ATOM 6124 N N . LEU B 1 345 ? 78.163 48.342 -17.615 1.00 26.29 345 LEU B N 1
ATOM 6125 C CA . LEU B 1 345 ? 79.183 49.253 -17.157 1.00 24.56 345 LEU B CA 1
ATOM 6126 C C . LEU B 1 345 ? 79.680 50.228 -18.204 1.00 24.51 345 LEU B C 1
ATOM 6127 O O . LEU B 1 345 ? 79.987 51.371 -17.884 1.00 25.01 345 LEU B O 1
ATOM 6132 N N . ALA B 1 346 ? 79.770 49.769 -19.450 1.00 23.36 346 ALA B N 1
ATOM 6133 C CA . ALA B 1 346 ? 80.243 50.598 -20.557 1.00 21.04 346 ALA B CA 1
ATOM 6134 C C . ALA B 1 346 ? 79.174 50.729 -21.650 1.00 20.81 346 ALA B C 1
ATOM 6135 O O . ALA B 1 346 ? 78.077 50.199 -21.509 1.00 20.99 346 ALA B O 1
ATOM 6137 N N . TRP B 1 347 ? 79.473 51.457 -22.723 1.00 18.08 347 TRP B N 1
ATOM 6138 C CA . TRP B 1 347 ? 78.501 51.606 -23.797 1.00 16.37 347 TRP B CA 1
ATOM 6139 C C . TRP B 1 347 ? 79.033 50.934 -25.043 1.00 18.30 347 TRP B C 1
ATOM 6140 O O . TRP B 1 347 ? 80.209 51.093 -25.388 1.00 17.52 347 TRP B O 1
ATOM 6151 N N . PHE B 1 348 ? 78.178 50.183 -25.726 1.00 19.25 348 PHE B N 1
ATOM 6152 C CA . PHE B 1 348 ? 78.614 49.523 -26.943 1.00 22.30 348 PHE B CA 1
ATOM 6153 C C . PHE B 1 348 ? 77.740 49.845 -28.164 1.00 24.12 348 PHE B C 1
ATOM 6154 O O . PHE B 1 348 ? 76.537 50.047 -28.070 1.00 24.37 348 PHE B O 1
ATOM 6162 N N . ARG B 1 349 ? 78.370 49.909 -29.317 1.00 26.83 349 ARG B N 1
ATOM 6163 C CA . ARG B 1 349 ? 77.648 50.162 -30.543 1.00 31.08 349 ARG B CA 1
ATOM 6164 C C . ARG B 1 349 ? 77.445 48.784 -31.193 1.00 33.14 349 ARG B C 1
ATOM 6165 O O . ARG B 1 349 ? 78.414 48.126 -31.581 1.00 33.48 349 ARG B O 1
ATOM 6173 N N . TYR B 1 350 ? 76.193 48.336 -31.280 1.00 35.51 350 TYR B N 1
ATOM 6174 C CA . TYR B 1 350 ? 75.887 47.032 -31.876 1.00 38.04 350 TYR B CA 1
ATOM 6175 C C . TYR B 1 350 ? 75.732 47.130 -33.396 1.00 40.00 350 TYR B C 1
ATOM 6176 O O . TYR B 1 350 ? 75.079 48.039 -33.905 1.00 40.04 350 TYR B O 1
ATOM 6185 N N . ARG B 1 351 ? 76.348 46.203 -34.119 1.00 42.35 351 ARG B N 1
ATOM 6186 C CA . ARG B 1 351 ? 76.219 46.185 -35.571 1.00 44.73 351 ARG B CA 1
ATOM 6187 C C . ARG B 1 351 ? 76.166 44.743 -36.079 1.00 45.70 351 ARG B C 1
ATOM 6188 O O . ARG B 1 351 ? 76.771 43.835 -35.488 1.00 46.21 351 ARG B O 1
ATOM 6196 N N . LEU B 1 352 ? 75.430 44.535 -37.170 1.00 45.42 352 LEU B N 1
ATOM 6197 C CA . LEU B 1 352 ? 75.267 43.204 -37.753 1.00 43.98 352 LEU B CA 1
ATOM 6198 C C . LEU B 1 352 ? 76.441 42.718 -38.591 1.00 43.72 352 LEU B C 1
ATOM 6199 O O . LEU B 1 352 ? 77.001 43.461 -39.386 1.00 41.62 352 LEU B O 1
ATOM 6204 N N . THR B 1 353 ? 76.801 41.453 -38.393 1.00 45.05 353 THR B N 1
ATOM 6205 C CA . THR B 1 353 ? 77.882 40.812 -39.129 1.00 45.95 353 THR B CA 1
ATOM 6206 C C . THR B 1 353 ? 77.298 40.425 -40.472 1.00 46.80 353 THR B C 1
ATOM 6207 O O . THR B 1 353 ? 76.113 40.099 -40.559 1.00 46.70 353 THR B O 1
ATOM 6211 N N . PRO B 1 354 ? 78.110 40.467 -41.542 1.00 47.30 354 PRO B N 1
ATOM 6212 C CA . PRO B 1 354 ? 77.581 40.093 -42.858 1.00 48.11 354 PRO B CA 1
ATOM 6213 C C . PRO B 1 354 ? 76.665 38.867 -42.814 1.00 49.01 354 PRO B C 1
ATOM 6214 O O . PRO B 1 354 ? 75.603 38.870 -43.430 1.00 49.31 354 PRO B O 1
ATOM 6218 N N . SER B 1 355 ? 77.067 37.834 -42.075 1.00 48.97 355 SER B N 1
ATOM 6219 C CA . SER B 1 355 ? 76.266 36.616 -41.962 1.00 49.50 355 SER B CA 1
ATOM 6220 C C . SER B 1 355 ? 74.986 36.823 -41.152 1.00 49.23 355 SER B C 1
ATOM 6221 O O . SER B 1 355 ? 74.229 35.874 -40.914 1.00 49.42 355 SER B O 1
ATOM 6224 N N . GLY B 1 356 ? 74.746 38.061 -40.729 1.00 48.29 356 GLY B N 1
ATOM 6225 C CA . GLY B 1 356 ? 73.555 38.359 -39.955 1.00 46.59 356 GLY B CA 1
ATOM 6226 C C . GLY B 1 356 ? 72.833 39.591 -40.462 1.00 46.12 356 GLY B C 1
ATOM 6227 O O . GLY B 1 356 ? 71.626 39.737 -40.272 1.00 45.52 356 GLY B O 1
ATOM 6228 N N . ALA B 1 362 ? 63.712 37.417 -38.790 1.00 55.23 362 ALA B N 1
ATOM 6229 C CA . ALA B 1 362 ? 65.075 36.984 -38.509 1.00 57.53 362 ALA B CA 1
ATOM 6230 C C . ALA B 1 362 ? 65.480 37.444 -37.110 1.00 58.87 362 ALA B C 1
ATOM 6231 O O . ALA B 1 362 ? 65.420 36.685 -36.138 1.00 59.37 362 ALA B O 1
ATOM 6233 N N . ILE B 1 363 ? 65.891 38.705 -37.030 1.00 58.89 363 ILE B N 1
ATOM 6234 C CA . ILE B 1 363 ? 66.309 39.326 -35.783 1.00 57.98 363 ILE B CA 1
ATOM 6235 C C . ILE B 1 363 ? 65.207 40.299 -35.394 1.00 58.77 363 ILE B C 1
ATOM 6236 O O . ILE B 1 363 ? 65.111 41.400 -35.934 1.00 59.33 363 ILE B O 1
ATOM 6241 N N . HIS B 1 364 ? 64.366 39.883 -34.460 1.00 59.69 364 HIS B N 1
ATOM 6242 C CA . HIS B 1 364 ? 63.250 40.708 -34.029 1.00 60.48 364 HIS B CA 1
ATOM 6243 C C . HIS B 1 364 ? 63.618 41.665 -32.901 1.00 59.46 364 HIS B C 1
ATOM 6244 O O . HIS B 1 364 ? 64.506 41.385 -32.102 1.00 59.28 364 HIS B O 1
ATOM 6251 N N . PRO B 1 365 ? 62.940 42.819 -32.834 1.00 58.53 365 PRO B N 1
ATOM 6252 C CA . PRO B 1 365 ? 63.195 43.820 -31.795 1.00 57.80 365 PRO B CA 1
ATOM 6253 C C . PRO B 1 365 ? 62.987 43.226 -30.403 1.00 56.55 365 PRO B C 1
ATOM 6254 O O . PRO B 1 365 ? 62.208 42.286 -30.233 1.00 56.62 365 PRO B O 1
ATOM 6258 N N . GLY B 1 366 ? 63.683 43.778 -29.413 1.00 54.44 366 GLY B N 1
ATOM 6259 C CA . GLY B 1 366 ? 63.552 43.287 -28.053 1.00 51.23 366 GLY B CA 1
ATOM 6260 C C . GLY B 1 366 ? 64.434 42.086 -27.771 1.00 48.78 366 GLY B C 1
ATOM 6261 O O . GLY B 1 366 ? 64.626 41.714 -26.618 1.00 48.53 366 GLY B O 1
ATOM 6262 N N . ASP B 1 367 ? 64.972 41.478 -28.822 1.00 46.37 367 ASP B N 1
ATOM 6263 C CA . ASP B 1 367 ? 65.831 40.314 -28.665 1.00 45.14 367 ASP B CA 1
ATOM 6264 C C . ASP B 1 367 ? 67.123 40.595 -27.919 1.00 44.97 367 ASP B C 1
ATOM 6265 O O . ASP B 1 367 ? 67.809 41.587 -28.174 1.00 45.36 367 ASP B O 1
ATOM 6270 N N . ASP B 1 368 ? 67.443 39.698 -26.995 1.00 43.02 368 ASP B N 1
ATOM 6271 C CA . ASP B 1 368 ? 68.656 39.787 -26.214 1.00 40.80 368 ASP B CA 1
ATOM 6272 C C . ASP B 1 368 ? 69.751 39.539 -27.236 1.00 39.29 368 ASP B C 1
ATOM 6273 O O . ASP B 1 368 ? 69.683 38.582 -27.994 1.00 40.62 368 ASP B O 1
ATOM 6278 N N . PRO B 1 369 ? 70.763 40.416 -27.286 1.00 38.78 369 PRO B N 1
ATOM 6279 C CA . PRO B 1 369 ? 71.871 40.289 -28.237 1.00 37.38 369 PRO B CA 1
ATOM 6280 C C . PRO B 1 369 ? 73.006 39.328 -27.934 1.00 38.18 369 PRO B C 1
ATOM 6281 O O . PRO B 1 369 ? 73.738 38.949 -28.851 1.00 38.63 369 PRO B O 1
ATOM 6285 N N . GLN B 1 370 ? 73.181 38.944 -26.671 1.00 38.36 370 GLN B N 1
ATOM 6286 C CA . GLN B 1 370 ? 74.268 38.024 -26.328 1.00 36.41 370 GLN B CA 1
ATOM 6287 C C . GLN B 1 370 ? 74.213 36.783 -27.215 1.00 35.99 370 GLN B C 1
ATOM 6288 O O . GLN B 1 370 ? 75.236 36.361 -27.762 1.00 34.68 370 GLN B O 1
ATOM 6294 N N . PRO B 1 371 ? 73.014 36.187 -27.368 1.00 36.05 371 PRO B N 1
ATOM 6295 C CA . PRO B 1 371 ? 72.822 34.991 -28.197 1.00 36.98 371 PRO B CA 1
ATOM 6296 C C . PRO B 1 371 ? 73.281 35.228 -29.639 1.00 38.18 371 PRO B C 1
ATOM 6297 O O . PRO B 1 371 ? 74.068 34.454 -30.190 1.00 39.07 371 PRO B O 1
ATOM 6301 N N . LEU B 1 372 ? 72.786 36.307 -30.238 1.00 38.81 372 LEU B N 1
ATOM 6302 C CA . LEU B 1 372 ? 73.134 36.674 -31.610 1.00 38.59 372 LEU B CA 1
ATOM 6303 C C . LEU B 1 372 ? 74.631 36.907 -31.738 1.00 38.93 372 LEU B C 1
ATOM 6304 O O . LEU B 1 372 ? 75.192 36.833 -32.833 1.00 39.86 372 LEU B O 1
ATOM 6309 N N . ILE B 1 373 ? 75.276 37.201 -30.616 1.00 38.49 373 ILE B N 1
ATOM 6310 C CA . ILE B 1 373 ? 76.711 37.438 -30.616 1.00 39.59 373 ILE B CA 1
ATOM 6311 C C . ILE B 1 373 ? 77.441 36.105 -30.626 1.00 40.31 373 ILE B C 1
ATOM 6312 O O . ILE B 1 373 ? 78.559 36.003 -31.130 1.00 39.73 373 ILE B O 1
ATOM 6317 N N . GLU B 1 374 ? 76.800 35.086 -30.065 1.00 42.45 374 GLU B N 1
ATOM 6318 C CA . GLU B 1 374 ? 77.375 33.746 -30.023 1.00 45.31 374 GLU B CA 1
ATOM 6319 C C . GLU B 1 374 ? 77.360 33.164 -31.427 1.00 46.32 374 GLU B C 1
ATOM 6320 O O . GLU B 1 374 ? 78.309 32.506 -31.848 1.00 45.49 374 GLU B O 1
ATOM 6326 N N . ARG B 1 375 ? 76.267 33.423 -32.142 1.00 48.16 375 ARG B N 1
ATOM 6327 C CA . ARG B 1 375 ? 76.087 32.939 -33.504 1.00 49.40 375 ARG B CA 1
ATOM 6328 C C . ARG B 1 375 ? 77.015 33.678 -34.452 1.00 50.71 375 ARG B C 1
ATOM 6329 O O . ARG B 1 375 ? 77.400 33.151 -35.503 1.00 51.67 375 ARG B O 1
ATOM 6337 N N . GLY B 1 376 ? 77.371 34.903 -34.078 1.00 50.95 376 GLY B N 1
ATOM 6338 C CA . GLY B 1 376 ? 78.243 35.703 -34.918 1.00 50.39 376 GLY B CA 1
ATOM 6339 C C . GLY B 1 376 ? 77.448 36.568 -35.879 1.00 50.28 376 GLY B C 1
ATOM 6340 O O . GLY B 1 376 ? 77.968 36.997 -36.907 1.00 49.46 376 GLY B O 1
ATOM 6341 N N . TRP B 1 377 ? 76.183 36.818 -35.553 1.00 50.91 377 TRP B N 1
ATOM 6342 C CA . TRP B 1 377 ? 75.330 37.646 -36.402 1.00 52.60 377 TRP B CA 1
ATOM 6343 C C . TRP B 1 377 ? 75.487 39.121 -36.023 1.00 51.98 377 TRP B C 1
ATOM 6344 O O . TRP B 1 377 ? 75.534 39.998 -36.891 1.00 52.31 377 TRP B O 1
ATOM 6355 N N . VAL B 1 378 ? 75.560 39.377 -34.720 1.00 50.30 378 VAL B N 1
ATOM 6356 C CA . VAL B 1 378 ? 75.752 40.721 -34.192 1.00 47.34 378 VAL B CA 1
ATOM 6357 C C . VAL B 1 378 ? 77.153 40.759 -33.582 1.00 47.05 378 VAL B C 1
ATOM 6358 O O . VAL B 1 378 ? 77.773 39.713 -33.367 1.00 46.72 378 VAL B O 1
ATOM 6362 N N . VAL B 1 379 ? 77.653 41.960 -33.318 1.00 44.83 379 VAL B N 1
ATOM 6363 C CA . VAL B 1 379 ? 78.977 42.124 -32.746 1.00 41.46 379 VAL B CA 1
ATOM 6364 C C . VAL B 1 379 ? 79.019 43.473 -32.026 1.00 40.15 379 VAL B C 1
ATOM 6365 O O . VAL B 1 379 ? 78.741 44.517 -32.622 1.00 38.81 379 VAL B O 1
ATOM 6369 N N . ALA B 1 380 ? 79.362 43.439 -30.740 1.00 38.40 380 ALA B N 1
ATOM 6370 C CA . ALA B 1 380 ? 79.412 44.643 -29.919 1.00 35.22 380 ALA B CA 1
ATOM 6371 C C . ALA B 1 380 ? 80.769 45.332 -29.893 1.00 34.58 380 ALA B C 1
ATOM 6372 O O . ALA B 1 380 ? 81.776 44.749 -29.492 1.00 34.20 380 ALA B O 1
ATOM 6374 N N . GLN B 1 381 ? 80.781 46.585 -30.331 1.00 32.76 381 GLN B N 1
ATOM 6375 C CA . GLN B 1 381 ? 81.992 47.381 -30.352 1.00 31.43 381 GLN B CA 1
ATOM 6376 C C . GLN B 1 381 ? 81.889 48.448 -29.255 1.00 28.92 381 GLN B C 1
ATOM 6377 O O . GLN B 1 381 ? 80.860 49.111 -29.104 1.00 27.58 381 GLN B O 1
ATOM 6383 N N . PRO B 1 382 ? 82.955 48.608 -28.460 1.00 26.23 382 PRO B N 1
ATOM 6384 C CA . PRO B 1 382 ? 82.929 49.602 -27.387 1.00 22.99 382 PRO B CA 1
ATOM 6385 C C . PRO B 1 382 ? 82.957 51.031 -27.929 1.00 19.33 382 PRO B C 1
ATOM 6386 O O . PRO B 1 382 ? 83.778 51.361 -28.771 1.00 18.39 382 PRO B O 1
ATOM 6390 N N . ILE B 1 383 ? 82.040 51.865 -27.466 1.00 16.24 383 ILE B N 1
ATOM 6391 C CA . ILE B 1 383 ? 82.004 53.250 -27.901 1.00 15.86 383 ILE B CA 1
ATOM 6392 C C . ILE B 1 383 ? 83.125 54.039 -27.196 1.00 17.51 383 ILE B C 1
ATOM 6393 O O . ILE B 1 383 ? 83.308 53.975 -25.970 1.00 13.94 383 ILE B O 1
ATOM 6398 N N . THR B 1 384 ? 83.895 54.760 -27.998 1.00 19.10 384 THR B N 1
ATOM 6399 C CA . THR B 1 384 ? 84.989 55.568 -27.498 1.00 20.98 384 THR B CA 1
ATOM 6400 C C . THR B 1 384 ? 84.504 56.762 -26.679 1.00 22.20 384 THR B C 1
ATOM 6401 O O . THR B 1 384 ? 83.566 57.456 -27.069 1.00 24.96 384 THR B O 1
ATOM 6405 N N . TYR B 1 385 ? 85.161 56.986 -25.548 1.00 21.99 385 TYR B N 1
ATOM 6406 C CA . TYR B 1 385 ? 84.860 58.097 -24.648 1.00 22.94 385 TYR B CA 1
ATOM 6407 C C . TYR B 1 385 ? 85.259 59.413 -25.346 1.00 23.07 385 TYR B C 1
ATOM 6408 O O . TYR B 1 385 ? 86.411 59.593 -25.728 1.00 21.57 385 TYR B O 1
ATOM 6417 N N . GLU B 1 386 ? 84.310 60.328 -25.516 1.00 25.24 386 GLU B N 1
ATOM 6418 C CA . GLU B 1 386 ? 84.596 61.599 -26.197 1.00 25.52 386 GLU B CA 1
ATOM 6419 C C . GLU B 1 386 ? 84.781 62.759 -25.231 1.00 25.08 386 GLU B C 1
ATOM 6420 O O . GLU B 1 386 ? 85.075 63.872 -25.652 1.00 25.56 386 GLU B O 1
ATOM 6426 N N . ASP B 1 387 ? 84.614 62.512 -23.941 1.00 24.12 387 ASP B N 1
ATOM 6427 C CA . ASP B 1 387 ? 84.708 63.590 -22.989 1.00 21.76 387 ASP B CA 1
ATOM 6428 C C . ASP B 1 387 ? 85.938 63.680 -22.101 1.00 21.75 387 ASP B C 1
ATOM 6429 O O . ASP B 1 387 ? 87.048 63.400 -22.540 1.00 20.60 387 ASP B O 1
ATOM 6434 N N . PHE B 1 388 ? 85.750 64.105 -20.854 1.00 22.34 388 PHE B N 1
ATOM 6435 C CA . PHE B 1 388 ? 86.885 64.258 -19.950 1.00 21.01 388 PHE B CA 1
ATOM 6436 C C . PHE B 1 388 ? 86.692 63.690 -18.547 1.00 19.36 388 PHE B C 1
ATOM 6437 O O . PHE B 1 388 ? 85.570 63.426 -18.118 1.00 19.21 388 PHE B O 1
ATOM 6445 N N . LEU B 1 389 ? 87.801 63.501 -17.838 1.00 17.60 389 LEU B N 1
ATOM 6446 C CA . LEU B 1 389 ? 87.761 62.967 -16.477 1.00 14.90 389 LEU B CA 1
ATOM 6447 C C . LEU B 1 389 ? 86.989 63.892 -15.564 1.00 14.95 389 LEU B C 1
ATOM 6448 O O . LEU B 1 389 ? 87.117 65.111 -15.637 1.00 15.41 389 LEU B O 1
ATOM 6453 N N . PRO B 1 390 ? 86.168 63.320 -14.691 1.00 14.75 390 PRO B N 1
ATOM 6454 C CA . PRO B 1 390 ? 85.373 64.108 -13.754 1.00 17.28 390 PRO B CA 1
ATOM 6455 C C . PRO B 1 390 ? 86.380 64.722 -12.813 1.00 21.42 390 PRO B C 1
ATOM 6456 O O . PRO B 1 390 ? 87.498 64.201 -12.697 1.00 22.36 390 PRO B O 1
ATOM 6460 N N . VAL B 1 391 ? 86.009 65.813 -12.145 1.00 23.71 391 VAL B N 1
ATOM 6461 C CA . VAL B 1 391 ? 86.941 66.474 -11.235 1.00 25.64 391 VAL B CA 1
ATOM 6462 C C . VAL B 1 391 ? 86.962 65.860 -9.833 1.00 27.24 391 VAL B C 1
ATOM 6463 O O . VAL B 1 391 ? 85.923 65.554 -9.241 1.00 23.46 391 VAL B O 1
ATOM 6467 N N . SER B 1 392 ? 88.170 65.667 -9.312 1.00 31.54 392 SER B N 1
ATOM 6468 C CA . SER B 1 392 ? 88.343 65.094 -7.973 1.00 34.57 392 SER B CA 1
ATOM 6469 C C . SER B 1 392 ? 88.620 66.174 -6.929 1.00 34.76 392 SER B C 1
ATOM 6470 O O . SER B 1 392 ? 87.801 66.408 -6.040 1.00 36.03 392 SER B O 1
ATOM 6473 N N . ASN B 1 412 ? 75.723 72.711 -9.085 1.00 45.46 412 ASN B N 1
ATOM 6474 C CA . ASN B 1 412 ? 74.424 72.833 -8.437 1.00 45.29 412 ASN B CA 1
ATOM 6475 C C . ASN B 1 412 ? 73.704 74.124 -8.854 1.00 44.22 412 ASN B C 1
ATOM 6476 O O . ASN B 1 412 ? 72.612 74.082 -9.415 1.00 43.84 412 ASN B O 1
ATOM 6481 N N . ALA B 1 413 ? 74.331 75.263 -8.584 1.00 42.87 413 ALA B N 1
ATOM 6482 C CA . ALA B 1 413 ? 73.773 76.566 -8.919 1.00 40.05 413 ALA B CA 1
ATOM 6483 C C . ALA B 1 413 ? 74.762 77.311 -9.798 1.00 39.05 413 ALA B C 1
ATOM 6484 O O . ALA B 1 413 ? 74.471 78.393 -10.293 1.00 39.47 413 ALA B O 1
ATOM 6486 N N . SER B 1 414 ? 75.947 76.741 -9.969 1.00 37.19 414 SER B N 1
ATOM 6487 C CA . SER B 1 414 ? 76.944 77.367 -10.811 1.00 35.42 414 SER B CA 1
ATOM 6488 C C . SER B 1 414 ? 76.790 76.782 -12.204 1.00 31.84 414 SER B C 1
ATOM 6489 O O . SER B 1 414 ? 77.284 77.330 -13.179 1.00 31.60 414 SER B O 1
ATOM 6492 N N . ARG B 1 415 ? 76.078 75.666 -12.285 1.00 31.06 415 ARG B N 1
ATOM 6493 C CA . ARG B 1 415 ? 75.796 75.010 -13.561 1.00 28.95 415 ARG B CA 1
ATOM 6494 C C . ARG B 1 415 ? 74.793 75.970 -14.197 1.00 26.58 415 ARG B C 1
ATOM 6495 O O . ARG B 1 415 ? 74.913 76.372 -15.355 1.00 24.30 415 ARG B O 1
ATOM 6503 N N . GLU B 1 416 ? 73.800 76.347 -13.411 1.00 24.48 416 GLU B N 1
ATOM 6504 C CA . GLU B 1 416 ? 72.807 77.280 -13.889 1.00 24.76 416 GLU B CA 1
ATOM 6505 C C . GLU B 1 416 ? 73.482 78.554 -14.358 1.00 24.73 416 GLU B C 1
ATOM 6506 O O . GLU B 1 416 ? 73.309 78.968 -15.498 1.00 25.75 416 GLU B O 1
ATOM 6512 N N . ALA B 1 417 ? 74.270 79.167 -13.482 1.00 24.84 417 ALA B N 1
ATOM 6513 C CA . ALA B 1 417 ? 74.963 80.402 -13.829 1.00 24.81 417 ALA B CA 1
ATOM 6514 C C . ALA B 1 417 ? 75.794 80.239 -15.099 1.00 22.89 417 ALA B C 1
ATOM 6515 O O . ALA B 1 417 ? 75.894 81.160 -15.894 1.00 23.37 417 ALA B O 1
ATOM 6517 N N . PHE B 1 418 ? 76.375 79.061 -15.289 1.00 23.02 418 PHE B N 1
ATOM 6518 C CA . PHE B 1 418 ? 77.205 78.779 -16.465 1.00 21.40 418 PHE B CA 1
ATOM 6519 C C . PHE B 1 418 ? 76.383 78.634 -17.745 1.00 21.99 418 PHE B C 1
ATOM 6520 O O . PHE B 1 418 ? 76.748 79.160 -18.795 1.00 21.86 418 PHE B O 1
ATOM 6528 N N . GLU B 1 419 ? 75.282 77.901 -17.663 1.00 21.56 419 GLU B N 1
ATOM 6529 C CA . GLU B 1 419 ? 74.461 77.707 -18.839 1.00 22.10 419 GLU B CA 1
ATOM 6530 C C . GLU B 1 419 ? 73.888 79.072 -19.218 1.00 22.22 419 GLU B C 1
ATOM 6531 O O . GLU B 1 419 ? 73.873 79.454 -20.393 1.00 19.09 419 GLU B O 1
ATOM 6537 N N . GLN B 1 420 ? 73.469 79.829 -18.210 1.00 22.77 420 GLN B N 1
ATOM 6538 C CA . GLN B 1 420 ? 72.907 81.151 -18.451 1.00 23.44 420 GLN B CA 1
ATOM 6539 C C . GLN B 1 420 ? 73.911 82.034 -19.143 1.00 22.00 420 GLN B C 1
ATOM 6540 O O . GLN B 1 420 ? 73.540 82.970 -19.848 1.00 23.58 420 GLN B O 1
ATOM 6546 N N . ALA B 1 421 ? 75.186 81.740 -18.926 1.00 18.79 421 ALA B N 1
ATOM 6547 C CA . ALA B 1 421 ? 76.259 82.522 -19.518 1.00 19.58 421 ALA B CA 1
ATOM 6548 C C . ALA B 1 421 ? 76.573 81.992 -20.906 1.00 19.46 421 ALA B C 1
ATOM 6549 O O . ALA B 1 421 ? 77.100 82.697 -21.765 1.00 20.02 421 ALA B O 1
ATOM 6551 N N . LEU B 1 422 ? 76.250 80.726 -21.106 1.00 18.34 422 LEU B N 1
ATOM 6552 C CA . LEU B 1 422 ? 76.494 80.046 -22.362 1.00 15.88 422 LEU B CA 1
ATOM 6553 C C . LEU B 1 422 ? 75.462 80.493 -23.393 1.00 16.76 422 LEU B C 1
ATOM 6554 O O . LEU B 1 422 ? 75.790 80.824 -24.535 1.00 12.31 422 LEU B O 1
ATOM 6559 N N . GLY B 1 423 ? 74.209 80.493 -22.960 1.00 17.31 423 GLY B N 1
ATOM 6560 C CA . GLY B 1 423 ? 73.115 80.857 -23.830 1.00 22.52 423 GLY B CA 1
ATOM 6561 C C . GLY B 1 423 ? 72.208 79.646 -23.981 1.00 26.60 423 GLY B C 1
ATOM 6562 O O . GLY B 1 423 ? 71.032 79.771 -24.344 1.00 27.37 423 GLY B O 1
ATOM 6563 N N . CYS B 1 424 ? 72.752 78.465 -23.696 1.00 25.49 424 CYS B N 1
ATOM 6564 C CA . CYS B 1 424 ? 71.975 77.239 -23.791 1.00 24.76 424 CYS B CA 1
ATOM 6565 C C . CYS B 1 424 ? 72.398 76.194 -22.774 1.00 23.86 424 CYS B C 1
ATOM 6566 O O . CYS B 1 424 ? 73.479 76.271 -22.184 1.00 24.69 424 CYS B O 1
ATOM 6569 N N . PRO B 1 425 ? 71.536 75.199 -22.547 1.00 22.22 425 PRO B N 1
ATOM 6570 C CA . PRO B 1 425 ? 71.895 74.156 -21.591 1.00 21.56 425 PRO B CA 1
ATOM 6571 C C . PRO B 1 425 ? 73.025 73.359 -22.223 1.00 20.17 425 PRO B C 1
ATOM 6572 O O . PRO B 1 425 ? 73.187 73.385 -23.441 1.00 21.43 425 PRO B O 1
ATOM 6576 N N . VAL B 1 426 ? 73.835 72.687 -21.420 1.00 16.53 426 VAL B N 1
ATOM 6577 C CA . VAL B 1 426 ? 74.892 71.892 -22.007 1.00 16.10 426 VAL B CA 1
ATOM 6578 C C . VAL B 1 426 ? 74.315 70.506 -22.225 1.00 15.24 426 VAL B C 1
ATOM 6579 O O . VAL B 1 426 ? 73.358 70.118 -21.568 1.00 10.82 426 VAL B O 1
ATOM 6583 N N . LEU B 1 427 ? 74.882 69.770 -23.166 1.00 17.24 427 LEU B N 1
ATOM 6584 C CA . LEU B 1 427 ? 74.391 68.427 -23.444 1.00 20.93 427 LEU B CA 1
ATOM 6585 C C . LEU B 1 427 ? 74.815 67.470 -22.343 1.00 21.07 427 LEU B C 1
ATOM 6586 O O . LEU B 1 427 ? 75.856 67.649 -21.725 1.00 21.63 427 LEU B O 1
ATOM 6591 N N . ASP B 1 428 ? 73.990 66.462 -22.097 1.00 21.35 428 ASP B N 1
ATOM 6592 C CA . ASP B 1 428 ? 74.277 65.458 -21.084 1.00 23.59 428 ASP B CA 1
ATOM 6593 C C . ASP B 1 428 ? 74.949 64.294 -21.810 1.00 23.89 428 ASP B C 1
ATOM 6594 O O . ASP B 1 428 ? 74.285 63.555 -22.538 1.00 23.54 428 ASP B O 1
ATOM 6599 N N . GLU B 1 429 ? 76.255 64.127 -21.618 1.00 23.67 429 GLU B N 1
ATOM 6600 C CA . GLU B 1 429 ? 76.980 63.058 -22.305 1.00 25.83 429 GLU B CA 1
ATOM 6601 C C . GLU B 1 429 ? 76.432 61.650 -22.170 1.00 22.92 429 GLU B C 1
ATOM 6602 O O . GLU B 1 429 ? 76.560 60.854 -23.092 1.00 19.50 429 GLU B O 1
ATOM 6608 N N . PHE B 1 430 ? 75.846 61.322 -21.028 1.00 23.72 430 PHE B N 1
ATOM 6609 C CA . PHE B 1 430 ? 75.306 59.976 -20.876 1.00 27.17 430 PHE B CA 1
ATOM 6610 C C . PHE B 1 430 ? 74.177 59.793 -21.891 1.00 27.42 430 PHE B C 1
ATOM 6611 O O . PHE B 1 430 ? 74.221 58.863 -22.696 1.00 28.06 430 PHE B O 1
ATOM 6619 N N . GLN B 1 431 ? 73.194 60.696 -21.873 1.00 27.71 431 GLN B N 1
ATOM 6620 C CA . GLN B 1 431 ? 72.074 60.653 -22.820 1.00 26.79 431 GLN B CA 1
ATOM 6621 C C . GLN B 1 431 ? 72.622 60.504 -24.253 1.00 25.18 431 GLN B C 1
ATOM 6622 O O . GLN B 1 431 ? 72.002 59.858 -25.094 1.00 25.53 431 GLN B O 1
ATOM 6628 N N . LEU B 1 432 ? 73.797 61.080 -24.510 1.00 20.88 432 LEU B N 1
ATOM 6629 C CA . LEU B 1 432 ? 74.430 61.008 -25.822 1.00 20.02 432 LEU B CA 1
ATOM 6630 C C . LEU B 1 432 ? 75.034 59.640 -26.140 1.00 21.81 432 LEU B C 1
ATOM 6631 O O . LEU B 1 432 ? 75.130 59.246 -27.306 1.00 23.55 432 LEU B O 1
ATOM 6636 N N . TYR B 1 433 ? 75.474 58.926 -25.115 1.00 21.52 433 TYR B N 1
ATOM 6637 C CA . TYR B 1 433 ? 76.057 57.619 -25.345 1.00 21.05 433 TYR B CA 1
ATOM 6638 C C . TYR B 1 433 ? 74.926 56.639 -25.498 1.00 22.57 433 TYR B C 1
ATOM 6639 O O . TYR B 1 433 ? 74.989 55.722 -26.317 1.00 21.60 433 TYR B O 1
ATOM 6648 N N . GLN B 1 434 ? 73.878 56.850 -24.712 1.00 22.94 434 GLN B N 1
ATOM 6649 C CA . GLN B 1 434 ? 72.734 55.968 -24.780 1.00 26.51 434 GLN B CA 1
ATOM 6650 C C . GLN B 1 434 ? 72.138 56.034 -26.179 1.00 28.59 434 GLN B C 1
ATOM 6651 O O . GLN B 1 434 ? 71.997 55.006 -26.839 1.00 29.95 434 GLN B O 1
ATOM 6657 N N . GLU B 1 435 ? 71.806 57.242 -26.635 1.00 30.11 435 GLU B N 1
ATOM 6658 C CA . GLU B 1 435 ? 71.230 57.409 -27.966 1.00 28.90 435 GLU B CA 1
ATOM 6659 C C . GLU B 1 435 ? 72.107 56.746 -29.012 1.00 28.64 435 GLU B C 1
ATOM 6660 O O . GLU B 1 435 ? 71.607 56.030 -29.873 1.00 31.56 435 GLU B O 1
ATOM 6666 N N . ALA B 1 436 ? 73.416 56.952 -28.933 1.00 26.73 436 ALA B N 1
ATOM 6667 C CA . ALA B 1 436 ? 74.310 56.337 -29.905 1.00 26.63 436 ALA B CA 1
ATOM 6668 C C . ALA B 1 436 ? 74.218 54.802 -29.846 1.00 28.07 436 ALA B C 1
ATOM 6669 O O . ALA B 1 436 ? 74.374 54.118 -30.852 1.00 28.07 436 ALA B O 1
ATOM 6671 N N . GLU B 1 437 ? 73.957 54.263 -28.663 1.00 29.29 437 GLU B N 1
ATOM 6672 C CA . GLU B 1 437 ? 73.844 52.823 -28.528 1.00 31.00 437 GLU B CA 1
ATOM 6673 C C . GLU B 1 437 ? 72.494 52.382 -29.081 1.00 31.30 437 GLU B C 1
ATOM 6674 O O . GLU B 1 437 ? 72.429 51.482 -29.919 1.00 31.90 437 GLU B O 1
ATOM 6680 N N . GLU B 1 438 ? 71.425 53.022 -28.615 1.00 30.06 438 GLU B N 1
ATOM 6681 C CA . GLU B 1 438 ? 70.079 52.687 -29.056 1.00 31.69 438 GLU B CA 1
ATOM 6682 C C . GLU B 1 438 ? 70.002 52.759 -30.575 1.00 32.37 438 GLU B C 1
ATOM 6683 O O . GLU B 1 438 ? 69.408 51.900 -31.233 1.00 32.54 438 GLU B O 1
ATOM 6689 N N . ARG B 1 439 ? 70.627 53.793 -31.118 1.00 30.52 439 ARG B N 1
ATOM 6690 C CA . ARG B 1 439 ? 70.668 54.022 -32.545 1.00 29.28 439 ARG B CA 1
ATOM 6691 C C . ARG B 1 439 ? 71.279 52.824 -33.279 1.00 31.02 439 ARG B C 1
ATOM 6692 O O . ARG B 1 439 ? 70.755 52.389 -34.306 1.00 33.91 439 ARG B O 1
ATOM 6700 N N . SER B 1 440 ? 72.376 52.281 -32.759 1.00 30.64 440 SER B N 1
ATOM 6701 C CA . SER B 1 440 ? 73.025 51.133 -33.395 1.00 29.58 440 SER B CA 1
ATOM 6702 C C . SER B 1 440 ? 72.086 49.929 -33.380 1.00 30.80 440 SER B C 1
ATOM 6703 O O . SER B 1 440 ? 71.998 49.181 -34.353 1.00 31.76 440 SER B O 1
ATOM 6706 N N . LYS B 1 441 ? 71.396 49.732 -32.262 1.00 31.74 441 LYS B N 1
ATOM 6707 C CA . LYS B 1 441 ? 70.468 48.615 -32.144 1.00 33.78 441 LYS B CA 1
ATOM 6708 C C . LYS B 1 441 ? 69.361 48.743 -33.185 1.00 35.03 441 LYS B C 1
ATOM 6709 O O . LYS B 1 441 ? 68.948 47.755 -33.794 1.00 32.86 441 LYS B O 1
ATOM 6715 N N . ARG B 1 442 ? 68.889 49.973 -33.376 1.00 36.67 442 ARG B N 1
ATOM 6716 C CA . ARG B 1 442 ? 67.832 50.253 -34.334 1.00 37.26 442 ARG B CA 1
ATOM 6717 C C . ARG B 1 442 ? 68.209 49.708 -35.718 1.00 37.34 442 ARG B C 1
ATOM 6718 O O . ARG B 1 442 ? 67.434 48.968 -36.312 1.00 36.71 442 ARG B O 1
ATOM 6726 N N . ARG B 1 443 ? 69.388 50.047 -36.230 1.00 37.34 443 ARG B N 1
ATOM 6727 C CA . ARG B 1 443 ? 69.782 49.510 -37.527 1.00 41.59 443 ARG B CA 1
ATOM 6728 C C . ARG B 1 443 ? 70.160 48.024 -37.421 1.00 43.05 443 ARG B C 1
ATOM 6729 O O . ARG B 1 443 ? 70.902 47.483 -38.249 1.00 42.38 443 ARG B O 1
ATOM 6737 N N . CYS B 1 444 ? 69.644 47.378 -36.378 1.00 44.47 444 CYS B N 1
ATOM 6738 C CA . CYS B 1 444 ? 69.869 45.958 -36.118 1.00 44.93 444 CYS B CA 1
ATOM 6739 C C . CYS B 1 444 ? 68.498 45.348 -35.868 1.00 44.33 444 CYS B C 1
ATOM 6740 O O . CYS B 1 444 ? 68.336 44.140 -35.905 1.00 45.03 444 CYS B O 1
ATOM 6743 N N . GLY B 1 445 ? 67.522 46.209 -35.600 1.00 44.65 445 GLY B N 1
ATOM 6744 C CA . GLY B 1 445 ? 66.168 45.763 -35.339 1.00 45.95 445 GLY B CA 1
ATOM 6745 C C . GLY B 1 445 ? 65.910 45.405 -33.884 1.00 47.94 445 GLY B C 1
ATOM 6746 O O . GLY B 1 445 ? 65.673 44.233 -33.574 1.00 49.72 445 GLY B O 1
ATOM 6747 N N . LEU B 1 446 ? 65.956 46.397 -32.988 1.00 46.77 446 LEU B N 1
ATOM 6748 C CA . LEU B 1 446 ? 65.728 46.165 -31.556 1.00 43.43 446 LEU B CA 1
ATOM 6749 C C . LEU B 1 446 ? 65.209 47.414 -30.816 1.00 43.96 446 LEU B C 1
ATOM 6750 O O . LEU B 1 446 ? 66.029 48.105 -30.189 1.00 44.77 446 LEU B O 1
ATOM 6755 N N . ILE C 1 5 ? 159.851 19.175 44.833 1.00 67.06 5 ILE C N 1
ATOM 6756 C CA . ILE C 1 5 ? 159.093 20.176 45.632 1.00 66.61 5 ILE C CA 1
ATOM 6757 C C . ILE C 1 5 ? 158.369 19.524 46.806 1.00 66.21 5 ILE C C 1
ATOM 6758 O O . ILE C 1 5 ? 158.568 18.343 47.087 1.00 65.60 5 ILE C O 1
ATOM 6763 N N . THR C 1 6 ? 157.526 20.293 47.487 1.00 65.98 6 THR C N 1
ATOM 6764 C CA . THR C 1 6 ? 156.811 19.781 48.650 1.00 66.20 6 THR C CA 1
ATOM 6765 C C . THR C 1 6 ? 155.545 19.003 48.337 1.00 65.78 6 THR C C 1
ATOM 6766 O O . THR C 1 6 ? 154.902 19.217 47.309 1.00 65.39 6 THR C O 1
ATOM 6770 N N . ALA C 1 7 ? 155.194 18.101 49.248 1.00 65.05 7 ALA C N 1
ATOM 6771 C CA . ALA C 1 7 ? 154.000 17.284 49.110 1.00 64.41 7 ALA C CA 1
ATOM 6772 C C . ALA C 1 7 ? 152.814 18.192 48.841 1.00 64.11 7 ALA C C 1
ATOM 6773 O O . ALA C 1 7 ? 151.977 17.902 47.986 1.00 64.36 7 ALA C O 1
ATOM 6775 N N . ASP C 1 8 ? 152.757 19.296 49.579 1.00 64.06 8 ASP C N 1
ATOM 6776 C CA . ASP C 1 8 ? 151.683 20.266 49.437 1.00 63.89 8 ASP C CA 1
ATOM 6777 C C . ASP C 1 8 ? 151.608 20.815 48.017 1.00 63.40 8 ASP C C 1
ATOM 6778 O O . ASP C 1 8 ? 150.521 21.004 47.478 1.00 63.20 8 ASP C O 1
ATOM 6783 N N . GLU C 1 9 ? 152.759 21.070 47.407 1.00 62.59 9 GLU C N 1
ATOM 6784 C CA . GLU C 1 9 ? 152.771 21.599 46.050 1.00 62.45 9 GLU C CA 1
ATOM 6785 C C . GLU C 1 9 ? 152.258 20.579 45.039 1.00 62.20 9 GLU C C 1
ATOM 6786 O O . GLU C 1 9 ? 151.616 20.941 44.054 1.00 62.81 9 GLU C O 1
ATOM 6792 N N . ILE C 1 10 ? 152.541 19.303 45.279 1.00 60.86 10 ILE C N 1
ATOM 6793 C CA . ILE C 1 10 ? 152.081 18.258 44.376 1.00 58.68 10 ILE C CA 1
ATOM 6794 C C . ILE C 1 10 ? 150.595 18.021 44.592 1.00 58.45 10 ILE C C 1
ATOM 6795 O O . ILE C 1 10 ? 149.817 18.007 43.639 1.00 58.97 10 ILE C O 1
ATOM 6800 N N . ARG C 1 11 ? 150.211 17.845 45.851 1.00 57.13 11 ARG C N 1
ATOM 6801 C CA . ARG C 1 11 ? 148.821 17.599 46.204 1.00 56.56 11 ARG C CA 1
ATOM 6802 C C . ARG C 1 11 ? 147.884 18.674 45.674 1.00 56.81 11 ARG C C 1
ATOM 6803 O O . ARG C 1 11 ? 146.850 18.367 45.081 1.00 57.30 11 ARG C O 1
ATOM 6811 N N . GLU C 1 12 ? 148.241 19.936 45.896 1.00 56.99 12 GLU C N 1
ATOM 6812 C CA . GLU C 1 12 ? 147.406 21.040 45.444 1.00 56.31 12 GLU C CA 1
ATOM 6813 C C . GLU C 1 12 ? 147.385 21.088 43.921 1.00 55.37 12 GLU C C 1
ATOM 6814 O O . GLU C 1 12 ? 146.327 21.302 43.324 1.00 55.19 12 GLU C O 1
ATOM 6820 N N . GLN C 1 13 ? 148.537 20.867 43.291 1.00 53.75 13 GLN C N 1
ATOM 6821 C CA . GLN C 1 13 ? 148.596 20.899 41.835 1.00 53.20 13 GLN C CA 1
ATOM 6822 C C . GLN C 1 13 ? 147.836 19.738 41.208 1.00 51.55 13 GLN C C 1
ATOM 6823 O O . GLN C 1 13 ? 147.244 19.892 40.141 1.00 51.48 13 GLN C O 1
ATOM 6829 N N . PHE C 1 14 ? 147.845 18.585 41.871 1.00 48.80 14 PHE C N 1
ATOM 6830 C CA . PHE C 1 14 ? 147.127 17.418 41.372 1.00 46.04 14 PHE C CA 1
ATOM 6831 C C . PHE C 1 14 ? 145.627 17.605 41.551 1.00 45.05 14 PHE C C 1
ATOM 6832 O O . PHE C 1 14 ? 144.847 17.288 40.664 1.00 45.78 14 PHE C O 1
ATOM 6840 N N . SER C 1 15 ? 145.219 18.108 42.706 1.00 44.22 15 SER C N 1
ATOM 6841 C CA . SER C 1 15 ? 143.799 18.311 42.950 1.00 45.48 15 SER C CA 1
ATOM 6842 C C . SER C 1 15 ? 143.234 19.282 41.921 1.00 45.54 15 SER C C 1
ATOM 6843 O O . SER C 1 15 ? 142.163 19.058 41.359 1.00 45.24 15 SER C O 1
ATOM 6846 N N . GLN C 1 16 ? 143.968 20.363 41.683 1.00 46.92 16 GLN C N 1
ATOM 6847 C CA . GLN C 1 16 ? 143.569 21.384 40.723 1.00 47.87 16 GLN C CA 1
ATOM 6848 C C . GLN C 1 16 ? 143.402 20.761 39.337 1.00 47.83 16 GLN C C 1
ATOM 6849 O O . GLN C 1 16 ? 142.326 20.830 38.743 1.00 47.13 16 GLN C O 1
ATOM 6855 N N . ALA C 1 17 ? 144.471 20.149 38.834 1.00 47.73 17 ALA C N 1
ATOM 6856 C CA . ALA C 1 17 ? 144.450 19.510 37.522 1.00 48.80 17 ALA C CA 1
ATOM 6857 C C . ALA C 1 17 ? 143.242 18.582 37.409 1.00 50.68 17 ALA C C 1
ATOM 6858 O O . ALA C 1 17 ? 142.599 18.485 36.358 1.00 49.45 17 ALA C O 1
ATOM 6868 N N . SER C 1 19 ? 140.331 18.804 39.149 1.00 50.54 19 SER C N 1
ATOM 6869 C CA . SER C 1 19 ? 139.114 19.615 39.074 1.00 47.75 19 SER C CA 1
ATOM 6870 C C . SER C 1 19 ? 138.850 20.134 37.659 1.00 46.63 19 SER C C 1
ATOM 6871 O O . SER C 1 19 ? 137.704 20.168 37.200 1.00 45.60 19 SER C O 1
ATOM 6874 N N . ALA C 1 20 ? 139.912 20.542 36.975 1.00 44.87 20 ALA C N 1
ATOM 6875 C CA . ALA C 1 20 ? 139.786 21.039 35.612 1.00 43.52 20 ALA C CA 1
ATOM 6876 C C . ALA C 1 20 ? 139.259 19.919 34.712 1.00 43.22 20 ALA C C 1
ATOM 6877 O O . ALA C 1 20 ? 138.196 20.051 34.106 1.00 43.89 20 ALA C O 1
ATOM 6887 N N . TYR C 1 22 ? 137.770 17.249 35.321 1.00 38.11 22 TYR C N 1
ATOM 6888 C CA . TYR C 1 22 ? 136.428 16.834 35.665 1.00 36.81 22 TYR C CA 1
ATOM 6889 C C . TYR C 1 22 ? 135.410 17.876 35.216 1.00 37.88 22 TYR C C 1
ATOM 6890 O O . TYR C 1 22 ? 134.262 17.546 34.907 1.00 37.02 22 TYR C O 1
ATOM 6899 N N . GLN C 1 23 ? 135.826 19.137 35.174 1.00 39.62 23 GLN C N 1
ATOM 6900 C CA . GLN C 1 23 ? 134.904 20.186 34.766 1.00 42.10 23 GLN C CA 1
ATOM 6901 C C . GLN C 1 23 ? 134.610 20.053 33.284 1.00 41.55 23 GLN C C 1
ATOM 6902 O O . GLN C 1 23 ? 133.449 20.092 32.862 1.00 40.51 23 GLN C O 1
ATOM 6908 N N . GLN C 1 24 ? 135.667 19.882 32.498 1.00 42.62 24 GLN C N 1
ATOM 6909 C CA . GLN C 1 24 ? 135.507 19.728 31.063 1.00 44.48 24 GLN C CA 1
ATOM 6910 C C . GLN C 1 24 ? 134.711 18.455 30.771 1.00 43.30 24 GLN C C 1
ATOM 6911 O O . GLN C 1 24 ? 134.017 18.363 29.759 1.00 42.82 24 GLN C O 1
ATOM 6917 N N . GLU C 1 25 ? 134.804 17.484 31.676 1.00 42.57 25 GLU C N 1
ATOM 6918 C CA . GLU C 1 25 ? 134.096 16.220 31.531 1.00 41.80 25 GLU C CA 1
ATOM 6919 C C . GLU C 1 25 ? 132.674 16.327 32.036 1.00 42.56 25 GLU C C 1
ATOM 6920 O O . GLU C 1 25 ? 131.825 15.513 31.689 1.00 44.76 25 GLU C O 1
ATOM 6926 N N . VAL C 1 26 ? 132.418 17.325 32.871 1.00 43.50 26 VAL C N 1
ATOM 6927 C CA . VAL C 1 26 ? 131.095 17.520 33.445 1.00 44.17 26 VAL C CA 1
ATOM 6928 C C . VAL C 1 26 ? 130.793 19.009 33.636 1.00 45.65 26 VAL C C 1
ATOM 6929 O O . VAL C 1 26 ? 130.972 19.558 34.718 1.00 46.51 26 VAL C O 1
ATOM 6933 N N . PRO C 1 27 ? 130.332 19.678 32.573 1.00 46.66 27 PRO C N 1
ATOM 6934 C CA . PRO C 1 27 ? 130.000 21.102 32.601 1.00 47.53 27 PRO C CA 1
ATOM 6935 C C . PRO C 1 27 ? 129.219 21.534 33.834 1.00 47.38 27 PRO C C 1
ATOM 6936 O O . PRO C 1 27 ? 129.522 22.555 34.449 1.00 47.77 27 PRO C O 1
ATOM 6940 N N . GLN C 1 28 ? 128.211 20.749 34.188 1.00 47.35 28 GLN C N 1
ATOM 6941 C CA . GLN C 1 28 ? 127.373 21.047 35.338 1.00 48.81 28 GLN C CA 1
ATOM 6942 C C . GLN C 1 28 ? 128.178 21.203 36.624 1.00 49.55 28 GLN C C 1
ATOM 6943 O O . GLN C 1 28 ? 127.668 21.696 37.633 1.00 50.38 28 GLN C O 1
ATOM 6949 N N . TYR C 1 29 ? 129.438 20.786 36.582 1.00 49.20 29 TYR C N 1
ATOM 6950 C CA . TYR C 1 29 ? 130.322 20.886 37.734 1.00 47.99 29 TYR C CA 1
ATOM 6951 C C . TYR C 1 29 ? 130.777 22.323 37.892 1.00 48.33 29 TYR C C 1
ATOM 6952 O O . TYR C 1 29 ? 130.784 22.864 39.001 1.00 48.44 29 TYR C O 1
ATOM 6961 N N . GLY C 1 30 ? 131.172 22.930 36.777 1.00 47.74 30 GLY C N 1
ATOM 6962 C CA . GLY C 1 30 ? 131.621 24.309 36.806 1.00 47.20 30 GLY C CA 1
ATOM 6963 C C . GLY C 1 30 ? 130.485 25.161 37.324 1.00 46.70 30 GLY C C 1
ATOM 6964 O O . GLY C 1 30 ? 130.703 26.216 37.909 1.00 47.86 30 GLY C O 1
ATOM 6965 N N . THR C 1 31 ? 129.263 24.696 37.101 1.00 44.70 31 THR C N 1
ATOM 6966 C CA . THR C 1 31 ? 128.084 25.407 37.567 1.00 44.54 31 THR C CA 1
ATOM 6967 C C . THR C 1 31 ? 128.051 25.283 39.082 1.00 45.35 31 THR C C 1
ATOM 6968 O O . THR C 1 31 ? 127.777 26.252 39.796 1.00 44.34 31 THR C O 1
ATOM 6972 N N . LEU C 1 32 ? 128.331 24.075 39.560 1.00 45.67 32 LEU C N 1
ATOM 6973 C CA . LEU C 1 32 ? 128.349 23.789 40.984 1.00 45.12 32 LEU C CA 1
ATOM 6974 C C . LEU C 1 32 ? 129.341 24.699 41.708 1.00 45.46 32 LEU C C 1
ATOM 6975 O O . LEU C 1 32 ? 129.012 25.286 42.733 1.00 46.59 32 LEU C O 1
ATOM 6980 N N . LEU C 1 33 ? 130.548 24.828 41.170 1.00 44.55 33 LEU C N 1
ATOM 6981 C CA . LEU C 1 33 ? 131.561 25.655 41.805 1.00 45.54 33 LEU C CA 1
ATOM 6982 C C . LEU C 1 33 ? 131.117 27.101 42.012 1.00 48.07 33 LEU C C 1
ATOM 6983 O O . LEU C 1 33 ? 131.259 27.651 43.106 1.00 47.88 33 LEU C O 1
ATOM 6988 N N . GLU C 1 34 ? 130.577 27.717 40.966 1.00 50.71 34 GLU C N 1
ATOM 6989 C CA . GLU C 1 34 ? 130.099 29.094 41.061 1.00 52.61 34 GLU C CA 1
ATOM 6990 C C . GLU C 1 34 ? 129.073 29.218 42.186 1.00 52.24 34 GLU C C 1
ATOM 6991 O O . GLU C 1 34 ? 129.299 29.918 43.174 1.00 52.99 34 GLU C O 1
ATOM 6997 N N . LEU C 1 35 ? 127.947 28.533 42.026 1.00 51.13 35 LEU C N 1
ATOM 6998 C CA . LEU C 1 35 ? 126.882 28.550 43.017 1.00 50.66 35 LEU C CA 1
ATOM 6999 C C . LEU C 1 35 ? 127.497 28.437 44.410 1.00 51.71 35 LEU C C 1
ATOM 7000 O O . LEU C 1 35 ? 127.061 29.090 45.355 1.00 52.13 35 LEU C O 1
ATOM 7005 N N . VAL C 1 36 ? 128.523 27.604 44.524 1.00 52.49 36 VAL C N 1
ATOM 7006 C CA . VAL C 1 36 ? 129.203 27.401 45.791 1.00 53.12 36 VAL C CA 1
ATOM 7007 C C . VAL C 1 36 ? 129.940 28.656 46.237 1.00 53.86 36 VAL C C 1
ATOM 7008 O O . VAL C 1 36 ? 129.604 29.239 47.266 1.00 53.24 36 VAL C O 1
ATOM 7012 N N . ALA C 1 37 ? 130.934 29.074 45.459 1.00 55.31 37 ALA C N 1
ATOM 7013 C CA . ALA C 1 37 ? 131.706 30.272 45.776 1.00 57.31 37 ALA C CA 1
ATOM 7014 C C . ALA C 1 37 ? 130.774 31.387 46.255 1.00 58.93 37 ALA C C 1
ATOM 7015 O O . ALA C 1 37 ? 131.095 32.137 47.179 1.00 58.82 37 ALA C O 1
ATOM 7017 N N . ASP C 1 38 ? 129.614 31.477 45.614 1.00 60.88 38 ASP C N 1
ATOM 7018 C CA . ASP C 1 38 ? 128.609 32.474 45.947 1.00 62.33 38 ASP C CA 1
ATOM 7019 C C . ASP C 1 38 ? 128.039 32.220 47.330 1.00 62.20 38 ASP C C 1
ATOM 7020 O O . ASP C 1 38 ? 128.310 32.970 48.266 1.00 62.14 38 ASP C O 1
ATOM 7025 N N . VAL C 1 39 ? 127.243 31.159 47.445 1.00 61.72 39 VAL C N 1
ATOM 7026 C CA . VAL C 1 39 ? 126.619 30.797 48.709 1.00 61.81 39 VAL C CA 1
ATOM 7027 C C . VAL C 1 39 ? 127.578 30.974 49.874 1.00 62.55 39 VAL C C 1
ATOM 7028 O O . VAL C 1 39 ? 127.168 31.385 50.954 1.00 64.11 39 VAL C O 1
ATOM 7032 N N . ASN C 1 40 ? 128.854 30.670 49.659 1.00 63.14 40 ASN C N 1
ATOM 7033 C CA . ASN C 1 40 ? 129.847 30.846 50.712 1.00 63.57 40 ASN C CA 1
ATOM 7034 C C . ASN C 1 40 ? 129.998 32.338 50.992 1.00 64.74 40 ASN C C 1
ATOM 7035 O O . ASN C 1 40 ? 129.540 32.832 52.021 1.00 65.14 40 ASN C O 1
ATOM 7040 N N . LEU C 1 41 ? 130.636 33.045 50.059 1.00 65.69 41 LEU C N 1
ATOM 7041 C CA . LEU C 1 41 ? 130.861 34.484 50.164 1.00 66.59 41 LEU C CA 1
ATOM 7042 C C . LEU C 1 41 ? 129.686 35.220 50.798 1.00 67.54 41 LEU C C 1
ATOM 7043 O O . LEU C 1 41 ? 129.869 36.023 51.713 1.00 67.08 41 LEU C O 1
ATOM 7048 N N . ALA C 1 42 ? 128.483 34.958 50.303 1.00 68.56 42 ALA C N 1
ATOM 7049 C CA . ALA C 1 42 ? 127.297 35.607 50.841 1.00 69.81 42 ALA C CA 1
ATOM 7050 C C . ALA C 1 42 ? 127.278 35.364 52.342 1.00 71.09 42 ALA C C 1
ATOM 7051 O O . ALA C 1 42 ? 127.350 36.298 53.143 1.00 72.34 42 ALA C O 1
ATOM 7053 N N . VAL C 1 43 ? 127.198 34.091 52.709 1.00 71.87 43 VAL C N 1
ATOM 7054 C CA . VAL C 1 43 ? 127.173 33.678 54.101 1.00 72.99 43 VAL C CA 1
ATOM 7055 C C . VAL C 1 43 ? 128.396 34.187 54.872 1.00 73.16 43 VAL C C 1
ATOM 7056 O O . VAL C 1 43 ? 128.301 34.533 56.049 1.00 72.50 43 VAL C O 1
ATOM 7060 N N . LEU C 1 44 ? 129.537 34.250 54.191 1.00 74.09 44 LEU C N 1
ATOM 7061 C CA . LEU C 1 44 ? 130.792 34.691 54.795 1.00 74.97 44 LEU C CA 1
ATOM 7062 C C . LEU C 1 44 ? 130.948 36.216 54.842 1.00 76.12 44 LEU C C 1
ATOM 7063 O O . LEU C 1 44 ? 132.053 36.743 54.699 1.00 75.75 44 LEU C O 1
ATOM 7068 N N . GLU C 1 45 ? 129.837 36.918 55.033 1.00 77.92 45 GLU C N 1
ATOM 7069 C CA . GLU C 1 45 ? 129.843 38.375 55.117 1.00 79.38 45 GLU C CA 1
ATOM 7070 C C . GLU C 1 45 ? 128.550 38.862 55.744 1.00 80.10 45 GLU C C 1
ATOM 7071 O O . GLU C 1 45 ? 128.378 40.053 56.009 1.00 80.70 45 GLU C O 1
ATOM 7077 N N . ASN C 1 46 ? 127.639 37.923 55.970 1.00 80.55 46 ASN C N 1
ATOM 7078 C CA . ASN C 1 46 ? 126.367 38.221 56.607 1.00 80.95 46 ASN C CA 1
ATOM 7079 C C . ASN C 1 46 ? 126.482 37.608 57.993 1.00 81.24 46 ASN C C 1
ATOM 7080 O O . ASN C 1 46 ? 125.484 37.257 58.624 1.00 81.20 46 ASN C O 1
ATOM 7085 N N . ASN C 1 47 ? 127.726 37.474 58.446 1.00 81.40 47 ASN C N 1
ATOM 7086 C CA . ASN C 1 47 ? 128.032 36.908 59.752 1.00 81.47 47 ASN C CA 1
ATOM 7087 C C . ASN C 1 47 ? 129.296 37.551 60.322 1.00 81.35 47 ASN C C 1
ATOM 7088 O O . ASN C 1 47 ? 130.391 36.997 60.211 1.00 81.03 47 ASN C O 1
ATOM 7093 N N . LEU C 1 60 ? 139.902 29.071 56.785 1.00 66.20 60 LEU C N 1
ATOM 7094 C CA . LEU C 1 60 ? 139.311 29.959 55.793 1.00 66.57 60 LEU C CA 1
ATOM 7095 C C . LEU C 1 60 ? 140.131 29.905 54.510 1.00 67.70 60 LEU C C 1
ATOM 7096 O O . LEU C 1 60 ? 139.613 30.149 53.417 1.00 68.01 60 LEU C O 1
ATOM 7101 N N . ALA C 1 61 ? 141.415 29.587 54.647 1.00 68.48 61 ALA C N 1
ATOM 7102 C CA . ALA C 1 61 ? 142.298 29.480 53.490 1.00 69.15 61 ALA C CA 1
ATOM 7103 C C . ALA C 1 61 ? 141.985 28.183 52.739 1.00 69.49 61 ALA C C 1
ATOM 7104 O O . ALA C 1 61 ? 142.073 28.120 51.511 1.00 70.08 61 ALA C O 1
ATOM 7106 N N . ARG C 1 62 ? 141.604 27.153 53.487 1.00 69.27 62 ARG C N 1
ATOM 7107 C CA . ARG C 1 62 ? 141.293 25.857 52.901 1.00 68.75 62 ARG C CA 1
ATOM 7108 C C . ARG C 1 62 ? 139.997 25.822 52.096 1.00 67.71 62 ARG C C 1
ATOM 7109 O O . ARG C 1 62 ? 139.982 25.316 50.978 1.00 68.06 62 ARG C O 1
ATOM 7117 N N . LEU C 1 63 ? 138.916 26.351 52.664 1.00 66.03 63 LEU C N 1
ATOM 7118 C CA . LEU C 1 63 ? 137.616 26.353 51.996 1.00 64.69 63 LEU C CA 1
ATOM 7119 C C . LEU C 1 63 ? 137.690 26.524 50.478 1.00 64.01 63 LEU C C 1
ATOM 7120 O O . LEU C 1 63 ? 137.216 25.676 49.721 1.00 64.47 63 LEU C O 1
ATOM 7125 N N . ASN C 1 64 ? 138.291 27.626 50.045 1.00 62.65 64 ASN C N 1
ATOM 7126 C CA . ASN C 1 64 ? 138.411 27.955 48.629 1.00 60.62 64 ASN C CA 1
ATOM 7127 C C . ASN C 1 64 ? 138.900 26.832 47.708 1.00 58.63 64 ASN C C 1
ATOM 7128 O O . ASN C 1 64 ? 138.536 26.798 46.531 1.00 59.90 64 ASN C O 1
ATOM 7133 N N . VAL C 1 65 ? 139.718 25.918 48.222 1.00 54.83 65 VAL C N 1
ATOM 7134 C CA . VAL C 1 65 ? 140.216 24.825 47.395 1.00 51.53 65 VAL C CA 1
ATOM 7135 C C . VAL C 1 65 ? 139.904 23.454 47.969 1.00 50.48 65 VAL C C 1
ATOM 7136 O O . VAL C 1 65 ? 140.577 22.478 47.655 1.00 49.99 65 VAL C O 1
ATOM 7140 N N . GLU C 1 66 ? 138.871 23.374 48.796 1.00 49.45 66 GLU C N 1
ATOM 7141 C CA . GLU C 1 66 ? 138.513 22.110 49.413 1.00 50.16 66 GLU C CA 1
ATOM 7142 C C . GLU C 1 66 ? 137.610 21.253 48.526 1.00 50.13 66 GLU C C 1
ATOM 7143 O O . GLU C 1 66 ? 136.511 21.665 48.151 1.00 49.34 66 GLU C O 1
ATOM 7149 N N . ARG C 1 67 ? 138.100 20.061 48.190 1.00 50.29 67 ARG C N 1
ATOM 7150 C CA . ARG C 1 67 ? 137.368 19.110 47.351 1.00 49.75 67 ARG C CA 1
ATOM 7151 C C . ARG C 1 67 ? 137.804 17.687 47.658 1.00 48.82 67 ARG C C 1
ATOM 7152 O O . ARG C 1 67 ? 138.999 17.410 47.787 1.00 48.77 67 ARG C O 1
ATOM 7160 N N . HIS C 1 68 ? 136.848 16.775 47.766 1.00 47.16 68 HIS C N 1
ATOM 7161 C CA . HIS C 1 68 ? 137.217 15.399 48.042 1.00 46.96 68 HIS C CA 1
ATOM 7162 C C . HIS C 1 68 ? 136.827 14.528 46.845 1.00 47.30 68 HIS C C 1
ATOM 7163 O O . HIS C 1 68 ? 135.762 14.710 46.252 1.00 48.06 68 HIS C O 1
ATOM 7170 N N . GLY C 1 69 ? 137.720 13.618 46.470 1.00 46.13 69 GLY C N 1
ATOM 7171 C CA . GLY C 1 69 ? 137.457 12.731 45.351 1.00 44.50 69 GLY C CA 1
ATOM 7172 C C . GLY C 1 69 ? 136.833 11.418 45.791 1.00 44.08 69 GLY C C 1
ATOM 7173 O O . GLY C 1 69 ? 136.609 11.196 46.975 1.00 45.28 69 GLY C O 1
ATOM 7174 N N . ALA C 1 70 ? 136.538 10.549 44.834 1.00 42.89 70 ALA C N 1
ATOM 7175 C CA . ALA C 1 70 ? 135.942 9.249 45.121 1.00 40.87 70 ALA C CA 1
ATOM 7176 C C . ALA C 1 70 ? 136.238 8.365 43.926 1.00 40.23 70 ALA C C 1
ATOM 7177 O O . ALA C 1 70 ? 135.963 8.737 42.782 1.00 41.75 70 ALA C O 1
ATOM 7179 N N . ILE C 1 71 ? 136.803 7.196 44.193 1.00 38.59 71 ILE C N 1
ATOM 7180 C CA . ILE C 1 71 ? 137.167 6.264 43.139 1.00 36.57 71 ILE C CA 1
ATOM 7181 C C . ILE C 1 71 ? 136.946 4.824 43.593 1.00 37.04 71 ILE C C 1
ATOM 7182 O O . ILE C 1 71 ? 136.714 4.581 44.782 1.00 37.20 71 ILE C O 1
ATOM 7187 N N . ARG C 1 72 ? 137.024 3.884 42.645 1.00 35.65 72 ARG C N 1
ATOM 7188 C CA . ARG C 1 72 ? 136.824 2.453 42.903 1.00 34.02 72 ARG C CA 1
ATOM 7189 C C . ARG C 1 72 ? 137.840 1.604 42.157 1.00 34.87 72 ARG C C 1
ATOM 7190 O O . ARG C 1 72 ? 138.156 1.882 41.002 1.00 35.80 72 ARG C O 1
ATOM 7198 N N . VAL C 1 73 ? 138.343 0.559 42.806 1.00 35.69 73 VAL C N 1
ATOM 7199 C CA . VAL C 1 73 ? 139.307 -0.338 42.167 1.00 36.67 73 VAL C CA 1
ATOM 7200 C C . VAL C 1 73 ? 138.869 -1.779 42.345 1.00 37.38 73 VAL C C 1
ATOM 7201 O O . VAL C 1 73 ? 138.002 -2.060 43.165 1.00 37.62 73 VAL C O 1
ATOM 7205 N N . GLY C 1 74 ? 139.459 -2.686 41.573 1.00 38.60 74 GLY C N 1
ATOM 7206 C CA . GLY C 1 74 ? 139.068 -4.081 41.646 1.00 41.14 74 GLY C CA 1
ATOM 7207 C C . GLY C 1 74 ? 140.053 -5.059 42.260 1.00 43.79 74 GLY C C 1
ATOM 7208 O O . GLY C 1 74 ? 139.633 -6.078 42.806 1.00 44.94 74 GLY C O 1
ATOM 7209 N N . THR C 1 75 ? 141.352 -4.787 42.168 1.00 44.58 75 THR C N 1
ATOM 7210 C CA . THR C 1 75 ? 142.327 -5.696 42.761 1.00 45.44 75 THR C CA 1
ATOM 7211 C C . THR C 1 75 ? 143.070 -5.058 43.922 1.00 46.03 75 THR C C 1
ATOM 7212 O O . THR C 1 75 ? 143.124 -3.831 44.055 1.00 44.60 75 THR C O 1
ATOM 7216 N N . ALA C 1 76 ? 143.651 -5.917 44.754 1.00 46.56 76 ALA C N 1
ATOM 7217 C CA . ALA C 1 76 ? 144.416 -5.478 45.911 1.00 45.22 76 ALA C CA 1
ATOM 7218 C C . ALA C 1 76 ? 145.711 -4.802 45.468 1.00 43.93 76 ALA C C 1
ATOM 7219 O O . ALA C 1 76 ? 146.188 -3.888 46.139 1.00 44.46 76 ALA C O 1
ATOM 7221 N N . GLN C 1 77 ? 146.281 -5.254 44.349 1.00 43.03 77 GLN C N 1
ATOM 7222 C CA . GLN C 1 77 ? 147.521 -4.666 43.832 1.00 42.33 77 GLN C CA 1
ATOM 7223 C C . GLN C 1 77 ? 147.206 -3.261 43.344 1.00 41.86 77 GLN C C 1
ATOM 7224 O O . GLN C 1 77 ? 148.087 -2.419 43.228 1.00 41.51 77 GLN C O 1
ATOM 7230 N N . GLU C 1 78 ? 145.934 -3.024 43.047 1.00 42.51 78 GLU C N 1
ATOM 7231 C CA . GLU C 1 78 ? 145.485 -1.718 42.586 1.00 41.71 78 GLU C CA 1
ATOM 7232 C C . GLU C 1 78 ? 145.434 -0.776 43.787 1.00 39.36 78 GLU C C 1
ATOM 7233 O O . GLU C 1 78 ? 146.019 0.309 43.758 1.00 37.81 78 GLU C O 1
ATOM 7239 N N . LEU C 1 79 ? 144.742 -1.208 44.838 1.00 38.41 79 LEU C N 1
ATOM 7240 C CA . LEU C 1 79 ? 144.607 -0.432 46.071 1.00 38.82 79 LEU C CA 1
ATOM 7241 C C . LEU C 1 79 ? 145.962 -0.020 46.658 1.00 39.80 79 LEU C C 1
ATOM 7242 O O . LEU C 1 79 ? 146.106 1.085 47.196 1.00 38.81 79 LEU C O 1
ATOM 7247 N N . ALA C 1 80 ? 146.943 -0.916 46.557 1.00 39.24 80 ALA C N 1
ATOM 7248 C CA . ALA C 1 80 ? 148.281 -0.662 47.074 1.00 40.41 80 ALA C CA 1
ATOM 7249 C C . ALA C 1 80 ? 148.995 0.412 46.268 1.00 40.93 80 ALA C C 1
ATOM 7250 O O . ALA C 1 80 ? 149.491 1.393 46.825 1.00 43.53 80 ALA C O 1
ATOM 7252 N N . THR C 1 81 ? 149.060 0.221 44.957 1.00 40.84 81 THR C N 1
ATOM 7253 C CA . THR C 1 81 ? 149.720 1.190 44.099 1.00 40.50 81 THR C CA 1
ATOM 7254 C C . THR C 1 81 ? 149.116 2.578 44.299 1.00 40.32 81 THR C C 1
ATOM 7255 O O . THR C 1 81 ? 149.796 3.583 44.132 1.00 38.43 81 THR C O 1
ATOM 7259 N N . LEU C 1 82 ? 147.841 2.632 44.670 1.00 41.48 82 LEU C N 1
ATOM 7260 C CA . LEU C 1 82 ? 147.190 3.915 44.913 1.00 44.13 82 LEU C CA 1
ATOM 7261 C C . LEU C 1 82 ? 147.710 4.522 46.209 1.00 45.52 82 LEU C C 1
ATOM 7262 O O . LEU C 1 82 ? 148.028 5.711 46.260 1.00 44.71 82 LEU C O 1
ATOM 7267 N N . ARG C 1 83 ? 147.790 3.703 47.255 1.00 47.94 83 ARG C N 1
ATOM 7268 C CA . ARG C 1 83 ? 148.307 4.158 48.540 1.00 49.94 83 ARG C CA 1
ATOM 7269 C C . ARG C 1 83 ? 149.652 4.830 48.320 1.00 51.14 83 ARG C C 1
ATOM 7270 O O . ARG C 1 83 ? 149.903 5.920 48.831 1.00 51.63 83 ARG C O 1
ATOM 7278 N N . ARG C 1 84 ? 150.518 4.175 47.557 1.00 51.73 84 ARG C N 1
ATOM 7279 C CA . ARG C 1 84 ? 151.838 4.726 47.289 1.00 53.89 84 ARG C CA 1
ATOM 7280 C C . ARG C 1 84 ? 151.732 6.097 46.630 1.00 55.11 84 ARG C C 1
ATOM 7281 O O . ARG C 1 84 ? 152.229 7.094 47.153 1.00 54.44 84 ARG C O 1
ATOM 7297 N N . PHE C 1 86 ? 149.423 8.211 46.470 1.00 56.94 86 PHE C N 1
ATOM 7298 C CA . PHE C 1 86 ? 148.861 9.210 47.369 1.00 56.69 86 PHE C CA 1
ATOM 7299 C C . PHE C 1 86 ? 149.794 9.642 48.497 1.00 55.91 86 PHE C C 1
ATOM 7300 O O . PHE C 1 86 ? 149.561 10.670 49.135 1.00 56.39 86 PHE C O 1
ATOM 7308 N N . ALA C 1 87 ? 150.842 8.862 48.748 1.00 54.72 87 ALA C N 1
ATOM 7309 C CA . ALA C 1 87 ? 151.794 9.209 49.798 1.00 53.48 87 ALA C CA 1
ATOM 7310 C C . ALA C 1 87 ? 152.698 10.309 49.271 1.00 53.32 87 ALA C C 1
ATOM 7311 O O . ALA C 1 87 ? 153.124 11.186 50.017 1.00 53.36 87 ALA C O 1
ATOM 7313 N N . ILE C 1 88 ? 152.988 10.258 47.978 1.00 52.97 88 ILE C N 1
ATOM 7314 C CA . ILE C 1 88 ? 153.827 11.266 47.365 1.00 53.22 88 ILE C CA 1
ATOM 7315 C C . ILE C 1 88 ? 153.128 12.609 47.505 1.00 54.44 88 ILE C C 1
ATOM 7316 O O . ILE C 1 88 ? 153.765 13.657 47.438 1.00 54.50 88 ILE C O 1
ATOM 7329 N N . GLY C 1 90 ? 151.383 13.441 50.198 1.00 56.67 90 GLY C N 1
ATOM 7330 C CA . GLY C 1 90 ? 151.152 13.659 51.612 1.00 55.73 90 GLY C CA 1
ATOM 7331 C C . GLY C 1 90 ? 149.767 13.277 52.079 1.00 55.15 90 GLY C C 1
ATOM 7332 O O . GLY C 1 90 ? 149.137 14.006 52.846 1.00 55.63 90 GLY C O 1
ATOM 7341 N N . TYR C 1 92 ? 147.236 9.915 53.526 1.00 48.27 92 TYR C N 1
ATOM 7342 C CA . TYR C 1 92 ? 147.312 8.593 54.119 1.00 46.13 92 TYR C CA 1
ATOM 7343 C C . TYR C 1 92 ? 145.937 8.009 54.385 1.00 44.19 92 TYR C C 1
ATOM 7344 O O . TYR C 1 92 ? 144.985 8.738 54.620 1.00 43.58 92 TYR C O 1
ATOM 7353 N N . PRO C 1 93 ? 145.820 6.675 54.343 1.00 42.54 93 PRO C N 1
ATOM 7354 C CA . PRO C 1 93 ? 144.560 5.961 54.574 1.00 42.48 93 PRO C CA 1
ATOM 7355 C C . PRO C 1 93 ? 144.008 6.141 55.977 1.00 42.72 93 PRO C C 1
ATOM 7356 O O . PRO C 1 93 ? 144.603 5.686 56.949 1.00 44.93 93 PRO C O 1
ATOM 7360 N N . VAL C 1 94 ? 142.864 6.801 56.083 1.00 41.92 94 VAL C N 1
ATOM 7361 C CA . VAL C 1 94 ? 142.254 7.023 57.379 1.00 39.99 94 VAL C CA 1
ATOM 7362 C C . VAL C 1 94 ? 140.896 6.340 57.461 1.00 40.73 94 VAL C C 1
ATOM 7363 O O . VAL C 1 94 ? 140.069 6.465 56.558 1.00 41.95 94 VAL C O 1
ATOM 7367 N N . SER C 1 95 ? 140.683 5.604 58.547 1.00 40.06 95 SER C N 1
ATOM 7368 C CA . SER C 1 95 ? 139.430 4.894 58.786 1.00 36.98 95 SER C CA 1
ATOM 7369 C C . SER C 1 95 ? 139.201 3.773 57.764 1.00 35.91 95 SER C C 1
ATOM 7370 O O . SER C 1 95 ? 139.992 3.587 56.840 1.00 33.68 95 SER C O 1
ATOM 7373 N N . TYR C 1 96 ? 138.116 3.032 57.961 1.00 35.87 96 TYR C N 1
ATOM 7374 C CA . TYR C 1 96 ? 137.734 1.915 57.106 1.00 38.82 96 TYR C CA 1
ATOM 7375 C C . TYR C 1 96 ? 136.212 1.861 57.092 1.00 41.71 96 TYR C C 1
ATOM 7376 O O . TYR C 1 96 ? 135.578 1.752 58.139 1.00 43.52 96 TYR C O 1
ATOM 7385 N N . TYR C 1 97 ? 135.622 1.937 55.906 1.00 44.15 97 TYR C N 1
ATOM 7386 C CA . TYR C 1 97 ? 134.169 1.914 55.789 1.00 44.43 97 TYR C CA 1
ATOM 7387 C C . TYR C 1 97 ? 133.752 0.685 54.995 1.00 45.51 97 TYR C C 1
ATOM 7388 O O . TYR C 1 97 ? 134.195 0.487 53.870 1.00 46.08 97 TYR C O 1
ATOM 7397 N N . ASP C 1 98 ? 132.916 -0.149 55.596 1.00 47.94 98 ASP C N 1
ATOM 7398 C CA . ASP C 1 98 ? 132.454 -1.359 54.934 1.00 51.90 98 ASP C CA 1
ATOM 7399 C C . ASP C 1 98 ? 131.023 -1.136 54.478 1.00 54.38 98 ASP C C 1
ATOM 7400 O O . ASP C 1 98 ? 130.074 -1.428 55.210 1.00 54.71 98 ASP C O 1
ATOM 7405 N N . LEU C 1 99 ? 130.874 -0.607 53.268 1.00 56.85 99 LEU C N 1
ATOM 7406 C CA . LEU C 1 99 ? 129.557 -0.333 52.716 1.00 58.38 99 LEU C CA 1
ATOM 7407 C C . LEU C 1 99 ? 128.869 -1.615 52.267 1.00 59.71 99 LEU C C 1
ATOM 7408 O O . LEU C 1 99 ? 127.719 -1.584 51.828 1.00 60.67 99 LEU C O 1
ATOM 7413 N N . SER C 1 100 ? 129.570 -2.741 52.372 1.00 60.46 100 SER C N 1
ATOM 7414 C CA . SER C 1 100 ? 128.981 -4.017 51.981 1.00 62.08 100 SER C CA 1
ATOM 7415 C C . SER C 1 100 ? 127.765 -4.236 52.873 1.00 63.38 100 SER C C 1
ATOM 7416 O O . SER C 1 100 ? 126.889 -5.043 52.565 1.00 63.11 100 SER C O 1
ATOM 7419 N N . GLN C 1 101 ? 127.724 -3.496 53.981 1.00 65.24 101 GLN C N 1
ATOM 7420 C CA . GLN C 1 101 ? 126.624 -3.572 54.941 1.00 66.57 101 GLN C CA 1
ATOM 7421 C C . GLN C 1 101 ? 125.459 -2.725 54.438 1.00 65.86 101 GLN C C 1
ATOM 7422 O O . GLN C 1 101 ? 124.440 -2.589 55.112 1.00 65.17 101 GLN C O 1
ATOM 7428 N N . ALA C 1 102 ? 125.622 -2.152 53.252 1.00 65.84 102 ALA C N 1
ATOM 7429 C CA . ALA C 1 102 ? 124.590 -1.315 52.659 1.00 65.62 102 ALA C CA 1
ATOM 7430 C C . ALA C 1 102 ? 124.172 -1.868 51.306 1.00 65.83 102 ALA C C 1
ATOM 7431 O O . ALA C 1 102 ? 123.547 -1.168 50.510 1.00 66.44 102 ALA C O 1
ATOM 7433 N N . GLY C 1 103 ? 124.524 -3.126 51.049 1.00 65.70 103 GLY C N 1
ATOM 7434 C CA . GLY C 1 103 ? 124.174 -3.752 49.786 1.00 64.27 103 GLY C CA 1
ATOM 7435 C C . GLY C 1 103 ? 125.195 -3.493 48.695 1.00 63.84 103 GLY C C 1
ATOM 7436 O O . GLY C 1 103 ? 125.134 -4.106 47.624 1.00 64.52 103 GLY C O 1
ATOM 7437 N N . VAL C 1 104 ? 126.134 -2.586 48.965 1.00 62.34 104 VAL C N 1
ATOM 7438 C CA . VAL C 1 104 ? 127.178 -2.238 48.006 1.00 60.80 104 VAL C CA 1
ATOM 7439 C C . VAL C 1 104 ? 128.406 -3.117 48.227 1.00 60.30 104 VAL C C 1
ATOM 7440 O O . VAL C 1 104 ? 129.091 -2.987 49.238 1.00 60.84 104 VAL C O 1
ATOM 7444 N N . PRO C 1 105 ? 128.711 -4.008 47.264 1.00 59.67 105 PRO C N 1
ATOM 7445 C CA . PRO C 1 105 ? 129.846 -4.940 47.311 1.00 57.32 105 PRO C CA 1
ATOM 7446 C C . PRO C 1 105 ? 131.252 -4.352 47.394 1.00 55.83 105 PRO C C 1
ATOM 7447 O O . PRO C 1 105 ? 132.119 -4.725 46.609 1.00 54.99 105 PRO C O 1
ATOM 7451 N N . VAL C 1 106 ? 131.484 -3.461 48.355 1.00 55.45 106 VAL C N 1
ATOM 7452 C CA . VAL C 1 106 ? 132.802 -2.841 48.534 1.00 55.56 106 VAL C CA 1
ATOM 7453 C C . VAL C 1 106 ? 133.050 -2.227 49.910 1.00 54.95 106 VAL C C 1
ATOM 7454 O O . VAL C 1 106 ? 132.124 -1.776 50.591 1.00 55.80 106 VAL C O 1
ATOM 7458 N N . HIS C 1 107 ? 134.316 -2.212 50.312 1.00 53.37 107 HIS C N 1
ATOM 7459 C CA . HIS C 1 107 ? 134.712 -1.597 51.573 1.00 51.20 107 HIS C CA 1
ATOM 7460 C C . HIS C 1 107 ? 135.808 -0.615 51.193 1.00 49.82 107 HIS C C 1
ATOM 7461 O O . HIS C 1 107 ? 136.597 -0.874 50.283 1.00 48.36 107 HIS C O 1
ATOM 7468 N N . SER C 1 108 ? 135.869 0.513 51.882 1.00 49.03 108 SER C N 1
ATOM 7469 C CA . SER C 1 108 ? 136.846 1.516 51.509 1.00 49.60 108 SER C CA 1
ATOM 7470 C C . SER C 1 108 ? 137.578 2.256 52.615 1.00 49.11 108 SER C C 1
ATOM 7471 O O . SER C 1 108 ? 137.406 1.981 53.802 1.00 48.08 108 SER C O 1
ATOM 7474 N N . THR C 1 109 ? 138.405 3.203 52.181 1.00 48.78 109 THR C N 1
ATOM 7475 C CA . THR C 1 109 ? 139.181 4.070 53.054 1.00 49.10 109 THR C CA 1
ATOM 7476 C C . THR C 1 109 ? 139.192 5.445 52.377 1.00 48.68 109 THR C C 1
ATOM 7477 O O . THR C 1 109 ? 138.552 5.635 51.342 1.00 49.32 109 THR C O 1
ATOM 7481 N N . ALA C 1 110 ? 139.903 6.403 52.958 1.00 47.65 110 ALA C N 1
ATOM 7482 C CA . ALA C 1 110 ? 139.981 7.732 52.373 1.00 45.44 110 ALA C CA 1
ATOM 7483 C C . ALA C 1 110 ? 141.355 8.302 52.642 1.00 45.38 110 ALA C C 1
ATOM 7484 O O . ALA C 1 110 ? 141.691 8.604 53.779 1.00 46.27 110 ALA C O 1
ATOM 7486 N N . PHE C 1 111 ? 142.154 8.440 51.591 1.00 44.58 111 PHE C N 1
ATOM 7487 C CA . PHE C 1 111 ? 143.495 8.975 51.733 1.00 43.57 111 PHE C CA 1
ATOM 7488 C C . PHE C 1 111 ? 143.464 10.477 51.879 1.00 44.12 111 PHE C C 1
ATOM 7489 O O . PHE C 1 111 ? 143.043 11.185 50.971 1.00 45.56 111 PHE C O 1
ATOM 7497 N N . ARG C 1 112 ? 143.918 10.963 53.026 1.00 44.96 112 ARG C N 1
ATOM 7498 C CA . ARG C 1 112 ? 143.946 12.388 53.266 1.00 45.39 112 ARG C CA 1
ATOM 7499 C C . ARG C 1 112 ? 145.177 12.780 54.064 1.00 46.59 112 ARG C C 1
ATOM 7500 O O . ARG C 1 112 ? 145.937 11.921 54.508 1.00 47.14 112 ARG C O 1
ATOM 7508 N N . PRO C 1 113 ? 145.418 14.094 54.209 1.00 47.69 113 PRO C N 1
ATOM 7509 C CA . PRO C 1 113 ? 146.574 14.560 54.974 1.00 48.16 113 PRO C CA 1
ATOM 7510 C C . PRO C 1 113 ? 146.200 14.505 56.450 1.00 48.60 113 PRO C C 1
ATOM 7511 O O . PRO C 1 113 ? 145.019 14.521 56.798 1.00 47.06 113 PRO C O 1
ATOM 7515 N N . ILE C 1 114 ? 147.202 14.441 57.318 1.00 49.99 114 ILE C N 1
ATOM 7516 C CA . ILE C 1 114 ? 146.940 14.369 58.744 1.00 50.95 114 ILE C CA 1
ATOM 7517 C C . ILE C 1 114 ? 147.589 15.506 59.526 1.00 52.82 114 ILE C C 1
ATOM 7518 O O . ILE C 1 114 ? 147.197 15.788 60.656 1.00 52.56 114 ILE C O 1
ATOM 7523 N N . ASP C 1 115 ? 148.565 16.168 58.908 1.00 54.82 115 ASP C N 1
ATOM 7524 C CA . ASP C 1 115 ? 149.286 17.275 59.536 1.00 56.83 115 ASP C CA 1
ATOM 7525 C C . ASP C 1 115 ? 148.590 18.636 59.401 1.00 57.30 115 ASP C C 1
ATOM 7526 O O . ASP C 1 115 ? 148.690 19.301 58.369 1.00 57.17 115 ASP C O 1
ATOM 7531 N N . ASP C 1 116 ? 147.908 19.045 60.466 1.00 57.93 116 ASP C N 1
ATOM 7532 C CA . ASP C 1 116 ? 147.182 20.312 60.524 1.00 59.02 116 ASP C CA 1
ATOM 7533 C C . ASP C 1 116 ? 147.736 21.430 59.654 1.00 59.24 116 ASP C C 1
ATOM 7534 O O . ASP C 1 116 ? 146.974 22.239 59.129 1.00 58.66 116 ASP C O 1
ATOM 7539 N N . ALA C 1 117 ? 149.056 21.491 59.515 1.00 60.03 117 ALA C N 1
ATOM 7540 C CA . ALA C 1 117 ? 149.680 22.531 58.704 1.00 60.69 117 ALA C CA 1
ATOM 7541 C C . ALA C 1 117 ? 149.260 22.403 57.243 1.00 61.38 117 ALA C C 1
ATOM 7542 O O . ALA C 1 117 ? 148.854 23.384 56.615 1.00 61.77 117 ALA C O 1
ATOM 7544 N N . SER C 1 118 ? 149.354 21.188 56.711 1.00 61.38 118 SER C N 1
ATOM 7545 C CA . SER C 1 118 ? 148.991 20.927 55.324 1.00 60.84 118 SER C CA 1
ATOM 7546 C C . SER C 1 118 ? 147.483 20.758 55.156 1.00 59.69 118 SER C C 1
ATOM 7547 O O . SER C 1 118 ? 146.941 20.994 54.077 1.00 59.16 118 SER C O 1
ATOM 7550 N N . LEU C 1 119 ? 146.806 20.345 56.221 1.00 58.90 119 LEU C N 1
ATOM 7551 C CA . LEU C 1 119 ? 145.360 20.191 56.160 1.00 58.39 119 LEU C CA 1
ATOM 7552 C C . LEU C 1 119 ? 144.717 21.562 56.031 1.00 58.19 119 LEU C C 1
ATOM 7553 O O . LEU C 1 119 ? 143.559 21.681 55.634 1.00 58.19 119 LEU C O 1
ATOM 7558 N N . ALA C 1 120 ? 145.484 22.594 56.367 1.00 58.17 120 ALA C N 1
ATOM 7559 C CA . ALA C 1 120 ? 145.004 23.965 56.295 1.00 57.53 120 ALA C CA 1
ATOM 7560 C C . ALA C 1 120 ? 145.415 24.611 54.984 1.00 57.81 120 ALA C C 1
ATOM 7561 O O . ALA C 1 120 ? 144.843 25.624 54.590 1.00 59.15 120 ALA C O 1
ATOM 7563 N N . ARG C 1 121 ? 146.409 24.038 54.310 1.00 57.57 121 ARG C N 1
ATOM 7564 C CA . ARG C 1 121 ? 146.853 24.593 53.034 1.00 57.87 121 ARG C CA 1
ATOM 7565 C C . ARG C 1 121 ? 146.055 23.997 51.875 1.00 57.86 121 ARG C C 1
ATOM 7566 O O . ARG C 1 121 ? 145.769 24.689 50.898 1.00 58.56 121 ARG C O 1
ATOM 7574 N N . ASN C 1 122 ? 145.708 22.714 51.992 1.00 57.01 122 ASN C N 1
ATOM 7575 C CA . ASN C 1 122 ? 144.935 22.000 50.972 1.00 55.25 122 ASN C CA 1
ATOM 7576 C C . ASN C 1 122 ? 144.491 20.650 51.536 1.00 53.77 122 ASN C C 1
ATOM 7577 O O . ASN C 1 122 ? 145.260 19.685 51.543 1.00 53.78 122 ASN C O 1
ATOM 7582 N N . PRO C 1 123 ? 143.237 20.565 52.006 1.00 51.86 123 PRO C N 1
ATOM 7583 C CA . PRO C 1 123 ? 142.668 19.343 52.585 1.00 51.52 123 PRO C CA 1
ATOM 7584 C C . PRO C 1 123 ? 142.188 18.266 51.612 1.00 51.27 123 PRO C C 1
ATOM 7585 O O . PRO C 1 123 ? 141.391 17.407 51.992 1.00 51.71 123 PRO C O 1
ATOM 7589 N N . PHE C 1 124 ? 142.673 18.294 50.373 1.00 50.76 124 PHE C N 1
ATOM 7590 C CA . PHE C 1 124 ? 142.259 17.309 49.374 1.00 50.50 124 PHE C CA 1
ATOM 7591 C C . PHE C 1 124 ? 142.237 15.871 49.882 1.00 50.31 124 PHE C C 1
ATOM 7592 O O . PHE C 1 124 ? 143.240 15.358 50.384 1.00 50.07 124 PHE C O 1
ATOM 7600 N N . ARG C 1 125 ? 141.079 15.229 49.734 1.00 49.49 125 ARG C N 1
ATOM 7601 C CA . ARG C 1 125 ? 140.876 13.846 50.151 1.00 48.72 125 ARG C CA 1
ATOM 7602 C C . ARG C 1 125 ? 140.478 13.021 48.937 1.00 47.55 125 ARG C C 1
ATOM 7603 O O . ARG C 1 125 ? 140.119 13.567 47.896 1.00 47.57 125 ARG C O 1
ATOM 7611 N N . VAL C 1 126 ? 140.523 11.704 49.082 1.00 45.62 126 VAL C N 1
ATOM 7612 C CA . VAL C 1 126 ? 140.147 10.806 48.003 1.00 44.16 126 VAL C CA 1
ATOM 7613 C C . VAL C 1 126 ? 139.560 9.510 48.551 1.00 43.21 126 VAL C C 1
ATOM 7614 O O . VAL C 1 126 ? 140.289 8.561 48.836 1.00 42.78 126 VAL C O 1
ATOM 7618 N N . PHE C 1 127 ? 138.241 9.477 48.711 1.00 42.06 127 PHE C N 1
ATOM 7619 C CA . PHE C 1 127 ? 137.581 8.278 49.201 1.00 41.40 127 PHE C CA 1
ATOM 7620 C C . PHE C 1 127 ? 137.967 7.187 48.202 1.00 40.63 127 PHE C C 1
ATOM 7621 O O . PHE C 1 127 ? 137.925 7.409 47.001 1.00 41.34 127 PHE C O 1
ATOM 7629 N N . THR C 1 128 ? 138.347 6.016 48.698 1.00 39.20 128 THR C N 1
ATOM 7630 C CA . THR C 1 128 ? 138.782 4.930 47.832 1.00 36.49 128 THR C CA 1
ATOM 7631 C C . THR C 1 128 ? 138.191 3.579 48.221 1.00 36.75 128 THR C C 1
ATOM 7632 O O . THR C 1 128 ? 138.504 3.038 49.279 1.00 36.28 128 THR C O 1
ATOM 7636 N N . SER C 1 129 ? 137.349 3.034 47.343 1.00 37.23 129 SER C N 1
ATOM 7637 C CA . SER C 1 129 ? 136.701 1.753 47.590 1.00 35.56 129 SER C CA 1
ATOM 7638 C C . SER C 1 129 ? 137.392 0.615 46.872 1.00 37.10 129 SER C C 1
ATOM 7639 O O . SER C 1 129 ? 138.078 0.820 45.869 1.00 37.81 129 SER C O 1
ATOM 7642 N N . LEU C 1 130 ? 137.208 -0.590 47.403 1.00 38.34 130 LEU C N 1
ATOM 7643 C CA . LEU C 1 130 ? 137.771 -1.806 46.820 1.00 38.40 130 LEU C CA 1
ATOM 7644 C C . LEU C 1 130 ? 136.624 -2.778 46.576 1.00 38.32 130 LEU C C 1
ATOM 7645 O O . LEU C 1 130 ? 135.780 -2.999 47.443 1.00 37.93 130 LEU C O 1
ATOM 7650 N N . LEU C 1 131 ? 136.594 -3.346 45.383 1.00 40.25 131 LEU C N 1
ATOM 7651 C CA . LEU C 1 131 ? 135.548 -4.284 45.007 1.00 42.15 131 LEU C CA 1
ATOM 7652 C C . LEU C 1 131 ? 135.733 -5.622 45.681 1.00 44.80 131 LEU C C 1
ATOM 7653 O O . LEU C 1 131 ? 136.816 -6.216 45.630 1.00 46.06 131 LEU C O 1
ATOM 7658 N N . ARG C 1 132 ? 134.659 -6.099 46.296 1.00 47.20 132 ARG C N 1
ATOM 7659 C CA . ARG C 1 132 ? 134.672 -7.383 46.977 1.00 49.84 132 ARG C CA 1
ATOM 7660 C C . ARG C 1 132 ? 134.072 -8.470 46.083 1.00 50.01 132 ARG C C 1
ATOM 7661 O O . ARG C 1 132 ? 132.878 -8.754 46.157 1.00 50.59 132 ARG C O 1
ATOM 7669 N N . LEU C 1 133 ? 134.901 -9.073 45.238 1.00 50.43 133 LEU C N 1
ATOM 7670 C CA . LEU C 1 133 ? 134.425 -10.113 44.334 1.00 52.77 133 LEU C CA 1
ATOM 7671 C C . LEU C 1 133 ? 133.634 -11.227 45.014 1.00 54.68 133 LEU C C 1
ATOM 7672 O O . LEU C 1 133 ? 132.662 -11.726 44.455 1.00 55.27 133 LEU C O 1
ATOM 7677 N N . GLU C 1 134 ? 134.039 -11.610 46.221 1.00 57.14 134 GLU C N 1
ATOM 7678 C CA . GLU C 1 134 ? 133.349 -12.676 46.939 1.00 59.20 134 GLU C CA 1
ATOM 7679 C C . GLU C 1 134 ? 131.902 -12.337 47.263 1.00 60.13 134 GLU C C 1
ATOM 7680 O O . GLU C 1 134 ? 131.232 -13.079 47.978 1.00 61.27 134 GLU C O 1
ATOM 7686 N N . LEU C 1 135 ? 131.423 -11.219 46.730 1.00 60.88 135 LEU C N 1
ATOM 7687 C CA . LEU C 1 135 ? 130.048 -10.788 46.949 1.00 62.23 135 LEU C CA 1
ATOM 7688 C C . LEU C 1 135 ? 129.241 -10.911 45.660 1.00 63.19 135 LEU C C 1
ATOM 7689 O O . LEU C 1 135 ? 128.160 -10.333 45.539 1.00 63.77 135 LEU C O 1
ATOM 7694 N N . ILE C 1 136 ? 129.772 -11.660 44.699 1.00 63.83 136 ILE C N 1
ATOM 7695 C CA . ILE C 1 136 ? 129.099 -11.856 43.417 1.00 64.71 136 ILE C CA 1
ATOM 7696 C C . ILE C 1 136 ? 128.484 -13.254 43.371 1.00 65.46 136 ILE C C 1
ATOM 7697 O O . ILE C 1 136 ? 129.205 -14.246 43.293 1.00 65.56 136 ILE C O 1
ATOM 7702 N N . GLU C 1 137 ? 127.155 -13.328 43.412 1.00 66.65 137 GLU C N 1
ATOM 7703 C CA . GLU C 1 137 ? 126.449 -14.612 43.395 1.00 68.44 137 GLU C CA 1
ATOM 7704 C C . GLU C 1 137 ? 126.993 -15.619 42.387 1.00 67.41 137 GLU C C 1
ATOM 7705 O O . GLU C 1 137 ? 127.707 -16.552 42.756 1.00 66.87 137 GLU C O 1
ATOM 7711 N N . ASN C 1 138 ? 126.637 -15.433 41.119 1.00 66.77 138 ASN C N 1
ATOM 7712 C CA . ASN C 1 138 ? 127.080 -16.326 40.050 1.00 66.11 138 ASN C CA 1
ATOM 7713 C C . ASN C 1 138 ? 128.602 -16.455 40.046 1.00 65.00 138 ASN C C 1
ATOM 7714 O O . ASN C 1 138 ? 129.326 -15.490 39.797 1.00 65.23 138 ASN C O 1
ATOM 7719 N N . GLU C 1 139 ? 129.081 -17.658 40.330 1.00 63.17 139 GLU C N 1
ATOM 7720 C CA . GLU C 1 139 ? 130.510 -17.907 40.364 1.00 61.71 139 GLU C CA 1
ATOM 7721 C C . GLU C 1 139 ? 131.132 -17.599 39.012 1.00 59.99 139 GLU C C 1
ATOM 7722 O O . GLU C 1 139 ? 132.098 -16.841 38.916 1.00 59.81 139 GLU C O 1
ATOM 7728 N N . ILE C 1 140 ? 130.564 -18.196 37.970 1.00 58.43 140 ILE C N 1
ATOM 7729 C CA . ILE C 1 140 ? 131.034 -18.012 36.600 1.00 56.73 140 ILE C CA 1
ATOM 7730 C C . ILE C 1 140 ? 131.301 -16.533 36.313 1.00 55.27 140 ILE C C 1
ATOM 7731 O O . ILE C 1 140 ? 132.395 -16.154 35.886 1.00 53.38 140 ILE C O 1
ATOM 7736 N N . LEU C 1 141 ? 130.280 -15.714 36.553 1.00 53.44 141 LEU C N 1
ATOM 7737 C CA . LEU C 1 141 ? 130.356 -14.282 36.338 1.00 53.19 141 LEU C CA 1
ATOM 7738 C C . LEU C 1 141 ? 131.533 -13.663 37.089 1.00 52.89 141 LEU C C 1
ATOM 7739 O O . LEU C 1 141 ? 132.423 -13.071 36.475 1.00 51.99 141 LEU C O 1
ATOM 7744 N N . ARG C 1 142 ? 131.545 -13.811 38.413 1.00 53.26 142 ARG C N 1
ATOM 7745 C CA . ARG C 1 142 ? 132.611 -13.226 39.226 1.00 52.53 142 ARG C CA 1
ATOM 7746 C C . ARG C 1 142 ? 133.991 -13.747 38.882 1.00 51.45 142 ARG C C 1
ATOM 7747 O O . ARG C 1 142 ? 134.991 -13.089 39.151 1.00 51.43 142 ARG C O 1
ATOM 7755 N N . GLN C 1 143 ? 134.051 -14.922 38.277 1.00 51.26 143 GLN C N 1
ATOM 7756 C CA . GLN C 1 143 ? 135.334 -15.481 37.883 1.00 52.39 143 GLN C CA 1
ATOM 7757 C C . GLN C 1 143 ? 135.814 -14.684 36.665 1.00 52.18 143 GLN C C 1
ATOM 7758 O O . GLN C 1 143 ? 137.004 -14.392 36.519 1.00 52.34 143 GLN C O 1
ATOM 7764 N N . LYS C 1 144 ? 134.871 -14.335 35.794 1.00 51.32 144 LYS C N 1
ATOM 7765 C CA . LYS C 1 144 ? 135.177 -13.559 34.598 1.00 50.34 144 LYS C CA 1
ATOM 7766 C C . LYS C 1 144 ? 135.738 -12.199 35.004 1.00 48.44 144 LYS C C 1
ATOM 7767 O O . LYS C 1 144 ? 136.738 -11.739 34.451 1.00 47.05 144 LYS C O 1
ATOM 7773 N N . ALA C 1 145 ? 135.085 -11.563 35.974 1.00 46.24 145 ALA C N 1
ATOM 7774 C CA . ALA C 1 145 ? 135.519 -10.261 36.466 1.00 45.65 145 ALA C CA 1
ATOM 7775 C C . ALA C 1 145 ? 136.975 -10.311 36.917 1.00 46.42 145 ALA C C 1
ATOM 7776 O O . ALA C 1 145 ? 137.778 -9.428 36.590 1.00 45.79 145 ALA C O 1
ATOM 7778 N N . ALA C 1 146 ? 137.305 -11.356 37.673 1.00 47.05 146 ALA C N 1
ATOM 7779 C CA . ALA C 1 146 ? 138.651 -11.546 38.186 1.00 46.37 146 ALA C CA 1
ATOM 7780 C C . ALA C 1 146 ? 139.649 -11.605 37.042 1.00 46.31 146 ALA C C 1
ATOM 7781 O O . ALA C 1 146 ? 140.719 -10.991 37.102 1.00 46.03 146 ALA C O 1
ATOM 7783 N N . GLU C 1 147 ? 139.302 -12.343 35.996 1.00 46.01 147 GLU C N 1
ATOM 7784 C CA . GLU C 1 147 ? 140.198 -12.458 34.856 1.00 47.38 147 GLU C CA 1
ATOM 7785 C C . GLU C 1 147 ? 140.380 -11.081 34.208 1.00 46.41 147 GLU C C 1
ATOM 7786 O O . GLU C 1 147 ? 141.492 -10.697 33.830 1.00 46.50 147 GLU C O 1
ATOM 7792 N N . ILE C 1 148 ? 139.288 -10.329 34.105 1.00 44.68 148 ILE C N 1
ATOM 7793 C CA . ILE C 1 148 ? 139.337 -9.001 33.511 1.00 43.10 148 ILE C CA 1
ATOM 7794 C C . ILE C 1 148 ? 140.183 -8.062 34.371 1.00 43.72 148 ILE C C 1
ATOM 7795 O O . ILE C 1 148 ? 141.044 -7.340 33.859 1.00 43.06 148 ILE C O 1
ATOM 7800 N N . LEU C 1 149 ? 139.936 -8.077 35.678 1.00 44.27 149 LEU C N 1
ATOM 7801 C CA . LEU C 1 149 ? 140.681 -7.225 36.602 1.00 46.19 149 LEU C CA 1
ATOM 7802 C C . LEU C 1 149 ? 142.177 -7.537 36.587 1.00 47.67 149 LEU C C 1
ATOM 7803 O O . LEU C 1 149 ? 143.010 -6.635 36.465 1.00 47.61 149 LEU C O 1
ATOM 7808 N N . ARG C 1 150 ? 142.504 -8.823 36.694 1.00 49.41 150 ARG C N 1
ATOM 7809 C CA . ARG C 1 150 ? 143.885 -9.294 36.711 1.00 50.99 150 ARG C CA 1
ATOM 7810 C C . ARG C 1 150 ? 144.671 -8.903 35.468 1.00 51.87 150 ARG C C 1
ATOM 7811 O O . ARG C 1 150 ? 145.886 -8.720 35.521 1.00 52.69 150 ARG C O 1
ATOM 7819 N N . GLN C 1 151 ? 143.971 -8.778 34.348 1.00 52.85 151 GLN C N 1
ATOM 7820 C CA . GLN C 1 151 ? 144.600 -8.442 33.077 1.00 52.39 151 GLN C CA 1
ATOM 7821 C C . GLN C 1 151 ? 144.741 -6.955 32.757 1.00 50.79 151 GLN C C 1
ATOM 7822 O O . GLN C 1 151 ? 145.445 -6.599 31.813 1.00 50.37 151 GLN C O 1
ATOM 7828 N N . ARG C 1 152 ? 144.085 -6.087 33.523 1.00 48.94 152 ARG C N 1
ATOM 7829 C CA . ARG C 1 152 ? 144.171 -4.656 33.243 1.00 48.08 152 ARG C CA 1
ATOM 7830 C C . ARG C 1 152 ? 145.233 -3.936 34.054 1.00 49.09 152 ARG C C 1
ATOM 7831 O O . ARG C 1 152 ? 145.667 -4.422 35.098 1.00 50.33 152 ARG C O 1
ATOM 7839 N N . ASP C 1 153 ? 145.646 -2.770 33.563 1.00 49.42 153 ASP C N 1
ATOM 7840 C CA . ASP C 1 153 ? 146.648 -1.953 34.242 1.00 48.62 153 ASP C CA 1
ATOM 7841 C C . ASP C 1 153 ? 146.209 -0.503 34.209 1.00 46.12 153 ASP C C 1
ATOM 7842 O O . ASP C 1 153 ? 146.547 0.237 33.290 1.00 45.15 153 ASP C O 1
ATOM 7847 N N . ILE C 1 154 ? 145.458 -0.113 35.231 1.00 43.90 154 ILE C N 1
ATOM 7848 C CA . ILE C 1 154 ? 144.929 1.233 35.351 1.00 42.86 154 ILE C CA 1
ATOM 7849 C C . ILE C 1 154 ? 145.988 2.331 35.489 1.00 43.23 154 ILE C C 1
ATOM 7850 O O . ILE C 1 154 ? 145.661 3.509 35.467 1.00 43.56 154 ILE C O 1
ATOM 7855 N N . PHE C 1 155 ? 147.251 1.951 35.634 1.00 42.86 155 PHE C N 1
ATOM 7856 C CA . PHE C 1 155 ? 148.320 2.933 35.762 1.00 43.28 155 PHE C CA 1
ATOM 7857 C C . PHE C 1 155 ? 149.174 2.904 34.511 1.00 45.08 155 PHE C C 1
ATOM 7858 O O . PHE C 1 155 ? 149.557 1.832 34.048 1.00 46.01 155 PHE C O 1
ATOM 7866 N N . THR C 1 156 ? 149.476 4.078 33.964 1.00 45.99 156 THR C N 1
ATOM 7867 C CA . THR C 1 156 ? 150.296 4.151 32.760 1.00 47.11 156 THR C CA 1
ATOM 7868 C C . THR C 1 156 ? 151.678 3.616 33.078 1.00 48.25 156 THR C C 1
ATOM 7869 O O . THR C 1 156 ? 152.087 3.585 34.235 1.00 48.13 156 THR C O 1
ATOM 7873 N N . PRO C 1 157 ? 152.417 3.181 32.052 1.00 50.51 157 PRO C N 1
ATOM 7874 C CA . PRO C 1 157 ? 153.769 2.656 32.282 1.00 52.36 157 PRO C CA 1
ATOM 7875 C C . PRO C 1 157 ? 154.717 3.759 32.781 1.00 53.90 157 PRO C C 1
ATOM 7876 O O . PRO C 1 157 ? 155.578 3.525 33.635 1.00 54.26 157 PRO C O 1
ATOM 7880 N N . ARG C 1 158 ? 154.542 4.965 32.249 1.00 54.93 158 ARG C N 1
ATOM 7881 C CA . ARG C 1 158 ? 155.367 6.095 32.642 1.00 55.42 158 ARG C CA 1
ATOM 7882 C C . ARG C 1 158 ? 155.071 6.461 34.085 1.00 54.98 158 ARG C C 1
ATOM 7883 O O . ARG C 1 158 ? 155.989 6.686 34.871 1.00 55.08 158 ARG C O 1
ATOM 7891 N N . CYS C 1 159 ? 153.786 6.516 34.429 1.00 54.70 159 CYS C N 1
ATOM 7892 C CA . CYS C 1 159 ? 153.385 6.845 35.788 1.00 55.09 159 CYS C CA 1
ATOM 7893 C C . CYS C 1 159 ? 154.082 5.871 36.736 1.00 56.33 159 CYS C C 1
ATOM 7894 O O . CYS C 1 159 ? 154.580 6.267 37.788 1.00 56.79 159 CYS C O 1
ATOM 7897 N N . ARG C 1 160 ? 154.128 4.599 36.353 1.00 57.25 160 ARG C N 1
ATOM 7898 C CA . ARG C 1 160 ? 154.783 3.584 37.169 1.00 57.75 160 ARG C CA 1
ATOM 7899 C C . ARG C 1 160 ? 156.257 3.898 37.410 1.00 58.10 160 ARG C C 1
ATOM 7900 O O . ARG C 1 160 ? 156.800 3.597 38.474 1.00 56.99 160 ARG C O 1
ATOM 7908 N N . GLN C 1 161 ? 156.900 4.506 36.419 1.00 58.84 161 GLN C N 1
ATOM 7909 C CA . GLN C 1 161 ? 158.312 4.841 36.527 1.00 60.55 161 GLN C CA 1
ATOM 7910 C C . GLN C 1 161 ? 158.579 5.986 37.500 1.00 61.18 161 GLN C C 1
ATOM 7911 O O . GLN C 1 161 ? 159.429 5.864 38.389 1.00 60.75 161 GLN C O 1
ATOM 7917 N N . LEU C 1 162 ? 157.861 7.094 37.327 1.00 60.98 162 LEU C N 1
ATOM 7918 C CA . LEU C 1 162 ? 158.016 8.251 38.203 1.00 60.37 162 LEU C CA 1
ATOM 7919 C C . LEU C 1 162 ? 157.698 7.840 39.634 1.00 60.26 162 LEU C C 1
ATOM 7920 O O . LEU C 1 162 ? 158.498 8.030 40.545 1.00 59.98 162 LEU C O 1
ATOM 7925 N N . LEU C 1 163 ? 156.519 7.268 39.818 1.00 61.12 163 LEU C N 1
ATOM 7926 C CA . LEU C 1 163 ? 156.084 6.805 41.124 1.00 63.03 163 LEU C CA 1
ATOM 7927 C C . LEU C 1 163 ? 157.120 5.842 41.694 1.00 64.30 163 LEU C C 1
ATOM 7928 O O . LEU C 1 163 ? 157.266 5.702 42.909 1.00 64.44 163 LEU C O 1
ATOM 7933 N N . GLU C 1 164 ? 157.847 5.185 40.801 1.00 65.69 164 GLU C N 1
ATOM 7934 C CA . GLU C 1 164 ? 158.865 4.228 41.206 1.00 66.90 164 GLU C CA 1
ATOM 7935 C C . GLU C 1 164 ? 160.124 4.963 41.651 1.00 67.36 164 GLU C C 1
ATOM 7936 O O . GLU C 1 164 ? 160.481 4.949 42.830 1.00 67.68 164 GLU C O 1
ATOM 7942 N N . GLU C 1 165 ? 160.785 5.624 40.707 1.00 67.74 165 GLU C N 1
ATOM 7943 C CA . GLU C 1 165 ? 162.004 6.352 41.022 1.00 67.81 165 GLU C CA 1
ATOM 7944 C C . GLU C 1 165 ? 161.805 7.411 42.103 1.00 67.84 165 GLU C C 1
ATOM 7945 O O . GLU C 1 165 ? 162.782 7.913 42.659 1.00 68.29 165 GLU C O 1
ATOM 7951 N N . TYR C 1 166 ? 160.556 7.770 42.392 1.00 66.96 166 TYR C N 1
ATOM 7952 C CA . TYR C 1 166 ? 160.308 8.750 43.444 1.00 66.07 166 TYR C CA 1
ATOM 7953 C C . TYR C 1 166 ? 160.839 8.116 44.718 1.00 66.29 166 TYR C C 1
ATOM 7954 O O . TYR C 1 166 ? 161.614 8.726 45.460 1.00 67.04 166 TYR C O 1
ATOM 7963 N N . GLU C 1 167 ? 160.405 6.882 44.961 1.00 65.43 167 GLU C N 1
ATOM 7964 C CA . GLU C 1 167 ? 160.825 6.130 46.135 1.00 64.90 167 GLU C CA 1
ATOM 7965 C C . GLU C 1 167 ? 162.227 5.567 45.937 1.00 63.55 167 GLU C C 1
ATOM 7966 O O . GLU C 1 167 ? 162.654 4.674 46.668 1.00 63.59 167 GLU C O 1
ATOM 7972 N N . GLN C 1 168 ? 162.938 6.102 44.948 1.00 61.63 168 GLN C N 1
ATOM 7973 C CA . GLN C 1 168 ? 164.295 5.667 44.636 1.00 59.94 168 GLN C CA 1
ATOM 7974 C C . GLN C 1 168 ? 165.268 6.846 44.550 1.00 59.37 168 GLN C C 1
ATOM 7975 O O . GLN C 1 168 ? 166.457 6.673 44.287 1.00 58.29 168 GLN C O 1
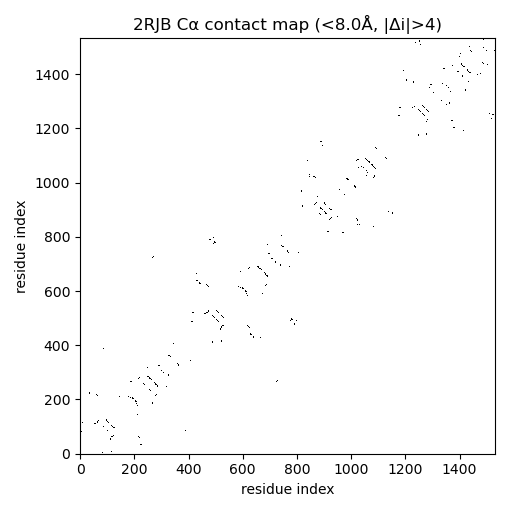ATOM 7981 N N . GLN C 1 169 ? 164.755 8.049 44.764 1.00 59.45 169 GLN C N 1
ATOM 7982 C CA . GLN C 1 169 ? 165.596 9.231 44.724 1.00 59.40 169 GLN C CA 1
ATOM 7983 C C . GLN C 1 169 ? 165.184 10.231 45.801 1.00 59.16 169 GLN C C 1
ATOM 7984 O O . GLN C 1 169 ? 165.525 11.409 45.723 1.00 59.91 169 GLN C O 1
ATOM 7990 N N . GLY C 1 170 ? 164.454 9.753 46.807 1.00 58.58 170 GLY C N 1
ATOM 7991 C CA . GLY C 1 170 ? 164.025 10.620 47.892 1.00 58.62 170 GLY C CA 1
ATOM 7992 C C . GLY C 1 170 ? 162.813 11.490 47.599 1.00 58.98 170 GLY C C 1
ATOM 7993 O O . GLY C 1 170 ? 161.992 11.741 48.482 1.00 59.12 170 GLY C O 1
ATOM 7994 N N . GLY C 1 171 ? 162.695 11.957 46.361 1.00 58.90 171 GLY C N 1
ATOM 7995 C CA . GLY C 1 171 ? 161.565 12.796 46.009 1.00 58.94 171 GLY C CA 1
ATOM 7996 C C . GLY C 1 171 ? 161.577 13.207 44.554 1.00 58.93 171 GLY C C 1
ATOM 7997 O O . GLY C 1 171 ? 162.316 12.640 43.751 1.00 58.68 171 GLY C O 1
ATOM 7998 N N . PHE C 1 172 ? 160.762 14.200 44.218 1.00 59.23 172 PHE C N 1
ATOM 7999 C CA . PHE C 1 172 ? 160.663 14.696 42.848 1.00 60.72 172 PHE C CA 1
ATOM 8000 C C . PHE C 1 172 ? 161.301 16.066 42.702 1.00 61.22 172 PHE C C 1
ATOM 8001 O O . PHE C 1 172 ? 161.474 16.796 43.679 1.00 60.06 172 PHE C O 1
ATOM 8009 N N . ASN C 1 173 ? 161.633 16.409 41.464 1.00 62.45 173 ASN C N 1
ATOM 8010 C CA . ASN C 1 173 ? 162.203 17.707 41.162 1.00 64.31 173 ASN C CA 1
ATOM 8011 C C . ASN C 1 173 ? 161.045 18.684 40.974 1.00 65.85 173 ASN C C 1
ATOM 8012 O O . ASN C 1 173 ? 160.199 18.838 41.859 1.00 66.30 173 ASN C O 1
ATOM 8017 N N . GLU C 1 174 ? 160.999 19.339 39.821 1.00 66.51 174 GLU C N 1
ATOM 8018 C CA . GLU C 1 174 ? 159.929 20.281 39.551 1.00 67.48 174 GLU C CA 1
ATOM 8019 C C . GLU C 1 174 ? 159.184 19.809 38.317 1.00 67.06 174 GLU C C 1
ATOM 8020 O O . GLU C 1 174 ? 158.007 19.457 38.380 1.00 67.60 174 GLU C O 1
ATOM 8026 N N . THR C 1 175 ? 159.881 19.806 37.191 1.00 65.82 175 THR C N 1
ATOM 8027 C CA . THR C 1 175 ? 159.293 19.364 35.940 1.00 65.09 175 THR C CA 1
ATOM 8028 C C . THR C 1 175 ? 158.936 17.886 36.110 1.00 64.31 175 THR C C 1
ATOM 8029 O O . THR C 1 175 ? 158.040 17.361 35.439 1.00 63.65 175 THR C O 1
ATOM 8033 N N . GLN C 1 176 ? 159.654 17.232 37.023 1.00 62.60 176 GLN C N 1
ATOM 8034 C CA . GLN C 1 176 ? 159.454 15.820 37.334 1.00 60.54 176 GLN C CA 1
ATOM 8035 C C . GLN C 1 176 ? 158.088 15.597 37.972 1.00 59.81 176 GLN C C 1
ATOM 8036 O O . GLN C 1 176 ? 157.340 14.708 37.573 1.00 59.41 176 GLN C O 1
ATOM 8042 N N . ALA C 1 177 ? 157.773 16.414 38.971 1.00 59.57 177 ALA C N 1
ATOM 8043 C CA . ALA C 1 177 ? 156.507 16.310 39.684 1.00 58.52 177 ALA C CA 1
ATOM 8044 C C . ALA C 1 177 ? 155.318 16.742 38.834 1.00 57.38 177 ALA C C 1
ATOM 8045 O O . ALA C 1 177 ? 154.204 16.265 39.032 1.00 56.98 177 ALA C O 1
ATOM 8047 N N . GLN C 1 178 ? 155.548 17.650 37.895 1.00 56.67 178 GLN C N 1
ATOM 8048 C CA . GLN C 1 178 ? 154.466 18.114 37.045 1.00 56.83 178 GLN C CA 1
ATOM 8049 C C . GLN C 1 178 ? 154.173 17.097 35.954 1.00 56.82 178 GLN C C 1
ATOM 8050 O O . GLN C 1 178 ? 153.029 16.960 35.511 1.00 56.38 178 GLN C O 1
ATOM 8056 N N . GLU C 1 179 ? 155.208 16.383 35.521 1.00 55.99 179 GLU C N 1
ATOM 8057 C CA . GLU C 1 179 ? 155.022 15.351 34.515 1.00 54.61 179 GLU C CA 1
ATOM 8058 C C . GLU C 1 179 ? 154.125 14.327 35.197 1.00 53.41 179 GLU C C 1
ATOM 8059 O O . GLU C 1 179 ? 153.036 14.012 34.711 1.00 55.41 179 GLU C O 1
ATOM 8065 N N . PHE C 1 180 ? 154.587 13.837 36.344 1.00 50.86 180 PHE C N 1
ATOM 8066 C CA . PHE C 1 180 ? 153.859 12.857 37.141 1.00 48.08 180 PHE C CA 1
ATOM 8067 C C . PHE C 1 180 ? 152.357 13.156 37.261 1.00 48.26 180 PHE C C 1
ATOM 8068 O O . PHE C 1 180 ? 151.520 12.307 36.944 1.00 47.52 180 PHE C O 1
ATOM 8076 N N . VAL C 1 181 ? 152.019 14.357 37.726 1.00 47.93 181 VAL C N 1
ATOM 8077 C CA . VAL C 1 181 ? 150.621 14.742 37.886 1.00 48.08 181 VAL C CA 1
ATOM 8078 C C . VAL C 1 181 ? 149.814 14.564 36.611 1.00 48.46 181 VAL C C 1
ATOM 8079 O O . VAL C 1 181 ? 148.709 14.028 36.653 1.00 49.30 181 VAL C O 1
ATOM 8083 N N . GLN C 1 182 ? 150.348 15.023 35.481 1.00 48.31 182 GLN C N 1
ATOM 8084 C CA . GLN C 1 182 ? 149.637 14.872 34.222 1.00 47.19 182 GLN C CA 1
ATOM 8085 C C . GLN C 1 182 ? 149.456 13.376 33.984 1.00 46.93 182 GLN C C 1
ATOM 8086 O O . GLN C 1 182 ? 148.369 12.924 33.619 1.00 47.04 182 GLN C O 1
ATOM 8092 N N . GLU C 1 183 ? 150.517 12.608 34.215 1.00 45.34 183 GLU C N 1
ATOM 8093 C CA . GLU C 1 183 ? 150.456 11.161 34.036 1.00 45.32 183 GLU C CA 1
ATOM 8094 C C . GLU C 1 183 ? 149.375 10.517 34.898 1.00 44.61 183 GLU C C 1
ATOM 8095 O O . GLU C 1 183 ? 148.505 9.812 34.386 1.00 46.99 183 GLU C O 1
ATOM 8101 N N . ALA C 1 184 ? 149.435 10.748 36.206 1.00 42.31 184 ALA C N 1
ATOM 8102 C CA . ALA C 1 184 ? 148.454 10.179 37.126 1.00 41.19 184 ALA C CA 1
ATOM 8103 C C . ALA C 1 184 ? 147.032 10.466 36.667 1.00 40.85 184 ALA C C 1
ATOM 8104 O O . ALA C 1 184 ? 146.151 9.625 36.787 1.00 41.40 184 ALA C O 1
ATOM 8106 N N . LEU C 1 185 ? 146.811 11.664 36.143 1.00 41.00 185 LEU C N 1
ATOM 8107 C CA . LEU C 1 185 ? 145.495 12.062 35.671 1.00 39.92 185 LEU C CA 1
ATOM 8108 C C . LEU C 1 185 ? 144.916 11.054 34.682 1.00 39.98 185 LEU C C 1
ATOM 8109 O O . LEU C 1 185 ? 143.710 10.812 34.672 1.00 39.10 185 LEU C O 1
ATOM 8114 N N . GLU C 1 186 ? 145.785 10.463 33.867 1.00 39.72 186 GLU C N 1
ATOM 8115 C CA . GLU C 1 186 ? 145.381 9.469 32.875 1.00 40.46 186 GLU C CA 1
ATOM 8116 C C . GLU C 1 186 ? 144.705 8.240 33.477 1.00 39.19 186 GLU C C 1
ATOM 8117 O O . GLU C 1 186 ? 144.091 7.445 32.763 1.00 40.02 186 GLU C O 1
ATOM 8123 N N . THR C 1 187 ? 144.811 8.091 34.789 1.00 36.34 187 THR C N 1
ATOM 8124 C CA . THR C 1 187 ? 144.238 6.949 35.478 1.00 34.01 187 THR C CA 1
ATOM 8125 C C . THR C 1 187 ? 142.864 7.263 36.031 1.00 33.87 187 THR C C 1
ATOM 8126 O O . THR C 1 187 ? 142.194 6.390 36.574 1.00 36.58 187 THR C O 1
ATOM 8130 N N . PHE C 1 188 ? 142.430 8.506 35.887 1.00 32.88 188 PHE C N 1
ATOM 8131 C CA . PHE C 1 188 ? 141.143 8.901 36.431 1.00 31.72 188 PHE C CA 1
ATOM 8132 C C . PHE C 1 188 ? 140.237 9.517 35.386 1.00 29.70 188 PHE C C 1
ATOM 8133 O O . PHE C 1 188 ? 139.100 9.875 35.683 1.00 28.37 188 PHE C O 1
ATOM 8141 N N . ARG C 1 189 ? 140.753 9.636 34.169 1.00 29.74 189 ARG C N 1
ATOM 8142 C CA . ARG C 1 189 ? 140.021 10.218 33.046 1.00 30.60 189 ARG C CA 1
ATOM 8143 C C . ARG C 1 189 ? 138.946 9.248 32.526 1.00 31.08 189 ARG C C 1
ATOM 8144 O O . ARG C 1 189 ? 139.172 8.033 32.448 1.00 30.82 189 ARG C O 1
ATOM 8152 N N . TRP C 1 190 ? 137.779 9.787 32.176 1.00 31.04 190 TRP C N 1
ATOM 8153 C CA . TRP C 1 190 ? 136.674 8.964 31.670 1.00 30.74 190 TRP C CA 1
ATOM 8154 C C . TRP C 1 190 ? 136.932 8.424 30.261 1.00 28.79 190 TRP C C 1
ATOM 8155 O O . TRP C 1 190 ? 137.443 9.134 29.400 1.00 28.56 190 TRP C O 1
ATOM 8166 N N . HIS C 1 191 ? 136.602 7.154 30.055 1.00 26.51 191 HIS C N 1
ATOM 8167 C CA . HIS C 1 191 ? 136.758 6.480 28.767 1.00 24.49 191 HIS C CA 1
ATOM 8168 C C . HIS C 1 191 ? 135.377 5.945 28.405 1.00 24.01 191 HIS C C 1
ATOM 8169 O O . HIS C 1 191 ? 134.735 5.297 29.227 1.00 24.00 191 HIS C O 1
ATOM 8176 N N . GL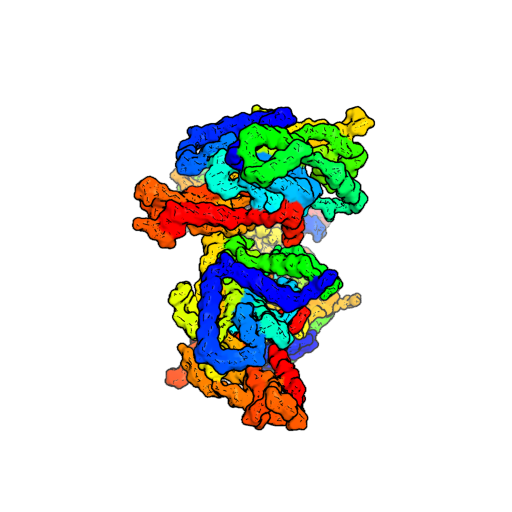N C 1 192 ? 134.920 6.212 27.185 1.00 25.42 192 GLN C N 1
ATOM 8177 C CA . GLN C 1 192 ? 133.604 5.735 26.739 1.00 24.92 192 GLN C CA 1
ATOM 8178 C C . GLN C 1 192 ? 133.620 4.250 26.376 1.00 22.10 192 GLN C C 1
ATOM 8179 O O . GLN C 1 192 ? 132.709 3.506 26.697 1.00 20.05 192 GLN C O 1
ATOM 8185 N N . LEU C 1 193 ? 134.672 3.840 25.687 1.00 20.69 193 LEU C N 1
ATOM 8186 C CA . LEU C 1 193 ? 134.811 2.476 25.234 1.00 21.64 193 LEU C CA 1
ATOM 8187 C C . LEU C 1 193 ? 134.968 1.442 26.346 1.00 21.73 193 LEU C C 1
ATOM 8188 O O . LEU C 1 193 ? 136.021 1.327 26.971 1.00 23.15 193 LEU C O 1
ATOM 8193 N N . ALA C 1 194 ? 133.899 0.698 26.593 1.00 21.22 194 ALA C N 1
ATOM 8194 C CA . ALA C 1 194 ? 133.933 -0.353 27.582 1.00 22.46 194 ALA C CA 1
ATOM 8195 C C . ALA C 1 194 ? 135.028 -1.305 27.130 1.00 23.85 194 ALA C C 1
ATOM 8196 O O . ALA C 1 194 ? 135.481 -1.242 25.984 1.00 24.41 194 ALA C O 1
ATOM 8198 N N . THR C 1 195 ? 135.463 -2.175 28.034 1.00 25.07 195 THR C N 1
ATOM 8199 C CA . THR C 1 195 ? 136.511 -3.146 27.738 1.00 25.58 195 THR C CA 1
ATOM 8200 C C . THR C 1 195 ? 135.924 -4.531 27.484 1.00 25.65 195 THR C C 1
ATOM 8201 O O . THR C 1 195 ? 136.597 -5.419 26.967 1.00 27.41 195 THR C O 1
ATOM 8205 N N . VAL C 1 196 ? 134.661 -4.696 27.849 1.00 25.34 196 VAL C N 1
ATOM 8206 C CA . VAL C 1 196 ? 133.949 -5.946 27.677 1.00 26.61 196 VAL C CA 1
ATOM 8207 C C . VAL C 1 196 ? 132.853 -5.760 26.623 1.00 28.85 196 VAL C C 1
ATOM 8208 O O . VAL C 1 196 ? 132.451 -4.628 26.338 1.00 29.82 196 VAL C O 1
ATOM 8212 N N . ASP C 1 197 ? 132.366 -6.853 26.039 1.00 28.45 197 ASP C N 1
ATOM 8213 C CA . ASP C 1 197 ? 131.314 -6.713 25.052 1.00 29.64 197 ASP C CA 1
ATOM 8214 C C . ASP C 1 197 ? 129.985 -6.451 25.737 1.00 31.08 197 ASP C C 1
ATOM 8215 O O . ASP C 1 197 ? 129.866 -6.568 26.958 1.00 32.98 197 ASP C O 1
ATOM 8220 N N . GLU C 1 198 ? 128.990 -6.079 24.944 1.00 31.92 198 GLU C N 1
ATOM 8221 C CA . GLU C 1 198 ? 127.661 -5.771 25.450 1.00 32.58 198 GLU C CA 1
ATOM 8222 C C . GLU C 1 198 ? 127.119 -6.798 26.436 1.00 34.13 198 GLU C C 1
ATOM 8223 O O . GLU C 1 198 ? 126.590 -6.428 27.483 1.00 34.18 198 GLU C O 1
ATOM 8229 N N . GLU C 1 199 ? 127.244 -8.078 26.085 1.00 35.48 199 GLU C N 1
ATOM 8230 C CA . GLU C 1 199 ? 126.752 -9.195 26.903 1.00 36.67 199 GLU C CA 1
ATOM 8231 C C . GLU C 1 199 ? 127.307 -9.195 28.326 1.00 34.18 199 GLU C C 1
ATOM 8232 O O . GLU C 1 199 ? 126.566 -9.227 29.305 1.00 32.68 199 GLU C O 1
ATOM 8238 N N . THR C 1 200 ? 128.627 -9.172 28.425 1.00 32.44 200 THR C N 1
ATOM 8239 C CA . THR C 1 200 ? 129.306 -9.175 29.706 1.00 30.89 200 THR C CA 1
ATOM 8240 C C . THR C 1 200 ? 128.859 -7.978 30.550 1.00 31.06 200 THR C C 1
ATOM 8241 O O . THR C 1 200 ? 128.428 -8.132 31.693 1.00 30.60 200 THR C O 1
ATOM 8245 N N . TYR C 1 201 ? 128.954 -6.785 29.976 1.00 30.17 201 TYR C N 1
ATOM 8246 C CA . TYR C 1 201 ? 128.532 -5.574 30.664 1.00 29.55 201 TYR C CA 1
ATOM 8247 C C . TYR C 1 201 ? 127.123 -5.744 31.229 1.00 29.83 201 TYR C C 1
ATOM 8248 O O . TYR C 1 201 ? 126.869 -5.408 32.379 1.00 32.17 201 TYR C O 1
ATOM 8257 N N . ARG C 1 202 ? 126.209 -6.274 30.424 1.00 31.15 202 ARG C N 1
ATOM 8258 C CA . ARG C 1 202 ? 124.829 -6.469 30.871 1.00 31.60 202 ARG C CA 1
ATOM 8259 C C . ARG C 1 202 ? 124.773 -7.441 32.037 1.00 31.77 202 ARG C C 1
ATOM 8260 O O . ARG C 1 202 ? 124.059 -7.208 33.009 1.00 31.42 202 ARG C O 1
ATOM 8268 N N . ALA C 1 203 ? 125.513 -8.541 31.926 1.00 31.02 203 ALA C N 1
ATOM 8269 C CA . ALA C 1 203 ? 125.550 -9.536 32.989 1.00 31.32 203 ALA C CA 1
ATOM 8270 C C . ALA C 1 203 ? 126.088 -8.890 34.276 1.00 32.37 203 ALA C C 1
ATOM 8271 O O . ALA C 1 203 ? 125.433 -8.939 35.322 1.00 31.52 203 ALA C O 1
ATOM 8273 N N . LEU C 1 204 ? 127.269 -8.277 34.193 1.00 32.70 204 LEU C N 1
ATOM 8274 C CA . LEU C 1 204 ? 127.875 -7.613 35.347 1.00 32.80 204 LEU C CA 1
ATOM 8275 C C . LEU C 1 204 ? 126.917 -6.583 35.929 1.00 34.94 204 LEU C C 1
ATOM 8276 O O . LEU C 1 204 ? 126.708 -6.532 37.138 1.00 36.70 204 LEU C O 1
ATOM 8281 N N . HIS C 1 205 ? 126.319 -5.763 35.072 1.00 36.19 205 HIS C N 1
ATOM 8282 C CA . HIS C 1 205 ? 125.405 -4.741 35.559 1.00 37.41 205 HIS C CA 1
ATOM 8283 C C . HIS C 1 205 ? 124.201 -5.322 36.293 1.00 39.96 205 HIS C C 1
ATOM 8284 O O . HIS C 1 205 ? 123.806 -4.788 37.330 1.00 40.11 205 HIS C O 1
ATOM 8291 N N . ASN C 1 206 ? 123.602 -6.395 35.768 1.00 43.86 206 ASN C N 1
ATOM 8292 C CA . ASN C 1 206 ? 122.448 -6.988 36.450 1.00 46.12 206 ASN C CA 1
ATOM 8293 C C . ASN C 1 206 ? 122.833 -7.381 37.879 1.00 46.49 206 ASN C C 1
ATOM 8294 O O . ASN C 1 206 ? 121.997 -7.326 38.779 1.00 47.68 206 ASN C O 1
ATOM 8299 N N . GLU C 1 207 ? 124.089 -7.773 38.094 1.00 45.69 207 GLU C N 1
ATOM 8300 C CA . GLU C 1 207 ? 124.544 -8.101 39.447 1.00 46.04 207 GLU C CA 1
ATOM 8301 C C . GLU C 1 207 ? 124.486 -6.815 40.272 1.00 45.26 207 GLU C C 1
ATOM 8302 O O . GLU C 1 207 ? 123.772 -6.734 41.273 1.00 45.36 207 GLU C O 1
ATOM 8308 N N . HIS C 1 208 ? 125.242 -5.809 39.843 1.00 44.19 208 HIS C N 1
ATOM 8309 C CA . HIS C 1 208 ? 125.249 -4.518 40.521 1.00 43.62 208 HIS C CA 1
ATOM 8310 C C . HIS C 1 208 ? 125.932 -3.460 39.659 1.00 43.63 208 HIS C C 1
ATOM 8311 O O . HIS C 1 208 ? 127.001 -3.699 39.099 1.00 42.59 208 HIS C O 1
ATOM 8318 N N . ARG C 1 209 ? 125.306 -2.295 39.545 1.00 43.92 209 ARG C N 1
ATOM 8319 C CA . ARG C 1 209 ? 125.873 -1.217 38.746 1.00 45.73 209 ARG C CA 1
ATOM 8320 C C . ARG C 1 209 ? 127.355 -1.076 39.004 1.00 44.76 209 ARG C C 1
ATOM 8321 O O . ARG C 1 209 ? 128.170 -1.148 38.093 1.00 44.45 209 ARG C O 1
ATOM 8329 N N . LEU C 1 210 ? 127.684 -0.877 40.271 1.00 45.87 210 LEU C N 1
ATOM 8330 C CA . LEU C 1 210 ? 129.057 -0.699 40.707 1.00 45.33 210 LEU C CA 1
ATOM 8331 C C . LEU C 1 210 ? 130.003 -1.738 40.126 1.00 44.89 210 LEU C C 1
ATOM 8332 O O . LEU C 1 210 ? 131.123 -1.409 39.740 1.00 45.84 210 LEU C O 1
ATOM 8337 N N . ILE C 1 211 ? 129.559 -2.988 40.058 1.00 44.58 211 ILE C N 1
ATOM 8338 C CA . ILE C 1 211 ? 130.393 -4.053 39.514 1.00 43.92 211 ILE C CA 1
ATOM 8339 C C . ILE C 1 211 ? 130.747 -3.733 38.070 1.00 43.34 211 ILE C C 1
ATOM 8340 O O . ILE C 1 211 ? 131.899 -3.865 37.648 1.00 44.26 211 ILE C O 1
ATOM 8345 N N . ALA C 1 212 ? 129.743 -3.301 37.320 1.00 42.22 212 ALA C N 1
ATOM 8346 C CA . ALA C 1 212 ? 129.924 -2.956 35.919 1.00 40.39 212 ALA C CA 1
ATOM 8347 C C . ALA C 1 212 ? 130.830 -1.740 35.782 1.00 38.99 212 ALA C C 1
ATOM 8348 O O . ALA C 1 212 ? 131.766 -1.728 34.982 1.00 36.39 212 ALA C O 1
ATOM 8350 N N . ASP C 1 213 ? 130.536 -0.724 36.585 1.00 39.12 213 ASP C N 1
ATOM 8351 C CA . ASP C 1 213 ? 131.282 0.526 36.584 1.00 39.96 213 ASP C CA 1
ATOM 8352 C C . ASP C 1 213 ? 132.758 0.342 36.902 1.00 40.14 213 ASP C C 1
ATOM 8353 O O . ASP C 1 213 ? 133.600 1.140 36.488 1.00 39.99 213 ASP C O 1
ATOM 8358 N N . VAL C 1 214 ? 133.066 -0.713 37.643 1.00 40.17 214 VAL C N 1
ATOM 8359 C CA . VAL C 1 214 ? 134.436 -0.997 38.040 1.00 38.05 214 VAL C CA 1
ATOM 8360 C C . VAL C 1 214 ? 135.181 -1.911 37.079 1.00 38.26 214 VAL C C 1
ATOM 8361 O O . VAL C 1 214 ? 136.301 -1.604 36.666 1.00 37.77 214 VAL C O 1
ATOM 8365 N N . VAL C 1 215 ? 134.554 -3.031 36.727 1.00 38.20 215 VAL C N 1
ATOM 8366 C CA . VAL C 1 215 ? 135.175 -4.023 35.850 1.00 37.81 215 VAL C CA 1
ATOM 8367 C C . VAL C 1 215 ? 135.280 -3.629 34.386 1.00 37.79 215 VAL C C 1
ATOM 8368 O O . VAL C 1 215 ? 136.304 -3.859 33.754 1.00 37.91 215 VAL C O 1
ATOM 8372 N N . CYS C 1 216 ? 134.223 -3.013 33.866 1.00 39.21 216 CYS C N 1
ATOM 8373 C CA . CYS C 1 216 ? 134.126 -2.653 32.449 1.00 41.18 216 CYS C CA 1
ATOM 8374 C C . CYS C 1 216 ? 134.910 -1.497 31.823 1.00 41.29 216 CYS C C 1
ATOM 8375 O O . CYS C 1 216 ? 134.769 -1.248 30.622 1.00 40.60 216 CYS C O 1
ATOM 8378 N N . PHE C 1 217 ? 135.738 -0.798 32.590 1.00 40.41 217 PHE C N 1
ATOM 8379 C CA . PHE C 1 217 ? 136.469 0.305 31.987 1.00 39.86 217 PHE C CA 1
ATOM 8380 C C . PHE C 1 217 ? 137.977 0.254 32.185 1.00 40.11 217 PHE C C 1
ATOM 8381 O O . PHE C 1 217 ? 138.478 -0.453 33.047 1.00 41.58 217 PHE C O 1
ATOM 8389 N N . PRO C 1 218 ? 138.721 0.997 31.363 1.00 41.04 218 PRO C N 1
ATOM 8390 C CA . PRO C 1 218 ? 140.184 1.059 31.398 1.00 41.50 218 PRO C CA 1
ATOM 8391 C C . PRO C 1 218 ? 140.818 1.396 32.740 1.00 42.11 218 PRO C C 1
ATOM 8392 O O . PRO C 1 218 ? 141.859 0.827 33.102 1.00 43.02 218 PRO C O 1
ATOM 8396 N N . GLY C 1 219 ? 140.202 2.323 33.464 1.00 40.64 219 GLY C N 1
ATOM 8397 C CA . GLY C 1 219 ? 140.723 2.729 34.751 1.00 41.55 219 GLY C CA 1
ATOM 8398 C C . GLY C 1 219 ? 139.600 3.199 35.653 1.00 43.67 219 GLY C C 1
ATOM 8399 O O . GLY C 1 219 ? 138.427 3.174 35.258 1.00 44.76 219 GLY C O 1
ATOM 8400 N N . CYS C 1 220 ? 139.951 3.635 36.858 1.00 42.72 220 CYS C N 1
ATOM 8401 C CA . CYS C 1 220 ? 138.961 4.101 37.819 1.00 44.90 220 CYS C CA 1
ATOM 8402 C C . CYS C 1 220 ? 138.676 5.589 37.684 1.00 45.24 220 CYS C C 1
ATOM 8403 O O . CYS C 1 220 ? 139.292 6.421 38.351 1.00 44.50 220 CYS C O 1
ATOM 8406 N N . HIS C 1 221 ? 137.729 5.913 36.812 1.00 45.28 221 HIS C N 1
ATOM 8407 C CA . HIS C 1 221 ? 137.348 7.295 36.577 1.00 44.52 221 HIS C CA 1
ATOM 8408 C C . HIS C 1 221 ? 136.756 7.896 37.841 1.00 43.97 221 HIS C C 1
ATOM 8409 O O . HIS C 1 221 ? 136.449 7.180 38.791 1.00 44.21 221 HIS C O 1
ATOM 8416 N N . ILE C 1 222 ? 136.599 9.214 37.846 1.00 43.56 222 ILE C N 1
ATOM 8417 C CA . ILE C 1 222 ? 136.043 9.913 38.992 1.00 43.36 222 ILE C CA 1
ATOM 8418 C C . ILE C 1 222 ? 134.551 9.661 39.132 1.00 43.89 222 ILE C C 1
ATOM 8419 O O . ILE C 1 222 ? 133.789 9.905 38.206 1.00 42.32 222 ILE C O 1
ATOM 8424 N N . ASN C 1 223 ? 134.137 9.170 40.293 1.00 45.17 223 ASN C N 1
ATOM 8425 C CA . ASN C 1 223 ? 132.730 8.932 40.528 1.00 46.68 223 ASN C CA 1
ATOM 8426 C C . ASN C 1 223 ? 132.080 10.233 40.963 1.00 47.97 223 ASN C C 1
ATOM 8427 O O . ASN C 1 223 ? 130.858 10.374 40.892 1.00 47.80 223 ASN C O 1
ATOM 8432 N N . HIS C 1 224 ? 132.918 11.174 41.402 1.00 49.13 224 HIS C N 1
ATOM 8433 C CA . HIS C 1 224 ? 132.463 12.508 41.797 1.00 51.40 224 HIS C CA 1
ATOM 8434 C C . HIS C 1 224 ? 133.444 13.369 42.597 1.00 51.56 224 HIS C C 1
ATOM 8435 O O . HIS C 1 224 ? 134.076 12.911 43.549 1.00 52.08 224 HIS C O 1
ATOM 8442 N N . LEU C 1 225 ? 133.572 14.620 42.164 1.00 51.19 225 LEU C N 1
ATOM 8443 C CA . LEU C 1 225 ? 134.417 15.619 42.807 1.00 49.61 225 LEU C CA 1
ATOM 8444 C C . LEU C 1 225 ? 133.458 16.414 43.672 1.00 48.93 225 LEU C C 1
ATOM 8445 O O . LEU C 1 225 ? 132.388 16.806 43.207 1.00 48.50 225 LEU C O 1
ATOM 8450 N N . THR C 1 226 ? 133.838 16.661 44.921 1.00 48.07 226 THR C N 1
ATOM 8451 C CA . THR C 1 226 ? 132.968 17.379 45.840 1.00 47.20 226 THR C CA 1
ATOM 8452 C C . THR C 1 226 ? 133.539 18.674 46.408 1.00 47.29 226 THR C C 1
ATOM 8453 O O . THR C 1 226 ? 134.641 18.703 46.944 1.00 48.22 226 THR C O 1
ATOM 8457 N N . PRO C 1 227 ? 132.795 19.774 46.273 1.00 47.86 227 PRO C N 1
ATOM 8458 C CA . PRO C 1 227 ? 133.243 21.070 46.799 1.00 48.02 227 PRO C CA 1
ATOM 8459 C C . PRO C 1 227 ? 132.676 21.262 48.210 1.00 47.80 227 PRO C C 1
ATOM 8460 O O . PRO C 1 227 ? 131.656 20.668 48.554 1.00 47.23 227 PRO C O 1
ATOM 8464 N N . ARG C 1 228 ? 133.330 22.077 49.027 1.00 48.78 228 ARG C N 1
ATOM 8465 C CA . ARG C 1 228 ? 132.844 22.318 50.384 1.00 50.01 228 ARG C CA 1
ATOM 8466 C C . ARG C 1 228 ? 132.050 23.609 50.441 1.00 49.95 228 ARG C C 1
ATOM 8467 O O . ARG C 1 228 ? 132.388 24.582 49.768 1.00 50.34 228 ARG C O 1
ATOM 8475 N N . THR C 1 229 ? 131.008 23.630 51.261 1.00 49.68 229 THR C N 1
ATOM 8476 C CA . THR C 1 229 ? 130.184 24.822 51.370 1.00 50.68 229 THR C CA 1
ATOM 8477 C C . THR C 1 229 ? 129.689 25.095 52.784 1.00 52.32 229 THR C C 1
ATOM 8478 O O . THR C 1 229 ? 129.399 24.167 53.541 1.00 53.59 229 THR C O 1
ATOM 8482 N N . LEU C 1 230 ? 129.607 26.374 53.135 1.00 53.36 230 LEU C N 1
ATOM 8483 C CA . LEU C 1 230 ? 129.070 26.781 54.428 1.00 55.28 230 LEU C CA 1
ATOM 8484 C C . LEU C 1 230 ? 127.584 26.814 54.107 1.00 56.60 230 LEU C C 1
ATOM 8485 O O . LEU C 1 230 ? 127.205 27.336 53.060 1.00 58.18 230 LEU C O 1
ATOM 8490 N N . ASP C 1 231 ? 126.741 26.257 54.967 1.00 57.39 231 ASP C N 1
ATOM 8491 C CA . ASP C 1 231 ? 125.303 26.268 54.692 1.00 58.98 231 ASP C CA 1
ATOM 8492 C C . ASP C 1 231 ? 125.015 25.419 53.450 1.00 59.77 231 ASP C C 1
ATOM 8493 O O . ASP C 1 231 ? 125.029 25.922 52.325 1.00 59.68 231 ASP C O 1
ATOM 8498 N N . ILE C 1 232 ? 124.748 24.135 53.654 1.00 60.05 232 ILE C N 1
ATOM 8499 C CA . ILE C 1 232 ? 124.476 23.240 52.538 1.00 60.15 232 ILE C CA 1
ATOM 8500 C C . ILE C 1 232 ? 123.020 23.334 52.067 1.00 61.41 232 ILE C C 1
ATOM 8501 O O . ILE C 1 232 ? 122.694 22.914 50.957 1.00 61.56 232 ILE C O 1
ATOM 8506 N N . ASP C 1 233 ? 122.153 23.890 52.913 1.00 62.40 233 ASP C N 1
ATOM 8507 C CA . ASP C 1 233 ? 120.730 24.044 52.595 1.00 63.17 233 ASP C CA 1
ATOM 8508 C C . ASP C 1 233 ? 120.502 25.168 51.594 1.00 63.03 233 ASP C C 1
ATOM 8509 O O . ASP C 1 233 ? 119.710 25.040 50.662 1.00 62.59 233 ASP C O 1
ATOM 8514 N N . ARG C 1 234 ? 121.191 26.281 51.809 1.00 63.47 234 ARG C N 1
ATOM 8515 C CA . ARG C 1 234 ? 121.079 27.421 50.918 1.00 64.14 234 ARG C CA 1
ATOM 8516 C C . ARG C 1 234 ? 121.409 26.939 49.509 1.00 63.97 234 ARG C C 1
ATOM 8517 O O . ARG C 1 234 ? 120.677 27.218 48.560 1.00 64.58 234 ARG C O 1
ATOM 8525 N N . VAL C 1 235 ? 122.505 26.195 49.385 1.00 63.00 235 VAL C N 1
ATOM 8526 C CA . VAL C 1 235 ? 122.929 25.662 48.095 1.00 62.74 235 VAL C CA 1
ATOM 8527 C C . VAL C 1 235 ? 121.905 24.709 47.492 1.00 63.12 235 VAL C C 1
ATOM 8528 O O . VAL C 1 235 ? 121.640 24.756 46.298 1.00 62.60 235 VAL C O 1
ATOM 8532 N N . GLN C 1 236 ? 121.331 23.843 48.316 1.00 64.81 236 GLN C N 1
ATOM 8533 C CA . GLN C 1 236 ? 120.347 22.894 47.823 1.00 67.45 236 GLN C CA 1
ATOM 8534 C C . GLN C 1 236 ? 119.091 23.585 47.323 1.00 69.27 236 GLN C C 1
ATOM 8535 O O . GLN C 1 236 ? 118.318 23.000 46.572 1.00 69.73 236 GLN C O 1
ATOM 8541 N N . SER C 1 237 ? 118.877 24.825 47.740 1.00 71.82 237 SER C N 1
ATOM 8542 C CA . SER C 1 237 ? 117.688 25.551 47.309 1.00 74.51 237 SER C CA 1
ATOM 8543 C C . SER C 1 237 ? 117.942 26.360 46.035 1.00 75.92 237 SER C C 1
ATOM 8544 O O . SER C 1 237 ? 117.002 26.799 45.373 1.00 75.50 237 SER C O 1
ATOM 8563 N N . PRO C 1 240 ? 117.767 24.107 41.605 1.00 77.99 240 PRO C N 1
ATOM 8564 C CA . PRO C 1 240 ? 116.715 24.178 40.585 1.00 77.95 240 PRO C CA 1
ATOM 8565 C C . PRO C 1 240 ? 116.848 25.252 39.499 1.00 77.77 240 PRO C C 1
ATOM 8566 O O . PRO C 1 240 ? 117.197 24.941 38.359 1.00 77.51 240 PRO C O 1
ATOM 8570 N N . GLU C 1 241 ? 116.564 26.506 39.841 1.00 77.28 241 GLU C N 1
ATOM 8571 C CA . GLU C 1 241 ? 116.656 27.590 38.865 1.00 76.69 241 GLU C CA 1
ATOM 8572 C C . GLU C 1 241 ? 118.094 27.857 38.435 1.00 75.57 241 GLU C C 1
ATOM 8573 O O . GLU C 1 241 ? 118.419 28.936 37.942 1.00 75.55 241 GLU C O 1
ATOM 8579 N N . CYS C 1 242 ? 118.949 26.859 38.620 1.00 75.00 242 CYS C N 1
ATOM 8580 C CA . CYS C 1 242 ? 120.354 26.963 38.252 1.00 74.95 242 CYS C CA 1
ATOM 8581 C C . CYS C 1 242 ? 120.680 25.832 37.285 1.00 74.07 242 CYS C C 1
ATOM 8582 O O . CYS C 1 242 ? 121.795 25.736 36.771 1.00 74.67 242 CYS C O 1
ATOM 8585 N N . GLY C 1 243 ? 119.688 24.981 37.042 1.00 72.38 243 GLY C N 1
ATOM 8586 C CA . GLY C 1 243 ? 119.867 23.861 36.138 1.00 70.56 243 GLY C CA 1
ATOM 8587 C C . GLY C 1 243 ? 119.961 22.535 36.865 1.00 69.75 243 GLY C C 1
ATOM 8588 O O . GLY C 1 243 ? 119.539 21.496 36.354 1.00 68.65 243 GLY C O 1
ATOM 8589 N N . ILE C 1 244 ? 120.504 22.576 38.076 1.00 69.40 244 ILE C N 1
ATOM 8590 C CA . ILE C 1 244 ? 120.677 21.375 38.879 1.00 68.83 244 ILE C CA 1
ATOM 8591 C C . ILE C 1 244 ? 119.459 21.051 39.736 1.00 69.43 244 ILE C C 1
ATOM 8592 O O . ILE C 1 244 ? 118.868 21.932 40.351 1.00 69.80 244 ILE C O 1
ATOM 8597 N N . GLU C 1 245 ? 119.071 19.783 39.764 1.00 69.99 245 GLU C N 1
ATOM 8598 C CA . GLU C 1 245 ? 117.950 19.369 40.596 1.00 71.03 245 GLU C CA 1
ATOM 8599 C C . GLU C 1 245 ? 118.465 18.193 41.416 1.00 70.66 245 GLU C C 1
ATOM 8600 O O . GLU C 1 245 ? 118.552 17.070 40.921 1.00 69.54 245 GLU C O 1
ATOM 8606 N N . PRO C 1 246 ? 118.821 18.447 42.688 1.00 71.14 246 PRO C N 1
ATOM 8607 C CA . PRO C 1 246 ? 119.350 17.465 43.639 1.00 70.98 246 PRO C CA 1
ATOM 8608 C C . PRO C 1 246 ? 118.332 16.654 44.429 1.00 70.29 246 PRO C C 1
ATOM 8609 O O . PRO C 1 246 ? 117.140 16.974 44.459 1.00 70.08 246 PRO C O 1
ATOM 8613 N N . LYS C 1 247 ? 118.836 15.605 45.077 1.00 69.49 247 LYS C N 1
ATOM 8614 C CA . LYS C 1 247 ? 118.025 14.727 45.911 1.00 68.72 247 LYS C CA 1
ATOM 8615 C C . LYS C 1 247 ? 117.576 15.581 47.089 1.00 67.93 247 LYS C C 1
ATOM 8616 O O . LYS C 1 247 ? 118.389 15.962 47.927 1.00 68.42 247 LYS C O 1
ATOM 8622 N N . ILE C 1 248 ? 116.286 15.898 47.140 1.00 67.26 248 ILE C N 1
ATOM 8623 C CA . ILE C 1 248 ? 115.743 16.726 48.214 1.00 66.42 248 ILE C CA 1
ATOM 8624 C C . ILE C 1 248 ? 116.176 16.281 49.607 1.00 65.40 248 ILE C C 1
ATOM 8625 O O . ILE C 1 248 ? 116.081 17.048 50.561 1.00 65.42 248 ILE C O 1
ATOM 8630 N N . LEU C 1 249 ? 116.655 15.048 49.722 1.00 64.06 249 LEU C N 1
ATOM 8631 C CA . LEU C 1 249 ? 117.090 14.521 51.009 1.00 62.81 249 LEU C CA 1
ATOM 8632 C C . LEU C 1 249 ? 118.590 14.674 51.267 1.00 61.66 249 LEU C C 1
ATOM 8633 O O . LEU C 1 249 ? 119.415 14.200 50.490 1.00 61.63 249 LEU C O 1
ATOM 8638 N N . ILE C 1 250 ? 118.933 15.341 52.365 1.00 60.88 250 ILE C N 1
ATOM 8639 C CA . ILE C 1 250 ? 120.327 15.547 52.741 1.00 60.39 250 ILE C CA 1
ATOM 8640 C C . ILE C 1 250 ? 120.802 14.416 53.651 1.00 60.08 250 ILE C C 1
ATOM 8641 O O . ILE C 1 250 ? 120.098 13.992 54.563 1.00 59.33 250 ILE C O 1
ATOM 8646 N N . GLU C 1 251 ? 122.006 13.926 53.397 1.00 60.28 251 GLU C N 1
ATOM 8647 C CA . GLU C 1 251 ? 122.544 12.834 54.186 1.00 61.13 251 GLU C CA 1
ATOM 8648 C C . GLU C 1 251 ? 123.428 13.347 55.326 1.00 61.09 251 GLU C C 1
ATOM 8649 O O . GLU C 1 251 ? 124.244 14.252 55.143 1.00 60.38 251 GLU C O 1
ATOM 8655 N N . GLY C 1 252 ? 123.242 12.765 56.508 1.00 61.36 252 GLY C N 1
ATOM 8656 C CA . GLY C 1 252 ? 124.010 13.159 57.676 1.00 61.26 252 GLY C CA 1
ATOM 8657 C C . GLY C 1 252 ? 123.093 13.721 58.743 1.00 61.34 252 GLY C C 1
ATOM 8658 O O . GLY C 1 252 ? 121.888 13.495 58.687 1.00 61.21 252 GLY C O 1
ATOM 8659 N N . PRO C 1 253 ? 123.624 14.441 59.742 1.00 61.89 253 PRO C N 1
ATOM 8660 C CA . PRO C 1 253 ? 122.762 15.003 60.783 1.00 61.51 253 PRO C CA 1
ATOM 8661 C C . PRO C 1 253 ? 121.994 16.185 60.196 1.00 61.62 253 PRO C C 1
ATOM 8662 O O . PRO C 1 253 ? 122.415 16.765 59.195 1.00 61.74 253 PRO C O 1
ATOM 8666 N N . PRO C 1 254 ? 120.863 16.561 60.813 1.00 61.52 254 PRO C N 1
ATOM 8667 C CA . PRO C 1 254 ? 120.029 17.677 60.355 1.00 61.73 254 PRO C CA 1
ATOM 8668 C C . PRO C 1 254 ? 120.700 19.038 60.545 1.00 62.14 254 PRO C C 1
ATOM 8669 O O . PRO C 1 254 ? 121.906 19.115 60.791 1.00 62.70 254 PRO C O 1
ATOM 8673 N N . ARG C 1 255 ? 119.921 20.111 60.424 1.00 62.27 255 ARG C N 1
ATOM 8674 C CA . ARG C 1 255 ? 120.479 21.448 60.603 1.00 62.42 255 ARG C CA 1
ATOM 8675 C C . ARG C 1 255 ? 120.703 21.664 62.091 1.00 61.76 255 ARG C C 1
ATOM 8676 O O . ARG C 1 255 ? 119.792 21.494 62.902 1.00 60.31 255 ARG C O 1
ATOM 8684 N N . ARG C 1 256 ? 121.924 22.033 62.444 1.00 61.55 256 ARG C N 1
ATOM 8685 C CA . ARG C 1 256 ? 122.272 22.274 63.830 1.00 61.78 256 ARG C CA 1
ATOM 8686 C C . ARG C 1 256 ? 122.876 23.654 63.967 1.00 62.14 256 ARG C C 1
ATOM 8687 O O . ARG C 1 256 ? 123.346 24.231 62.986 1.00 61.43 256 ARG C O 1
ATOM 8695 N N . GLU C 1 257 ? 122.857 24.178 65.189 1.00 63.31 257 GLU C N 1
ATOM 8696 C CA . GLU C 1 257 ? 123.444 25.481 65.465 1.00 63.79 257 GLU C CA 1
ATOM 8697 C C . GLU C 1 257 ? 124.953 25.239 65.452 1.00 63.56 257 GLU C C 1
ATOM 8698 O O . GLU C 1 257 ? 125.738 26.071 64.994 1.00 64.16 257 GLU C O 1
ATOM 8704 N N . VAL C 1 258 ? 125.347 24.075 65.954 1.00 62.66 258 VAL C N 1
ATOM 8705 C CA . VAL C 1 258 ? 126.747 23.684 65.975 1.00 62.53 258 VAL C CA 1
ATOM 8706 C C . VAL C 1 258 ? 126.864 22.414 65.140 1.00 61.36 258 VAL C C 1
ATOM 8707 O O . VAL C 1 258 ? 126.635 21.306 65.630 1.00 61.45 258 VAL C O 1
ATOM 8711 N N . PRO C 1 259 ? 127.208 22.568 63.853 1.00 59.21 259 PRO C N 1
ATOM 8712 C CA . PRO C 1 259 ? 127.360 21.453 62.914 1.00 57.73 259 PRO C CA 1
ATOM 8713 C C . PRO C 1 259 ? 128.375 20.378 63.333 1.00 54.83 259 PRO C C 1
ATOM 8714 O O . PRO C 1 259 ? 129.530 20.687 63.620 1.00 54.21 259 PRO C O 1
ATOM 8718 N N . ILE C 1 260 ? 127.925 19.123 63.358 1.00 52.09 260 ILE C N 1
ATOM 8719 C CA . ILE C 1 260 ? 128.768 17.981 63.719 1.00 51.16 260 ILE C CA 1
ATOM 8720 C C . ILE C 1 260 ? 129.031 17.091 62.504 1.00 50.75 260 ILE C C 1
ATOM 8721 O O . ILE C 1 260 ? 128.323 17.179 61.500 1.00 51.65 260 ILE C O 1
ATOM 8726 N N . LEU C 1 261 ? 130.040 16.230 62.606 1.00 49.23 261 LEU C N 1
ATOM 8727 C CA . LEU C 1 261 ? 130.414 15.330 61.513 1.00 47.92 261 LEU C CA 1
ATOM 8728 C C . LEU C 1 261 ? 130.369 16.032 60.159 1.00 47.24 261 LEU C C 1
ATOM 8729 O O . LEU C 1 261 ? 131.259 16.815 59.835 1.00 47.64 261 LEU C O 1
ATOM 8734 N N . LEU C 1 262 ? 129.345 15.747 59.364 1.00 47.21 262 LEU C N 1
ATOM 8735 C CA . LEU C 1 262 ? 129.200 16.387 58.058 1.00 47.69 262 LEU C CA 1
ATOM 8736 C C . LEU C 1 262 ? 127.870 16.058 57.412 1.00 47.24 262 LEU C C 1
ATOM 8737 O O . LEU C 1 262 ? 127.206 15.091 57.791 1.00 45.52 262 LEU C O 1
ATOM 8742 N N . ARG C 1 263 ? 127.486 16.883 56.441 1.00 47.55 263 ARG C N 1
ATOM 8743 C CA . ARG C 1 263 ? 126.242 16.689 55.702 1.00 47.86 263 ARG C CA 1
ATOM 8744 C C . ARG C 1 263 ? 126.556 16.766 54.216 1.00 47.71 263 ARG C C 1
ATOM 8745 O O . ARG C 1 263 ? 127.401 17.556 53.790 1.00 48.06 263 ARG C O 1
ATOM 8753 N N . GLN C 1 264 ? 125.877 15.948 53.424 1.00 48.04 264 GLN C N 1
ATOM 8754 C CA . GLN C 1 264 ? 126.116 15.940 51.988 1.00 48.75 264 GLN C CA 1
ATOM 8755 C C . GLN C 1 264 ? 124.881 15.558 51.179 1.00 49.45 264 GLN C C 1
ATOM 8756 O O . GLN C 1 264 ? 123.927 14.977 51.705 1.00 49.22 264 GLN C O 1
ATOM 8762 N N . THR C 1 265 ? 124.906 15.902 49.895 1.00 50.41 265 THR C N 1
ATOM 8763 C CA . THR C 1 265 ? 123.811 15.590 48.976 1.00 51.46 265 THR C CA 1
ATOM 8764 C C . THR C 1 265 ? 124.375 15.397 47.579 1.00 50.30 265 THR C C 1
ATOM 8765 O O . THR C 1 265 ? 125.391 16.002 47.221 1.00 49.58 265 THR C O 1
ATOM 8769 N N . SER C 1 266 ? 123.723 14.548 46.794 1.00 49.99 266 SER C N 1
ATOM 8770 C CA . SER C 1 266 ? 124.160 14.314 45.426 1.00 50.55 266 SER C CA 1
ATOM 8771 C C . SER C 1 266 ? 123.136 14.874 44.437 1.00 50.67 266 SER C C 1
ATOM 8772 O O . SER C 1 266 ? 122.127 15.462 44.840 1.00 50.79 266 SER C O 1
ATOM 8775 N N . PHE C 1 267 ? 123.416 14.703 43.148 1.00 50.84 267 PHE C N 1
ATOM 8776 C CA . PHE C 1 267 ? 122.546 15.166 42.062 1.00 50.43 267 PHE C CA 1
ATOM 8777 C C . PHE C 1 267 ? 123.082 14.640 40.733 1.00 50.19 267 PHE C C 1
ATOM 8778 O O . PHE C 1 267 ? 124.284 14.736 40.471 1.00 48.00 267 PHE C O 1
ATOM 8786 N N . LYS C 1 268 ? 122.199 14.089 39.900 1.00 50.55 268 LYS C N 1
ATOM 8787 C CA . LYS C 1 268 ? 122.612 13.559 38.600 1.00 51.08 268 LYS C CA 1
ATOM 8788 C C . LYS C 1 268 ? 123.334 14.675 37.849 1.00 50.21 268 LYS C C 1
ATOM 8789 O O . LYS C 1 268 ? 122.731 15.683 37.485 1.00 50.52 268 LYS C O 1
ATOM 8795 N N . ALA C 1 269 ? 124.632 14.495 37.630 1.00 48.93 269 ALA C N 1
ATOM 8796 C CA . ALA C 1 269 ? 125.443 15.512 36.967 1.00 48.00 269 ALA C CA 1
ATOM 8797 C C . ALA C 1 269 ? 125.441 15.495 35.440 1.00 48.01 269 ALA C C 1
ATOM 8798 O O . ALA C 1 269 ? 125.489 16.556 34.807 1.00 47.09 269 ALA C O 1
ATOM 8800 N N . LEU C 1 270 ? 125.390 14.301 34.852 1.00 46.93 270 LEU C N 1
ATOM 8801 C CA . LEU C 1 270 ? 125.426 14.173 33.403 1.00 45.99 270 LEU C CA 1
ATOM 8802 C C . LEU C 1 270 ? 125.125 12.744 32.967 1.00 46.19 270 LEU C C 1
ATOM 8803 O O . LEU C 1 270 ? 125.732 11.803 33.482 1.00 46.96 270 LEU C O 1
ATOM 8808 N N . GLU C 1 271 ? 124.187 12.581 32.030 1.00 44.32 271 GLU C N 1
ATOM 8809 C CA . GLU C 1 271 ? 123.845 11.251 31.519 1.00 42.06 271 GLU C CA 1
ATOM 8810 C C . GLU C 1 271 ? 124.965 10.946 30.534 1.00 38.40 271 GLU C C 1
ATOM 8811 O O . GLU C 1 271 ? 125.161 11.672 29.570 1.00 37.47 271 GLU C O 1
ATOM 8817 N N . GLU C 1 272 ? 125.697 9.867 30.778 1.00 36.14 272 GLU C N 1
ATOM 8818 C CA . GLU C 1 272 ? 126.848 9.521 29.947 1.00 32.88 272 GLU C CA 1
ATOM 8819 C C . GLU C 1 272 ? 126.689 8.352 28.983 1.00 30.59 272 GLU C C 1
ATOM 8820 O O . GLU C 1 272 ? 125.943 7.410 29.219 1.00 29.76 272 GLU C O 1
ATOM 8826 N N . THR C 1 273 ? 127.454 8.421 27.907 1.00 30.25 273 THR C N 1
ATOM 8827 C CA . THR C 1 273 ? 127.438 7.419 26.863 1.00 30.48 273 THR C CA 1
ATOM 8828 C C . THR C 1 273 ? 128.485 6.315 27.063 1.00 29.67 273 THR C C 1
ATOM 8829 O O . THR C 1 273 ? 129.648 6.590 27.357 1.00 30.35 273 THR C O 1
ATOM 8833 N N . VAL C 1 274 ? 128.054 5.072 26.895 1.00 26.16 274 VAL C N 1
ATOM 8834 C CA . VAL C 1 274 ? 128.933 3.916 27.024 1.00 24.88 274 VAL C CA 1
ATOM 8835 C C . VAL C 1 274 ? 128.912 3.203 25.671 1.00 23.49 274 VAL C C 1
ATOM 8836 O O . VAL C 1 274 ? 127.834 2.877 25.167 1.00 23.36 274 VAL C O 1
ATOM 8840 N N . LEU C 1 275 ? 130.092 2.949 25.105 1.00 19.11 275 LEU C N 1
ATOM 8841 C CA . LEU C 1 275 ? 130.207 2.315 23.800 1.00 18.06 275 LEU C CA 1
ATOM 8842 C C . LEU C 1 275 ? 130.877 0.934 23.841 1.00 20.25 275 LEU C C 1
ATOM 8843 O O . LEU C 1 275 ? 131.667 0.642 24.738 1.00 19.97 275 LEU C O 1
ATOM 8848 N N . PHE C 1 276 ? 130.556 0.094 22.853 1.00 19.72 276 PHE C N 1
ATOM 8849 C CA . PHE C 1 276 ? 131.124 -1.246 22.747 1.00 17.49 276 PHE C CA 1
ATOM 8850 C C . PHE C 1 276 ? 131.812 -1.356 21.398 1.00 18.95 276 PHE C C 1
ATOM 8851 O O . PHE C 1 276 ? 131.310 -0.865 20.399 1.00 20.41 276 PHE C O 1
ATOM 8859 N N . ALA C 1 277 ? 132.982 -1.978 21.367 1.00 20.80 277 ALA C N 1
ATOM 8860 C CA . ALA C 1 277 ? 133.707 -2.118 20.111 1.00 21.26 277 ALA C CA 1
ATOM 8861 C C . ALA C 1 277 ? 132.942 -2.974 19.128 1.00 22.10 277 ALA C C 1
ATOM 8862 O O . ALA C 1 277 ? 132.251 -3.915 19.514 1.00 21.84 277 ALA C O 1
ATOM 8864 N N . GLY C 1 278 ? 133.073 -2.640 17.851 1.00 23.14 278 GLY C N 1
ATOM 8865 C CA . GLY C 1 278 ? 132.422 -3.417 16.816 1.00 23.92 278 GLY C CA 1
ATOM 8866 C C . GLY C 1 278 ? 130.928 -3.222 16.685 1.00 24.46 278 GLY C C 1
ATOM 8867 O O . GLY C 1 278 ? 130.265 -4.016 16.032 1.00 25.50 278 GLY C O 1
ATOM 8868 N N . GLN C 1 279 ? 130.377 -2.191 17.309 1.00 23.62 279 GLN C N 1
ATOM 8869 C CA . GLN C 1 279 ? 128.952 -1.959 17.164 1.00 23.66 279 GLN C CA 1
ATOM 8870 C C . GLN C 1 279 ? 128.593 -0.489 17.330 1.00 23.73 279 GLN C C 1
ATOM 8871 O O . GLN C 1 279 ? 129.299 0.269 17.992 1.00 24.78 279 GLN C O 1
ATOM 8877 N N . LYS C 1 280 ? 127.501 -0.095 16.692 1.00 24.25 280 LYS C N 1
ATOM 8878 C CA . LYS C 1 280 ? 127.057 1.284 16.718 1.00 24.43 280 LYS C CA 1
ATOM 8879 C C . LYS C 1 280 ? 126.332 1.651 17.965 1.00 23.63 280 LYS C C 1
ATOM 8880 O O . LYS C 1 280 ? 126.628 2.665 18.577 1.00 25.63 280 LYS C O 1
ATOM 8886 N N . GLN C 1 281 ? 125.361 0.837 18.338 1.00 24.75 281 GLN C N 1
ATOM 8887 C CA . GLN C 1 281 ? 124.572 1.158 19.504 1.00 25.13 281 GLN C CA 1
ATOM 8888 C C . GLN C 1 281 ? 125.233 0.797 20.820 1.00 27.22 281 GLN C C 1
ATOM 8889 O O . GLN C 1 281 ? 125.713 -0.326 21.021 1.00 26.34 281 GLN C O 1
ATOM 8895 N N . GLY C 1 282 ? 125.275 1.789 21.704 1.00 28.39 282 GLY C N 1
ATOM 8896 C CA . GLY C 1 282 ? 125.855 1.610 23.015 1.00 30.40 282 GLY C CA 1
ATOM 8897 C C . GLY C 1 282 ? 124.726 1.885 23.970 1.00 32.78 282 GLY C C 1
ATOM 8898 O O . GLY C 1 282 ? 123.563 1.661 23.624 1.00 33.76 282 GLY C O 1
ATOM 8899 N N . THR C 1 283 ? 125.051 2.360 25.167 1.00 34.44 283 THR C N 1
ATOM 8900 C CA . THR C 1 283 ? 124.019 2.681 26.140 1.00 34.87 283 THR C CA 1
ATOM 8901 C C . THR C 1 283 ? 124.437 3.842 27.038 1.00 36.74 283 THR C C 1
ATOM 8902 O O . THR C 1 283 ? 125.461 4.486 26.804 1.00 37.86 283 THR C O 1
ATOM 8906 N N . HIS C 1 284 ? 123.640 4.097 28.066 1.00 38.16 284 HIS C N 1
ATOM 8907 C CA . HIS C 1 284 ? 123.897 5.193 28.980 1.00 40.84 284 HIS C CA 1
ATOM 8908 C C . HIS C 1 284 ? 124.441 4.757 30.336 1.00 40.30 284 HIS C C 1
ATOM 8909 O O . HIS C 1 284 ? 124.539 3.565 30.639 1.00 40.29 284 HIS C O 1
ATOM 8916 N N . THR C 1 285 ? 124.797 5.757 31.135 1.00 38.11 285 THR C N 1
ATOM 8917 C CA . THR C 1 285 ? 125.290 5.573 32.487 1.00 36.21 285 THR C CA 1
ATOM 8918 C C . THR C 1 285 ? 125.366 6.959 33.122 1.00 34.76 285 THR C C 1
ATOM 8919 O O . THR C 1 285 ? 125.931 7.883 32.548 1.00 33.46 285 THR C O 1
ATOM 8923 N N . ALA C 1 286 ? 124.780 7.100 34.303 1.00 34.34 286 ALA C N 1
ATOM 8924 C CA . ALA C 1 286 ? 124.752 8.381 35.002 1.00 34.04 286 ALA C CA 1
ATOM 8925 C C . ALA C 1 286 ? 126.005 8.738 35.811 1.00 34.15 286 ALA C C 1
ATOM 8926 O O . ALA C 1 286 ? 126.633 7.876 36.432 1.00 33.78 286 ALA C O 1
ATOM 8928 N N . ARG C 1 287 ? 126.371 10.019 35.772 1.00 33.61 287 ARG C N 1
ATOM 8929 C CA . ARG C 1 287 ? 127.496 10.535 36.541 1.00 33.21 287 ARG C CA 1
ATOM 8930 C C . ARG C 1 287 ? 126.853 11.512 37.513 1.00 36.37 287 ARG C C 1
ATOM 8931 O O . ARG C 1 287 ? 126.347 12.566 37.114 1.00 36.82 287 ARG C O 1
ATOM 8939 N N . PHE C 1 288 ? 126.868 11.138 38.790 1.00 39.52 288 PHE C N 1
ATOM 8940 C CA . PHE C 1 288 ? 126.270 11.931 39.854 1.00 40.27 288 PHE C CA 1
ATOM 8941 C C . PHE C 1 288 ? 127.249 12.890 40.518 1.00 41.01 288 PHE C C 1
ATOM 8942 O O . PHE C 1 288 ? 128.438 12.600 40.631 1.00 41.83 288 PHE C O 1
ATOM 8950 N N . GLY C 1 289 ? 126.733 14.042 40.945 1.00 42.41 289 GLY C N 1
ATOM 8951 C CA . GLY C 1 289 ? 127.557 15.046 41.599 1.00 42.07 289 GLY C CA 1
ATOM 8952 C C . GLY C 1 289 ? 127.293 15.097 43.092 1.00 43.39 289 GLY C C 1
ATOM 8953 O O . GLY C 1 289 ? 126.231 14.683 43.569 1.00 41.94 289 GLY C O 1
ATOM 8954 N N . GLU C 1 290 ? 128.243 15.615 43.850 1.00 44.86 290 GLU C N 1
ATOM 8955 C CA . GLU C 1 290 ? 128.076 15.664 45.289 1.00 45.86 290 GLU C CA 1
ATOM 8956 C C . GLU C 1 290 ? 128.468 17.004 45.871 1.00 46.91 290 GLU C C 1
ATOM 8957 O O . GLU C 1 290 ? 129.385 17.666 45.378 1.00 47.36 290 GLU C O 1
ATOM 8963 N N . ILE C 1 291 ? 127.781 17.381 46.936 1.00 47.55 291 ILE C N 1
ATOM 8964 C CA . ILE C 1 291 ? 128.039 18.628 47.637 1.00 48.18 291 ILE C CA 1
ATOM 8965 C C . ILE C 1 291 ? 128.095 18.328 49.136 1.00 49.18 291 ILE C C 1
ATOM 8966 O O . ILE C 1 291 ? 127.418 17.413 49.616 1.00 49.48 291 ILE C O 1
ATOM 8971 N N . GLU C 1 292 ? 128.885 19.095 49.884 1.00 50.26 292 GLU C N 1
ATOM 8972 C CA . GLU C 1 292 ? 129.004 18.838 51.320 1.00 51.54 292 GLU C CA 1
ATOM 8973 C C . GLU C 1 292 ? 129.204 20.066 52.203 1.00 51.89 292 GLU C C 1
ATOM 8974 O O . GLU C 1 292 ? 129.512 21.161 51.729 1.00 52.87 292 GLU C O 1
ATOM 8980 N N . GLN C 1 293 ? 129.048 19.839 53.504 1.00 52.39 293 GLN C N 1
ATOM 8981 C CA . GLN C 1 293 ? 129.232 20.847 54.542 1.00 52.99 293 GLN C CA 1
ATOM 8982 C C . GLN C 1 293 ? 129.759 20.072 55.738 1.00 53.32 293 GLN C C 1
ATOM 8983 O O . GLN C 1 293 ? 128.999 19.423 56.457 1.00 52.16 293 GLN C O 1
ATOM 8989 N N . ARG C 1 294 ? 131.069 20.134 55.935 1.00 54.75 294 ARG C N 1
ATOM 8990 C CA . ARG C 1 294 ? 131.718 19.423 57.027 1.00 55.29 294 ARG C CA 1
ATOM 8991 C C . ARG C 1 294 ? 131.591 20.180 58.345 1.00 55.27 294 ARG C C 1
ATOM 8992 O O . ARG C 1 294 ? 131.710 21.400 58.376 1.00 54.94 294 ARG C O 1
ATOM 9000 N N . GLY C 1 295 ? 131.341 19.444 59.427 1.00 55.54 295 GLY C N 1
ATOM 9001 C CA . GLY C 1 295 ? 131.202 20.055 60.740 1.00 55.42 295 GLY C CA 1
ATOM 9002 C C . GLY C 1 295 ? 132.411 19.833 61.637 1.00 55.39 295 GLY C C 1
ATOM 9003 O O . GLY C 1 295 ? 133.551 19.914 61.186 1.00 54.88 295 GLY C O 1
ATOM 9004 N N . VAL C 1 296 ? 132.167 19.551 62.912 1.00 55.56 296 VAL C N 1
ATOM 9005 C CA . VAL C 1 296 ? 133.252 19.329 63.861 1.00 56.13 296 VAL C CA 1
ATOM 9006 C C . VAL C 1 296 ? 133.438 17.845 64.146 1.00 56.02 296 VAL C C 1
ATOM 9007 O O . VAL C 1 296 ? 132.473 17.082 64.130 1.00 56.45 296 VAL C O 1
ATOM 9011 N N . ALA C 1 297 ? 134.681 17.447 64.412 1.00 56.13 297 ALA C N 1
ATOM 9012 C CA . ALA C 1 297 ? 135.018 16.051 64.694 1.00 56.09 297 ALA C CA 1
ATOM 9013 C C . ALA C 1 297 ? 134.386 15.552 65.992 1.00 56.77 297 ALA C C 1
ATOM 9014 O O . ALA C 1 297 ? 134.254 16.309 66.955 1.00 56.77 297 ALA C O 1
ATOM 9016 N N . LEU C 1 298 ? 134.004 14.275 66.017 1.00 57.36 298 LEU C N 1
ATOM 9017 C CA . LEU C 1 298 ? 133.367 13.693 67.197 1.00 58.35 298 LEU C CA 1
ATOM 9018 C C . LEU C 1 298 ? 134.180 12.632 67.932 1.00 58.96 298 LEU C C 1
ATOM 9019 O O . LEU C 1 298 ? 135.050 11.973 67.359 1.00 59.55 298 LEU C O 1
ATOM 9024 N N . THR C 1 299 ? 133.862 12.477 69.213 1.00 58.99 299 THR C N 1
ATOM 9025 C CA . THR C 1 299 ? 134.514 11.523 70.102 1.00 59.41 299 THR C CA 1
ATOM 9026 C C . THR C 1 299 ? 133.833 10.156 70.022 1.00 57.46 299 THR C C 1
ATOM 9027 O O . THR C 1 299 ? 132.658 10.066 69.669 1.00 57.71 299 THR C O 1
ATOM 9031 N N . PRO C 1 300 ? 134.567 9.070 70.319 1.00 55.34 300 PRO C N 1
ATOM 9032 C CA . PRO C 1 300 ? 133.900 7.770 70.248 1.00 55.38 300 PRO C CA 1
ATOM 9033 C C . PRO C 1 300 ? 132.585 7.857 71.008 1.00 55.64 300 PRO C C 1
ATOM 9034 O O . PRO C 1 300 ? 131.587 7.246 70.634 1.00 54.22 300 PRO C O 1
ATOM 9038 N N . LYS C 1 301 ? 132.600 8.647 72.075 1.00 57.35 301 LYS C N 1
ATOM 9039 C CA . LYS C 1 301 ? 131.420 8.851 72.898 1.00 58.87 301 LYS C CA 1
ATOM 9040 C C . LYS C 1 301 ? 130.364 9.553 72.037 1.00 59.02 301 LYS C C 1
ATOM 9041 O O . LYS C 1 301 ? 129.242 9.065 71.893 1.00 58.52 301 LYS C O 1
ATOM 9047 N N . GLY C 1 302 ? 130.743 10.687 71.451 1.00 59.37 302 GLY C N 1
ATOM 9048 C CA . GLY C 1 302 ? 129.832 11.442 70.603 1.00 59.51 302 GLY C CA 1
ATOM 9049 C C . GLY C 1 302 ? 129.315 10.658 69.407 1.00 59.12 302 GLY C C 1
ATOM 9050 O O . GLY C 1 302 ? 128.105 10.553 69.200 1.00 58.96 302 GLY C O 1
ATOM 9051 N N . ARG C 1 303 ? 130.232 10.117 68.613 1.00 58.46 303 ARG C N 1
ATOM 9052 C CA . ARG C 1 303 ? 129.866 9.326 67.446 1.00 59.43 303 ARG C CA 1
ATOM 9053 C C . ARG C 1 303 ? 128.824 8.286 67.828 1.00 59.56 303 ARG C C 1
ATOM 9054 O O . ARG C 1 303 ? 127.809 8.132 67.156 1.00 59.40 303 ARG C O 1
ATOM 9062 N N . GLN C 1 304 ? 129.080 7.577 68.919 1.00 61.06 304 GLN C N 1
ATOM 9063 C CA . GLN C 1 304 ? 128.163 6.551 69.392 1.00 62.45 304 GLN C CA 1
ATOM 9064 C C . GLN C 1 304 ? 126.769 7.131 69.613 1.00 62.73 304 GLN C C 1
ATOM 9065 O O . GLN C 1 304 ? 125.768 6.449 69.395 1.00 61.71 304 GLN C O 1
ATOM 9071 N N . LEU C 1 305 ? 126.708 8.390 70.044 1.00 63.88 305 LEU C N 1
ATOM 9072 C CA . LEU C 1 305 ? 125.425 9.053 70.274 1.00 64.38 305 LEU C CA 1
ATOM 9073 C C . LEU C 1 305 ? 124.789 9.340 68.921 1.00 65.06 305 LEU C C 1
ATOM 9074 O O . LEU C 1 305 ? 123.566 9.308 68.771 1.00 65.12 305 LEU C O 1
ATOM 9079 N N . TYR C 1 306 ? 125.635 9.621 67.937 1.00 65.23 306 TYR C N 1
ATOM 9080 C CA . TYR C 1 306 ? 125.168 9.882 66.589 1.00 65.55 306 TYR C CA 1
ATOM 9081 C C . TYR C 1 306 ? 124.564 8.592 66.040 1.00 66.23 306 TYR C C 1
ATOM 9082 O O . TYR C 1 306 ? 123.380 8.536 65.701 1.00 65.92 306 TYR C O 1
ATOM 9091 N N . ASP C 1 307 ? 125.400 7.560 65.963 1.00 66.34 307 ASP C N 1
ATOM 9092 C CA . ASP C 1 307 ? 125.013 6.249 65.451 1.00 66.85 307 ASP C CA 1
ATOM 9093 C C . ASP C 1 307 ? 123.687 5.726 65.988 1.00 68.11 307 ASP C C 1
ATOM 9094 O O . ASP C 1 307 ? 122.823 5.290 65.227 1.00 68.41 307 ASP C O 1
ATOM 9099 N N . ASP C 1 308 ? 123.537 5.765 67.306 1.00 69.93 308 ASP C N 1
ATOM 9100 C CA . ASP C 1 308 ? 122.334 5.262 67.949 1.00 71.20 308 ASP C CA 1
ATOM 9101 C C . ASP C 1 308 ? 121.086 6.107 67.696 1.00 70.45 308 ASP C C 1
ATOM 9102 O O . ASP C 1 308 ? 120.053 5.571 67.296 1.00 70.93 308 ASP C O 1
ATOM 9107 N N . LEU C 1 309 ? 121.168 7.414 67.929 1.00 68.89 309 LEU C N 1
ATOM 9108 C CA . LEU C 1 309 ? 120.020 8.283 67.688 1.00 68.22 309 LEU C CA 1
ATOM 9109 C C . LEU C 1 309 ? 119.470 7.987 66.300 1.00 68.30 309 LEU C C 1
ATOM 9110 O O . LEU C 1 309 ? 118.281 7.713 66.126 1.00 67.27 309 LEU C O 1
ATOM 9115 N N . LEU C 1 310 ? 120.362 8.044 65.317 1.00 69.05 310 LEU C N 1
ATOM 9116 C CA . LEU C 1 310 ? 120.022 7.784 63.926 1.00 69.85 310 LEU C CA 1
ATOM 9117 C C . LEU C 1 310 ? 119.169 6.526 63.815 1.00 70.65 310 LEU C C 1
ATOM 9118 O O . LEU C 1 310 ? 118.104 6.541 63.198 1.00 71.43 310 LEU C O 1
ATOM 9123 N N . ARG C 1 311 ? 119.645 5.438 64.415 1.00 70.96 311 ARG C N 1
ATOM 9124 C CA . ARG C 1 311 ? 118.926 4.167 64.394 1.00 71.59 311 ARG C CA 1
ATOM 9125 C C . ARG C 1 311 ? 117.602 4.249 65.161 1.00 71.06 311 ARG C C 1
ATOM 9126 O O . ARG C 1 311 ? 116.981 5.311 65.253 1.00 70.37 311 ARG C O 1
ATOM 9134 N N . HIS C 1 322 ? 109.779 12.836 57.537 1.00 75.39 322 HIS C N 1
ATOM 9135 C CA . HIS C 1 322 ? 111.051 12.248 57.934 1.00 75.85 322 HIS C CA 1
ATOM 9136 C C . HIS C 1 322 ? 112.066 13.285 58.410 1.00 77.11 322 HIS C C 1
ATOM 9137 O O . HIS C 1 322 ? 112.552 13.204 59.536 1.00 77.59 322 HIS C O 1
ATOM 9144 N N . GLN C 1 323 ? 112.394 14.248 57.554 1.00 78.47 323 GLN C N 1
ATOM 9145 C CA . GLN C 1 323 ? 113.345 15.297 57.917 1.00 79.93 323 GLN C CA 1
ATOM 9146 C C . GLN C 1 323 ? 112.953 15.882 59.269 1.00 81.10 323 GLN C C 1
ATOM 9147 O O . GLN C 1 323 ? 113.806 16.198 60.096 1.00 81.10 323 GLN C O 1
ATOM 9161 N N . HIS C 1 325 ? 111.068 14.338 61.696 1.00 80.24 325 HIS C N 1
ATOM 9162 C CA . HIS C 1 325 ? 111.254 13.334 62.740 1.00 78.40 325 HIS C CA 1
ATOM 9163 C C . HIS C 1 325 ? 112.717 13.231 63.158 1.00 77.65 325 HIS C C 1
ATOM 9164 O O . HIS C 1 325 ? 113.032 13.190 64.348 1.00 77.44 325 HIS C O 1
ATOM 9171 N N . LEU C 1 326 ? 113.606 13.181 62.173 1.00 76.29 326 LEU C N 1
ATOM 9172 C CA . LEU C 1 326 ? 115.038 13.095 62.436 1.00 74.99 326 LEU C CA 1
ATOM 9173 C C . LEU C 1 326 ? 115.478 14.369 63.152 1.00 74.35 326 LEU C C 1
ATOM 9174 O O . LEU C 1 326 ? 116.480 14.388 63.869 1.00 73.74 326 LEU C O 1
ATOM 9179 N N . GLN C 1 327 ? 114.708 15.432 62.950 1.00 73.94 327 GLN C N 1
ATOM 9180 C CA . GLN C 1 327 ? 114.981 16.722 63.568 1.00 73.55 327 GLN C CA 1
ATOM 9181 C C . GLN C 1 327 ? 114.563 16.629 65.029 1.00 72.67 327 GLN C C 1
ATOM 9182 O O . GLN C 1 327 ? 115.199 17.205 65.915 1.00 72.18 327 GLN C O 1
ATOM 9188 N N . GLU C 1 328 ? 113.475 15.899 65.254 1.00 71.03 328 GLU C N 1
ATOM 9189 C CA . GLU C 1 328 ? 112.919 15.682 66.583 1.00 70.15 328 GLU C CA 1
ATOM 9190 C C . GLU C 1 328 ? 113.912 14.915 67.452 1.00 68.89 328 GLU C C 1
ATOM 9191 O O . GLU C 1 328 ? 114.260 15.341 68.557 1.00 69.15 328 GLU C O 1
ATOM 9197 N N . THR C 1 329 ? 114.361 13.777 66.934 1.00 66.00 329 THR C N 1
ATOM 9198 C CA . THR C 1 329 ? 115.290 12.909 67.637 1.00 63.60 329 THR C CA 1
ATOM 9199 C C . THR C 1 329 ? 116.582 13.595 68.087 1.00 62.86 329 THR C C 1
ATOM 9200 O O . THR C 1 329 ? 116.896 13.620 69.276 1.00 63.18 329 THR C O 1
ATOM 9204 N N . PHE C 1 330 ? 117.322 14.164 67.143 1.00 61.27 330 PHE C N 1
ATOM 9205 C CA . PHE C 1 330 ? 118.591 14.807 67.461 1.00 59.42 330 PHE C CA 1
ATOM 9206 C C . PHE C 1 330 ? 118.575 16.034 68.375 1.00 59.20 330 PHE C C 1
ATOM 9207 O O . PHE C 1 330 ? 119.561 16.773 68.450 1.00 57.93 330 PHE C O 1
ATOM 9215 N N . ARG C 1 331 ? 117.469 16.260 69.072 1.00 59.47 331 ARG C N 1
ATOM 9216 C CA . ARG C 1 331 ? 117.413 17.384 69.999 1.00 59.79 331 ARG C CA 1
ATOM 9217 C C . ARG C 1 331 ? 118.188 16.925 71.237 1.00 59.27 331 ARG C C 1
ATOM 9218 O O . ARG C 1 331 ? 118.717 17.734 72.004 1.00 58.30 331 ARG C O 1
ATOM 9226 N N . THR C 1 332 ? 118.259 15.603 71.389 1.00 58.67 332 THR C N 1
ATOM 9227 C CA . THR C 1 332 ? 118.963 14.945 72.486 1.00 57.47 332 THR C CA 1
ATOM 9228 C C . THR C 1 332 ? 120.454 15.253 72.444 1.00 57.27 332 THR C C 1
ATOM 9229 O O . THR C 1 332 ? 121.092 15.406 73.480 1.00 57.01 332 THR C O 1
ATOM 9233 N N . PHE C 1 333 ? 121.004 15.330 71.238 1.00 57.27 333 PHE C N 1
ATOM 9234 C CA . PHE C 1 333 ? 122.420 15.614 71.066 1.00 58.16 333 PHE C CA 1
ATOM 9235 C C . PHE C 1 333 ? 122.704 17.089 71.341 1.00 60.63 333 PHE C C 1
ATOM 9236 O O . PHE C 1 333 ? 122.199 17.972 70.645 1.00 60.90 333 PHE C O 1
ATOM 9244 N N . PRO C 1 334 ? 123.518 17.371 72.372 1.00 63.12 334 PRO C N 1
ATOM 9245 C CA . PRO C 1 334 ? 123.891 18.736 72.770 1.00 64.23 334 PRO C CA 1
ATOM 9246 C C . PRO C 1 334 ? 124.231 19.612 71.566 1.00 65.01 334 PRO C C 1
ATOM 9247 O O . PRO C 1 334 ? 125.176 19.328 70.831 1.00 64.68 334 PRO C O 1
ATOM 9251 N N . ASP C 1 335 ? 123.465 20.682 71.379 1.00 66.25 335 ASP C N 1
ATOM 9252 C CA . ASP C 1 335 ? 123.675 21.576 70.248 1.00 68.05 335 ASP C CA 1
ATOM 9253 C C . ASP C 1 335 ? 124.463 22.829 70.629 1.00 69.19 335 ASP C C 1
ATOM 9254 O O . ASP C 1 335 ? 124.207 23.913 70.101 1.00 69.38 335 ASP C O 1
ATOM 9259 N N . SER C 1 336 ? 125.423 22.685 71.539 1.00 70.18 336 SER C N 1
ATOM 9260 C CA . SER C 1 336 ? 126.234 23.825 71.967 1.00 70.25 336 SER C CA 1
ATOM 9261 C C . SER C 1 336 ? 127.661 23.433 72.317 1.00 70.38 336 SER C C 1
ATOM 9262 O O . SER C 1 336 ? 127.881 22.505 73.089 1.00 70.50 336 SER C O 1
ATOM 9265 N N . GLU C 1 337 ? 128.625 24.154 71.751 1.00 71.28 337 GLU C N 1
ATOM 9266 C CA . GLU C 1 337 ? 130.038 23.887 72.003 1.00 72.97 337 GLU C CA 1
ATOM 9267 C C . GLU C 1 337 ? 130.299 23.629 73.481 1.00 74.28 337 GLU C C 1
ATOM 9268 O O . GLU C 1 337 ? 130.998 22.686 73.846 1.00 74.91 337 GLU C O 1
ATOM 9274 N N . PHE C 1 338 ? 129.733 24.483 74.326 1.00 75.36 338 PHE C N 1
ATOM 9275 C CA . PHE C 1 338 ? 129.888 24.370 75.772 1.00 76.32 338 PHE C CA 1
ATOM 9276 C C . PHE C 1 338 ? 129.536 22.971 76.266 1.00 75.72 338 PHE C C 1
ATOM 9277 O O . PHE C 1 338 ? 130.410 22.204 76.671 1.00 75.09 338 PHE C O 1
ATOM 9285 N N . LEU C 1 339 ? 128.246 22.654 76.229 1.00 75.33 339 LEU C N 1
ATOM 9286 C CA . LEU C 1 339 ? 127.753 21.361 76.679 1.00 75.80 339 LEU C CA 1
ATOM 9287 C C . LEU C 1 339 ? 128.470 20.208 75.992 1.00 76.16 339 LEU C C 1
ATOM 9288 O O . LEU C 1 339 ? 128.675 19.152 76.588 1.00 75.89 339 LEU C O 1
ATOM 9301 N N . ARG C 1 341 ? 131.661 20.189 74.841 1.00 74.78 341 ARG C N 1
ATOM 9302 C CA . ARG C 1 341 ? 133.030 20.043 75.315 1.00 73.21 341 ARG C CA 1
ATOM 9303 C C . ARG C 1 341 ? 132.969 19.436 76.708 1.00 72.72 341 ARG C C 1
ATOM 9304 O O . ARG C 1 341 ? 133.818 18.628 77.080 1.00 73.25 341 ARG C O 1
ATOM 9312 N N . GLN C 1 342 ? 131.951 19.821 77.473 1.00 71.58 342 GLN C N 1
ATOM 9313 C CA . GLN C 1 342 ? 131.768 19.287 78.816 1.00 70.78 342 GLN C CA 1
ATOM 9314 C C . GLN C 1 342 ? 131.518 17.786 78.724 1.00 69.94 342 GLN C C 1
ATOM 9315 O O . GLN C 1 342 ? 132.318 16.984 79.202 1.00 70.45 342 GLN C O 1
ATOM 9321 N N . GLN C 1 343 ? 130.405 17.411 78.104 1.00 68.78 343 GLN C N 1
ATOM 9322 C CA . GLN C 1 343 ? 130.057 16.006 77.943 1.00 67.71 343 GLN C CA 1
ATOM 9323 C C . GLN C 1 343 ? 131.141 15.264 77.161 1.00 66.09 343 GLN C C 1
ATOM 9324 O O . GLN C 1 343 ? 131.116 14.039 77.055 1.00 64.96 343 GLN C O 1
ATOM 9330 N N . GLY C 1 344 ? 132.093 16.008 76.611 1.00 64.75 344 GLY C N 1
ATOM 9331 C CA . GLY C 1 344 ? 133.158 15.379 75.853 1.00 64.64 344 GLY C CA 1
ATOM 9332 C C . GLY C 1 344 ? 132.621 14.537 74.711 1.00 64.36 344 GLY C C 1
ATOM 9333 O O . GLY C 1 344 ? 132.826 13.320 74.663 1.00 64.06 344 GLY C O 1
ATOM 9334 N N . LEU C 1 345 ? 131.925 15.193 73.787 1.00 63.14 345 LEU C N 1
ATOM 9335 C CA . LEU C 1 345 ? 131.352 14.515 72.636 1.00 61.62 345 LEU C CA 1
ATOM 9336 C C . LEU C 1 345 ? 132.130 14.883 71.380 1.00 60.86 345 LEU C C 1
ATOM 9337 O O . LEU C 1 345 ? 132.311 14.052 70.491 1.00 59.73 345 LEU C O 1
ATOM 9342 N N . ALA C 1 346 ? 132.587 16.132 71.322 1.00 60.70 346 ALA C N 1
ATOM 9343 C CA . ALA C 1 346 ? 133.353 16.633 70.184 1.00 61.15 346 ALA C CA 1
ATOM 9344 C C . ALA C 1 346 ? 134.763 17.040 70.607 1.00 61.13 346 ALA C C 1
ATOM 9345 O O . ALA C 1 346 ? 135.001 17.369 71.762 1.00 61.40 346 ALA C O 1
ATOM 9347 N N . TRP C 1 347 ? 135.693 17.029 69.661 1.00 61.81 347 TRP C N 1
ATOM 9348 C CA . TRP C 1 347 ? 137.077 17.381 69.953 1.00 62.20 347 TRP C CA 1
ATOM 9349 C C . TRP C 1 347 ? 137.377 18.844 69.657 1.00 62.17 347 TRP C C 1
ATOM 9350 O O . TRP C 1 347 ? 136.895 19.398 68.671 1.00 62.70 347 TRP C O 1
ATOM 9361 N N . PHE C 1 348 ? 138.183 19.464 70.514 1.00 62.12 348 PHE C N 1
ATOM 9362 C CA . PHE C 1 348 ? 138.555 20.866 70.340 1.00 62.22 348 PHE C CA 1
ATOM 9363 C C . PHE C 1 348 ? 140.069 21.051 70.351 1.00 61.05 348 PHE C C 1
ATOM 9364 O O . PHE C 1 348 ? 140.786 20.308 71.017 1.00 59.76 348 PHE C O 1
ATOM 9372 N N . THR C 1 384 ? 137.619 20.301 63.339 1.00 49.61 384 THR C N 1
ATOM 9373 C CA . THR C 1 384 ? 136.692 20.013 62.252 1.00 50.45 384 THR C CA 1
ATOM 9374 C C . THR C 1 384 ? 136.904 18.625 61.662 1.00 49.96 384 THR C C 1
ATOM 9375 O O . THR C 1 384 ? 138.043 18.201 61.431 1.00 48.53 384 THR C O 1
ATOM 9379 N N . TYR C 1 385 ? 135.791 17.933 61.419 1.00 49.59 385 TYR C N 1
ATOM 9380 C CA . TYR C 1 385 ? 135.796 16.589 60.860 1.00 50.28 385 TYR C CA 1
ATOM 9381 C C . TYR C 1 385 ? 136.491 16.575 59.506 1.00 50.83 385 TYR C C 1
ATOM 9382 O O . TYR C 1 385 ? 136.203 17.401 58.643 1.00 52.10 385 TYR C O 1
ATOM 9391 N N . GLU C 1 386 ? 137.412 15.634 59.327 1.00 50.97 386 GLU C N 1
ATOM 9392 C CA . GLU C 1 386 ? 138.174 15.518 58.088 1.00 50.96 386 GLU C CA 1
ATOM 9393 C C . GLU C 1 386 ? 137.884 14.237 57.312 1.00 50.27 386 GLU C C 1
ATOM 9394 O O . GLU C 1 386 ? 138.469 13.997 56.261 1.00 50.89 386 GLU C O 1
ATOM 9400 N N . ASP C 1 387 ? 136.978 13.415 57.816 1.00 49.55 387 ASP C N 1
ATOM 9401 C CA . ASP C 1 387 ? 136.680 12.166 57.137 1.00 49.13 387 ASP C CA 1
ATOM 9402 C C . ASP C 1 387 ? 135.251 12.080 56.607 1.00 48.76 387 ASP C C 1
ATOM 9403 O O . ASP C 1 387 ? 134.628 13.101 56.318 1.00 47.31 387 ASP C O 1
ATOM 9408 N N . PHE C 1 388 ? 134.721 10.868 56.481 1.00 47.90 388 PHE C N 1
ATOM 9409 C CA . PHE C 1 388 ? 133.383 10.727 55.935 1.00 46.49 388 PHE C CA 1
ATOM 9410 C C . PHE C 1 388 ? 132.420 9.925 56.781 1.00 47.92 388 PHE C C 1
ATOM 9411 O O . PHE C 1 388 ? 132.804 8.952 57.419 1.00 50.75 388 PHE C O 1
ATOM 9419 N N . LEU C 1 389 ? 131.158 10.339 56.766 1.00 48.05 389 LEU C N 1
ATOM 9420 C CA . LEU C 1 389 ? 130.104 9.675 57.521 1.00 48.79 389 LEU C CA 1
ATOM 9421 C C . LEU C 1 389 ? 130.296 8.165 57.601 1.00 49.68 389 LEU C C 1
ATOM 9422 O O . LEU C 1 389 ? 130.825 7.548 56.678 1.00 49.18 389 LEU C O 1
ATOM 9427 N N . PRO C 1 390 ? 129.871 7.552 58.719 1.00 50.66 390 PRO C N 1
ATOM 9428 C CA . PRO C 1 390 ? 129.987 6.105 58.932 1.00 51.60 390 PRO C CA 1
ATOM 9429 C C . PRO C 1 390 ? 128.884 5.348 58.184 1.00 51.81 390 PRO C C 1
ATOM 9430 O O . PRO C 1 390 ? 127.754 5.826 58.083 1.00 50.63 390 PRO C O 1
ATOM 9434 N N . VAL C 1 391 ? 129.222 4.173 57.665 1.00 52.49 391 VAL C N 1
ATOM 9435 C CA . VAL C 1 391 ? 128.278 3.364 56.910 1.00 53.62 391 VAL C CA 1
ATOM 9436 C C . VAL C 1 391 ? 126.992 3.092 57.685 1.00 54.83 391 VAL C C 1
ATOM 9437 O O . VAL C 1 391 ? 126.857 2.081 58.379 1.00 54.97 391 VAL C O 1
ATOM 9441 N N . SER C 1 392 ? 126.042 4.011 57.542 1.00 56.07 392 SER C N 1
ATOM 9442 C CA . SER C 1 392 ? 124.747 3.933 58.211 1.00 57.10 392 SER C CA 1
ATOM 9443 C C . SER C 1 392 ? 123.820 2.883 57.599 1.00 57.49 392 SER C C 1
ATOM 9444 O O . SER C 1 392 ? 124.272 1.919 56.978 1.00 57.73 392 SER C O 1
ATOM 9447 N N . SER C 1 414 ? 136.733 -8.382 58.197 1.00 77.63 414 SER C N 1
ATOM 9448 C CA . SER C 1 414 ? 137.015 -7.822 56.877 1.00 76.87 414 SER C CA 1
ATOM 9449 C C . SER C 1 414 ? 137.949 -6.620 56.981 1.00 76.41 414 SER C C 1
ATOM 9450 O O . SER C 1 414 ? 138.737 -6.354 56.071 1.00 76.06 414 SER C O 1
ATOM 9453 N N . ARG C 1 415 ? 137.853 -5.898 58.095 1.00 75.51 415 ARG C N 1
ATOM 9454 C CA . ARG C 1 415 ? 138.696 -4.731 58.331 1.00 74.72 415 ARG C CA 1
ATOM 9455 C C . ARG C 1 415 ? 140.143 -5.201 58.211 1.00 74.00 415 ARG C C 1
ATOM 9456 O O . ARG C 1 415 ? 141.050 -4.419 57.923 1.00 74.18 415 ARG C O 1
ATOM 9464 N N . GLU C 1 416 ? 140.334 -6.499 58.420 1.00 73.14 416 GLU C N 1
ATOM 9465 C CA . GLU C 1 416 ? 141.643 -7.133 58.329 1.00 72.06 416 GLU C CA 1
ATOM 9466 C C . GLU C 1 416 ? 142.013 -7.314 56.859 1.00 70.41 416 GLU C C 1
ATOM 9467 O O . GLU C 1 416 ? 143.080 -6.883 56.416 1.00 70.09 416 GLU C O 1
ATOM 9473 N N . ALA C 1 417 ? 141.112 -7.947 56.111 1.00 68.34 417 ALA C N 1
ATOM 9474 C CA . ALA C 1 417 ? 141.322 -8.209 54.691 1.00 66.42 417 ALA C CA 1
ATOM 9475 C C . ALA C 1 417 ? 141.653 -6.943 53.907 1.00 64.71 417 ALA C C 1
ATOM 9476 O O . ALA C 1 417 ? 142.527 -6.953 53.038 1.00 64.24 417 ALA C O 1
ATOM 9478 N N . PHE C 1 418 ? 140.956 -5.853 54.207 1.00 62.84 418 PHE C N 1
ATOM 9479 C CA . PHE C 1 418 ? 141.217 -4.602 53.509 1.00 61.91 418 PHE C CA 1
ATOM 9480 C C . PHE C 1 418 ? 142.697 -4.270 53.650 1.00 61.21 418 PHE C C 1
ATOM 9481 O O . PHE C 1 418 ? 143.443 -4.265 52.668 1.00 60.98 418 PHE C O 1
ATOM 9489 N N . GLU C 1 419 ? 143.113 -4.010 54.888 1.00 60.41 419 GLU C N 1
ATOM 9490 C CA . GLU C 1 419 ? 144.498 -3.664 55.195 1.00 59.03 419 GLU C CA 1
ATOM 9491 C C . GLU C 1 419 ? 145.503 -4.645 54.600 1.00 57.06 419 GLU C C 1
ATOM 9492 O O . GLU C 1 419 ? 146.597 -4.252 54.205 1.00 55.56 419 GLU C O 1
ATOM 9498 N N . GLN C 1 420 ? 145.132 -5.916 54.528 1.00 56.31 420 GLN C N 1
ATOM 9499 C CA . GLN C 1 420 ? 146.019 -6.919 53.950 1.00 56.81 420 GLN C CA 1
ATOM 9500 C C . GLN C 1 420 ? 146.233 -6.564 52.483 1.00 56.07 420 GLN C C 1
ATOM 9501 O O . GLN C 1 420 ? 147.321 -6.754 51.932 1.00 55.64 420 GLN C O 1
ATOM 9507 N N . ALA C 1 421 ? 145.180 -6.033 51.866 1.00 54.58 421 ALA C N 1
ATOM 9508 C CA . ALA C 1 421 ? 145.218 -5.629 50.469 1.00 52.41 421 ALA C CA 1
ATOM 9509 C C . ALA C 1 421 ? 145.953 -4.309 50.364 1.00 51.17 421 ALA C C 1
ATOM 9510 O O . ALA C 1 421 ? 146.933 -4.177 49.626 1.00 49.67 421 ALA C O 1
ATOM 9512 N N . LEU C 1 422 ? 145.460 -3.337 51.121 1.00 50.64 422 LEU C N 1
ATOM 9513 C CA . LEU C 1 422 ? 146.020 -1.994 51.158 1.00 50.88 422 LEU C CA 1
ATOM 9514 C C . LEU C 1 422 ? 147.540 -2.018 51.147 1.00 51.67 422 LEU C C 1
ATOM 9515 O O . LEU C 1 422 ? 148.173 -1.331 50.351 1.00 52.76 422 LEU C O 1
ATOM 9520 N N . GLY C 1 423 ? 148.126 -2.810 52.037 1.00 52.81 423 GLY C N 1
ATOM 9521 C CA . GLY C 1 423 ? 149.573 -2.888 52.108 1.00 53.48 423 GLY C CA 1
ATOM 9522 C C . GLY C 1 423 ? 150.079 -2.219 53.370 1.00 54.28 423 GLY C C 1
ATOM 9523 O O . GLY C 1 423 ? 151.263 -1.884 53.487 1.00 55.97 423 GLY C O 1
ATOM 9524 N N . CYS C 1 424 ? 149.168 -2.018 54.317 1.00 53.57 424 CYS C N 1
ATOM 9525 C CA . CYS C 1 424 ? 149.487 -1.394 55.592 1.00 53.53 424 CYS C CA 1
ATOM 9526 C C . CYS C 1 424 ? 148.185 -1.240 56.368 1.00 52.79 424 CYS C C 1
ATOM 9527 O O . CYS C 1 424 ? 147.129 -1.670 55.908 1.00 51.93 424 CYS C O 1
ATOM 9530 N N . PRO C 1 425 ? 148.246 -0.647 57.566 1.00 53.36 425 PRO C N 1
ATOM 9531 C CA . PRO C 1 425 ? 147.021 -0.473 58.352 1.00 53.60 425 PRO C CA 1
ATOM 9532 C C . PRO C 1 425 ? 146.460 0.948 58.252 1.00 53.44 425 PRO C C 1
ATOM 9533 O O . PRO C 1 425 ? 147.204 1.908 58.038 1.00 53.90 425 PRO C O 1
ATOM 9537 N N . VAL C 1 426 ? 145.150 1.077 58.421 1.00 52.03 426 VAL C N 1
ATOM 9538 C CA . VAL C 1 426 ? 144.512 2.380 58.350 1.00 52.15 426 VAL C CA 1
ATOM 9539 C C . VAL C 1 426 ? 144.645 3.121 59.677 1.00 52.09 426 VAL C C 1
ATOM 9540 O O . VAL C 1 426 ? 144.316 2.582 60.738 1.00 50.52 426 VAL C O 1
ATOM 9544 N N . LEU C 1 427 ? 145.139 4.355 59.616 1.00 52.25 427 LEU C N 1
ATOM 9545 C CA . LEU C 1 427 ? 145.293 5.163 60.821 1.00 53.69 427 LEU C CA 1
ATOM 9546 C C . LEU C 1 427 ? 143.899 5.336 61.423 1.00 54.40 427 LEU C C 1
ATOM 9547 O O . LEU C 1 427 ? 142.900 5.129 60.735 1.00 55.16 427 LEU C O 1
ATOM 9552 N N . ASP C 1 428 ? 143.823 5.699 62.700 1.00 54.65 428 ASP C N 1
ATOM 9553 C CA . ASP C 1 428 ? 142.523 5.870 63.338 1.00 55.46 428 ASP C CA 1
ATOM 9554 C C . ASP C 1 428 ? 142.086 7.322 63.437 1.00 54.79 428 ASP C C 1
ATOM 9555 O O . ASP C 1 428 ? 142.751 8.146 64.059 1.00 55.10 428 ASP C O 1
ATOM 9560 N N . GLU C 1 429 ? 140.949 7.622 62.826 1.00 54.62 429 GLU C N 1
ATOM 9561 C CA . GLU C 1 429 ? 140.395 8.965 62.841 1.00 54.47 429 GLU C CA 1
ATOM 9562 C C . GLU C 1 429 ? 140.420 9.560 64.249 1.00 53.93 429 GLU C C 1
ATOM 9563 O O . GLU C 1 429 ? 140.944 10.655 64.466 1.00 52.61 429 GLU C O 1
ATOM 9569 N N . PHE C 1 430 ? 139.849 8.826 65.201 1.00 54.47 430 PHE C N 1
ATOM 9570 C CA . PHE C 1 430 ? 139.787 9.264 66.594 1.00 55.64 430 PHE C CA 1
ATOM 9571 C C . PHE C 1 430 ? 141.157 9.604 67.189 1.00 57.55 430 PHE C C 1
ATOM 9572 O O . PHE C 1 430 ? 141.320 10.660 67.805 1.00 58.66 430 PHE C O 1
ATOM 9580 N N . GLN C 1 431 ? 142.140 8.725 67.011 1.00 57.94 431 GLN C N 1
ATOM 9581 C CA . GLN C 1 431 ? 143.469 9.003 67.539 1.00 59.59 431 GLN C CA 1
ATOM 9582 C C . GLN C 1 431 ? 143.967 10.356 67.046 1.00 59.50 431 GLN C C 1
ATOM 9583 O O . GLN C 1 431 ? 144.411 11.191 67.829 1.00 59.22 431 GLN C O 1
ATOM 9589 N N . LEU C 1 432 ? 143.891 10.562 65.737 1.00 59.93 432 LEU C N 1
ATOM 9590 C CA . LEU C 1 432 ? 144.347 11.803 65.123 1.00 60.10 432 LEU C CA 1
ATOM 9591 C C . LEU C 1 432 ? 143.668 13.046 65.686 1.00 60.49 432 LEU C C 1
ATOM 9592 O O . LEU C 1 432 ? 144.314 14.080 65.870 1.00 59.57 432 LEU C O 1
ATOM 9597 N N . TYR C 1 433 ? 142.366 12.952 65.942 1.00 61.02 433 TYR C N 1
ATOM 9598 C CA . TYR C 1 433 ? 141.634 14.083 66.485 1.00 62.19 433 TYR C CA 1
ATOM 9599 C C . TYR C 1 433 ? 141.992 14.241 67.952 1.00 62.72 433 TYR C C 1
ATOM 9600 O O . TYR C 1 433 ? 141.826 15.316 68.527 1.00 62.74 433 TYR C O 1
ATOM 9609 N N . GLN C 1 434 ? 142.483 13.165 68.560 1.00 63.10 434 GLN C N 1
ATOM 9610 C CA . GLN C 1 434 ? 142.885 13.227 69.961 1.00 63.16 434 GLN C CA 1
ATOM 9611 C C . GLN C 1 434 ? 144.294 13.798 70.001 1.00 63.07 434 GLN C C 1
ATOM 9612 O O . GLN C 1 434 ? 144.560 14.776 70.697 1.00 62.83 434 GLN C O 1
ATOM 9618 N N . GLU C 1 435 ? 145.192 13.186 69.236 1.00 63.84 435 GLU C N 1
ATOM 9619 C CA . GLU C 1 435 ? 146.572 13.641 69.173 1.00 64.88 435 GLU C CA 1
ATOM 9620 C C . GLU C 1 435 ? 146.559 15.116 68.786 1.00 65.41 435 GLU C C 1
ATOM 9621 O O . GLU C 1 435 ? 147.412 15.890 69.213 1.00 66.62 435 GLU C O 1
ATOM 9627 N N . ALA C 1 436 ? 145.568 15.504 67.992 1.00 66.05 436 ALA C N 1
ATOM 9628 C CA . ALA C 1 436 ? 145.433 16.888 67.559 1.00 66.07 436 ALA C CA 1
ATOM 9629 C C . ALA C 1 436 ? 145.102 17.796 68.744 1.00 66.47 436 ALA C C 1
ATOM 9630 O O . ALA C 1 436 ? 145.739 18.833 68.945 1.00 66.14 436 ALA C O 1
ATOM 9632 N N . GLU C 1 437 ? 144.094 17.405 69.520 1.00 66.44 437 GLU C N 1
ATOM 9633 C CA . GLU C 1 437 ? 143.673 18.172 70.687 1.00 66.62 437 GLU C CA 1
ATOM 9634 C C . GLU C 1 437 ? 144.776 18.207 71.735 1.00 66.77 437 GLU C C 1
ATOM 9635 O O . GLU C 1 437 ? 145.199 19.277 72.170 1.00 65.55 437 GLU C O 1
ATOM 9641 N N . GLU C 1 438 ? 145.232 17.023 72.134 1.00 67.53 438 GLU C N 1
ATOM 9642 C CA . GLU C 1 438 ? 146.284 16.884 73.130 1.00 68.82 438 GLU C CA 1
ATOM 9643 C C . GLU C 1 438 ? 147.501 17.731 72.794 1.00 70.32 438 GLU C C 1
ATOM 9644 O O . GLU C 1 438 ? 148.287 18.079 73.672 1.00 70.61 438 GLU C O 1
ATOM 9650 N N . ARG C 1 439 ? 147.656 18.064 71.519 1.00 71.84 439 ARG C N 1
ATOM 9651 C CA . ARG C 1 439 ? 148.776 18.892 71.099 1.00 73.06 439 ARG C CA 1
ATOM 9652 C C . ARG C 1 439 ? 148.471 20.336 71.484 1.00 73.30 439 ARG C C 1
ATOM 9653 O O . ARG C 1 439 ? 149.359 21.072 71.911 1.00 73.24 439 ARG C O 1
ATOM 9661 N N . SER C 1 440 ? 147.208 20.731 71.338 1.00 74.05 440 SER C N 1
ATOM 9662 C CA . SER C 1 440 ? 146.789 22.088 71.673 1.00 75.00 440 SER C CA 1
ATOM 9663 C C . SER C 1 440 ? 146.779 22.283 73.186 1.00 75.85 440 SER C C 1
ATOM 9664 O O . SER C 1 440 ? 146.438 23.356 73.680 1.00 75.39 440 SER C O 1
ATOM 9667 N N . LYS C 1 441 ? 147.145 21.237 73.919 1.00 76.88 441 LYS C N 1
ATOM 9668 C CA . LYS C 1 441 ? 147.202 21.321 75.371 1.00 78.52 441 LYS C CA 1
ATOM 9669 C C . LYS C 1 441 ? 148.653 21.478 75.822 1.00 78.96 441 LYS C C 1
ATOM 9670 O O . LYS C 1 441 ? 148.962 22.360 76.617 1.00 79.12 441 LYS C O 1
ATOM 9676 N N . ARG C 1 442 ? 149.543 20.628 75.318 1.00 79.77 442 ARG C N 1
ATOM 9677 C CA . ARG C 1 442 ? 150.953 20.734 75.681 1.00 81.03 442 ARG C CA 1
ATOM 9678 C C . ARG C 1 442 ? 151.450 22.095 75.212 1.00 81.72 442 ARG C C 1
ATOM 9679 O O . ARG C 1 442 ? 152.429 22.633 75.732 1.00 81.59 442 ARG C O 1
ATOM 9687 N N . ARG C 1 443 ? 150.759 22.642 74.220 1.00 82.45 443 ARG C N 1
ATOM 9688 C CA . ARG C 1 443 ? 151.107 23.939 73.664 1.00 84.02 443 ARG C CA 1
ATOM 9689 C C . ARG C 1 443 ? 150.643 25.033 74.626 1.00 83.98 443 ARG C C 1
ATOM 9690 O O . ARG C 1 443 ? 151.424 25.902 75.016 1.00 83.32 443 ARG C O 1
ATOM 9698 N N . CYS C 1 444 ? 149.371 24.985 75.009 1.00 83.91 444 CYS C N 1
ATOM 9699 C CA . CYS C 1 444 ? 148.830 25.957 75.952 1.00 83.92 444 CYS C CA 1
ATOM 9700 C C . CYS C 1 444 ? 149.284 25.551 77.347 1.00 83.43 444 CYS C C 1
ATOM 9701 O O . CYS C 1 444 ? 148.829 26.105 78.347 1.00 83.31 444 CYS C O 1
ATOM 9704 N N . GLY C 1 445 ? 150.183 24.572 77.398 1.00 82.69 445 GLY C N 1
ATOM 9705 C CA . GLY C 1 445 ? 150.699 24.090 78.665 1.00 81.57 445 GLY C CA 1
ATOM 9706 C C . GLY C 1 445 ? 149.635 23.516 79.582 1.00 80.70 445 GLY C C 1
ATOM 9707 O O . GLY C 1 445 ? 149.177 24.189 80.504 1.00 80.92 445 GLY C O 1
ATOM 9708 N N . LEU C 1 446 ? 149.237 22.273 79.331 1.00 80.10 446 LEU C N 1
ATOM 9709 C CA . LEU C 1 446 ? 148.229 21.606 80.152 1.00 79.12 446 LEU C CA 1
ATOM 9710 C C . LEU C 1 446 ? 148.405 20.088 80.067 1.00 78.61 446 LEU C C 1
ATOM 9711 O O . LEU C 1 446 ? 149.360 19.644 79.390 1.00 77.77 446 LEU C O 1
ATOM 9716 N N . ILE D 1 5 ? 73.529 16.477 72.510 1.00 70.26 5 ILE D N 1
ATOM 9717 C CA . ILE D 1 5 ? 72.531 16.329 71.409 1.00 70.81 5 ILE D CA 1
ATOM 9718 C C . ILE D 1 5 ? 73.198 15.900 70.104 1.00 71.35 5 ILE D C 1
ATOM 9719 O O . ILE D 1 5 ? 74.293 15.337 70.109 1.00 71.19 5 ILE D O 1
ATOM 9724 N N . THR D 1 6 ? 72.526 16.180 68.991 1.00 71.77 6 THR D N 1
ATOM 9725 C CA . THR D 1 6 ? 73.023 15.829 67.667 1.00 72.06 6 THR D CA 1
ATOM 9726 C C . THR D 1 6 ? 74.181 16.731 67.257 1.00 72.03 6 THR D C 1
ATOM 9727 O O . THR D 1 6 ? 74.099 17.954 67.386 1.00 72.03 6 THR D O 1
ATOM 9731 N N . ALA D 1 7 ? 75.254 16.127 66.756 1.00 71.98 7 ALA D N 1
ATOM 9732 C CA . ALA D 1 7 ? 76.410 16.895 66.310 1.00 72.45 7 ALA D CA 1
ATOM 9733 C C . ALA D 1 7 ? 75.954 17.834 65.196 1.00 73.18 7 ALA D C 1
ATOM 9734 O O . ALA D 1 7 ? 76.657 18.775 64.830 1.00 72.96 7 ALA D O 1
ATOM 9736 N N . ASP D 1 8 ? 74.768 17.559 64.659 1.00 74.19 8 ASP D N 1
ATOM 9737 C CA . ASP D 1 8 ? 74.186 18.377 63.606 1.00 75.15 8 ASP D CA 1
ATOM 9738 C C . ASP D 1 8 ? 73.678 19.654 64.254 1.00 75.31 8 ASP D C 1
ATOM 9739 O O . ASP D 1 8 ? 73.631 20.705 63.622 1.00 75.52 8 ASP D O 1
ATOM 9744 N N . GLU D 1 9 ? 73.287 19.547 65.520 1.00 75.88 9 GLU D N 1
ATOM 9745 C CA . GLU D 1 9 ? 72.796 20.696 66.269 1.00 76.35 9 GLU D CA 1
ATOM 9746 C C . GLU D 1 9 ? 73.974 21.567 66.680 1.00 76.56 9 GLU D C 1
ATOM 9747 O O . GLU D 1 9 ? 73.982 22.773 66.436 1.00 76.67 9 GLU D O 1
ATOM 9753 N N . ILE D 1 10 ? 74.974 20.948 67.297 1.00 76.44 10 ILE D N 1
ATOM 9754 C CA . ILE D 1 10 ? 76.155 21.673 67.741 1.00 76.90 10 ILE D CA 1
ATOM 9755 C C . ILE D 1 10 ? 76.837 22.407 66.588 1.00 77.20 10 ILE D C 1
ATOM 9756 O O . ILE D 1 10 ? 77.619 23.332 66.812 1.00 77.83 10 ILE D O 1
ATOM 9761 N N . ARG D 1 11 ? 76.534 21.996 65.358 1.00 77.02 11 ARG D N 1
ATOM 9762 C CA . ARG D 1 11 ? 77.126 22.606 64.167 1.00 76.78 11 ARG D CA 1
ATOM 9763 C C . ARG D 1 11 ? 76.242 23.689 63.550 1.00 76.98 11 ARG D C 1
ATOM 9764 O O . ARG D 1 11 ? 76.740 24.732 63.129 1.00 76.62 11 ARG D O 1
ATOM 9772 N N . GLU D 1 12 ? 74.937 23.438 63.485 1.00 77.37 12 GLU D N 1
ATOM 9773 C CA . GLU D 1 12 ? 74.018 24.415 62.912 1.00 78.10 12 GLU D CA 1
ATOM 9774 C C . GLU D 1 12 ? 74.004 25.649 63.801 1.00 78.52 12 GLU D C 1
ATOM 9775 O O . GLU D 1 12 ? 73.553 26.718 63.392 1.00 79.19 12 GLU D O 1
ATOM 9781 N N . GLN D 1 13 ? 74.503 25.492 65.023 1.00 78.75 13 GLN D N 1
ATOM 9782 C CA . GLN D 1 13 ? 74.566 26.598 65.966 1.00 78.78 13 GLN D CA 1
ATOM 9783 C C . GLN D 1 13 ? 75.950 27.223 65.894 1.00 78.24 13 GLN D C 1
ATOM 9784 O O . GLN D 1 13 ? 76.201 28.268 66.487 1.00 78.95 13 GLN D O 1
ATOM 9790 N N . PHE D 1 14 ? 76.849 26.572 65.164 1.00 77.77 14 PHE D N 1
ATOM 9791 C CA . PHE D 1 14 ? 78.204 27.080 64.991 1.00 77.64 14 PHE D CA 1
ATOM 9792 C C . PHE D 1 14 ? 78.209 27.928 63.729 1.00 77.46 14 PHE D C 1
ATOM 9793 O O . PHE D 1 14 ? 78.680 29.063 63.724 1.00 76.73 14 PHE D O 1
ATOM 9801 N N . SER D 1 15 ? 77.671 27.358 62.657 1.00 77.88 15 SER D N 1
ATOM 9802 C CA . SER D 1 15 ? 77.599 28.043 61.377 1.00 78.06 15 SER D CA 1
ATOM 9803 C C . SER D 1 15 ? 76.804 29.333 61.512 1.00 78.40 15 SER D C 1
ATOM 9804 O O . SER D 1 15 ? 76.977 30.258 60.722 1.00 78.18 15 SER D O 1
ATOM 9807 N N . GLN D 1 16 ? 75.934 29.393 62.517 1.00 79.46 16 GLN D N 1
ATOM 9808 C CA . GLN D 1 16 ? 75.123 30.585 62.741 1.00 80.95 16 GLN D CA 1
ATOM 9809 C C . GLN D 1 16 ? 75.828 31.587 63.651 1.00 81.74 16 GLN D C 1
ATOM 9810 O O . GLN D 1 16 ? 75.934 32.767 63.317 1.00 82.00 16 GLN D O 1
ATOM 9816 N N . ALA D 1 17 ? 76.302 31.115 64.800 1.00 82.62 17 ALA D N 1
ATOM 9817 C CA . ALA D 1 17 ? 77.008 31.978 65.742 1.00 83.55 17 ALA D CA 1
ATOM 9818 C C . ALA D 1 17 ? 78.211 32.570 65.022 1.00 84.26 17 ALA D C 1
ATOM 9819 O O . ALA D 1 17 ? 78.728 33.620 65.401 1.00 84.58 17 ALA D O 1
ATOM 9829 N N . SER D 1 19 ? 78.164 33.140 61.590 1.00 84.29 19 SER D N 1
ATOM 9830 C CA . SER D 1 19 ? 77.562 34.074 60.651 1.00 83.27 19 SER D CA 1
ATOM 9831 C C . SER D 1 19 ? 77.219 35.382 61.350 1.00 82.77 19 SER D C 1
ATOM 9832 O O . SER D 1 19 ? 77.355 36.460 60.771 1.00 82.92 19 SER D O 1
ATOM 9835 N N . ALA D 1 20 ? 76.780 35.273 62.602 1.00 81.85 20 ALA D N 1
ATOM 9836 C CA . ALA D 1 20 ? 76.401 36.433 63.402 1.00 81.15 20 ALA D CA 1
ATOM 9837 C C . ALA D 1 20 ? 77.590 37.349 63.690 1.00 80.77 20 ALA D C 1
ATOM 9838 O O . ALA D 1 20 ? 77.518 38.563 63.476 1.00 80.78 20 ALA D O 1
ATOM 9848 N N . TYR D 1 22 ? 80.610 37.364 62.183 1.00 73.94 22 TYR D N 1
ATOM 9849 C CA . TYR D 1 22 ? 81.220 37.843 60.953 1.00 71.56 22 TYR D CA 1
ATOM 9850 C C . TYR D 1 22 ? 80.548 39.137 60.499 1.00 71.28 22 TYR D C 1
ATOM 9851 O O . TYR D 1 22 ? 81.218 40.094 60.108 1.00 71.38 22 TYR D O 1
ATOM 9860 N N . GLN D 1 23 ? 79.222 39.167 60.558 1.00 70.17 23 GLN D N 1
ATOM 9861 C CA . GLN D 1 23 ? 78.491 40.357 60.156 1.00 69.48 23 GLN D CA 1
ATOM 9862 C C . GLN D 1 23 ? 78.857 41.467 61.135 1.00 69.68 23 GLN D C 1
ATOM 9863 O O . GLN D 1 23 ? 78.976 42.631 60.758 1.00 68.54 23 GLN D O 1
ATOM 9869 N N . GLN D 1 24 ? 79.055 41.082 62.393 1.00 70.35 24 GLN D N 1
ATOM 9870 C CA . GLN D 1 24 ? 79.410 42.020 63.456 1.00 71.05 24 GLN D CA 1
ATOM 9871 C C . GLN D 1 24 ? 80.786 42.662 63.236 1.00 70.45 24 GLN D C 1
ATOM 9872 O O . GLN D 1 24 ? 81.191 43.545 63.996 1.00 70.42 24 GLN D O 1
ATOM 9878 N N . GLU D 1 25 ? 81.505 42.211 62.210 1.00 68.95 25 GLU D N 1
ATOM 9879 C CA . GLU D 1 25 ? 82.826 42.753 61.904 1.00 67.80 25 GLU D CA 1
ATOM 9880 C C . GLU D 1 25 ? 82.840 43.370 60.512 1.00 67.89 25 GLU D C 1
ATOM 9881 O O . GLU D 1 25 ? 83.496 44.386 60.272 1.00 67.32 25 GLU D O 1
ATOM 9887 N N . VAL D 1 26 ? 82.113 42.743 59.594 1.00 68.57 26 VAL D N 1
ATOM 9888 C CA . VAL D 1 26 ? 82.036 43.218 58.218 1.00 68.66 26 VAL D CA 1
ATOM 9889 C C . VAL D 1 26 ? 80.573 43.435 57.835 1.00 69.08 26 VAL D C 1
ATOM 9890 O O . VAL D 1 26 ? 79.831 42.479 57.598 1.00 69.76 26 VAL D O 1
ATOM 9894 N N . PRO D 1 27 ? 80.142 44.706 57.775 1.00 69.28 27 PRO D N 1
ATOM 9895 C CA . PRO D 1 27 ? 78.773 45.114 57.431 1.00 68.49 27 PRO D CA 1
ATOM 9896 C C . PRO D 1 27 ? 78.254 44.671 56.058 1.00 67.04 27 PRO D C 1
ATOM 9897 O O . PRO D 1 27 ? 77.102 44.248 55.942 1.00 65.86 27 PRO D O 1
ATOM 9901 N N . GLN D 1 28 ? 79.089 44.778 55.025 1.00 66.03 28 GLN D N 1
ATOM 9902 C CA . GLN D 1 28 ? 78.678 44.388 53.675 1.00 64.86 28 GLN D CA 1
ATOM 9903 C C . GLN D 1 28 ? 78.237 42.926 53.581 1.00 63.38 28 GLN D C 1
ATOM 9904 O O . GLN D 1 28 ? 77.424 42.574 52.729 1.00 62.72 28 GLN D O 1
ATOM 9910 N N . TYR D 1 29 ? 78.766 42.079 54.459 1.00 61.54 29 TYR D N 1
ATOM 9911 C CA . TYR D 1 29 ? 78.392 40.672 54.464 1.00 59.81 29 TYR D CA 1
ATOM 9912 C C . TYR D 1 29 ? 76.895 40.573 54.728 1.00 59.44 29 TYR D C 1
ATOM 9913 O O . TYR D 1 29 ? 76.202 39.746 54.138 1.00 60.50 29 TYR D O 1
ATOM 9922 N N . GLY D 1 30 ? 76.400 41.422 55.621 1.00 58.49 30 GLY D N 1
ATOM 9923 C CA . GLY D 1 30 ? 74.983 41.415 55.928 1.00 56.80 30 GLY D CA 1
ATOM 9924 C C . GLY D 1 30 ? 74.191 41.886 54.724 1.00 56.17 30 GLY D C 1
ATOM 9925 O O . GLY D 1 30 ? 73.065 41.451 54.495 1.00 55.17 30 GLY D O 1
ATOM 9926 N N . THR D 1 31 ? 74.788 42.783 53.950 1.00 55.57 31 THR D N 1
ATOM 9927 C CA . THR D 1 31 ? 74.137 43.313 52.763 1.00 55.84 31 THR D CA 1
ATOM 9928 C C . THR D 1 31 ? 73.993 42.203 51.730 1.00 56.04 31 THR D C 1
ATOM 9929 O O . THR D 1 31 ? 72.914 41.987 51.181 1.00 56.38 31 THR D O 1
ATOM 9933 N N . LEU D 1 32 ? 75.094 41.501 51.477 1.00 56.02 32 LEU D N 1
ATOM 9934 C CA . LEU D 1 32 ? 75.125 40.416 50.506 1.00 55.71 32 LEU D CA 1
ATOM 9935 C C . LEU D 1 32 ? 74.202 39.254 50.882 1.00 56.26 32 LEU D C 1
ATOM 9936 O O . LEU D 1 32 ? 73.585 38.652 50.005 1.00 56.11 32 LEU D O 1
ATOM 9941 N N . LEU D 1 33 ? 74.103 38.929 52.170 1.00 56.80 33 LEU D N 1
ATOM 9942 C CA . LEU D 1 33 ? 73.219 37.843 52.585 1.00 58.30 33 LEU D CA 1
ATOM 9943 C C . LEU D 1 33 ? 71.804 38.208 52.171 1.00 59.71 33 LEU D C 1
ATOM 9944 O O . LEU D 1 33 ? 71.017 37.358 51.758 1.00 61.05 33 LEU D O 1
ATOM 9949 N N . GLU D 1 34 ? 71.508 39.496 52.283 1.00 61.51 34 GLU D N 1
ATOM 9950 C CA . GLU D 1 34 ? 70.214 40.063 51.943 1.00 62.53 34 GLU D CA 1
ATOM 9951 C C . GLU D 1 34 ? 69.982 39.927 50.437 1.00 62.47 34 GLU D C 1
ATOM 9952 O O . GLU D 1 34 ? 68.897 39.548 49.990 1.00 61.66 34 GLU D O 1
ATOM 9958 N N . LEU D 1 35 ? 71.020 40.237 49.667 1.00 62.44 35 LEU D N 1
ATOM 9959 C CA . LEU D 1 35 ? 70.979 40.158 48.211 1.00 63.36 35 LEU D CA 1
ATOM 9960 C C . LEU D 1 35 ? 70.989 38.714 47.710 1.00 64.73 35 LEU D C 1
ATOM 9961 O O . LEU D 1 35 ? 70.325 38.385 46.726 1.00 64.95 35 LEU D O 1
ATOM 9966 N N . VAL D 1 36 ? 71.753 37.859 48.387 1.00 65.71 36 VAL D N 1
ATOM 9967 C CA . VAL D 1 36 ? 71.844 36.451 48.018 1.00 67.15 36 VAL D CA 1
ATOM 9968 C C . VAL D 1 36 ? 70.640 35.713 48.584 1.00 68.30 36 VAL D C 1
ATOM 9969 O O . VAL D 1 36 ? 70.699 34.518 48.887 1.00 68.87 36 VAL D O 1
ATOM 9973 N N . ALA D 1 37 ? 69.547 36.450 48.735 1.00 68.96 37 ALA D N 1
ATOM 9974 C CA . ALA D 1 37 ? 68.306 35.903 49.257 1.00 69.13 37 ALA D CA 1
ATOM 9975 C C . ALA D 1 37 ? 67.219 36.387 48.320 1.00 69.27 37 ALA D C 1
ATOM 9976 O O . ALA D 1 37 ? 66.185 35.740 48.139 1.00 68.58 37 ALA D O 1
ATOM 9978 N N . ASP D 1 38 ? 67.471 37.543 47.722 1.00 69.96 38 ASP D N 1
ATOM 9979 C CA . ASP D 1 38 ? 66.534 38.132 46.786 1.00 71.25 38 ASP D CA 1
ATOM 9980 C C . ASP D 1 38 ? 66.689 37.400 45.460 1.00 71.25 38 ASP D C 1
ATOM 9981 O O . ASP D 1 38 ? 65.713 36.910 44.889 1.00 70.79 38 ASP D O 1
ATOM 9986 N N . VAL D 1 39 ? 67.930 37.305 44.996 1.00 71.37 39 VAL D N 1
ATOM 9987 C CA . VAL D 1 39 ? 68.232 36.640 43.737 1.00 71.83 39 VAL D CA 1
ATOM 9988 C C . VAL D 1 39 ? 67.753 35.186 43.700 1.00 71.78 39 VAL D C 1
ATOM 9989 O O . VAL D 1 39 ? 67.095 34.775 42.743 1.00 71.38 39 VAL D O 1
ATOM 9993 N N . ASN D 1 40 ? 68.080 34.410 44.731 1.00 71.66 40 ASN D N 1
ATOM 9994 C CA . ASN D 1 40 ? 67.656 33.010 44.788 1.00 71.55 40 ASN D CA 1
ATOM 9995 C C . ASN D 1 40 ? 66.179 32.922 44.423 1.00 71.86 40 ASN D C 1
ATOM 9996 O O . ASN D 1 40 ? 65.801 32.230 43.477 1.00 71.92 40 ASN D O 1
ATOM 10001 N N . LEU D 1 41 ? 65.353 33.648 45.169 1.00 72.51 41 LEU D N 1
ATOM 10002 C CA . LEU D 1 41 ? 63.913 33.683 44.935 1.00 72.64 41 LEU D CA 1
ATOM 10003 C C . LEU D 1 41 ? 63.572 34.173 43.531 1.00 71.80 41 LEU D C 1
ATOM 10004 O O . LEU D 1 41 ? 62.775 33.559 42.828 1.00 71.13 41 LEU D O 1
ATOM 10009 N N . ALA D 1 42 ? 64.171 35.289 43.135 1.00 71.79 42 ALA D N 1
ATOM 10010 C CA . ALA D 1 42 ? 63.928 35.860 41.814 1.00 72.67 42 ALA D CA 1
ATOM 10011 C C . ALA D 1 42 ? 64.085 34.801 40.732 1.00 73.21 42 ALA D C 1
ATOM 10012 O O . ALA D 1 42 ? 63.477 34.901 39.665 1.00 73.34 42 ALA D O 1
ATOM 10014 N N . VAL D 1 43 ? 64.906 33.791 41.011 1.00 73.74 43 VAL D N 1
ATOM 10015 C CA . VAL D 1 43 ? 65.137 32.706 40.064 1.00 73.37 43 VAL D CA 1
ATOM 10016 C C . VAL D 1 43 ? 64.150 31.575 40.313 1.00 73.21 43 VAL D C 1
ATOM 10017 O O . VAL D 1 43 ? 63.717 30.904 39.378 1.00 72.23 43 VAL D O 1
ATOM 10021 N N . LEU D 1 44 ? 63.794 31.366 41.576 1.00 73.60 44 LEU D N 1
ATOM 10022 C CA . LEU D 1 44 ? 62.836 30.323 41.916 1.00 74.80 44 LEU D CA 1
ATOM 10023 C C . LEU D 1 44 ? 61.496 30.630 41.259 1.00 75.51 44 LEU D C 1
ATOM 10024 O O . LEU D 1 44 ? 61.033 29.883 40.398 1.00 75.10 44 LEU D O 1
ATOM 10029 N N . GLU D 1 45 ? 60.881 31.736 41.667 1.00 76.61 45 GLU D N 1
ATOM 10030 C CA . GLU D 1 45 ? 59.596 32.136 41.112 1.00 78.31 45 GLU D CA 1
ATOM 10031 C C . GLU D 1 45 ? 59.660 32.177 39.595 1.00 78.43 45 GLU D C 1
ATOM 10032 O O . GLU D 1 45 ? 58.637 32.094 38.920 1.00 78.48 45 GLU D O 1
ATOM 10038 N N . ASN D 1 46 ? 60.868 32.307 39.062 1.00 78.71 46 ASN D N 1
ATOM 10039 C CA . ASN D 1 46 ? 61.058 32.355 37.623 1.00 79.71 46 ASN D CA 1
ATOM 10040 C C . ASN D 1 46 ? 61.587 31.032 37.092 1.00 80.69 46 ASN D C 1
ATOM 10041 O O . ASN D 1 46 ? 62.400 31.004 36.169 1.00 81.29 46 ASN D O 1
ATOM 10046 N N . ASN D 1 47 ? 61.113 29.935 37.677 1.00 80.91 47 ASN D N 1
ATOM 10047 C CA . ASN D 1 47 ? 61.534 28.600 37.271 1.00 80.74 47 ASN D CA 1
ATOM 10048 C C . ASN D 1 47 ? 60.874 27.539 38.144 1.00 81.47 47 ASN D C 1
ATOM 10049 O O . ASN D 1 47 ? 61.538 26.891 38.956 1.00 81.69 47 ASN D O 1
ATOM 10054 N N . PRO D 1 48 ? 59.553 27.346 37.989 1.00 81.96 48 PRO D N 1
ATOM 10055 C CA . PRO D 1 48 ? 58.817 26.351 38.774 1.00 82.73 48 PRO D CA 1
ATOM 10056 C C . PRO D 1 48 ? 59.533 25.001 38.805 1.00 83.50 48 PRO D C 1
ATOM 10057 O O . PRO D 1 48 ? 59.304 24.179 39.696 1.00 83.23 48 PRO D O 1
ATOM 10061 N N . GLN D 1 49 ? 60.406 24.787 37.825 1.00 84.12 49 GLN D N 1
ATOM 10062 C CA . GLN D 1 49 ? 61.173 23.552 37.727 1.00 84.72 49 GLN D CA 1
ATOM 10063 C C . GLN D 1 49 ? 62.379 23.574 38.667 1.00 84.58 49 GLN D C 1
ATOM 10064 O O . GLN D 1 49 ? 62.257 23.301 39.864 1.00 84.35 49 GLN D O 1
ATOM 10078 N N . VAL D 1 55 ? 62.143 20.645 45.137 1.00 101.39 55 VAL D N 1
ATOM 10079 C CA . VAL D 1 55 ? 61.211 20.247 46.178 1.00 100.59 55 VAL D CA 1
ATOM 10080 C C . VAL D 1 55 ? 61.282 18.745 46.431 1.00 100.72 55 VAL D C 1
ATOM 10081 O O . VAL D 1 55 ? 61.225 18.297 47.577 1.00 100.71 55 VAL D O 1
ATOM 10085 N N . ASN D 1 56 ? 61.411 17.971 45.358 1.00 100.70 56 ASN D N 1
ATOM 10086 C CA . ASN D 1 56 ? 61.487 16.518 45.469 1.00 100.66 56 ASN D CA 1
ATOM 10087 C C . ASN D 1 56 ? 62.718 16.102 46.259 1.00 99.82 56 ASN D C 1
ATOM 10088 O O . ASN D 1 56 ? 62.610 15.442 47.295 1.00 99.92 56 ASN D O 1
ATOM 10093 N N . ALA D 1 57 ? 63.890 16.489 45.765 1.00 98.50 57 ALA D N 1
ATOM 10094 C CA . ALA D 1 57 ? 65.135 16.168 46.440 1.00 96.83 57 ALA D CA 1
ATOM 10095 C C . ALA D 1 57 ? 65.055 16.748 47.846 1.00 96.12 57 ALA D C 1
ATOM 10096 O O . ALA D 1 57 ? 65.929 16.506 48.679 1.00 96.33 57 ALA D O 1
ATOM 10098 N N . ASP D 1 58 ? 63.992 17.513 48.094 1.00 94.88 58 ASP D N 1
ATOM 10099 C CA . ASP D 1 58 ? 63.751 18.142 49.390 1.00 93.56 58 ASP D CA 1
ATOM 10100 C C . ASP D 1 58 ? 65.079 18.651 49.929 1.00 91.76 58 ASP D C 1
ATOM 10101 O O . ASP D 1 58 ? 65.458 18.370 51.066 1.00 91.80 58 ASP D O 1
ATOM 10106 N N . GLU D 1 59 ? 65.782 19.401 49.091 1.00 89.41 59 GLU D N 1
ATOM 10107 C CA . GLU D 1 59 ? 67.083 19.942 49.447 1.00 87.47 59 GLU D CA 1
ATOM 10108 C C . GLU D 1 59 ? 67.089 21.466 49.447 1.00 85.92 59 GLU D C 1
ATOM 10109 O O . GLU D 1 59 ? 68.154 22.083 49.464 1.00 85.36 59 GLU D O 1
ATOM 10115 N N . LEU D 1 60 ? 65.907 22.072 49.428 1.00 84.07 60 LEU D N 1
ATOM 10116 C CA . LEU D 1 60 ? 65.811 23.527 49.407 1.00 81.84 60 LEU D CA 1
ATOM 10117 C C . LEU D 1 60 ? 66.128 24.097 50.777 1.00 79.92 60 LEU D C 1
ATOM 10118 O O . LEU D 1 60 ? 66.741 25.157 50.896 1.00 80.04 60 LEU D O 1
ATOM 10123 N N . ALA D 1 61 ? 65.706 23.386 51.813 1.00 77.50 61 ALA D N 1
ATOM 10124 C CA . ALA D 1 61 ? 65.964 23.825 53.172 1.00 75.12 61 ALA D CA 1
ATOM 10125 C C . ALA D 1 61 ? 67.408 24.296 53.292 1.00 73.85 61 ALA D C 1
ATOM 10126 O O . ALA D 1 61 ? 67.666 25.467 53.563 1.00 74.36 61 ALA D O 1
ATOM 10128 N N . ARG D 1 62 ? 68.344 23.377 53.064 1.00 72.41 62 ARG D N 1
ATOM 10129 C CA . ARG D 1 62 ? 69.774 23.667 53.165 1.00 70.61 62 ARG D CA 1
ATOM 10130 C C . ARG D 1 62 ? 70.223 24.972 52.509 1.00 69.96 62 ARG D C 1
ATOM 10131 O O . ARG D 1 62 ? 71.178 25.597 52.956 1.00 69.94 62 ARG D O 1
ATOM 10139 N N . LEU D 1 63 ? 69.539 25.391 51.455 1.00 69.67 63 LEU D N 1
ATOM 10140 C CA . LEU D 1 63 ? 69.929 26.614 50.774 1.00 69.67 63 LEU D CA 1
ATOM 10141 C C . LEU D 1 63 ? 69.891 27.843 51.674 1.00 70.33 63 LEU D C 1
ATOM 10142 O O . LEU D 1 63 ? 70.855 28.607 51.739 1.00 71.52 63 LEU D O 1
ATOM 10147 N N . ASN D 1 64 ? 68.780 28.031 52.376 1.00 69.77 64 ASN D N 1
ATOM 10148 C CA . ASN D 1 64 ? 68.622 29.189 53.242 1.00 69.41 64 ASN D CA 1
ATOM 10149 C C . ASN D 1 64 ? 69.571 29.239 54.437 1.00 68.71 64 ASN D C 1
ATOM 10150 O O . ASN D 1 64 ? 69.457 30.121 55.290 1.00 67.96 64 ASN D O 1
ATOM 10155 N N . VAL D 1 65 ? 70.515 28.305 54.496 1.00 67.38 65 VAL D N 1
ATOM 10156 C CA . VAL D 1 65 ? 71.465 28.276 55.601 1.00 66.99 65 VAL D CA 1
ATOM 10157 C C . VAL D 1 65 ? 72.848 27.788 55.186 1.00 67.47 65 VAL D C 1
ATOM 10158 O O . VAL D 1 65 ? 73.694 27.523 56.041 1.00 68.05 65 VAL D O 1
ATOM 10162 N N . GLU D 1 66 ? 73.084 27.681 53.881 1.00 66.97 66 GLU D N 1
ATOM 10163 C CA . GLU D 1 66 ? 74.371 27.206 53.388 1.00 65.75 66 GLU D CA 1
ATOM 10164 C C . GLU D 1 66 ? 75.470 28.264 53.401 1.00 65.00 66 GLU D C 1
ATOM 10165 O O . GLU D 1 66 ? 75.352 29.315 52.770 1.00 65.31 66 GLU D O 1
ATOM 10171 N N . ARG D 1 67 ? 76.542 27.962 54.126 1.00 64.07 67 ARG D N 1
ATOM 10172 C CA . ARG D 1 67 ? 77.689 28.853 54.247 1.00 63.66 67 ARG D CA 1
ATOM 10173 C C . ARG D 1 67 ? 78.959 28.032 54.430 1.00 63.51 67 ARG D C 1
ATOM 10174 O O . ARG D 1 67 ? 78.897 26.835 54.708 1.00 63.29 67 ARG D O 1
ATOM 10182 N N . HIS D 1 68 ? 80.109 28.682 54.279 1.00 63.27 68 HIS D N 1
ATOM 10183 C CA . HIS D 1 68 ? 81.395 28.018 54.452 1.00 62.67 68 HIS D CA 1
ATOM 10184 C C . HIS D 1 68 ? 82.471 29.075 54.654 1.00 62.53 68 HIS D C 1
ATOM 10185 O O . HIS D 1 68 ? 82.411 30.155 54.062 1.00 61.07 68 HIS D O 1
ATOM 10192 N N . GLY D 1 69 ? 83.459 28.760 55.485 1.00 62.25 69 GLY D N 1
ATOM 10193 C CA . GLY D 1 69 ? 84.517 29.715 55.739 1.00 61.71 69 GLY D CA 1
ATOM 10194 C C . GLY D 1 69 ? 85.900 29.152 55.508 1.00 62.06 69 GLY D C 1
ATOM 10195 O O . GLY D 1 69 ? 86.081 27.943 55.372 1.00 62.14 69 GLY D O 1
ATOM 10196 N N . ALA D 1 70 ? 86.881 30.043 55.462 1.00 62.40 70 ALA D N 1
ATOM 10197 C CA . ALA D 1 70 ? 88.264 29.654 55.256 1.00 63.70 70 ALA D CA 1
ATOM 10198 C C . ALA D 1 70 ? 89.099 30.182 56.419 1.00 65.16 70 ALA D C 1
ATOM 10199 O O . ALA D 1 70 ? 88.844 31.274 56.942 1.00 64.88 70 ALA D O 1
ATOM 10201 N N . ILE D 1 71 ? 90.101 29.407 56.816 1.00 65.77 71 ILE D N 1
ATOM 10202 C CA . ILE D 1 71 ? 90.961 29.787 57.923 1.00 65.95 71 ILE D CA 1
ATOM 10203 C C . ILE D 1 71 ? 92.411 29.388 57.663 1.00 67.11 71 ILE D C 1
ATOM 10204 O O . ILE D 1 71 ? 92.681 28.398 56.985 1.00 67.74 71 ILE D O 1
ATOM 10209 N N . ARG D 1 72 ? 93.338 30.173 58.201 1.00 67.83 72 ARG D N 1
ATOM 10210 C CA . ARG D 1 72 ? 94.763 29.897 58.051 1.00 68.26 72 ARG D CA 1
ATOM 10211 C C . ARG D 1 72 ? 95.316 29.480 59.411 1.00 68.78 72 ARG D C 1
ATOM 10212 O O . ARG D 1 72 ? 94.763 29.842 60.451 1.00 69.27 72 ARG D O 1
ATOM 10220 N N . VAL D 1 73 ? 96.406 28.719 59.400 1.00 68.73 73 VAL D N 1
ATOM 10221 C CA . VAL D 1 73 ? 97.034 28.262 60.634 1.00 68.69 73 VAL D CA 1
ATOM 10222 C C . VAL D 1 73 ? 98.547 28.183 60.463 1.00 69.34 73 VAL D C 1
ATOM 10223 O O . VAL D 1 73 ? 99.072 28.476 59.392 1.00 69.86 73 VAL D O 1
ATOM 10227 N N . GLY D 1 74 ? 99.241 27.791 61.526 1.00 69.56 74 GLY D N 1
ATOM 10228 C CA . GLY D 1 74 ? 100.687 27.684 61.467 1.00 70.23 74 GLY D CA 1
ATOM 10229 C C . GLY D 1 74 ? 101.163 26.356 62.016 1.00 70.73 74 GLY D C 1
ATOM 10230 O O . GLY D 1 74 ? 101.445 25.430 61.263 1.00 71.30 74 GLY D O 1
ATOM 10231 N N . THR D 1 75 ? 101.255 26.261 63.337 1.00 71.25 75 THR D N 1
ATOM 10232 C CA . THR D 1 75 ? 101.688 25.032 63.987 1.00 71.58 75 THR D CA 1
ATOM 10233 C C . THR D 1 75 ? 100.849 23.867 63.465 1.00 71.77 75 THR D C 1
ATOM 10234 O O . THR D 1 75 ? 99.683 24.046 63.107 1.00 72.41 75 THR D O 1
ATOM 10238 N N . ALA D 1 76 ? 101.436 22.675 63.431 1.00 71.15 76 ALA D N 1
ATOM 10239 C CA . ALA D 1 76 ? 100.727 21.496 62.950 1.00 70.50 76 ALA D CA 1
ATOM 10240 C C . ALA D 1 76 ? 99.679 20.998 63.947 1.00 70.51 76 ALA D C 1
ATOM 10241 O O . ALA D 1 76 ? 98.623 20.505 63.544 1.00 70.03 76 ALA D O 1
ATOM 10243 N N . GLN D 1 77 ? 99.960 21.125 65.243 1.00 70.48 77 GLN D N 1
ATOM 10244 C CA . GLN D 1 77 ? 99.009 20.665 66.253 1.00 70.58 77 GLN D CA 1
ATOM 10245 C C . GLN D 1 77 ? 97.684 21.371 66.023 1.00 70.24 77 GLN D C 1
ATOM 10246 O O . GLN D 1 77 ? 96.618 20.770 66.162 1.00 69.52 77 GLN D O 1
ATOM 10252 N N . GLU D 1 78 ? 97.763 22.651 65.667 1.00 69.91 78 GLU D N 1
ATOM 10253 C CA . GLU D 1 78 ? 96.571 23.446 65.405 1.00 69.73 78 GLU D CA 1
ATOM 10254 C C . GLU D 1 78 ? 95.647 22.738 64.424 1.00 69.27 78 GLU D C 1
ATOM 10255 O O . GLU D 1 78 ? 94.426 22.838 64.531 1.00 69.06 78 GLU D O 1
ATOM 10261 N N . LEU D 1 79 ? 96.232 22.027 63.465 1.00 68.73 79 LEU D N 1
ATOM 10262 C CA . LEU D 1 79 ? 95.434 21.309 62.485 1.00 68.67 79 LEU D CA 1
ATOM 10263 C C . LEU D 1 79 ? 94.630 20.241 63.214 1.00 69.04 79 LEU D C 1
ATOM 10264 O O . LEU D 1 79 ? 93.401 20.303 63.256 1.00 69.08 79 LEU D O 1
ATOM 10269 N N . ALA D 1 80 ? 95.325 19.270 63.801 1.00 69.74 80 ALA D N 1
ATOM 10270 C CA . ALA D 1 80 ? 94.655 18.199 64.533 1.00 69.73 80 ALA D CA 1
ATOM 10271 C C . ALA D 1 80 ? 93.758 18.809 65.603 1.00 69.41 80 ALA D C 1
ATOM 10272 O O . ALA D 1 80 ? 92.694 18.272 65.916 1.00 69.16 80 ALA D O 1
ATOM 10274 N N . THR D 1 81 ? 94.196 19.937 66.154 1.00 69.85 81 THR D N 1
ATOM 10275 C CA . THR D 1 81 ? 93.441 20.644 67.185 1.00 70.93 81 THR D CA 1
ATOM 10276 C C . THR D 1 81 ? 92.069 21.044 66.643 1.00 70.76 81 THR D C 1
ATOM 10277 O O . THR D 1 81 ? 91.096 21.137 67.391 1.00 71.12 81 THR D O 1
ATOM 10281 N N . LEU D 1 82 ? 92.003 21.281 65.336 1.00 70.42 82 LEU D N 1
ATOM 10282 C CA . LEU D 1 82 ? 90.755 21.662 64.693 1.00 70.29 82 LEU D CA 1
ATOM 10283 C C . LEU D 1 82 ? 89.977 20.428 64.266 1.00 71.23 82 LEU D C 1
ATOM 10284 O O . LEU D 1 82 ? 88.751 20.448 64.203 1.00 70.85 82 LEU D O 1
ATOM 10289 N N . ARG D 1 83 ? 90.701 19.353 63.976 1.00 73.23 83 ARG D N 1
ATOM 10290 C CA . ARG D 1 83 ? 90.077 18.102 63.565 1.00 75.19 83 ARG D CA 1
ATOM 10291 C C . ARG D 1 83 ? 89.205 17.606 64.709 1.00 76.95 83 ARG D C 1
ATOM 10292 O O . ARG D 1 83 ? 87.992 17.450 64.552 1.00 76.53 83 ARG D O 1
ATOM 10300 N N . ARG D 1 84 ? 89.834 17.372 65.861 1.00 79.25 84 ARG D N 1
ATOM 10301 C CA . ARG D 1 84 ? 89.132 16.904 67.056 1.00 81.16 84 ARG D CA 1
ATOM 10302 C C . ARG D 1 84 ? 87.914 17.787 67.288 1.00 82.21 84 ARG D C 1
ATOM 10303 O O . ARG D 1 84 ? 86.827 17.301 67.610 1.00 82.13 84 ARG D O 1
ATOM 10319 N N . PHE D 1 86 ? 86.232 20.017 65.005 1.00 82.34 86 PHE D N 1
ATOM 10320 C CA . PHE D 1 86 ? 85.259 19.795 63.939 1.00 81.26 86 PHE D CA 1
ATOM 10321 C C . PHE D 1 86 ? 84.634 18.413 64.038 1.00 80.96 86 PHE D C 1
ATOM 10322 O O . PHE D 1 86 ? 83.440 18.246 63.805 1.00 81.17 86 PHE D O 1
ATOM 10330 N N . ALA D 1 87 ? 85.445 17.423 64.390 1.00 80.68 87 ALA D N 1
ATOM 10331 C CA . ALA D 1 87 ? 84.958 16.058 64.520 1.00 80.64 87 ALA D CA 1
ATOM 10332 C C . ALA D 1 87 ? 83.760 16.017 65.460 1.00 80.92 87 ALA D C 1
ATOM 10333 O O . ALA D 1 87 ? 82.895 15.148 65.345 1.00 81.08 87 ALA D O 1
ATOM 10335 N N . ILE D 1 88 ? 83.721 16.963 66.392 1.00 80.67 88 ILE D N 1
ATOM 10336 C CA . ILE D 1 88 ? 82.639 17.048 67.360 1.00 80.69 88 ILE D CA 1
ATOM 10337 C C . ILE D 1 88 ? 81.364 17.545 66.693 1.00 80.78 88 ILE D C 1
ATOM 10338 O O . ILE D 1 88 ? 80.255 17.238 67.137 1.00 80.19 88 ILE D O 1
ATOM 10351 N N . GLY D 1 90 ? 80.626 16.844 63.590 1.00 79.71 90 GLY D N 1
ATOM 10352 C CA . GLY D 1 90 ? 80.366 15.959 62.463 1.00 78.76 90 GLY D CA 1
ATOM 10353 C C . GLY D 1 90 ? 81.041 16.347 61.164 1.00 77.75 90 GLY D C 1
ATOM 10354 O O . GLY D 1 90 ? 80.483 16.142 60.097 1.00 77.55 90 GLY D O 1
ATOM 10363 N N . TYR D 1 92 ? 84.604 16.026 58.843 1.00 70.50 92 TYR D N 1
ATOM 10364 C CA . TYR D 1 92 ? 85.859 15.330 58.586 1.00 67.84 92 TYR D CA 1
ATOM 10365 C C . TYR D 1 92 ? 86.613 15.964 57.422 1.00 66.48 92 TYR D C 1
ATOM 10366 O O . TYR D 1 92 ? 86.008 16.551 56.525 1.00 66.22 92 TYR D O 1
ATOM 10375 N N . PRO D 1 93 ? 87.936 15.841 57.444 1.00 65.83 93 PRO D N 1
ATOM 10376 C CA . PRO D 1 93 ? 88.778 16.395 56.379 1.00 64.81 93 PRO D CA 1
ATOM 10377 C C . PRO D 1 93 ? 88.568 15.668 55.055 1.00 64.13 93 PRO D C 1
ATOM 10378 O O . PRO D 1 93 ? 88.858 14.476 54.953 1.00 63.97 93 PRO D O 1
ATOM 10382 N N . VAL D 1 94 ? 88.069 16.386 54.054 1.00 22.10 94 VAL D N 1
ATOM 10383 C CA . VAL D 1 94 ? 87.824 15.802 52.740 1.00 21.53 94 VAL D CA 1
ATOM 10384 C C . VAL D 1 94 ? 88.778 16.373 51.696 1.00 21.62 94 VAL D C 1
ATOM 10385 O O . VAL D 1 94 ? 88.811 17.583 51.468 1.00 20.36 94 VAL D O 1
ATOM 10389 N N . SER D 1 95 ? 89.552 15.496 51.066 1.00 22.58 95 SER D N 1
ATOM 10390 C CA . SER D 1 95 ? 90.307 15.860 49.873 1.00 22.79 95 SER D CA 1
ATOM 10391 C C . SER D 1 95 ? 91.493 16.752 50.222 1.00 22.00 95 SER D C 1
ATOM 10392 O O . SER D 1 95 ? 91.659 17.159 51.372 1.00 22.82 95 SER D O 1
ATOM 10395 N N . TYR D 1 96 ? 92.315 17.053 49.222 1.00 21.33 96 TYR D N 1
ATOM 10396 C CA . TYR D 1 96 ? 93.573 17.756 49.449 1.00 21.34 96 TYR D CA 1
ATOM 10397 C C . TYR D 1 96 ? 93.850 18.763 48.338 1.00 21.45 96 TYR D C 1
ATOM 10398 O O . TYR D 1 96 ? 93.974 18.396 47.170 1.00 19.94 96 TYR D O 1
ATOM 10407 N N . TYR D 1 97 ? 93.945 20.036 48.711 1.00 54.01 97 TYR D N 1
ATOM 10408 C CA . TYR D 1 97 ? 94.315 21.084 47.768 1.00 53.27 97 TYR D CA 1
ATOM 10409 C C . TYR D 1 97 ? 95.687 21.664 48.098 1.00 53.28 97 TYR D C 1
ATOM 10410 O O . TYR D 1 97 ? 95.898 22.202 49.185 1.00 54.25 97 TYR D O 1
ATOM 10419 N N . ASP D 1 98 ? 96.615 21.550 47.154 1.00 53.57 98 ASP D N 1
ATOM 10420 C CA . ASP D 1 98 ? 97.950 22.140 47.310 1.00 53.93 98 ASP D CA 1
ATOM 10421 C C . ASP D 1 98 ? 98.110 23.507 46.644 1.00 53.41 98 ASP D C 1
ATOM 10422 O O . ASP D 1 98 ? 98.779 23.611 45.591 1.00 52.41 98 ASP D O 1
ATOM 10427 N N . LEU D 1 99 ? 97.491 24.515 47.244 1.00 53.86 99 LEU D N 1
ATOM 10428 C CA . LEU D 1 99 ? 97.515 25.861 46.757 1.00 54.39 99 LEU D CA 1
ATOM 10429 C C . LEU D 1 99 ? 98.948 26.284 46.470 1.00 54.47 99 LEU D C 1
ATOM 10430 O O . LEU D 1 99 ? 99.166 27.239 45.730 1.00 54.28 99 LEU D O 1
ATOM 10435 N N . SER D 1 100 ? 99.923 25.599 47.072 1.00 54.30 100 SER D N 1
ATOM 10436 C CA . SER D 1 100 ? 101.323 25.955 46.863 1.00 53.98 100 SER D CA 1
ATOM 10437 C C . SER D 1 100 ? 101.644 25.933 45.373 1.00 53.84 100 SER D C 1
ATOM 10438 O O . SER D 1 100 ? 102.382 26.780 44.882 1.00 52.86 100 SER D O 1
ATOM 10441 N N . GLN D 1 101 ? 101.071 24.968 44.657 1.00 54.63 101 GLN D N 1
ATOM 10442 C CA . GLN D 1 101 ? 101.306 24.841 43.223 1.00 55.29 101 GLN D CA 1
ATOM 10443 C C . GLN D 1 101 ? 101.122 26.174 42.497 1.00 55.99 101 GLN D C 1
ATOM 10444 O O . GLN D 1 101 ? 101.863 26.485 41.561 1.00 55.72 101 GLN D O 1
ATOM 10450 N N . ALA D 1 102 ? 100.146 26.965 42.948 1.00 56.19 102 ALA D N 1
ATOM 10451 C CA . ALA D 1 102 ? 99.831 28.240 42.312 1.00 55.70 102 ALA D CA 1
ATOM 10452 C C . ALA D 1 102 ? 100.118 29.533 43.080 1.00 55.97 102 ALA D C 1
ATOM 10453 O O . ALA D 1 102 ? 99.214 30.343 43.285 1.00 55.21 102 ALA D O 1
ATOM 10455 N N . GLY D 1 103 ? 101.365 29.738 43.495 1.00 56.83 103 GLY D N 1
ATOM 10456 C CA . GLY D 1 103 ? 101.708 30.973 44.187 1.00 58.29 103 GLY D CA 1
ATOM 10457 C C . GLY D 1 103 ? 101.612 31.040 45.704 1.00 58.96 103 GLY D C 1
ATOM 10458 O O . GLY D 1 103 ? 102.585 31.412 46.359 1.00 58.94 103 GLY D O 1
ATOM 10459 N N . VAL D 1 104 ? 100.446 30.710 46.261 1.00 59.42 104 VAL D N 1
ATOM 10460 C CA . VAL D 1 104 ? 100.239 30.737 47.711 1.00 59.55 104 VAL D CA 1
ATOM 10461 C C . VAL D 1 104 ? 100.935 29.541 48.344 1.00 59.74 104 VAL D C 1
ATOM 10462 O O . VAL D 1 104 ? 100.726 28.406 47.926 1.00 60.05 104 VAL D O 1
ATOM 10466 N N . PRO D 1 105 ? 101.756 29.777 49.376 1.00 59.71 105 PRO D N 1
ATOM 10467 C CA . PRO D 1 105 ? 102.474 28.688 50.042 1.00 59.20 105 PRO D CA 1
ATOM 10468 C C . PRO D 1 105 ? 101.692 27.982 51.144 1.00 59.04 105 PRO D C 1
ATOM 10469 O O . PRO D 1 105 ? 102.004 28.137 52.325 1.00 59.88 105 PRO D O 1
ATOM 10473 N N . VAL D 1 106 ? 100.682 27.207 50.760 1.00 57.68 106 VAL D N 1
ATOM 10474 C CA . VAL D 1 106 ? 99.881 26.467 51.728 1.00 56.57 106 VAL D CA 1
ATOM 10475 C C . VAL D 1 106 ? 99.120 25.308 51.097 1.00 56.86 106 VAL D C 1
ATOM 10476 O O . VAL D 1 106 ? 98.603 25.427 49.991 1.00 58.06 106 VAL D O 1
ATOM 10480 N N . HIS D 1 107 ? 99.082 24.173 5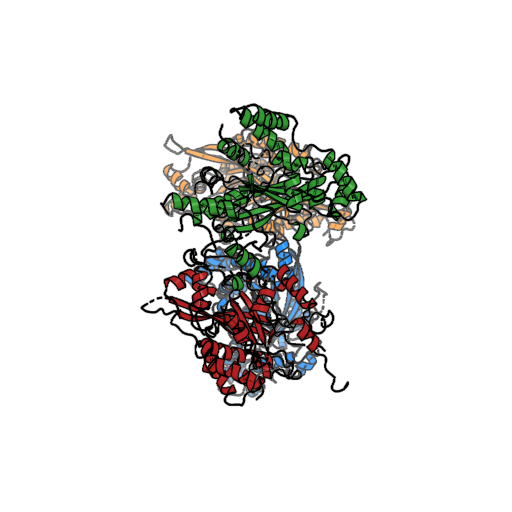1.787 1.00 56.82 107 HIS D N 1
ATOM 10481 C CA . HIS D 1 107 ? 98.296 23.043 51.308 1.00 57.13 107 HIS D CA 1
ATOM 10482 C C . HIS D 1 107 ? 97.128 23.045 52.272 1.00 55.84 107 HIS D C 1
ATOM 10483 O O . HIS D 1 107 ? 97.207 23.658 53.336 1.00 55.38 107 HIS D O 1
ATOM 10490 N N . SER D 1 108 ? 96.041 22.377 51.922 1.00 54.64 108 SER D N 1
ATOM 10491 C CA . SER D 1 108 ? 94.896 22.408 52.802 1.00 53.38 108 SER D CA 1
ATOM 10492 C C . SER D 1 108 ? 93.843 21.368 52.490 1.00 53.95 108 SER D C 1
ATOM 10493 O O . SER D 1 108 ? 94.089 20.443 51.722 1.00 55.72 108 SER D O 1
ATOM 10496 N N . THR D 1 109 ? 92.674 21.536 53.106 1.00 54.33 109 THR D N 1
ATOM 10497 C CA . THR D 1 109 ? 91.528 20.644 52.939 1.00 54.93 109 THR D CA 1
ATOM 10498 C C . THR D 1 109 ? 90.284 21.389 53.424 1.00 55.39 109 THR D C 1
ATOM 10499 O O . THR D 1 109 ? 90.357 22.578 53.729 1.00 55.77 109 THR D O 1
ATOM 10503 N N . ALA D 1 110 ? 89.145 20.705 53.495 1.00 56.25 110 ALA D N 1
ATOM 10504 C CA . ALA D 1 110 ? 87.908 21.341 53.957 1.00 57.44 110 ALA D CA 1
ATOM 10505 C C . ALA D 1 110 ? 87.069 20.412 54.825 1.00 58.28 110 ALA D C 1
ATOM 10506 O O . ALA D 1 110 ? 86.479 19.450 54.324 1.00 59.53 110 ALA D O 1
ATOM 10508 N N . PHE D 1 111 ? 87.012 20.695 56.124 1.00 57.82 111 PHE D N 1
ATOM 10509 C CA . PHE D 1 111 ? 86.226 19.868 57.026 1.00 57.63 111 PHE D CA 1
ATOM 10510 C C . PHE D 1 111 ? 84.751 20.070 56.734 1.00 58.33 111 PHE D C 1
ATOM 10511 O O . PHE D 1 111 ? 84.230 21.180 56.868 1.00 59.05 111 PHE D O 1
ATOM 10519 N N . ARG D 1 112 ? 84.084 18.997 56.321 1.00 58.12 112 ARG D N 1
ATOM 10520 C CA . ARG D 1 112 ? 82.661 19.055 56.017 1.00 58.48 112 ARG D CA 1
ATOM 10521 C C . ARG D 1 112 ? 81.986 17.753 56.420 1.00 59.36 112 ARG D C 1
ATOM 10522 O O . ARG D 1 112 ? 82.652 16.766 56.736 1.00 59.51 112 ARG D O 1
ATOM 10530 N N . PRO D 1 113 ? 80.649 17.744 56.440 1.00 59.88 113 PRO D N 1
ATOM 10531 C CA . PRO D 1 113 ? 79.915 16.532 56.800 1.00 59.98 113 PRO D CA 1
ATOM 10532 C C . PRO D 1 113 ? 79.961 15.569 55.612 1.00 60.24 113 PRO D C 1
ATOM 10533 O O . PRO D 1 113 ? 79.805 15.987 54.462 1.00 60.63 113 PRO D O 1
ATOM 10537 N N . ILE D 1 114 ? 80.184 14.289 55.885 1.00 60.08 114 ILE D N 1
ATOM 10538 C CA . ILE D 1 114 ? 80.231 13.294 54.823 1.00 60.15 114 ILE D CA 1
ATOM 10539 C C . ILE D 1 114 ? 79.012 12.387 54.934 1.00 61.35 114 ILE D C 1
ATOM 10540 O O . ILE D 1 114 ? 78.892 11.390 54.222 1.00 61.98 114 ILE D O 1
ATOM 10545 N N . ASP D 1 115 ? 78.106 12.762 55.834 1.00 62.56 115 ASP D N 1
ATOM 10546 C CA . ASP D 1 115 ? 76.874 12.021 56.092 1.00 63.37 115 ASP D CA 1
ATOM 10547 C C . ASP D 1 115 ? 75.753 12.560 55.203 1.00 62.84 115 ASP D C 1
ATOM 10548 O O . ASP D 1 115 ? 75.535 13.768 55.131 1.00 63.05 115 ASP D O 1
ATOM 10553 N N . ASP D 1 116 ? 75.039 11.659 54.540 1.00 62.02 116 ASP D N 1
ATOM 10554 C CA . ASP D 1 116 ? 73.961 12.037 53.628 1.00 61.64 116 ASP D CA 1
ATOM 10555 C C . ASP D 1 116 ? 72.871 12.919 54.248 1.00 60.88 116 ASP D C 1
ATOM 10556 O O . ASP D 1 116 ? 72.638 14.042 53.795 1.00 59.75 116 ASP D O 1
ATOM 10561 N N . ALA D 1 117 ? 72.204 12.406 55.277 1.00 59.96 117 ALA D N 1
ATOM 10562 C CA . ALA D 1 117 ? 71.136 13.140 55.952 1.00 58.29 117 ALA D CA 1
ATOM 10563 C C . ALA D 1 117 ? 71.598 14.507 56.456 1.00 57.32 117 ALA D C 1
ATOM 10564 O O . ALA D 1 117 ? 70.978 15.534 56.157 1.00 56.81 117 ALA D O 1
ATOM 10566 N N . SER D 1 118 ? 72.684 14.511 57.225 1.00 56.07 118 SER D N 1
ATOM 10567 C CA . SER D 1 118 ? 73.227 15.748 57.776 1.00 55.47 118 SER D CA 1
ATOM 10568 C C . SER D 1 118 ? 74.094 16.506 56.773 1.00 54.33 118 SER D C 1
ATOM 10569 O O . SER D 1 118 ? 73.702 17.560 56.272 1.00 53.40 118 SER D O 1
ATOM 10572 N N . PRO D 1 123 ? 75.350 20.936 56.508 1.00 57.05 123 PRO D N 1
ATOM 10573 C CA . PRO D 1 123 ? 75.834 21.298 55.170 1.00 56.95 123 PRO D CA 1
ATOM 10574 C C . PRO D 1 123 ? 76.937 22.355 55.190 1.00 57.03 123 PRO D C 1
ATOM 10575 O O . PRO D 1 123 ? 77.416 22.780 54.142 1.00 57.08 123 PRO D O 1
ATOM 10579 N N . PHE D 1 124 ? 77.333 22.774 56.388 1.00 56.34 124 PHE D N 1
ATOM 10580 C CA . PHE D 1 124 ? 78.385 23.774 56.561 1.00 55.74 124 PHE D CA 1
ATOM 10581 C C . PHE D 1 124 ? 79.731 23.163 56.172 1.00 55.31 124 PHE D C 1
ATOM 10582 O O . PHE D 1 124 ? 79.925 21.959 56.301 1.00 55.85 124 PHE D O 1
ATOM 10590 N N . ARG D 1 125 ? 80.654 23.993 55.695 1.00 55.36 125 ARG D N 1
ATOM 10591 C CA . ARG D 1 125 ? 81.975 23.524 55.278 1.00 55.84 125 ARG D CA 1
ATOM 10592 C C . ARG D 1 125 ? 83.054 24.506 55.724 1.00 56.32 125 ARG D C 1
ATOM 10593 O O . ARG D 1 125 ? 82.802 25.709 55.828 1.00 55.58 125 ARG D O 1
ATOM 10601 N N . VAL D 1 126 ? 84.261 23.996 55.964 1.00 57.13 126 VAL D N 1
ATOM 10602 C CA . VAL D 1 126 ? 85.368 24.840 56.406 1.00 58.25 126 VAL D CA 1
ATOM 10603 C C . VAL D 1 126 ? 86.691 24.562 55.696 1.00 59.35 126 VAL D C 1
ATOM 10604 O O . VAL D 1 126 ? 87.400 23.605 56.017 1.00 60.76 126 VAL D O 1
ATOM 10608 N N . PHE D 1 127 ? 87.025 25.418 54.740 1.00 59.50 127 PHE D N 1
ATOM 10609 C CA . PHE D 1 127 ? 88.264 25.289 53.988 1.00 59.44 127 PHE D CA 1
ATOM 10610 C C . PHE D 1 127 ? 89.414 25.705 54.906 1.00 59.09 127 PHE D C 1
ATOM 10611 O O . PHE D 1 127 ? 89.598 26.892 55.171 1.00 58.56 127 PHE D O 1
ATOM 10619 N N . THR D 1 128 ? 90.181 24.728 55.386 1.00 59.11 128 THR D N 1
ATOM 10620 C CA . THR D 1 128 ? 91.301 24.992 56.289 1.00 59.57 128 THR D CA 1
ATOM 10621 C C . THR D 1 128 ? 92.660 24.886 55.605 1.00 59.32 128 THR D C 1
ATOM 10622 O O . THR D 1 128 ? 93.060 23.805 55.183 1.00 58.69 128 THR D O 1
ATOM 10626 N N . SER D 1 129 ? 93.368 26.010 55.528 1.00 59.50 129 SER D N 1
ATOM 10627 C CA . SER D 1 129 ? 94.686 26.069 54.901 1.00 60.17 129 SER D CA 1
ATOM 10628 C C . SER D 1 129 ? 95.792 26.029 55.956 1.00 60.90 129 SER D C 1
ATOM 10629 O O . SER D 1 129 ? 95.686 26.678 56.996 1.00 61.45 129 SER D O 1
ATOM 10632 N N . LEU D 1 130 ? 96.853 25.274 55.683 1.00 61.77 130 LEU D N 1
ATOM 10633 C CA . LEU D 1 130 ? 97.972 25.165 56.616 1.00 63.07 130 LEU D CA 1
ATOM 10634 C C . LEU D 1 130 ? 99.244 25.810 56.079 1.00 64.06 130 LEU D C 1
ATOM 10635 O O . LEU D 1 130 ? 99.789 25.370 55.070 1.00 63.51 130 LEU D O 1
ATOM 10640 N N . LEU D 1 131 ? 99.723 26.843 56.762 1.00 65.50 131 LEU D N 1
ATOM 10641 C CA . LEU D 1 131 ? 100.941 27.531 56.344 1.00 68.14 131 LEU D CA 1
ATOM 10642 C C . LEU D 1 131 ? 102.074 26.541 56.077 1.00 70.45 131 LEU D C 1
ATOM 10643 O O . LEU D 1 131 ? 102.291 25.609 56.857 1.00 71.37 131 LEU D O 1
ATOM 10648 N N . ARG D 1 132 ? 102.782 26.737 54.968 1.00 72.36 132 AR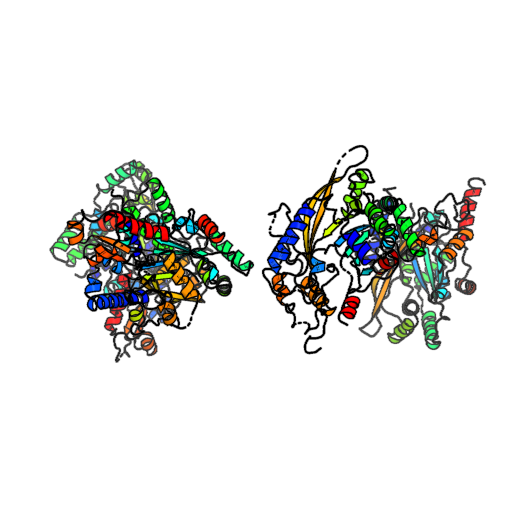G D N 1
ATOM 10649 C CA . ARG D 1 132 ? 103.908 25.876 54.607 1.00 74.56 132 ARG D CA 1
ATOM 10650 C C . ARG D 1 132 ? 105.198 26.641 54.874 1.00 76.03 132 ARG D C 1
ATOM 10651 O O . ARG D 1 132 ? 105.865 27.125 53.956 1.00 75.74 132 ARG D O 1
ATOM 10659 N N . LEU D 1 133 ? 105.524 26.739 56.157 1.00 77.65 133 LEU D N 1
ATOM 10660 C CA . LEU D 1 133 ? 106.711 27.437 56.640 1.00 79.06 133 LEU D CA 1
ATOM 10661 C C . LEU D 1 133 ? 107.953 27.018 55.852 1.00 80.42 133 LEU D C 1
ATOM 10662 O O . LEU D 1 133 ? 108.914 27.783 55.720 1.00 80.10 133 LEU D O 1
ATOM 10667 N N . GLU D 1 134 ? 107.907 25.802 55.315 1.00 81.97 134 GLU D N 1
ATOM 10668 C CA . GLU D 1 134 ? 108.993 25.237 54.523 1.00 83.64 134 GLU D CA 1
ATOM 10669 C C . GLU D 1 134 ? 109.309 26.142 53.330 1.00 84.25 134 GLU D C 1
ATOM 10670 O O . GLU D 1 134 ? 110.351 26.009 52.691 1.00 83.34 134 GLU D O 1
ATOM 10676 N N . LEU D 1 141 ? 113.781 35.337 58.860 1.00 88.04 141 LEU D N 1
ATOM 10677 C CA . LEU D 1 141 ? 112.336 35.507 58.962 1.00 86.50 141 LEU D CA 1
ATOM 10678 C C . LEU D 1 141 ? 111.659 34.163 59.211 1.00 86.07 141 LEU D C 1
ATOM 10679 O O . LEU D 1 141 ? 110.522 34.106 59.687 1.00 85.37 141 LEU D O 1
ATOM 10684 N N . ARG D 1 142 ? 112.374 33.087 58.891 1.00 85.76 142 ARG D N 1
ATOM 10685 C CA . ARG D 1 142 ? 111.859 31.734 59.067 1.00 85.36 142 ARG D CA 1
ATOM 10686 C C . ARG D 1 142 ? 111.819 31.363 60.542 1.00 84.99 142 ARG D C 1
ATOM 10687 O O . ARG D 1 142 ? 110.743 31.174 61.118 1.00 85.10 142 ARG D O 1
ATOM 10695 N N . GLN D 1 143 ? 113.003 31.252 61.141 1.00 84.06 143 GLN D N 1
ATOM 10696 C CA . GLN D 1 143 ? 113.125 30.905 62.550 1.00 82.81 143 GLN D CA 1
ATOM 10697 C C . GLN D 1 143 ? 112.305 31.878 63.395 1.00 81.29 143 GLN D C 1
ATOM 10698 O O . GLN D 1 143 ? 111.664 31.486 64.372 1.00 80.15 143 GLN D O 1
ATOM 10704 N N . LYS D 1 144 ? 112.318 33.147 63.001 1.00 79.91 144 LYS D N 1
ATOM 10705 C CA . LYS D 1 144 ? 111.570 34.170 63.712 1.00 79.57 144 LYS D CA 1
ATOM 10706 C C . LYS D 1 144 ? 110.088 33.801 63.793 1.00 79.41 144 LYS D C 1
ATOM 10707 O O . LYS D 1 144 ? 109.541 33.635 64.883 1.00 79.50 144 LYS D O 1
ATOM 10713 N N . ALA D 1 145 ? 109.449 33.662 62.634 1.00 78.87 145 ALA D N 1
ATOM 10714 C CA . ALA D 1 145 ? 108.031 33.324 62.571 1.00 78.27 145 ALA D CA 1
ATOM 10715 C C . ALA D 1 145 ? 107.725 31.960 63.173 1.00 78.35 145 ALA D C 1
ATOM 10716 O O . ALA D 1 145 ? 106.633 31.738 63.696 1.00 77.67 145 ALA D O 1
ATOM 10718 N N . ALA D 1 146 ? 108.689 31.050 63.093 1.00 79.11 146 ALA D N 1
ATOM 10719 C CA . ALA D 1 146 ? 108.524 29.702 63.631 1.00 80.19 146 ALA D CA 1
ATOM 10720 C C . ALA D 1 146 ? 108.287 29.726 65.136 1.00 80.93 146 ALA D C 1
ATOM 10721 O O . ALA D 1 146 ? 107.605 28.856 65.678 1.00 80.58 146 ALA D O 1
ATOM 10723 N N . GLU D 1 147 ? 108.862 30.717 65.812 1.00 81.80 147 GLU D N 1
ATOM 10724 C CA . GLU D 1 147 ? 108.686 30.834 67.252 1.00 82.27 147 GLU D CA 1
ATOM 10725 C C . GLU D 1 147 ? 107.394 31.585 67.542 1.00 82.24 147 GLU D C 1
ATOM 10726 O O . GLU D 1 147 ? 106.663 31.229 68.464 1.00 82.99 147 GLU D O 1
ATOM 10732 N N . ILE D 1 148 ? 107.111 32.622 66.758 1.00 81.74 148 ILE D N 1
ATOM 10733 C CA . ILE D 1 148 ? 105.879 33.379 66.949 1.00 81.45 148 ILE D CA 1
ATOM 10734 C C . ILE D 1 148 ? 104.751 32.363 66.846 1.00 82.10 148 ILE D C 1
ATOM 10735 O O . ILE D 1 148 ? 103.733 32.462 67.528 1.00 81.80 148 ILE D O 1
ATOM 10740 N N . LEU D 1 149 ? 104.967 31.376 65.985 1.00 82.93 149 LEU D N 1
ATOM 10741 C CA . LEU D 1 149 ? 104.010 30.312 65.735 1.00 84.00 149 LEU D CA 1
ATOM 10742 C C . LEU D 1 149 ? 103.947 29.296 66.876 1.00 84.40 149 LEU D C 1
ATOM 10743 O O . LEU D 1 149 ? 102.878 29.041 67.430 1.00 83.90 149 LEU D O 1
ATOM 10748 N N . ARG D 1 150 ? 105.095 28.725 67.228 1.00 84.80 150 ARG D N 1
ATOM 10749 C CA . ARG D 1 150 ? 105.164 27.722 68.287 1.00 85.40 150 ARG D CA 1
ATOM 10750 C C . ARG D 1 150 ? 104.798 28.252 69.670 1.00 85.47 150 ARG D C 1
ATOM 10751 O O . ARG D 1 150 ? 104.290 27.512 70.513 1.00 85.41 150 ARG D O 1
ATOM 10759 N N . GLN D 1 151 ? 105.056 29.533 69.900 1.00 85.63 151 GLN D N 1
ATOM 10760 C CA . GLN D 1 151 ? 104.765 30.146 71.186 1.00 86.10 151 GLN D CA 1
ATOM 10761 C C . GLN D 1 151 ? 103.458 30.931 71.134 1.00 86.22 151 GLN D C 1
ATOM 10762 O O . GLN D 1 151 ? 103.464 32.150 70.961 1.00 86.36 151 GLN D O 1
ATOM 10768 N N . ARG D 1 152 ? 102.342 30.219 71.279 1.00 86.42 152 ARG D N 1
ATOM 10769 C CA . ARG D 1 152 ? 101.008 30.822 71.262 1.00 86.82 152 ARG D CA 1
ATOM 10770 C C . ARG D 1 152 ? 99.906 29.763 71.332 1.00 86.55 152 ARG D C 1
ATOM 10771 O O . ARG D 1 152 ? 99.985 28.734 70.662 1.00 86.16 152 ARG D O 1
ATOM 10779 N N . ASP D 1 153 ? 98.886 30.018 72.149 1.00 86.55 153 ASP D N 1
ATOM 10780 C CA . ASP D 1 153 ? 97.770 29.086 72.294 1.00 86.37 153 ASP D CA 1
ATOM 10781 C C . ASP D 1 153 ? 96.473 29.669 71.736 1.00 85.99 153 ASP D C 1
ATOM 10782 O O . ASP D 1 153 ? 95.703 30.316 72.446 1.00 85.34 153 ASP D O 1
ATOM 10787 N N . ILE D 1 154 ? 96.244 29.437 70.450 1.00 85.74 154 ILE D N 1
ATOM 10788 C CA . ILE D 1 154 ? 95.044 29.918 69.781 1.00 85.49 154 ILE D CA 1
ATOM 10789 C C . ILE D 1 154 ? 93.809 29.234 70.363 1.00 85.76 154 ILE D C 1
ATOM 10790 O O . ILE D 1 154 ? 92.689 29.731 70.238 1.00 85.09 154 ILE D O 1
ATOM 10795 N N . PHE D 1 155 ? 94.030 28.100 71.019 1.00 86.42 155 PHE D N 1
ATOM 10796 C CA . PHE D 1 155 ? 92.953 27.330 71.633 1.00 87.17 155 PHE D CA 1
ATOM 10797 C C . PHE D 1 155 ? 92.603 27.832 73.040 1.00 87.58 155 PHE D C 1
ATOM 10798 O O . PHE D 1 155 ? 93.475 27.954 73.904 1.00 87.47 155 PHE D O 1
ATOM 10806 N N . THR D 1 156 ? 91.324 28.120 73.267 1.00 87.87 156 THR D N 1
ATOM 10807 C CA . THR D 1 156 ? 90.873 28.586 74.575 1.00 88.36 156 THR D CA 1
ATOM 10808 C C . THR D 1 156 ? 90.910 27.445 75.589 1.00 88.86 156 THR D C 1
ATOM 10809 O O . THR D 1 156 ? 90.516 26.320 75.279 1.00 88.68 156 THR D O 1
ATOM 10813 N N . PRO D 1 157 ? 91.393 27.723 76.814 1.00 89.19 157 PRO D N 1
ATOM 10814 C CA . PRO D 1 157 ? 91.475 26.709 77.871 1.00 89.35 157 PRO D CA 1
ATOM 10815 C C . PRO D 1 157 ? 90.102 26.104 78.157 1.00 89.72 157 PRO D C 1
ATOM 10816 O O . PRO D 1 157 ? 89.932 24.882 78.135 1.00 88.72 157 PRO D O 1
ATOM 10820 N N . ARG D 1 158 ? 89.127 26.974 78.418 1.00 90.67 158 ARG D N 1
ATOM 10821 C CA . ARG D 1 158 ? 87.762 26.542 78.700 1.00 91.73 158 ARG D CA 1
ATOM 10822 C C . ARG D 1 158 ? 87.224 25.798 77.486 1.00 91.58 158 ARG D C 1
ATOM 10823 O O . ARG D 1 158 ? 86.146 25.208 77.530 1.00 91.75 158 ARG D O 1
ATOM 10831 N N . CYS D 1 159 ? 87.992 25.839 76.403 1.00 91.43 159 CYS D N 1
ATOM 10832 C CA . CYS D 1 159 ? 87.623 25.175 75.162 1.00 90.85 159 CYS D CA 1
ATOM 10833 C C . CYS D 1 159 ? 88.393 23.865 75.049 1.00 90.50 159 CYS D C 1
ATOM 10834 O O . CYS D 1 159 ? 87.800 22.786 75.006 1.00 89.67 159 CYS D O 1
ATOM 10837 N N . ARG D 1 160 ? 89.717 23.968 75.011 1.00 90.61 160 ARG D N 1
ATOM 10838 C CA . ARG D 1 160 ? 90.568 22.792 74.908 1.00 91.82 160 ARG D CA 1
ATOM 10839 C C . ARG D 1 160 ? 90.214 21.799 76.013 1.00 92.38 160 ARG D C 1
ATOM 10840 O O . ARG D 1 160 ? 90.282 20.581 75.819 1.00 92.16 160 ARG D O 1
ATOM 10848 N N . GLN D 1 161 ? 89.828 22.324 77.171 1.00 92.55 161 GLN D N 1
ATOM 10849 C CA . GLN D 1 161 ? 89.448 21.474 78.287 1.00 92.78 161 GLN D CA 1
ATOM 10850 C C . GLN D 1 161 ? 88.203 20.699 77.881 1.00 92.82 161 GLN D C 1
ATOM 10851 O O . GLN D 1 161 ? 88.118 19.485 78.084 1.00 92.60 161 GLN D O 1
ATOM 10857 N N . LEU D 1 162 ? 87.245 21.408 77.290 1.00 92.67 162 LEU D N 1
ATOM 10858 C CA . LEU D 1 162 ? 86.003 20.791 76.849 1.00 92.84 162 LEU D CA 1
ATOM 10859 C C . LEU D 1 162 ? 86.268 19.669 75.850 1.00 93.34 162 LEU D C 1
ATOM 10860 O O . LEU D 1 162 ? 85.533 18.682 75.811 1.00 93.05 162 LEU D O 1
ATOM 10865 N N . LEU D 1 163 ? 87.315 19.818 75.041 1.00 93.65 163 LEU D N 1
ATOM 10866 C CA . LEU D 1 163 ? 87.655 18.783 74.070 1.00 94.15 163 LEU D CA 1
ATOM 10867 C C . LEU D 1 163 ? 87.932 17.502 74.842 1.00 94.85 163 LEU D C 1
ATOM 10868 O O . LEU D 1 163 ? 87.263 16.489 74.645 1.00 94.86 163 LEU D O 1
ATOM 10873 N N . GLU D 1 164 ? 88.920 17.560 75.729 1.00 95.51 164 GLU D N 1
ATOM 10874 C CA . GLU D 1 164 ? 89.281 16.412 76.548 1.00 95.92 164 GLU D CA 1
ATOM 10875 C C . GLU D 1 164 ? 88.050 15.939 77.313 1.00 95.72 164 GLU D C 1
ATOM 10876 O O . GLU D 1 164 ? 87.996 14.806 77.789 1.00 95.40 164 GLU D O 1
ATOM 10882 N N . GLU D 1 165 ? 87.061 16.819 77.420 1.00 95.72 165 GLU D N 1
ATOM 10883 C CA . GLU D 1 165 ? 85.828 16.501 78.125 1.00 96.13 165 GLU D CA 1
ATOM 10884 C C . GLU D 1 165 ? 84.996 15.497 77.311 1.00 95.87 165 GLU D C 1
ATOM 10885 O O . GLU D 1 165 ? 84.196 14.749 77.874 1.00 95.60 165 GLU D O 1
ATOM 10891 N N . TYR D 1 166 ? 85.197 15.474 75.993 1.00 95.47 166 TYR D N 1
ATOM 10892 C CA . TYR D 1 166 ? 84.468 14.549 75.121 1.00 95.15 166 TYR D CA 1
ATOM 10893 C C . TYR D 1 166 ? 85.044 13.136 75.133 1.00 94.87 166 TYR D C 1
ATOM 10894 O O . TYR D 1 166 ? 84.295 12.161 75.125 1.00 94.54 166 TYR D O 1
ATOM 10903 N N . GLU D 1 167 ? 86.371 13.024 75.134 1.00 94.60 167 GLU D N 1
ATOM 10904 C CA . GLU D 1 167 ? 87.020 11.713 75.145 1.00 94.58 167 GLU D CA 1
ATOM 10905 C C . GLU D 1 167 ? 86.622 10.955 76.410 1.00 94.83 167 GLU D C 1
ATOM 10906 O O . GLU D 1 167 ? 86.929 9.769 76.565 1.00 94.78 167 GLU D O 1
ATOM 10912 N N . GLN D 1 168 ? 85.947 11.657 77.315 1.00 94.58 168 GLN D N 1
ATOM 10913 C CA . GLN D 1 168 ? 85.501 11.069 78.568 1.00 94.08 168 GLN D CA 1
ATOM 10914 C C . GLN D 1 168 ? 83.993 10.820 78.493 1.00 93.91 168 GLN D C 1
ATOM 10915 O O . GLN D 1 168 ? 83.536 9.677 78.562 1.00 94.02 168 GLN D O 1
ATOM 10921 N N . GLN D 1 169 ? 83.228 11.894 78.336 1.00 93.68 169 GLN D N 1
ATOM 10922 C CA . GLN D 1 169 ? 81.777 11.790 78.244 1.00 93.71 169 GLN D CA 1
ATOM 10923 C C . GLN D 1 169 ? 81.380 10.890 77.076 1.00 93.46 169 GLN D C 1
ATOM 10924 O O . GLN D 1 169 ? 80.632 9.926 77.243 1.00 92.88 169 GLN D O 1
ATOM 10930 N N . GLY D 1 170 ? 81.896 11.214 75.895 1.00 93.67 170 GLY D N 1
ATOM 10931 C CA . GLY D 1 170 ? 81.580 10.449 74.704 1.00 93.57 170 GLY D CA 1
ATOM 10932 C C . GLY D 1 170 ? 80.505 11.163 73.908 1.00 93.72 170 GLY D C 1
ATOM 10933 O O . GLY D 1 170 ? 80.221 10.810 72.762 1.00 93.24 170 GLY D O 1
ATOM 10934 N N . GLY D 1 171 ? 79.909 12.180 74.527 1.00 94.08 171 GLY D N 1
ATOM 10935 C CA . GLY D 1 171 ? 78.858 12.950 73.884 1.00 94.33 171 GLY D CA 1
ATOM 10936 C C . GLY D 1 171 ? 78.292 13.991 74.833 1.00 94.63 171 GLY D C 1
ATOM 10937 O O . GLY D 1 171 ? 77.647 13.649 75.827 1.00 94.67 171 GLY D O 1
ATOM 10938 N N . PHE D 1 172 ? 78.523 15.264 74.520 1.00 94.41 172 PHE D N 1
ATOM 10939 C CA . PHE D 1 172 ? 78.058 16.364 75.357 1.00 94.27 172 PHE D CA 1
ATOM 10940 C C . PHE D 1 172 ? 76.561 16.591 75.490 1.00 93.93 172 PHE D C 1
ATOM 10941 O O . PHE D 1 172 ? 75.751 16.106 74.698 1.00 94.25 172 PHE D O 1
ATOM 10949 N N . ASN D 1 173 ? 76.223 17.361 76.517 1.00 93.31 173 ASN D N 1
ATOM 10950 C CA . ASN D 1 173 ? 74.853 17.726 76.835 1.00 93.09 173 ASN D CA 1
ATOM 10951 C C . ASN D 1 173 ? 74.494 18.954 76.007 1.00 92.83 173 ASN D C 1
ATOM 10952 O O . ASN D 1 173 ? 75.250 19.342 75.122 1.00 93.34 173 ASN D O 1
ATOM 10957 N N . GLU D 1 174 ? 73.354 19.573 76.295 1.00 92.47 174 GLU D N 1
ATOM 10958 C CA . GLU D 1 174 ? 72.930 20.751 75.541 1.00 92.23 174 GLU D CA 1
ATOM 10959 C C . GLU D 1 174 ? 73.440 22.066 76.125 1.00 91.19 174 GLU D C 1
ATOM 10960 O O . GLU D 1 174 ? 73.103 23.140 75.623 1.00 90.60 174 GLU D O 1
ATOM 10966 N N . THR D 1 175 ? 74.246 21.985 77.182 1.00 90.08 175 THR D N 1
ATOM 10967 C CA . THR D 1 175 ? 74.795 23.183 77.812 1.00 88.98 175 THR D CA 1
ATOM 10968 C C . THR D 1 175 ? 76.317 23.222 77.690 1.00 88.32 175 THR D C 1
ATOM 10969 O O . THR D 1 175 ? 76.872 24.189 77.175 1.00 87.90 175 THR D O 1
ATOM 10973 N N . GLN D 1 176 ? 76.987 22.174 78.164 1.00 87.59 176 GLN D N 1
ATOM 10974 C CA . GLN D 1 176 ? 78.444 22.087 78.084 1.00 87.12 176 GLN D CA 1
ATOM 10975 C C . GLN D 1 176 ? 78.862 22.182 76.625 1.00 86.96 176 GLN D C 1
ATOM 10976 O O . GLN D 1 176 ? 79.880 22.792 76.295 1.00 86.70 176 GLN D O 1
ATOM 10982 N N . ALA D 1 177 ? 78.068 21.564 75.756 1.00 86.76 177 ALA D N 1
ATOM 10983 C CA . ALA D 1 177 ? 78.339 21.581 74.326 1.00 86.70 177 ALA D CA 1
ATOM 10984 C C . ALA D 1 177 ? 77.982 22.952 73.771 1.00 86.50 177 ALA D C 1
ATOM 10985 O O . ALA D 1 177 ? 78.814 23.627 73.167 1.00 86.27 177 ALA D O 1
ATOM 10987 N N . GLN D 1 178 ? 76.737 23.359 73.987 1.00 86.45 178 GLN D N 1
ATOM 10988 C CA . GLN D 1 178 ? 76.265 24.651 73.519 1.00 86.95 178 GLN D CA 1
ATOM 10989 C C . GLN D 1 178 ? 77.206 25.730 74.060 1.00 86.54 178 GLN D C 1
ATOM 10990 O O . GLN D 1 178 ? 77.190 26.876 73.614 1.00 86.08 178 GLN D O 1
ATOM 10996 N N . GLU D 1 179 ? 78.039 25.334 75.017 1.00 86.41 179 GLU D N 1
ATOM 10997 C CA . GLU D 1 179 ? 79.015 26.219 75.646 1.00 86.15 179 GLU D CA 1
ATOM 10998 C C . GLU D 1 179 ? 80.262 26.264 74.761 1.00 85.18 179 GLU D C 1
ATOM 10999 O O . GLU D 1 179 ? 80.886 27.307 74.579 1.00 84.27 179 GLU D O 1
ATOM 11005 N N . PHE D 1 180 ? 80.607 25.107 74.212 1.00 84.86 180 PHE D N 1
ATOM 11006 C CA . PHE D 1 180 ? 81.767 24.955 73.345 1.00 84.25 180 PHE D CA 1
ATOM 11007 C C . PHE D 1 180 ? 81.709 25.870 72.119 1.00 83.40 180 PHE D C 1
ATOM 11008 O O . PHE D 1 180 ? 82.679 26.572 71.822 1.00 82.63 180 PHE D O 1
ATOM 11016 N N . VAL D 1 181 ? 80.577 25.869 71.417 1.00 82.55 181 VAL D N 1
ATOM 11017 C CA . VAL D 1 181 ? 80.423 26.698 70.222 1.00 82.25 181 VAL D CA 1
ATOM 11018 C C . VAL D 1 181 ? 80.726 28.163 70.516 1.00 82.16 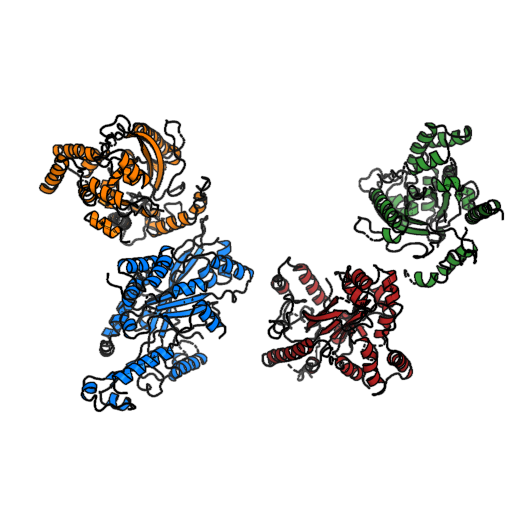181 VAL D C 1
ATOM 11019 O O . VAL D 1 181 ? 80.937 28.956 69.600 1.00 82.05 181 VAL D O 1
ATOM 11023 N N . GLN D 1 182 ? 80.749 28.515 71.797 1.00 82.51 182 GLN D N 1
ATOM 11024 C CA . GLN D 1 182 ? 81.024 29.889 72.213 1.00 82.56 182 GLN D CA 1
ATOM 11025 C C . GLN D 1 182 ? 82.475 30.066 72.659 1.00 82.32 182 GLN D C 1
ATOM 11026 O O . GLN D 1 182 ? 83.062 31.134 72.479 1.00 81.71 182 GLN D O 1
ATOM 11032 N N . GLU D 1 183 ? 83.054 29.012 73.228 1.00 82.29 183 GLU D N 1
ATOM 11033 C CA . GLU D 1 183 ? 84.426 29.076 73.709 1.00 82.38 183 GLU D CA 1
ATOM 11034 C C . GLU D 1 183 ? 85.426 28.883 72.581 1.00 82.64 183 GLU D C 1
ATOM 11035 O O . GLU D 1 183 ? 86.551 29.379 72.651 1.00 82.35 183 GLU D O 1
ATOM 11041 N N . ALA D 1 184 ? 85.017 28.158 71.544 1.00 83.18 184 ALA D N 1
ATOM 11042 C CA . ALA D 1 184 ? 85.880 27.923 70.389 1.00 82.86 184 ALA D CA 1
ATOM 11043 C C . ALA D 1 184 ? 85.798 29.172 69.524 1.00 82.73 184 ALA D C 1
ATOM 11044 O O . ALA D 1 184 ? 86.772 29.586 68.894 1.00 82.77 184 ALA D O 1
ATOM 11046 N N . LEU D 1 185 ? 84.612 29.764 69.519 1.00 82.16 185 LEU D N 1
ATOM 11047 C CA . LEU D 1 185 ? 84.322 30.972 68.765 1.00 82.28 185 LEU D CA 1
ATOM 11048 C C . LEU D 1 185 ? 85.349 32.080 69.041 1.00 82.11 185 LEU D C 1
ATOM 11049 O O . LEU D 1 185 ? 85.638 32.903 68.172 1.00 81.15 185 LEU D O 1
ATOM 11054 N N . GLU D 1 186 ? 85.904 32.089 70.250 1.00 82.39 186 GLU D N 1
ATOM 11055 C CA . GLU D 1 186 ? 86.885 33.102 70.642 1.00 82.60 186 GLU D CA 1
ATOM 11056 C C . GLU D 1 186 ? 88.131 33.091 69.755 1.00 81.58 186 GLU D C 1
ATOM 11057 O O . GLU D 1 186 ? 88.779 34.121 69.568 1.00 81.09 186 GLU D O 1
ATOM 11063 N N . THR D 1 187 ? 88.458 31.931 69.202 1.00 80.48 187 THR D N 1
ATOM 11064 C CA . THR D 1 187 ? 89.641 31.809 68.362 1.00 79.28 187 THR D CA 1
ATOM 11065 C C . THR D 1 187 ? 89.387 32.276 66.926 1.00 78.40 187 THR D C 1
ATOM 11066 O O . THR D 1 187 ? 90.222 32.067 66.044 1.00 78.40 187 THR D O 1
ATOM 11070 N N . PHE D 1 188 ? 88.244 32.919 66.698 1.00 77.30 188 PHE D N 1
ATOM 11071 C CA . PHE D 1 188 ? 87.900 33.398 65.364 1.00 76.31 188 PHE D CA 1
ATOM 11072 C C . PHE D 1 188 ? 87.538 34.886 65.261 1.00 76.40 188 PHE D C 1
ATOM 11073 O O . PHE D 1 188 ? 87.282 35.382 64.162 1.00 76.56 188 PHE D O 1
ATOM 11081 N N . ARG D 1 189 ? 87.511 35.600 66.387 1.00 75.97 189 ARG D N 1
ATOM 11082 C CA . ARG D 1 189 ? 87.203 37.034 66.362 1.00 75.59 189 ARG D CA 1
ATOM 11083 C C . ARG D 1 189 ? 88.403 37.762 65.760 1.00 73.68 189 ARG D C 1
ATOM 11084 O O . ARG D 1 189 ? 89.526 37.263 65.811 1.00 73.54 189 ARG D O 1
ATOM 11092 N N . TRP D 1 190 ? 88.172 38.937 65.189 1.00 71.07 190 TRP D N 1
ATOM 11093 C CA . TRP D 1 190 ? 89.258 39.708 64.597 1.00 69.19 190 TRP D CA 1
ATOM 11094 C C . TRP D 1 190 ? 89.840 40.638 65.660 1.00 69.21 190 TRP D C 1
ATOM 11095 O O . TRP D 1 190 ? 89.126 41.070 66.561 1.00 69.45 190 TRP D O 1
ATOM 11106 N N . HIS D 1 191 ? 91.135 40.932 65.568 1.00 69.29 191 HIS D N 1
ATOM 11107 C CA . HIS D 1 191 ? 91.790 41.830 66.523 1.00 69.72 191 HIS D CA 1
ATOM 11108 C C . HIS D 1 191 ? 92.752 42.797 65.830 1.00 69.60 191 HIS D C 1
ATOM 11109 O O . HIS D 1 191 ? 93.752 42.380 65.246 1.00 69.77 191 HIS D O 1
ATOM 11116 N N . GLN D 1 192 ? 92.444 44.089 65.904 1.00 69.41 192 GLN D N 1
ATOM 11117 C CA . GLN D 1 192 ? 93.263 45.124 65.276 1.00 70.21 192 GLN D CA 1
ATOM 11118 C C . GLN D 1 192 ? 94.740 45.081 65.660 1.00 70.26 192 GLN D C 1
ATOM 11119 O O . GLN D 1 192 ? 95.611 45.197 64.800 1.00 70.60 192 GLN D O 1
ATOM 11125 N N . LEU D 1 193 ? 95.023 44.924 66.948 1.00 70.51 193 LEU D N 1
ATOM 11126 C CA . LEU D 1 193 ? 96.402 44.877 67.414 1.00 70.10 193 LEU D CA 1
ATOM 11127 C C . LEU D 1 193 ? 97.156 43.687 66.836 1.00 69.84 193 LEU D C 1
ATOM 11128 O O . LEU D 1 193 ? 96.670 42.559 66.853 1.00 69.92 193 LEU D O 1
ATOM 11133 N N . ALA D 1 194 ? 98.343 43.946 66.302 1.00 69.96 194 ALA D N 1
ATOM 11134 C CA . ALA D 1 194 ? 99.160 42.884 65.730 1.00 70.21 194 ALA D CA 1
ATOM 11135 C C . ALA D 1 194 ? 99.908 42.185 66.858 1.00 70.08 194 ALA D C 1
ATOM 11136 O O . ALA D 1 194 ? 99.842 42.615 68.010 1.00 69.56 194 ALA D O 1
ATOM 11138 N N . THR D 1 195 ? 100.622 41.113 66.527 1.00 70.75 195 THR D N 1
ATOM 11139 C CA . THR D 1 195 ? 101.377 40.363 67.528 1.00 71.36 195 THR D CA 1
ATOM 11140 C C . THR D 1 195 ? 102.867 40.686 67.453 1.00 71.67 195 THR D C 1
ATOM 11141 O O . THR D 1 195 ? 103.677 40.107 68.176 1.00 71.28 195 THR D O 1
ATOM 11145 N N . VAL D 1 196 ? 103.220 41.617 66.573 1.00 72.15 196 VAL D N 1
ATOM 11146 C CA . VAL D 1 196 ? 104.606 42.022 66.400 1.00 73.03 196 VAL D CA 1
ATOM 11147 C C . VAL D 1 196 ? 104.682 43.501 66.057 1.00 74.51 196 VAL D C 1
ATOM 11148 O O . VAL D 1 196 ? 103.665 44.141 65.799 1.00 74.29 196 VAL D O 1
ATOM 11152 N N . ASP D 1 197 ? 105.895 44.041 66.057 1.00 76.14 197 ASP D N 1
ATOM 11153 C CA . ASP D 1 197 ? 106.100 45.443 65.728 1.00 77.37 197 ASP D CA 1
ATOM 11154 C C . ASP D 1 197 ? 105.857 45.630 64.235 1.00 78.94 197 ASP D C 1
ATOM 11155 O O . ASP D 1 197 ? 105.547 44.669 63.531 1.00 79.21 197 ASP D O 1
ATOM 11160 N N . GLU D 1 198 ? 106.008 46.859 63.751 1.00 79.78 198 GLU D N 1
ATOM 11161 C CA . GLU D 1 198 ? 105.788 47.143 62.339 1.00 80.79 198 GLU D CA 1
ATOM 11162 C C . GLU D 1 198 ? 106.892 46.605 61.430 1.00 81.65 198 GLU D C 1
ATOM 11163 O O . GLU D 1 198 ? 106.641 46.285 60.268 1.00 82.35 198 GLU D O 1
ATOM 11169 N N . GLU D 1 199 ? 108.108 46.502 61.955 1.00 82.35 199 GLU D N 1
ATOM 11170 C CA . GLU D 1 199 ? 109.239 46.009 61.170 1.00 82.71 199 GLU D CA 1
ATOM 11171 C C . GLU D 1 199 ? 109.095 44.535 60.782 1.00 81.90 199 GLU D C 1
ATOM 11172 O O . GLU D 1 199 ? 109.377 44.159 59.643 1.00 81.22 199 GLU D O 1
ATOM 11178 N N . THR D 1 200 ? 108.660 43.706 61.729 1.00 81.13 200 THR D N 1
ATOM 11179 C CA . THR D 1 200 ? 108.491 42.276 61.478 1.00 80.52 200 THR D CA 1
ATOM 11180 C C . THR D 1 200 ? 107.244 42.001 60.645 1.00 79.68 200 THR D C 1
ATOM 11181 O O . THR D 1 200 ? 107.172 40.995 59.937 1.00 79.32 200 THR D O 1
ATOM 11185 N N . TYR D 1 201 ? 106.268 42.900 60.734 1.00 79.37 201 TYR D N 1
ATOM 11186 C CA . TYR D 1 201 ? 105.022 42.764 59.988 1.00 78.77 201 TYR D CA 1
ATOM 11187 C C . TYR D 1 201 ? 105.230 43.132 58.525 1.00 78.49 201 TYR D C 1
ATOM 11188 O O . TYR D 1 201 ? 104.606 42.551 57.642 1.00 78.61 201 TYR D O 1
ATOM 11197 N N . ARG D 1 202 ? 106.107 44.097 58.269 1.00 78.32 202 ARG D N 1
ATOM 11198 C CA . ARG D 1 202 ? 106.386 44.502 56.899 1.00 78.53 202 ARG D CA 1
ATOM 11199 C C . ARG D 1 202 ? 107.375 43.547 56.247 1.00 79.00 202 ARG D C 1
ATOM 11200 O O . ARG D 1 202 ? 107.288 43.279 55.051 1.00 79.43 202 ARG D O 1
ATOM 11208 N N . ALA D 1 203 ? 108.308 43.028 57.038 1.00 79.82 203 ALA D N 1
ATOM 11209 C CA . ALA D 1 203 ? 109.311 42.103 56.525 1.00 80.54 203 ALA D CA 1
ATOM 11210 C C . ALA D 1 203 ? 108.657 40.848 55.956 1.00 81.06 203 ALA D C 1
ATOM 11211 O O . ALA D 1 203 ? 108.993 40.411 54.855 1.00 81.50 203 ALA D O 1
ATOM 11213 N N . LEU D 1 204 ? 107.723 40.267 56.701 1.00 81.47 204 LEU D N 1
ATOM 11214 C CA . LEU D 1 204 ? 107.043 39.067 56.233 1.00 82.31 204 LEU D CA 1
ATOM 11215 C C . LEU D 1 204 ? 106.117 39.409 55.072 1.00 82.94 204 LEU D C 1
ATOM 11216 O O . LEU D 1 204 ? 106.143 38.754 54.026 1.00 83.11 204 LEU D O 1
ATOM 11221 N N . HIS D 1 205 ? 105.305 40.444 55.257 1.00 82.81 205 HIS D N 1
ATOM 11222 C CA . HIS D 1 205 ? 104.376 40.865 54.219 1.00 82.55 205 HIS D CA 1
ATOM 11223 C C . HIS D 1 205 ? 105.118 41.161 52.917 1.00 81.92 205 HIS D C 1
ATOM 11224 O O . HIS D 1 205 ? 104.548 41.039 51.835 1.00 81.75 205 HIS D O 1
ATOM 11231 N N . ASN D 1 206 ? 106.390 41.540 53.026 1.00 81.02 206 ASN D N 1
ATOM 11232 C CA . ASN D 1 206 ? 107.196 41.836 51.843 1.00 80.39 206 ASN D CA 1
ATOM 11233 C C . ASN D 1 206 ? 107.264 40.606 50.948 1.00 80.09 206 ASN D C 1
ATOM 11234 O O . ASN D 1 206 ? 107.517 40.716 49.748 1.00 80.53 206 ASN D O 1
ATOM 11239 N N . GLU D 1 207 ? 107.056 39.431 51.536 1.00 79.05 207 GLU D N 1
ATOM 11240 C CA . GLU D 1 207 ? 107.079 38.201 50.760 1.00 78.67 207 GLU D CA 1
ATOM 11241 C C . GLU D 1 207 ? 105.778 37.431 50.924 1.00 78.26 207 GLU D C 1
ATOM 11242 O O . GLU D 1 207 ? 105.727 36.381 51.564 1.00 78.17 207 GLU D O 1
ATOM 11248 N N . HIS D 1 208 ? 104.725 37.984 50.330 1.00 78.30 208 HIS D N 1
ATOM 11249 C CA . HIS D 1 208 ? 103.383 37.413 50.358 1.00 77.75 208 HIS D CA 1
ATOM 11250 C C . HIS D 1 208 ? 102.631 37.816 51.624 1.00 77.12 208 HIS D C 1
ATOM 11251 O O . HIS D 1 208 ? 103.021 37.469 52.741 1.00 77.04 208 HIS D O 1
ATOM 11258 N N . ARG D 1 209 ? 101.547 38.559 51.428 1.00 76.31 209 ARG D N 1
ATOM 11259 C CA . ARG D 1 209 ? 100.714 39.039 52.520 1.00 75.11 209 ARG D CA 1
ATOM 11260 C C . ARG D 1 209 ? 100.082 37.894 53.301 1.00 74.47 209 ARG D C 1
ATOM 11261 O O . ARG D 1 209 ? 99.391 38.115 54.294 1.00 74.59 209 ARG D O 1
ATOM 11269 N N . LEU D 1 210 ? 100.323 36.668 52.856 1.00 73.37 210 LEU D N 1
ATOM 11270 C CA . LEU D 1 210 ? 99.770 35.508 53.535 1.00 72.72 210 LEU D CA 1
ATOM 11271 C C . LEU D 1 210 ? 100.411 35.277 54.899 1.00 71.74 210 LEU D C 1
ATOM 11272 O O . LEU D 1 210 ? 99.727 35.207 55.915 1.00 70.85 210 LEU D O 1
ATOM 11277 N N . ILE D 1 211 ? 101.732 35.156 54.914 1.00 71.54 211 ILE D N 1
ATOM 11278 C CA . ILE D 1 211 ? 102.452 34.905 56.151 1.00 72.13 211 ILE D CA 1
ATOM 11279 C C . ILE D 1 211 ? 102.102 35.894 57.259 1.00 72.20 211 ILE D C 1
ATOM 11280 O O . ILE D 1 211 ? 101.718 35.491 58.358 1.00 72.64 211 ILE D O 1
ATOM 11285 N N . ALA D 1 212 ? 102.227 37.184 56.970 1.00 72.34 212 ALA D N 1
ATOM 11286 C CA . ALA D 1 212 ? 101.931 38.219 57.958 1.00 72.39 212 ALA D CA 1
ATOM 11287 C C . ALA D 1 212 ? 100.530 38.078 58.539 1.00 72.78 212 ALA D C 1
ATOM 11288 O O . ALA D 1 212 ? 100.304 38.363 59.711 1.00 73.02 212 ALA D O 1
ATOM 11290 N N . ASP D 1 213 ? 99.589 37.641 57.714 1.00 73.69 213 ASP D N 1
ATOM 11291 C CA . ASP D 1 213 ? 98.214 37.471 58.159 1.00 74.47 213 ASP D CA 1
ATOM 11292 C C . ASP D 1 213 ? 98.104 36.227 59.025 1.00 74.99 213 ASP D C 1
ATOM 11293 O O . ASP D 1 213 ? 97.250 36.140 59.905 1.00 75.27 213 ASP D O 1
ATOM 11298 N N . VAL D 1 214 ? 98.980 35.266 58.766 1.00 75.77 214 VAL D N 1
ATOM 11299 C CA . VAL D 1 214 ? 98.981 34.012 59.502 1.00 76.69 214 VAL D CA 1
ATOM 11300 C C . VAL D 1 214 ? 99.796 34.099 60.788 1.00 77.27 214 VAL D C 1
ATOM 11301 O O . VAL D 1 214 ? 99.495 33.415 61.766 1.00 77.46 214 VAL D O 1
ATOM 11305 N N . VAL D 1 215 ? 100.815 34.952 60.792 1.00 77.52 215 VAL D N 1
ATOM 11306 C CA . VAL D 1 215 ? 101.680 35.081 61.958 1.00 77.87 215 VAL D CA 1
ATOM 11307 C C . VAL D 1 215 ? 101.500 36.360 62.775 1.00 78.01 215 VAL D C 1
ATOM 11308 O O . VAL D 1 215 ? 101.528 36.325 64.005 1.00 78.85 215 VAL D O 1
ATOM 11312 N N . CYS D 1 216 ? 101.310 37.485 62.098 1.00 77.33 216 CYS D N 1
ATOM 11313 C CA . CYS D 1 216 ? 101.168 38.759 62.788 1.00 76.19 216 CYS D CA 1
ATOM 11314 C C . CYS D 1 216 ? 99.837 39.010 63.479 1.00 75.58 216 CYS D C 1
ATOM 11315 O O . CYS D 1 216 ? 99.471 40.160 63.724 1.00 75.65 216 CYS D O 1
ATOM 11318 N N . PHE D 1 217 ? 99.112 37.947 63.802 1.00 74.65 217 PHE D N 1
ATOM 11319 C CA . PHE D 1 217 ? 97.839 38.109 64.488 1.00 73.89 217 PHE D CA 1
ATOM 11320 C C . PHE D 1 217 ? 97.580 37.000 65.489 1.00 73.70 217 PHE D C 1
ATOM 11321 O O . PHE D 1 217 ? 98.158 35.918 65.397 1.00 73.12 217 PHE D O 1
ATOM 11329 N N . PRO D 1 218 ? 96.705 37.265 66.471 1.00 73.91 218 PRO D N 1
ATOM 11330 C CA . PRO D 1 218 ? 96.344 36.305 67.517 1.00 73.61 218 PRO D CA 1
ATOM 11331 C C . PRO D 1 218 ? 95.923 34.960 66.945 1.00 73.31 218 PRO D C 1
ATOM 11332 O O . PRO D 1 218 ? 96.744 34.223 66.397 1.00 73.82 218 PRO D O 1
ATOM 11336 N N . GLY D 1 219 ? 94.641 34.641 67.079 1.00 72.57 219 GLY D N 1
ATOM 11337 C CA . GLY D 1 219 ? 94.149 33.379 66.562 1.00 71.86 219 GLY D CA 1
ATOM 11338 C C . GLY D 1 219 ? 94.072 33.412 65.051 1.00 70.77 219 GLY D C 1
ATOM 11339 O O . GLY D 1 219 ? 94.812 34.150 64.399 1.00 70.84 219 GLY D O 1
ATOM 11340 N N . CYS D 1 220 ? 93.186 32.601 64.485 1.00 69.57 220 CYS D N 1
ATOM 11341 C CA . CYS D 1 220 ? 93.016 32.581 63.043 1.00 68.09 220 CYS D CA 1
ATOM 11342 C C . CYS D 1 220 ? 91.628 33.121 62.723 1.00 66.13 220 CYS D C 1
ATOM 11343 O O . CYS D 1 220 ? 90.638 32.391 62.734 1.00 64.95 220 CYS D O 1
ATOM 11346 N N . HIS D 1 221 ? 91.566 34.420 62.454 1.00 64.52 221 HIS D N 1
ATOM 11347 C CA . HIS D 1 221 ? 90.309 35.072 62.132 1.00 63.98 221 HIS D CA 1
ATOM 11348 C C . HIS D 1 221 ? 89.760 34.638 60.783 1.00 63.41 221 HIS D C 1
ATOM 11349 O O . HIS D 1 221 ? 90.508 34.296 59.870 1.00 63.05 221 HIS D O 1
ATOM 11356 N N . ILE D 1 222 ? 88.439 34.659 60.673 1.00 63.15 222 ILE D N 1
ATOM 11357 C CA . ILE D 1 222 ? 87.747 34.285 59.450 1.00 62.82 222 ILE D CA 1
ATOM 11358 C C . ILE D 1 222 ? 88.344 34.995 58.236 1.00 63.61 222 ILE D C 1
ATOM 11359 O O . ILE D 1 222 ? 88.374 36.225 58.182 1.00 63.79 222 ILE D O 1
ATOM 11364 N N . ASN D 1 223 ? 88.828 34.213 57.273 1.00 64.29 223 ASN D N 1
ATOM 11365 C CA . ASN D 1 223 ? 89.398 34.767 56.044 1.00 64.69 223 ASN D CA 1
ATOM 11366 C C . ASN D 1 223 ? 88.214 35.329 55.263 1.00 63.49 223 ASN D C 1
ATOM 11367 O O . ASN D 1 223 ? 88.290 36.407 54.670 1.00 62.86 223 ASN D O 1
ATOM 11372 N N . HIS D 1 224 ? 87.120 34.574 55.279 1.00 62.28 224 HIS D N 1
ATOM 11373 C CA . HIS D 1 224 ? 85.880 34.962 54.625 1.00 61.37 224 HIS D CA 1
ATOM 11374 C C . HIS D 1 224 ? 84.807 33.910 54.859 1.00 60.86 224 HIS D C 1
ATOM 11375 O O . HIS D 1 224 ? 85.103 32.748 55.144 1.00 60.57 224 HIS D O 1
ATOM 11382 N N . LEU D 1 225 ? 83.555 34.341 54.776 1.00 60.50 225 LEU D N 1
ATOM 11383 C CA . LEU D 1 225 ? 82.419 33.455 54.963 1.00 60.28 225 LEU D CA 1
ATOM 11384 C C . LEU D 1 225 ? 81.627 33.590 53.669 1.00 60.87 225 LEU D C 1
ATOM 11385 O O . LEU D 1 225 ? 81.307 34.704 53.248 1.00 60.58 225 LEU D O 1
ATOM 11390 N N . THR D 1 226 ? 81.311 32.461 53.040 1.00 61.04 226 THR D N 1
ATOM 11391 C CA . THR D 1 226 ? 80.610 32.489 51.763 1.00 60.64 226 THR D CA 1
ATOM 11392 C C . THR D 1 226 ? 79.208 31.899 51.731 1.00 60.60 226 THR D C 1
ATOM 11393 O O . THR D 1 226 ? 78.981 30.773 52.179 1.00 59.80 226 THR D O 1
ATOM 11397 N N . PRO D 1 227 ? 78.244 32.673 51.201 1.00 60.82 227 PRO D N 1
ATOM 11398 C CA . PRO D 1 227 ? 76.839 32.271 51.073 1.00 60.61 227 PRO D CA 1
ATOM 11399 C C . PRO D 1 227 ? 76.709 31.542 49.740 1.00 59.81 227 PRO D C 1
ATOM 11400 O O . PRO D 1 227 ? 77.664 31.510 48.958 1.00 59.20 227 PRO D O 1
ATOM 11404 N N . ARG D 1 228 ? 75.533 30.981 49.472 1.00 58.91 228 ARG D N 1
ATOM 11405 C CA . ARG D 1 228 ? 75.306 30.256 48.224 1.00 57.30 228 ARG D CA 1
ATOM 11406 C C . ARG D 1 228 ? 74.124 30.788 47.408 1.00 55.99 228 ARG D C 1
ATOM 11407 O O . ARG D 1 228 ? 72.989 30.803 47.878 1.00 55.26 228 ARG D O 1
ATOM 11415 N N . THR D 1 229 ? 74.400 31.205 46.176 1.00 55.26 229 THR D N 1
ATOM 11416 C CA . THR D 1 229 ? 73.368 31.734 45.285 1.00 54.93 229 THR D CA 1
ATOM 11417 C C . THR D 1 229 ? 73.029 30.792 44.140 1.00 54.25 229 THR D C 1
ATOM 11418 O O . THR D 1 229 ? 73.817 29.920 43.782 1.00 53.88 229 THR D O 1
ATOM 11422 N N . LEU D 1 230 ? 71.850 30.994 43.562 1.00 54.53 230 LEU D N 1
ATOM 11423 C CA . LEU D 1 230 ? 71.387 30.202 42.427 1.00 54.46 230 LEU D CA 1
ATOM 11424 C C . LEU D 1 230 ? 71.613 31.017 41.157 1.00 55.23 230 LEU D C 1
ATOM 11425 O O . LEU D 1 230 ? 70.989 30.764 40.123 1.00 55.80 230 LEU D O 1
ATOM 11430 N N . ASP D 1 231 ? 72.494 32.010 41.257 1.00 54.56 231 ASP D N 1
ATOM 11431 C CA . ASP D 1 231 ? 72.845 32.864 40.129 1.00 54.84 231 ASP D CA 1
ATOM 11432 C C . ASP D 1 231 ? 73.954 33.835 40.529 1.00 56.06 231 ASP D C 1
ATOM 11433 O O . ASP D 1 231 ? 73.688 34.978 40.896 1.00 56.01 231 ASP D O 1
ATOM 11438 N N . ILE D 1 232 ? 75.197 33.371 40.469 1.00 56.68 232 ILE D N 1
ATOM 11439 C CA . ILE D 1 232 ? 76.333 34.212 40.818 1.00 57.20 232 ILE D CA 1
ATOM 11440 C C . ILE D 1 232 ? 76.478 35.268 39.729 1.00 58.25 232 ILE D C 1
ATOM 11441 O O . ILE D 1 232 ? 77.088 36.317 39.938 1.00 58.88 232 ILE D O 1
ATOM 11446 N N . ASP D 1 233 ? 75.905 34.979 38.564 1.00 59.07 233 ASP D N 1
ATOM 11447 C CA . ASP D 1 233 ? 75.948 35.901 37.436 1.00 60.03 233 ASP D CA 1
ATOM 11448 C C . ASP D 1 233 ? 75.147 37.139 37.822 1.00 59.54 233 ASP D C 1
ATOM 11449 O O . ASP D 1 233 ? 75.610 38.267 37.656 1.00 59.34 233 ASP D O 1
ATOM 11454 N N . ARG D 1 234 ? 73.943 36.909 38.342 1.00 58.95 234 ARG D N 1
ATOM 11455 C CA . ARG D 1 234 ? 73.058 37.984 38.777 1.00 59.28 234 ARG D CA 1
ATOM 11456 C C . ARG D 1 234 ? 73.704 38.679 39.965 1.00 58.49 234 ARG D C 1
ATOM 11457 O O . ARG D 1 234 ? 73.912 39.894 39.951 1.00 59.19 234 ARG D O 1
ATOM 11465 N N . VAL D 1 235 ? 74.010 37.898 40.994 1.00 56.86 235 VAL D N 1
ATOM 11466 C CA . VAL D 1 235 ? 74.655 38.430 42.178 1.00 55.70 235 VAL D CA 1
ATOM 11467 C C . VAL D 1 235 ? 76.071 38.809 41.775 1.00 57.24 235 VAL D C 1
ATOM 11468 O O . VAL D 1 235 ? 77.017 38.058 42.005 1.00 58.23 235 VAL D O 1
ATOM 11472 N N . GLN D 1 236 ? 76.197 39.967 41.141 1.00 57.51 236 GLN D N 1
ATOM 11473 C CA . GLN D 1 236 ? 77.479 40.489 40.689 1.00 58.51 236 GLN D CA 1
ATOM 11474 C C . GLN D 1 236 ? 77.188 41.723 39.857 1.00 60.80 236 GLN D C 1
ATOM 11475 O O . GLN D 1 236 ? 77.946 42.693 39.873 1.00 62.00 236 GLN D O 1
ATOM 11481 N N . SER D 1 237 ? 76.092 41.679 39.110 1.00 63.14 237 SER D N 1
ATOM 11482 C CA . SER D 1 237 ? 75.696 42.829 38.314 1.00 65.91 237 SER D CA 1
ATOM 11483 C C . SER D 1 237 ? 75.007 43.743 39.309 1.00 67.24 237 SER D C 1
ATOM 11484 O O . SER D 1 237 ? 75.115 44.964 39.236 1.00 67.32 237 SER D O 1
ATOM 11503 N N . PRO D 1 240 ? 77.463 46.058 42.549 1.00 69.78 240 PRO D N 1
ATOM 11504 C CA . PRO D 1 240 ? 77.838 47.472 42.570 1.00 69.50 240 PRO D CA 1
ATOM 11505 C C . PRO D 1 240 ? 76.622 48.346 42.876 1.00 69.78 240 PRO D C 1
ATOM 11506 O O . PRO D 1 240 ? 76.752 49.512 43.252 1.00 69.76 240 PRO D O 1
ATOM 11510 N N . GLU D 1 241 ? 75.437 47.763 42.719 1.00 69.74 241 GLU D N 1
ATOM 11511 C CA . GLU D 1 241 ? 74.188 48.462 42.995 1.00 69.37 241 GLU D CA 1
ATOM 11512 C C . GLU D 1 241 ? 73.943 48.527 44.501 1.00 68.07 241 GLU D C 1
ATOM 11513 O O . GLU D 1 241 ? 73.087 49.277 44.970 1.00 68.30 241 GLU D O 1
ATOM 11519 N N . CYS D 1 242 ? 74.697 47.738 45.256 1.00 66.86 242 CYS D N 1
ATOM 11520 C CA . CYS D 1 242 ? 74.549 47.710 46.704 1.00 65.51 242 CYS D CA 1
ATOM 11521 C C . CYS D 1 242 ? 75.823 48.138 47.427 1.00 64.05 242 CYS D C 1
ATOM 11522 O O . CYS D 1 242 ? 75.951 47.945 48.635 1.00 62.63 242 CYS D O 1
ATOM 11525 N N . GLY D 1 243 ? 76.757 48.721 46.677 1.00 62.84 243 GLY D N 1
ATOM 11526 C CA . GLY D 1 243 ? 78.008 49.179 47.259 1.00 62.59 243 GLY D CA 1
ATOM 11527 C C . GLY D 1 243 ? 79.206 48.307 46.929 1.00 62.66 243 GLY D C 1
ATOM 11528 O O . GLY D 1 243 ? 80.272 48.813 46.584 1.00 61.41 243 GLY D O 1
ATOM 11529 N N . ILE D 1 244 ? 79.021 46.994 47.038 1.00 63.02 244 ILE D N 1
ATOM 11530 C CA . ILE D 1 244 ? 80.065 46.006 46.767 1.00 63.27 244 ILE D CA 1
ATOM 11531 C C . ILE D 1 244 ? 80.578 46.027 45.326 1.00 64.18 244 ILE D C 1
ATOM 11532 O O . ILE D 1 244 ? 79.800 45.884 44.384 1.00 64.40 244 ILE D O 1
ATOM 11537 N N . GLU D 1 245 ? 81.886 46.194 45.155 1.00 65.36 245 GLU D N 1
ATOM 11538 C CA . GLU D 1 245 ? 82.475 46.190 43.820 1.00 67.25 245 GLU D CA 1
ATOM 11539 C C . GLU D 1 245 ? 83.312 44.925 43.655 1.00 67.35 245 GLU D C 1
ATOM 11540 O O . GLU D 1 245 ? 84.492 44.886 44.018 1.00 66.81 245 GLU D O 1
ATOM 11546 N N . PRO D 1 246 ? 82.699 43.862 43.110 1.00 67.29 246 PRO D N 1
ATOM 11547 C CA . PRO D 1 246 ? 83.382 42.585 42.895 1.00 66.88 246 PRO D CA 1
ATOM 11548 C C . PRO D 1 246 ? 84.313 42.662 41.696 1.00 66.61 246 PRO D C 1
ATOM 11549 O O . PRO D 1 246 ? 84.302 43.647 40.951 1.00 66.08 246 PRO D O 1
ATOM 11553 N N . LYS D 1 247 ? 85.124 41.625 41.514 1.00 66.29 247 LYS D N 1
ATOM 11554 C CA . LYS D 1 247 ? 86.037 41.597 40.383 1.00 65.27 247 LYS D CA 1
ATOM 11555 C C . LYS D 1 247 ? 85.332 40.859 39.260 1.00 63.18 247 LYS D C 1
ATOM 11556 O O . LYS D 1 247 ? 84.633 39.872 39.491 1.00 63.22 247 LYS D O 1
ATOM 11562 N N . ILE D 1 248 ? 85.520 41.356 38.046 1.00 60.61 248 ILE D N 1
ATOM 11563 C CA . ILE D 1 248 ? 84.903 40.787 36.857 1.00 57.69 248 ILE D CA 1
ATOM 11564 C C . ILE D 1 248 ? 84.986 39.261 36.766 1.00 55.92 248 ILE D C 1
ATOM 11565 O O . ILE D 1 248 ? 83.964 38.573 36.666 1.00 55.24 248 ILE D O 1
ATOM 11570 N N . LEU D 1 249 ? 86.211 38.751 36.806 1.00 52.89 249 LEU D N 1
ATOM 11571 C CA . LEU D 1 249 ? 86.486 37.324 36.704 1.00 50.46 249 LEU D CA 1
ATOM 11572 C C . LEU D 1 249 ? 85.729 36.445 37.695 1.00 47.83 249 LEU D C 1
ATOM 11573 O O . LEU D 1 249 ? 85.687 36.728 38.888 1.00 48.12 249 LEU D O 1
ATOM 11578 N N . ILE D 1 250 ? 85.119 35.382 37.184 1.00 45.91 250 ILE D N 1
ATOM 11579 C CA . ILE D 1 250 ? 84.410 34.417 38.021 1.00 43.06 250 ILE D CA 1
ATOM 11580 C C . ILE D 1 250 ? 85.130 33.101 37.770 1.00 42.45 250 ILE D C 1
ATOM 11581 O O . ILE D 1 250 ? 85.388 32.736 36.619 1.00 41.57 250 ILE D O 1
ATOM 11586 N N . GLU D 1 251 ? 85.467 32.394 38.842 1.00 41.62 251 GLU D N 1
ATOM 11587 C CA . GLU D 1 251 ? 86.199 31.143 38.700 1.00 39.98 251 GLU D CA 1
ATOM 11588 C C . GLU D 1 251 ? 85.325 29.920 38.621 1.00 39.05 251 GLU D C 1
ATOM 11589 O O . GLU D 1 251 ? 84.235 29.888 39.188 1.00 39.45 251 GLU D O 1
ATOM 11595 N N . GLY D 1 252 ? 85.831 28.912 37.912 1.00 37.88 252 GLY D N 1
ATOM 11596 C CA . GLY D 1 252 ? 85.103 27.673 37.722 1.00 36.48 252 GLY D CA 1
ATOM 11597 C C . GLY D 1 252 ? 84.715 27.569 36.262 1.00 36.33 252 GLY D C 1
ATOM 11598 O O . GLY D 1 252 ? 85.392 28.124 35.401 1.00 36.31 252 GLY D O 1
ATOM 11599 N N . PRO D 1 253 ? 83.647 26.841 35.938 1.00 37.18 253 PRO D N 1
ATOM 11600 C CA . PRO D 1 253 ? 83.278 26.757 34.526 1.00 38.14 253 PRO D CA 1
ATOM 11601 C C . PRO D 1 253 ? 82.330 27.896 34.170 1.00 38.76 253 PRO D C 1
ATOM 11602 O O . PRO D 1 253 ? 81.717 28.505 35.042 1.00 38.00 253 PRO D O 1
ATOM 11606 N N . PRO D 1 254 ? 82.206 28.206 32.879 1.00 40.23 254 PRO D N 1
ATOM 11607 C CA . PRO D 1 254 ? 81.305 29.288 32.483 1.00 41.52 254 PRO D CA 1
ATOM 11608 C C . PRO D 1 254 ? 79.848 28.995 32.855 1.00 43.05 254 PRO D C 1
ATOM 11609 O O . PRO D 1 254 ? 79.557 28.019 33.557 1.00 43.40 254 PRO D O 1
ATOM 11613 N N . ARG D 1 255 ? 78.938 29.852 32.402 1.00 43.48 255 ARG D N 1
ATOM 11614 C CA . ARG D 1 255 ? 77.523 29.660 32.679 1.00 44.78 255 ARG D CA 1
ATOM 11615 C C . ARG D 1 255 ? 77.104 28.400 31.933 1.00 43.53 255 ARG D C 1
ATOM 11616 O O . ARG D 1 255 ? 77.710 28.040 30.932 1.00 43.72 255 ARG D O 1
ATOM 11624 N N . ARG D 1 256 ? 76.076 27.725 32.427 1.00 43.45 256 ARG D N 1
ATOM 11625 C CA . ARG D 1 256 ? 75.590 26.503 31.797 1.00 45.02 256 ARG D CA 1
ATOM 11626 C C . ARG D 1 256 ? 74.160 26.277 32.220 1.00 46.40 256 ARG D C 1
ATOM 11627 O O . ARG D 1 256 ? 73.760 26.667 33.311 1.00 45.36 256 ARG D O 1
ATOM 11635 N N . GLU D 1 257 ? 73.386 25.638 31.356 1.00 49.17 257 GLU D N 1
ATOM 11636 C CA . GLU D 1 257 ? 72.001 25.351 31.680 1.00 50.84 257 GLU D CA 1
ATOM 11637 C C . GLU D 1 257 ? 72.029 24.453 32.928 1.00 50.74 257 GLU D C 1
ATOM 11638 O O . GLU D 1 257 ? 71.199 24.597 33.830 1.00 50.21 257 GLU D O 1
ATOM 11644 N N . VAL D 1 258 ? 73.003 23.540 32.976 1.00 50.22 258 VAL D N 1
ATOM 11645 C CA . VAL D 1 258 ? 73.172 22.623 34.114 1.00 50.78 258 VAL D CA 1
ATOM 11646 C C . VAL D 1 258 ? 74.544 22.816 34.778 1.00 49.36 258 VAL D C 1
ATOM 11647 O O . VAL D 1 258 ? 75.561 22.316 34.289 1.00 48.66 258 VAL D O 1
ATOM 11651 N N . PRO D 1 259 ? 74.582 23.530 35.915 1.00 48.29 259 PRO D N 1
ATOM 11652 C CA . PRO D 1 259 ? 75.830 23.793 36.647 1.00 47.67 259 PRO D CA 1
ATOM 11653 C C . PRO D 1 259 ? 76.628 22.568 37.126 1.00 46.18 259 PRO D C 1
ATOM 11654 O O . PRO D 1 259 ? 76.061 21.585 37.617 1.00 46.68 259 PRO D O 1
ATOM 11658 N N . ILE D 1 260 ? 77.949 22.647 36.968 1.00 43.59 260 ILE D N 1
ATOM 11659 C CA . ILE D 1 260 ? 78.870 21.592 37.392 1.00 41.07 260 ILE D CA 1
ATOM 11660 C C . ILE D 1 260 ? 79.909 22.191 38.342 1.00 39.14 260 ILE D C 1
ATOM 11661 O O . ILE D 1 260 ? 80.346 23.329 38.159 1.00 37.31 260 ILE D O 1
ATOM 11666 N N . LEU D 1 261 ? 80.303 21.416 39.347 1.00 37.92 261 LEU D N 1
ATOM 11667 C CA . LEU D 1 261 ? 81.280 21.856 40.342 1.00 36.02 261 LEU D CA 1
ATOM 11668 C C . LEU D 1 261 ? 80.777 23.103 41.066 1.00 36.52 261 LEU D C 1
ATOM 11669 O O . LEU D 1 261 ? 79.837 23.026 41.863 1.00 35.90 261 LEU D O 1
ATOM 11674 N N . LEU D 1 262 ? 81.409 24.248 40.807 1.00 35.88 262 LEU D N 1
ATOM 11675 C CA . LEU D 1 262 ? 80.982 25.499 41.421 1.00 35.10 262 LEU D CA 1
ATOM 11676 C C . LEU D 1 262 ? 81.644 26.683 40.749 1.00 35.92 262 LEU D C 1
ATOM 11677 O O . LEU D 1 262 ? 82.623 26.531 40.012 1.00 35.86 262 LEU D O 1
ATOM 11682 N N . ARG D 1 263 ? 81.089 27.864 41.006 1.00 36.04 263 ARG D N 1
ATOM 11683 C CA . ARG D 1 263 ? 81.607 29.110 40.459 1.00 34.94 263 ARG D CA 1
ATOM 11684 C C . ARG D 1 263 ? 81.649 30.057 41.644 1.00 35.63 263 ARG D C 1
ATOM 11685 O O . ARG D 1 263 ? 80.776 30.011 42.515 1.00 34.94 263 ARG D O 1
ATOM 11693 N N . GLN D 1 264 ? 82.658 30.916 41.689 1.00 36.17 264 GLN D N 1
ATOM 11694 C CA . GLN D 1 264 ? 82.765 31.833 42.802 1.00 36.31 264 GLN D CA 1
ATOM 11695 C C . GLN D 1 264 ? 83.469 33.108 42.374 1.00 37.44 264 GLN D C 1
ATOM 11696 O O . GLN D 1 264 ? 84.156 33.123 41.354 1.00 36.29 264 GLN D O 1
ATOM 11702 N N . THR D 1 265 ? 83.286 34.174 43.153 1.00 39.65 265 THR D N 1
ATOM 11703 C CA . THR D 1 265 ? 83.918 35.461 42.870 1.00 43.14 265 THR D CA 1
ATOM 11704 C C . THR D 1 265 ? 84.279 36.154 44.180 1.00 44.83 265 THR D C 1
ATOM 11705 O O . THR D 1 265 ? 83.621 35.935 45.206 1.00 44.68 265 THR D O 1
ATOM 11709 N N . SER D 1 266 ? 85.315 36.992 44.141 1.00 45.75 266 SER D N 1
ATOM 11710 C CA . SER D 1 266 ? 85.751 37.716 45.331 1.00 47.47 266 SER D CA 1
ATOM 11711 C C . SER D 1 266 ? 85.546 39.219 45.166 1.00 48.50 266 SER D C 1
ATOM 11712 O O . SER D 1 266 ? 85.547 39.738 44.049 1.00 49.12 266 SER D O 1
ATOM 11715 N N . PHE D 1 267 ? 85.371 39.911 46.288 1.00 49.42 267 PHE D N 1
ATOM 11716 C CA . PHE D 1 267 ? 85.179 41.358 46.291 1.00 49.34 267 PHE D CA 1
ATOM 11717 C C . PHE D 1 267 ? 85.730 41.974 47.570 1.00 50.44 267 PHE D C 1
ATOM 11718 O O . PHE D 1 267 ? 85.608 41.397 48.652 1.00 50.10 267 PHE D O 1
ATOM 11726 N N . LYS D 1 268 ? 86.333 43.151 47.440 1.00 52.49 268 LYS D N 1
ATOM 11727 C CA . LYS D 1 268 ? 86.881 43.861 48.592 1.00 53.72 268 LYS D CA 1
ATOM 11728 C C . LYS D 1 268 ? 85.680 44.237 49.449 1.00 53.35 268 LYS D C 1
ATOM 11729 O O . LYS D 1 268 ? 84.832 45.020 49.027 1.00 53.85 268 LYS D O 1
ATOM 11735 N N . ALA D 1 269 ? 85.605 43.676 50.648 1.00 53.01 269 ALA D N 1
ATOM 11736 C CA . ALA D 1 269 ? 84.476 43.938 51.526 1.00 54.19 269 ALA D CA 1
ATOM 11737 C C . ALA D 1 269 ? 84.740 44.941 52.642 1.00 54.94 269 ALA D C 1
ATOM 11738 O O . ALA D 1 269 ? 83.821 45.631 53.094 1.00 54.06 269 ALA D O 1
ATOM 11740 N N . LEU D 1 270 ? 85.985 45.019 53.095 1.00 56.13 270 LEU D N 1
ATOM 11741 C CA . LEU D 1 270 ? 86.319 45.933 54.177 1.00 58.21 270 LEU D CA 1
ATOM 11742 C C . LEU D 1 270 ? 87.809 46.151 54.343 1.00 58.86 270 LEU D C 1
ATOM 11743 O O . LEU D 1 270 ? 88.575 45.196 54.455 1.00 59.37 270 LEU D O 1
ATOM 11748 N N . GLU D 1 271 ? 88.219 47.411 54.361 1.00 59.86 271 GLU D N 1
ATOM 11749 C CA . GLU D 1 271 ? 89.622 47.728 54.557 1.00 61.54 271 GLU D CA 1
ATOM 11750 C C . GLU D 1 271 ? 89.824 47.812 56.070 1.00 62.73 271 GLU D C 1
ATOM 11751 O O . GLU D 1 271 ? 89.381 48.762 56.710 1.00 62.75 271 GLU D O 1
ATOM 11757 N N . GLU D 1 272 ? 90.467 46.799 56.642 1.00 64.03 272 GLU D N 1
ATOM 11758 C CA . GLU D 1 272 ? 90.707 46.767 58.081 1.00 64.99 272 GLU D CA 1
ATOM 11759 C C . GLU D 1 272 ? 91.983 47.496 58.477 1.00 65.68 272 GLU D C 1
ATOM 11760 O O . GLU D 1 272 ? 92.941 47.563 57.702 1.00 66.14 272 GLU D O 1
ATOM 11766 N N . THR D 1 273 ? 91.992 48.032 59.695 1.00 65.84 273 THR D N 1
ATOM 11767 C CA . THR D 1 273 ? 93.147 48.764 60.202 1.00 65.60 273 THR D CA 1
ATOM 11768 C C . THR D 1 273 ? 94.024 47.892 61.102 1.00 65.15 273 THR D C 1
ATOM 11769 O O . THR D 1 273 ? 93.554 47.324 62.090 1.00 65.40 273 THR D O 1
ATOM 11773 N N . VAL D 1 274 ? 95.299 47.783 60.755 1.00 64.53 274 VAL D N 1
ATOM 11774 C CA . VAL D 1 274 ? 96.228 46.993 61.548 1.00 64.21 274 VAL D CA 1
ATOM 11775 C C . VAL D 1 274 ? 96.891 47.923 62.558 1.00 64.22 274 VAL D C 1
ATOM 11776 O O . VAL D 1 274 ? 97.563 48.883 62.177 1.00 64.07 274 VAL D O 1
ATOM 11780 N N . LEU D 1 275 ? 96.691 47.639 63.842 1.00 64.33 275 LEU D N 1
ATOM 11781 C CA . LEU D 1 275 ? 97.269 48.447 64.912 1.00 63.77 275 LEU D CA 1
ATOM 11782 C C . LEU D 1 275 ? 98.463 47.759 65.562 1.00 64.23 275 LEU D C 1
ATOM 11783 O O . LEU D 1 275 ? 98.475 46.539 65.725 1.00 64.32 275 LEU D O 1
ATOM 11788 N N . PHE D 1 276 ? 99.467 48.550 65.926 1.00 65.49 276 PHE D N 1
ATOM 11789 C CA . PHE D 1 276 ? 100.673 48.032 66.574 1.00 67.16 276 PHE D CA 1
ATOM 11790 C C . PHE D 1 276 ? 100.802 48.603 67.988 1.00 66.84 276 PHE D C 1
ATOM 11791 O O . PHE D 1 276 ? 100.134 49.574 68.332 1.00 66.99 276 PHE D O 1
ATOM 11799 N N . ALA D 1 277 ? 101.661 47.999 68.801 1.00 66.16 277 ALA D N 1
ATOM 11800 C CA . ALA D 1 277 ? 101.861 48.448 70.175 1.00 65.48 277 ALA D CA 1
ATOM 11801 C C . ALA D 1 277 ? 102.857 49.604 70.266 1.00 65.34 277 ALA D C 1
ATOM 11802 O O . ALA D 1 277 ? 104.012 49.473 69.871 1.00 65.84 277 ALA D O 1
ATOM 11804 N N . GLY D 1 278 ? 102.403 50.738 70.789 1.00 64.93 278 GLY D N 1
ATOM 11805 C CA . GLY D 1 278 ? 103.280 51.886 70.921 1.00 65.37 278 GLY D CA 1
ATOM 11806 C C . GLY D 1 278 ? 103.293 52.818 69.720 1.00 65.57 278 GLY D C 1
ATOM 11807 O O . GLY D 1 278 ? 104.236 53.597 69.547 1.00 65.34 278 GLY D O 1
ATOM 11808 N N . GLN D 1 279 ? 102.251 52.745 68.894 1.00 65.39 279 GLN D N 1
ATOM 11809 C CA . GLN D 1 279 ? 102.147 53.591 67.706 1.00 64.85 279 GLN D CA 1
ATOM 11810 C C . GLN D 1 279 ? 100.790 54.279 67.622 1.00 63.74 279 GLN D C 1
ATOM 11811 O O . GLN D 1 279 ? 100.685 55.396 67.116 1.00 63.08 279 GLN D O 1
ATOM 11817 N N . THR D 1 283 ? 98.734 50.520 60.113 1.00 61.04 283 THR D N 1
ATOM 11818 C CA . THR D 1 283 ? 98.678 50.321 58.667 1.00 61.04 283 THR D CA 1
ATOM 11819 C C . THR D 1 283 ? 97.302 49.820 58.237 1.00 60.73 283 THR D C 1
ATOM 11820 O O . THR D 1 283 ? 96.327 49.921 58.988 1.00 61.00 283 THR D O 1
ATOM 11824 N N . HIS D 1 284 ? 97.229 49.275 57.028 1.00 59.72 284 HIS D N 1
ATOM 11825 C CA . HIS D 1 284 ? 95.971 48.779 56.487 1.00 58.49 284 HIS D CA 1
ATOM 11826 C C . HIS D 1 284 ? 96.062 47.402 55.865 1.00 58.09 284 HIS D C 1
ATOM 11827 O O . HIS D 1 284 ? 97.108 46.995 55.357 1.00 58.54 284 HIS D O 1
ATOM 11834 N N . THR D 1 285 ? 94.942 46.693 55.910 1.00 56.86 285 THR D N 1
ATOM 11835 C CA . THR D 1 285 ? 94.833 45.379 55.308 1.00 56.78 285 THR D CA 1
ATOM 11836 C C . THR D 1 285 ? 93.383 45.269 54.876 1.00 56.60 285 THR D C 1
ATOM 11837 O O . THR D 1 285 ? 92.533 46.048 55.313 1.00 56.17 285 THR D O 1
ATOM 11841 N N . ALA D 1 286 ? 93.092 44.310 54.013 1.00 56.63 286 ALA D N 1
ATOM 11842 C CA . ALA D 1 286 ? 91.734 44.151 53.546 1.00 56.41 286 ALA D CA 1
ATOM 11843 C C . ALA D 1 286 ? 91.235 42.730 53.683 1.00 56.71 286 ALA D C 1
ATOM 11844 O O . ALA D 1 286 ? 91.980 41.770 53.478 1.00 56.42 286 ALA D O 1
ATOM 11846 N N . ARG D 1 287 ? 89.962 42.612 54.043 1.00 57.52 287 ARG D N 1
ATOM 11847 C CA . ARG D 1 287 ? 89.297 41.324 54.186 1.00 58.13 287 ARG D CA 1
ATOM 11848 C C . ARG D 1 287 ? 88.391 41.221 52.957 1.00 58.89 287 ARG D C 1
ATOM 11849 O O . ARG D 1 287 ? 87.685 42.180 52.632 1.00 59.35 287 ARG D O 1
ATOM 11857 N N . PHE D 1 288 ? 88.412 40.080 52.270 1.00 58.35 288 PHE D N 1
ATOM 11858 C CA . PHE D 1 288 ? 87.593 39.917 51.070 1.00 57.94 288 PHE D CA 1
ATOM 11859 C C . PHE D 1 288 ? 86.331 39.088 51.231 1.00 56.59 288 PHE D C 1
ATOM 11860 O O . PHE D 1 288 ? 86.230 38.219 52.096 1.00 56.56 288 PHE D O 1
ATOM 11868 N N . GLY D 1 289 ? 85.360 39.375 50.377 1.00 55.73 289 GLY D N 1
ATOM 11869 C CA . GLY D 1 289 ? 84.115 38.642 50.412 1.00 54.73 289 GLY D CA 1
ATOM 11870 C C . GLY D 1 289 ? 84.135 37.618 49.301 1.00 53.62 289 GLY D C 1
ATOM 11871 O O . GLY D 1 289 ? 84.802 37.803 48.278 1.00 51.68 289 GLY D O 1
ATOM 11872 N N . GLU D 1 290 ? 83.421 36.523 49.502 1.00 53.51 290 GLU D N 1
ATOM 11873 C CA . GLU D 1 290 ? 83.372 35.488 48.491 1.00 54.49 290 GLU D CA 1
ATOM 11874 C C . GLU D 1 290 ? 81.932 35.060 48.308 1.00 53.97 290 GLU D C 1
ATOM 11875 O O . GLU D 1 290 ? 81.149 35.019 49.261 1.00 53.15 290 GLU D O 1
ATOM 11881 N N . ILE D 1 291 ? 81.582 34.748 47.071 1.00 53.28 291 ILE D N 1
ATOM 11882 C CA . ILE D 1 291 ? 80.238 34.302 46.773 1.00 51.92 291 ILE D CA 1
ATOM 11883 C C . ILE D 1 291 ? 80.342 33.068 45.879 1.00 52.12 291 ILE D C 1
ATOM 11884 O O . ILE D 1 291 ? 81.231 32.981 45.028 1.00 50.89 291 ILE D O 1
ATOM 11889 N N . GLU D 1 292 ? 79.445 32.107 46.081 1.00 52.63 292 GLU D N 1
ATOM 11890 C CA . GLU D 1 292 ? 79.485 30.887 45.286 1.00 53.96 292 GLU D CA 1
ATOM 11891 C C . GLU D 1 292 ? 78.151 30.312 44.851 1.00 53.23 292 GLU D C 1
ATOM 11892 O O . GLU D 1 292 ? 77.100 30.555 45.451 1.00 53.02 292 GLU D O 1
ATOM 11898 N N . GLN D 1 293 ? 78.238 29.516 43.794 1.00 52.36 293 GLN D N 1
ATOM 11899 C CA . GLN D 1 293 ? 77.109 28.822 43.203 1.00 51.80 293 GLN D CA 1
ATOM 11900 C C . GLN D 1 293 ? 77.622 27.402 42.968 1.00 50.16 293 GLN D C 1
ATOM 11901 O O . GLN D 1 293 ? 78.548 27.195 42.181 1.00 50.35 293 GLN D O 1
ATOM 11907 N N . ARG D 1 294 ? 77.033 26.434 43.662 1.00 48.12 294 ARG D N 1
ATOM 11908 C CA . ARG D 1 294 ? 77.454 25.041 43.547 1.00 48.02 294 ARG D CA 1
ATOM 11909 C C . ARG D 1 294 ? 76.544 24.241 42.616 1.00 47.58 294 ARG D C 1
ATOM 11910 O O . ARG D 1 294 ? 75.324 24.360 42.691 1.00 48.87 294 ARG D O 1
ATOM 11918 N N . GLY D 1 295 ? 77.142 23.419 41.754 1.00 47.12 295 GLY D N 1
ATOM 11919 C CA . GLY D 1 295 ? 76.366 22.617 40.817 1.00 45.55 295 GLY D CA 1
ATOM 11920 C C . GLY D 1 295 ? 76.307 21.128 41.125 1.00 44.60 295 GLY D C 1
ATOM 11921 O O . GLY D 1 295 ? 75.908 20.728 42.214 1.00 44.21 295 GLY D O 1
ATOM 11922 N N . VAL D 1 296 ? 76.695 20.296 40.166 1.00 44.23 296 VAL D N 1
ATOM 11923 C CA . VAL D 1 296 ? 76.658 18.852 40.376 1.00 44.20 296 VAL D CA 1
ATOM 11924 C C . VAL D 1 296 ? 78.056 18.249 40.459 1.00 43.76 296 VAL D C 1
ATOM 11925 O O . VAL D 1 296 ? 78.968 18.666 39.739 1.00 42.74 296 VAL D O 1
ATOM 11929 N N . ALA D 1 297 ? 78.214 17.272 41.348 1.00 43.49 297 ALA D N 1
ATOM 11930 C CA . ALA D 1 297 ? 79.496 16.602 41.539 1.00 43.45 297 ALA D CA 1
ATOM 11931 C C . ALA D 1 297 ? 79.841 15.779 40.302 1.00 43.46 297 ALA D C 1
ATOM 11932 O O . ALA D 1 297 ? 78.964 15.157 39.694 1.00 42.61 297 ALA D O 1
ATOM 11934 N N . LEU D 1 298 ? 81.118 15.779 39.934 1.00 43.07 298 LEU D N 1
ATOM 11935 C CA . LEU D 1 298 ? 81.570 15.048 38.757 1.00 43.99 298 LEU D CA 1
ATOM 11936 C C . LEU D 1 298 ? 82.320 13.766 39.082 1.00 43.79 298 LEU D C 1
ATOM 11937 O O . LEU D 1 298 ? 82.991 13.661 40.108 1.00 43.97 298 LEU D O 1
ATOM 11942 N N . THR D 1 299 ? 82.197 12.796 38.184 1.00 44.15 299 THR D N 1
ATOM 11943 C CA . THR D 1 299 ? 82.863 11.510 38.322 1.00 44.09 299 THR D CA 1
ATOM 11944 C C . THR D 1 299 ? 84.317 11.777 37.975 1.00 44.80 299 THR D C 1
ATOM 11945 O O . THR D 1 299 ? 84.631 12.822 37.407 1.00 46.86 299 THR D O 1
ATOM 11949 N N . PRO D 1 300 ? 85.229 10.854 38.321 1.00 44.62 300 PRO D N 1
ATOM 11950 C CA . PRO D 1 300 ? 86.638 11.095 37.985 1.00 42.40 300 PRO D CA 1
ATOM 11951 C C . PRO D 1 300 ? 86.788 11.389 36.490 1.00 40.69 300 PRO D C 1
ATOM 11952 O O . PRO D 1 300 ? 87.747 12.022 36.057 1.00 40.47 300 PRO D O 1
ATOM 11956 N N . LYS D 1 301 ? 85.818 10.928 35.707 1.00 40.26 301 LYS D N 1
ATOM 11957 C CA . LYS D 1 301 ? 85.829 11.137 34.263 1.00 39.55 301 LYS D CA 1
ATOM 11958 C C . LYS D 1 301 ? 85.349 12.561 33.924 1.00 38.92 301 LYS D C 1
ATOM 11959 O O . LYS D 1 301 ? 85.944 13.255 33.091 1.00 37.20 301 LYS D O 1
ATOM 11965 N N . GLY D 1 302 ? 84.271 12.993 34.570 1.00 37.94 302 GLY D N 1
ATOM 11966 C CA . GLY D 1 302 ? 83.766 14.330 34.320 1.00 39.00 302 GLY D CA 1
ATOM 11967 C C . GLY D 1 302 ? 84.792 15.363 34.752 1.00 38.95 302 GLY D C 1
ATOM 11968 O O . GLY D 1 302 ? 84.982 16.394 34.100 1.00 37.31 302 GLY D O 1
ATOM 11969 N N . ARG D 1 303 ? 85.470 15.072 35.855 1.00 38.95 303 ARG D N 1
ATOM 11970 C CA . ARG D 1 303 ? 86.477 15.973 36.377 1.00 40.24 303 ARG D CA 1
ATOM 11971 C C . ARG D 1 303 ? 87.711 16.031 35.486 1.00 41.42 303 ARG D C 1
ATOM 11972 O O . ARG D 1 303 ? 88.419 17.036 35.451 1.00 42.39 303 ARG D O 1
ATOM 11980 N N . GLN D 1 304 ? 87.966 14.957 34.752 1.00 42.95 304 GLN D N 1
ATOM 11981 C CA . GLN D 1 304 ? 89.116 14.924 33.859 1.00 43.39 304 GLN D CA 1
ATOM 11982 C C . GLN D 1 304 ? 88.841 15.781 32.631 1.00 43.00 304 GLN D C 1
ATOM 11983 O O . GLN D 1 304 ? 89.741 16.434 32.098 1.00 42.11 304 GLN D O 1
ATOM 11989 N N . LEU D 1 305 ? 87.588 15.767 32.186 1.00 42.91 305 LEU D N 1
ATOM 11990 C CA . LEU D 1 305 ? 87.183 16.543 31.022 1.00 43.39 305 LEU D CA 1
ATOM 11991 C C . LEU D 1 305 ? 87.327 18.022 31.346 1.00 43.91 305 LEU D C 1
ATOM 11992 O O . LEU D 1 305 ? 87.827 18.805 30.536 1.00 42.34 305 LEU D O 1
ATOM 11997 N N . TYR D 1 306 ? 86.886 18.384 32.548 1.00 44.76 306 TYR D N 1
ATOM 11998 C CA . TYR D 1 306 ? 86.950 19.755 33.032 1.00 45.46 306 TYR D CA 1
ATOM 11999 C C . TYR D 1 306 ? 88.377 20.271 33.046 1.00 44.75 306 TYR D C 1
ATOM 12000 O O . TYR D 1 306 ? 88.689 21.288 32.421 1.00 44.79 306 TYR D O 1
ATOM 12009 N N . ASP D 1 307 ? 89.241 19.570 33.771 1.00 42.80 307 ASP D N 1
ATOM 12010 C CA . ASP D 1 307 ? 90.632 19.978 33.870 1.00 41.69 307 ASP D CA 1
ATOM 12011 C C . ASP D 1 307 ? 91.295 20.088 32.510 1.00 41.31 307 ASP D C 1
ATOM 12012 O O . ASP D 1 307 ? 92.083 21.000 32.280 1.00 41.87 307 ASP D O 1
ATOM 12017 N N . ASP D 1 308 ? 90.977 19.165 31.607 1.00 42.39 308 ASP D N 1
ATOM 12018 C CA . ASP D 1 308 ? 91.553 19.186 30.263 1.00 41.73 308 ASP D CA 1
ATOM 12019 C C . ASP D 1 308 ? 91.045 20.374 29.445 1.00 40.28 308 ASP D C 1
ATOM 12020 O O . ASP D 1 308 ? 91.813 21.040 28.747 1.00 38.09 308 ASP D O 1
ATOM 12025 N N . LEU D 1 309 ? 89.746 20.631 29.528 1.00 39.65 309 LEU D N 1
ATOM 12026 C CA . LEU D 1 309 ? 89.155 21.756 28.818 1.00 39.05 309 LEU D CA 1
ATOM 12027 C C . LEU D 1 309 ? 89.711 23.060 29.390 1.00 38.69 309 LEU D C 1
ATOM 12028 O O . LEU D 1 309 ? 90.178 23.923 28.646 1.00 38.37 309 LEU D O 1
ATOM 12033 N N . LEU D 1 310 ? 89.664 23.197 30.714 1.00 38.92 310 LEU D N 1
ATOM 12034 C CA . LEU D 1 310 ? 90.174 24.398 31.374 1.00 38.73 310 LEU D CA 1
ATOM 12035 C C . LEU D 1 310 ? 91.596 24.673 30.898 1.00 38.54 310 LEU D C 1
ATOM 12036 O O . LEU D 1 310 ? 91.926 25.778 30.468 1.00 38.57 310 LEU D O 1
ATOM 12041 N N . ARG D 1 311 ? 92.440 23.655 30.970 1.00 39.03 311 ARG D N 1
ATOM 12042 C CA . ARG D 1 311 ? 93.819 23.808 30.548 1.00 40.61 311 ARG D CA 1
ATOM 12043 C C . ARG D 1 311 ? 93.839 24.213 29.077 1.00 40.40 311 ARG D C 1
ATOM 12044 O O . ARG D 1 311 ? 94.544 25.137 28.688 1.00 40.63 311 ARG D O 1
ATOM 12052 N N . ASN D 1 312 ? 93.041 23.520 28.271 1.00 42.29 312 ASN D N 1
ATOM 12053 C CA . ASN D 1 312 ? 92.955 23.777 26.837 1.00 42.53 312 ASN D CA 1
ATOM 12054 C C . ASN D 1 312 ? 92.665 25.248 26.563 1.00 42.48 312 ASN D C 1
ATOM 12055 O O . ASN D 1 312 ? 93.338 25.881 25.752 1.00 41.39 312 ASN D O 1
ATOM 12060 N N . ALA D 1 313 ? 91.655 25.786 27.237 1.00 42.50 313 ALA D N 1
ATOM 12061 C CA . ALA D 1 313 ? 91.295 27.188 27.071 1.00 43.65 313 ALA D CA 1
ATOM 12062 C C . ALA D 1 313 ? 92.492 28.065 27.416 1.00 45.74 313 ALA D C 1
ATOM 12063 O O . ALA D 1 313 ? 92.841 28.977 26.669 1.00 45.19 313 ALA D O 1
ATOM 12065 N N . GLY D 1 314 ? 93.117 27.780 28.556 1.00 48.92 314 GLY D N 1
ATOM 12066 C CA . GLY D 1 314 ? 94.273 28.543 28.985 1.00 51.59 314 GLY D CA 1
ATOM 12067 C C . GLY D 1 314 ? 93.918 29.754 29.827 1.00 54.13 314 GLY D C 1
ATOM 12068 O O . GLY D 1 314 ? 92.796 29.879 30.324 1.00 52.77 314 GLY D O 1
ATOM 12069 N N . THR D 1 315 ? 94.891 30.645 29.985 1.00 57.21 315 THR D N 1
ATOM 12070 C CA . THR D 1 315 ? 94.721 31.868 30.760 1.00 61.43 315 THR D CA 1
ATOM 12071 C C . THR D 1 315 ? 94.020 32.919 29.910 1.00 63.29 315 THR D C 1
ATOM 12072 O O . THR D 1 315 ? 93.344 33.805 30.431 1.00 64.21 315 THR D O 1
ATOM 12076 N N . GLY D 1 316 ? 94.209 32.824 28.599 1.00 65.37 316 GLY D N 1
ATOM 12077 C CA . GLY D 1 316 ? 93.577 33.759 27.688 1.00 67.62 316 GLY D CA 1
ATOM 12078 C C . GLY D 1 316 ? 94.219 35.130 27.722 1.00 69.49 316 GLY D C 1
ATOM 12079 O O . GLY D 1 316 ? 93.532 36.152 27.654 1.00 69.10 316 GLY D O 1
ATOM 12080 N N . GLN D 1 317 ? 95.545 35.153 27.823 1.00 70.65 317 GLN D N 1
ATOM 12081 C CA . GLN D 1 317 ? 96.273 36.414 27.867 1.00 70.31 317 GLN D CA 1
ATOM 12082 C C . GLN D 1 317 ? 95.521 37.379 28.770 1.00 70.26 317 GLN D C 1
ATOM 12083 O O . GLN D 1 317 ? 94.793 36.965 29.677 1.00 69.38 317 GLN D O 1
ATOM 12085 N N . ASP D 1 318 ? 95.686 38.666 28.496 1.00 70.57 318 ASP D N 1
ATOM 12086 C CA . ASP D 1 318 ? 95.055 39.710 29.285 1.00 70.30 318 ASP D CA 1
ATOM 12087 C C . ASP D 1 318 ? 93.535 39.754 29.144 1.00 68.70 318 ASP D C 1
ATOM 12088 O O . ASP D 1 318 ? 92.915 38.770 28.754 1.00 68.58 318 ASP D O 1
ATOM 12093 N N . ASN D 1 319 ? 92.957 40.907 29.474 1.00 67.22 319 ASN D N 1
ATOM 12094 C CA . ASN D 1 319 ? 91.515 41.153 29.436 1.00 65.39 319 ASN D CA 1
ATOM 12095 C C . ASN D 1 319 ? 90.645 40.037 30.005 1.00 62.56 319 ASN D C 1
ATOM 12096 O O . ASN D 1 319 ? 90.650 38.916 29.510 1.00 61.56 319 ASN D O 1
ATOM 12101 N N . LEU D 1 320 ? 89.893 40.362 31.053 1.00 60.21 320 LEU D N 1
ATOM 12102 C CA . LEU D 1 320 ? 89.010 39.389 31.676 1.00 57.99 320 LEU D CA 1
ATOM 12103 C C . LEU D 1 320 ? 88.029 38.842 30.649 1.00 57.04 320 LEU D C 1
ATOM 12104 O O . LEU D 1 320 ? 87.332 37.864 30.905 1.00 56.70 320 LEU D O 1
ATOM 12109 N N . THR D 1 321 ? 87.969 39.485 29.487 1.00 56.11 321 THR D N 1
ATOM 12110 C CA . THR D 1 321 ? 87.102 39.021 28.416 1.00 54.43 321 THR D CA 1
ATOM 12111 C C . THR D 1 321 ? 87.820 37.853 27.729 1.00 52.91 321 THR D C 1
ATOM 12112 O O . THR D 1 321 ? 88.044 37.848 26.519 1.00 50.61 321 THR D O 1
ATOM 12116 N N . HIS D 1 322 ? 88.218 36.893 28.566 1.00 52.61 322 HIS D N 1
ATOM 12117 C CA . HIS D 1 322 ? 88.882 35.653 28.176 1.00 49.84 322 HIS D CA 1
ATOM 12118 C C . HIS D 1 322 ? 87.846 34.641 28.636 1.00 49.52 322 HIS D C 1
ATOM 12119 O O . HIS D 1 322 ? 87.984 33.430 28.457 1.00 47.89 322 HIS D O 1
ATOM 12126 N N . GLN D 1 323 ? 86.813 35.186 29.271 1.00 49.94 323 GLN D N 1
ATOM 12127 C CA . GLN D 1 323 ? 85.690 34.423 29.775 1.00 51.60 323 GLN D CA 1
ATOM 12128 C C . GLN D 1 323 ? 84.994 33.893 28.525 1.00 52.95 323 GLN D C 1
ATOM 12129 O O . GLN D 1 323 ? 84.311 32.869 28.560 1.00 52.35 323 GLN D O 1
ATOM 12143 N N . HIS D 1 325 ? 86.593 32.935 25.640 1.00 53.50 325 HIS D N 1
ATOM 12144 C CA . HIS D 1 325 ? 87.333 31.777 25.156 1.00 51.25 325 HIS D CA 1
ATOM 12145 C C . HIS D 1 325 ? 86.964 30.581 26.019 1.00 50.75 325 HIS D C 1
ATOM 12146 O O . HIS D 1 325 ? 86.935 29.451 25.537 1.00 51.74 325 HIS D O 1
ATOM 12153 N N . LEU D 1 326 ? 86.683 30.838 27.295 1.00 49.14 326 LEU D N 1
ATOM 12154 C CA . LEU D 1 326 ? 86.280 29.793 28.234 1.00 47.77 326 LEU D CA 1
ATOM 12155 C C . LEU D 1 326 ? 84.914 29.324 27.758 1.00 48.58 326 LEU D C 1
ATOM 12156 O O . LEU D 1 326 ? 84.581 28.140 27.806 1.00 48.99 326 LEU D O 1
ATOM 12161 N N . GLN D 1 327 ? 84.129 30.296 27.309 1.00 49.91 327 GLN D N 1
ATOM 12162 C CA . GLN D 1 327 ? 82.780 30.076 26.814 1.00 49.96 327 GLN D CA 1
ATOM 12163 C C . GLN D 1 327 ? 82.811 29.162 25.578 1.00 48.46 327 GLN D C 1
ATOM 12164 O O . GLN D 1 327 ? 82.125 28.134 25.531 1.00 46.73 327 GLN D O 1
ATOM 12170 N N . GLU D 1 328 ? 83.608 29.545 24.582 1.00 46.43 328 GLU D N 1
ATOM 12171 C CA . GLU D 1 328 ? 83.729 28.760 23.356 1.00 45.01 328 GLU D CA 1
ATOM 12172 C C . GLU D 1 328 ? 84.236 27.340 23.647 1.00 42.32 328 GLU D C 1
ATOM 12173 O O . GLU D 1 328 ? 83.566 26.351 23.340 1.00 40.22 328 GLU D O 1
ATOM 12179 N N . THR D 1 329 ? 85.421 27.259 24.250 1.00 39.20 329 THR D N 1
ATOM 12180 C CA . THR D 1 329 ? 86.050 25.992 24.581 1.00 35.70 329 THR D CA 1
ATOM 12181 C C . THR D 1 329 ? 85.124 25.005 25.282 1.00 34.06 329 THR D C 1
ATOM 12182 O O . THR D 1 329 ? 85.111 23.827 24.942 1.00 34.34 329 THR D O 1
ATOM 12186 N N . PHE D 1 330 ? 84.339 25.487 26.241 1.00 31.46 330 PHE D N 1
ATOM 12187 C CA . PHE D 1 330 ? 83.450 24.619 27.008 1.00 29.80 330 PHE D CA 1
ATOM 12188 C C . PHE D 1 330 ? 82.166 24.098 26.377 1.00 30.57 330 PHE D C 1
ATOM 12189 O O . PHE D 1 330 ? 81.399 23.368 27.029 1.00 25.64 330 PHE D O 1
ATOM 12197 N N . ARG D 1 331 ? 81.910 24.473 25.129 1.00 31.28 331 ARG D N 1
ATOM 12198 C CA . ARG D 1 331 ? 80.717 23.974 24.472 1.00 34.40 331 ARG D CA 1
ATOM 12199 C C . ARG D 1 331 ? 80.860 22.441 24.484 1.00 35.45 331 ARG D C 1
ATOM 12200 O O . ARG D 1 331 ? 79.872 21.694 24.586 1.00 34.94 331 ARG D O 1
ATOM 12208 N N . THR D 1 332 ? 82.113 21.998 24.432 1.00 34.03 332 THR D N 1
ATOM 12209 C CA . THR D 1 332 ? 82.466 20.586 24.440 1.00 34.83 332 THR D CA 1
ATOM 12210 C C . THR D 1 332 ? 81.982 19.783 25.658 1.00 35.79 332 THR D C 1
ATOM 12211 O O . THR D 1 332 ? 81.799 18.568 25.572 1.00 37.37 332 THR D O 1
ATOM 12215 N N . PHE D 1 333 ? 81.775 20.446 26.790 1.00 36.32 333 PHE D N 1
ATOM 12216 C CA . PHE D 1 333 ? 81.321 19.751 27.990 1.00 37.03 333 PHE D CA 1
ATOM 12217 C C . PHE D 1 333 ? 79.805 19.577 27.985 1.00 40.42 333 PHE D C 1
ATOM 12218 O O . PHE D 1 333 ? 79.056 20.526 28.213 1.00 39.99 333 PHE D O 1
ATOM 12226 N N . PRO D 1 334 ? 79.332 18.351 27.721 1.00 43.97 334 PRO D N 1
ATOM 12227 C CA . PRO D 1 334 ? 77.901 18.037 27.683 1.00 46.56 334 PRO D CA 1
ATOM 12228 C C . PRO D 1 334 ? 77.073 18.712 28.774 1.00 48.75 334 PRO D C 1
ATOM 12229 O O . PRO D 1 334 ? 77.134 18.331 29.939 1.00 49.15 334 PRO D O 1
ATOM 12233 N N . ASP D 1 335 ? 76.297 19.718 28.385 1.00 51.34 335 ASP D N 1
ATOM 12234 C CA . ASP D 1 335 ? 75.458 20.436 29.336 1.00 54.46 335 ASP D CA 1
ATOM 12235 C C . ASP D 1 335 ? 74.018 19.945 29.235 1.00 54.66 335 ASP D C 1
ATOM 12236 O O . ASP D 1 335 ? 73.201 20.527 28.523 1.00 56.18 335 ASP D O 1
ATOM 12241 N N . SER D 1 336 ? 73.727 18.859 29.947 1.00 54.55 336 SER D N 1
ATOM 12242 C CA . SER D 1 336 ? 72.399 18.257 29.963 1.00 53.99 336 SER D CA 1
ATOM 12243 C C . SER D 1 336 ? 72.372 17.086 30.942 1.00 54.51 336 SER D C 1
ATOM 12244 O O . SER D 1 336 ? 73.365 16.384 31.095 1.00 54.26 336 SER D O 1
ATOM 12247 N N . GLU D 1 337 ? 71.233 16.887 31.600 1.00 56.00 337 GLU D N 1
ATOM 12248 C CA . GLU D 1 337 ? 71.055 15.806 32.569 1.00 58.07 337 GLU D CA 1
ATOM 12249 C C . GLU D 1 337 ? 71.366 14.440 31.962 1.00 59.07 337 GLU D C 1
ATOM 12250 O O . GLU D 1 337 ? 72.211 13.695 32.469 1.00 57.99 337 GLU D O 1
ATOM 12256 N N . PHE D 1 338 ? 70.657 14.120 30.880 1.00 59.55 338 PHE D N 1
ATOM 12257 C CA . PHE D 1 338 ? 70.816 12.857 30.165 1.00 59.64 338 PHE D CA 1
ATOM 12258 C C . PHE D 1 338 ? 72.257 12.638 29.721 1.00 58.97 338 PHE D C 1
ATOM 12259 O O . PHE D 1 338 ? 72.903 11.684 30.138 1.00 57.92 338 PHE D O 1
ATOM 12267 N N . LEU D 1 339 ? 72.750 13.533 28.874 1.00 60.47 339 LEU D N 1
ATOM 12268 C CA . LEU D 1 339 ? 74.112 13.452 28.351 1.00 61.78 339 LEU D CA 1
ATOM 12269 C C . LEU D 1 339 ? 75.166 13.110 29.395 1.00 63.07 339 LEU D C 1
ATOM 12270 O O . LEU D 1 339 ? 76.007 12.233 29.185 1.00 63.08 339 LEU D O 1
ATOM 12283 N N . ARG D 1 341 ? 74.767 11.855 32.632 1.00 64.24 341 ARG D N 1
ATOM 12284 C CA . ARG D 1 341 ? 74.538 10.556 33.246 1.00 62.95 341 ARG D CA 1
ATOM 12285 C C . ARG D 1 341 ? 74.875 9.481 32.221 1.00 61.91 341 ARG D C 1
ATOM 12286 O O . ARG D 1 341 ? 75.348 8.398 32.563 1.00 61.75 341 ARG D O 1
ATOM 12294 N N . GLN D 1 342 ? 74.638 9.809 30.955 1.00 60.47 342 GLN D N 1
ATOM 12295 C CA . GLN D 1 342 ? 74.903 8.906 29.845 1.00 58.88 342 GLN D CA 1
ATOM 12296 C C . GLN D 1 342 ? 76.395 8.595 29.743 1.00 56.73 342 GLN D C 1
ATOM 12297 O O . GLN D 1 342 ? 76.801 7.440 29.858 1.00 57.52 342 GLN D O 1
ATOM 12303 N N . GLN D 1 343 ? 77.208 9.624 29.528 1.00 53.96 343 GLN D N 1
ATOM 12304 C CA . GLN D 1 343 ? 78.648 9.434 29.409 1.00 52.13 343 GLN D CA 1
ATOM 12305 C C . GLN D 1 343 ? 79.303 9.309 30.780 1.00 51.77 343 GLN D C 1
ATOM 12306 O O . GLN D 1 343 ? 80.526 9.394 30.894 1.00 52.21 343 GLN D O 1
ATOM 12312 N N . GLY D 1 344 ? 78.488 9.117 31.814 1.00 50.22 344 GLY D N 1
ATOM 12313 C CA . GLY D 1 344 ? 79.009 8.979 33.166 1.00 49.15 344 GLY D CA 1
ATOM 12314 C C . GLY D 1 344 ? 80.004 10.051 33.577 1.00 48.92 344 GLY D C 1
ATOM 12315 O O . GLY D 1 344 ? 81.086 9.752 34.084 1.00 49.76 344 GLY D O 1
ATOM 12316 N N . LEU D 1 345 ? 79.634 11.309 33.372 1.00 48.52 345 LEU D N 1
ATOM 12317 C CA . LEU D 1 345 ? 80.503 12.426 33.716 1.00 47.17 345 LEU D CA 1
ATOM 12318 C C . LEU D 1 345 ? 80.218 13.013 35.109 1.00 46.68 345 LEU D C 1
ATOM 12319 O O . LEU D 1 345 ? 81.084 13.667 35.696 1.00 45.84 345 LEU D O 1
ATOM 12324 N N . ALA D 1 346 ? 79.017 12.763 35.635 1.00 44.76 346 ALA D N 1
ATOM 12325 C CA . ALA D 1 346 ? 78.612 13.288 36.939 1.00 44.68 346 ALA D CA 1
ATOM 12326 C C . ALA D 1 346 ? 77.815 12.292 37.791 1.00 45.18 346 ALA D C 1
ATOM 12327 O O . ALA D 1 346 ? 77.136 11.415 37.264 1.00 44.73 346 ALA D O 1
ATOM 12329 N N . TRP D 1 347 ? 77.888 12.445 39.112 1.00 45.40 347 TRP D N 1
ATOM 12330 C CA . TRP D 1 347 ? 77.176 11.554 40.028 1.00 44.60 347 TRP D CA 1
ATOM 12331 C C . TRP D 1 347 ? 75.713 11.967 40.188 1.00 45.14 347 TRP D C 1
ATOM 12332 O O . TRP D 1 347 ? 75.401 13.151 40.300 1.00 45.49 347 TRP D O 1
ATOM 12343 N N . PHE D 1 348 ? 74.825 10.976 40.204 1.00 46.24 348 PHE D N 1
ATOM 12344 C CA . PHE D 1 348 ? 73.395 11.207 40.377 1.00 47.51 348 PHE D CA 1
ATOM 12345 C C . PHE D 1 348 ? 72.905 10.294 41.494 1.00 49.08 348 PHE D C 1
ATOM 12346 O O . PHE D 1 348 ? 73.615 9.382 41.906 1.00 49.38 348 PHE D O 1
ATOM 12354 N N . ARG D 1 349 ? 71.690 10.533 41.977 1.00 51.16 349 ARG D N 1
ATOM 12355 C CA . ARG D 1 349 ? 71.140 9.729 43.060 1.00 53.49 349 ARG D CA 1
ATOM 12356 C C . ARG D 1 349 ? 69.823 9.058 42.675 1.00 55.50 349 ARG D C 1
ATOM 12357 O O . ARG D 1 349 ? 68.746 9.530 43.033 1.00 54.93 349 ARG D O 1
ATOM 12365 N N . TYR D 1 350 ? 69.923 7.946 41.950 1.00 58.69 350 TYR D N 1
ATOM 12366 C CA . TYR D 1 350 ? 68.751 7.189 41.508 1.00 62.59 350 TYR D CA 1
ATOM 12367 C C . TYR D 1 350 ? 67.840 6.819 42.689 1.00 65.92 350 TYR D C 1
ATOM 12368 O O . TYR D 1 350 ? 68.312 6.333 43.724 1.00 66.70 350 TYR D O 1
ATOM 12377 N N . ARG D 1 351 ? 66.538 7.050 42.523 1.00 68.61 351 ARG D N 1
ATOM 12378 C CA . ARG D 1 351 ? 65.543 6.748 43.553 1.00 71.55 351 ARG D CA 1
ATOM 12379 C C . ARG D 1 351 ? 64.369 6.014 42.911 1.00 73.52 351 ARG D C 1
ATOM 12380 O O . ARG D 1 351 ? 64.286 5.911 41.686 1.00 73.50 351 ARG D O 1
ATOM 12388 N N . LEU D 1 352 ? 63.454 5.521 43.739 1.00 76.12 352 LEU D N 1
ATOM 12389 C CA . LEU D 1 352 ? 62.292 4.801 43.237 1.00 78.80 352 LEU D CA 1
ATOM 12390 C C . LEU D 1 352 ? 61.174 5.701 42.735 1.00 80.04 352 LEU D C 1
ATOM 12391 O O . LEU D 1 352 ? 60.982 6.822 43.218 1.00 80.33 352 LEU D O 1
ATOM 12396 N N . THR D 1 353 ? 60.443 5.201 41.746 1.00 81.49 353 THR D N 1
ATOM 12397 C CA . THR D 1 353 ? 59.310 5.933 41.200 1.00 83.28 353 THR D CA 1
ATOM 12398 C C . THR D 1 353 ? 58.097 5.623 42.048 1.00 84.11 353 THR D C 1
ATOM 12399 O O . THR D 1 353 ? 57.944 4.503 42.526 1.00 83.74 353 THR D O 1
ATOM 12403 N N . PRO D 1 354 ? 57.219 6.617 42.251 1.00 85.03 354 PRO D N 1
ATOM 12404 C CA . PRO D 1 354 ? 56.022 6.371 43.058 1.00 85.35 354 PRO D CA 1
ATOM 12405 C C . PRO D 1 354 ? 55.219 5.205 42.477 1.00 85.32 354 PRO D C 1
ATOM 12406 O O . PRO D 1 354 ? 54.671 4.386 43.218 1.00 85.03 354 PRO D O 1
ATOM 12410 N N . SER D 1 355 ? 55.161 5.134 41.149 1.00 85.53 355 SER D N 1
ATOM 12411 C CA . SER D 1 355 ? 54.441 4.063 40.465 1.00 85.76 355 SER D CA 1
ATOM 12412 C C . SER D 1 355 ? 55.328 2.825 40.401 1.00 85.65 355 SER D C 1
ATOM 12413 O O . SER D 1 355 ? 54.903 1.718 40.737 1.00 85.58 355 SER D O 1
ATOM 12416 N N . GLY D 1 356 ? 56.567 3.020 39.963 1.00 85.78 356 GLY D N 1
ATOM 12417 C CA . GLY D 1 356 ? 57.499 1.913 39.893 1.00 85.85 356 GLY D CA 1
ATOM 12418 C C . GLY D 1 356 ? 57.987 1.639 41.300 1.00 85.66 356 GLY D C 1
ATOM 12419 O O . GLY D 1 356 ? 59.144 1.285 41.512 1.00 85.75 356 GLY D O 1
ATOM 12420 N N . GLU D 1 357 ? 57.087 1.813 42.264 1.00 85.63 357 GLU D N 1
ATOM 12421 C CA . GLU D 1 357 ? 57.396 1.605 43.672 1.00 85.66 357 GLU D CA 1
ATOM 12422 C C . GLU D 1 357 ? 56.700 0.347 44.184 1.00 85.42 357 GLU D C 1
ATOM 12423 O O . GLU D 1 357 ? 56.732 -0.700 43.536 1.00 85.45 357 GLU D O 1
ATOM 12429 N N . PRO D 1 382 ? 70.639 14.315 40.948 1.00 51.55 382 PRO D N 1
ATOM 12430 C CA . PRO D 1 382 ? 72.068 14.640 40.904 1.00 52.39 382 PRO D CA 1
ATOM 12431 C C . PRO D 1 382 ? 72.628 15.091 42.249 1.00 52.61 382 PRO D C 1
ATOM 12432 O O . PRO D 1 382 ? 72.039 15.924 42.932 1.00 52.31 382 PRO D O 1
ATOM 12436 N N . ILE D 1 383 ? 73.779 14.535 42.611 1.00 52.98 383 ILE D N 1
ATOM 12437 C CA . ILE D 1 383 ? 74.438 14.845 43.874 1.00 53.67 383 ILE D CA 1
ATOM 12438 C C . ILE D 1 383 ? 75.208 16.163 43.829 1.00 53.89 383 ILE D C 1
ATOM 12439 O O . ILE D 1 383 ? 76.204 16.294 43.119 1.00 54.21 383 ILE D O 1
ATOM 12444 N N . THR D 1 384 ? 74.741 17.135 44.603 1.00 53.63 384 THR D N 1
ATOM 12445 C CA . THR D 1 384 ? 75.367 18.449 44.645 1.00 53.98 384 THR D CA 1
ATOM 12446 C C . THR D 1 384 ? 76.811 18.391 45.132 1.00 53.78 384 THR D C 1
ATOM 12447 O O . THR D 1 384 ? 77.104 17.797 46.170 1.00 55.11 384 THR D O 1
ATOM 12451 N N . TYR D 1 385 ? 77.704 19.015 44.367 1.00 52.82 385 TYR D N 1
ATOM 12452 C CA . TYR D 1 385 ? 79.128 19.066 44.686 1.00 52.19 385 TYR D CA 1
ATOM 12453 C C . TYR D 1 385 ? 79.295 19.723 46.056 1.00 52.55 385 TYR D C 1
ATOM 12454 O O . TYR D 1 385 ? 78.636 20.722 46.358 1.00 52.94 385 TYR D O 1
ATOM 12463 N N . GLU D 1 386 ? 80.180 19.167 46.878 1.00 51.89 386 GLU D N 1
ATOM 12464 C CA . GLU D 1 386 ? 80.399 19.685 48.222 1.00 50.97 386 GLU D CA 1
ATOM 12465 C C . GLU D 1 386 ? 81.809 20.184 48.446 1.00 49.69 386 GLU D C 1
ATOM 12466 O O . GLU D 1 386 ? 82.067 20.895 49.409 1.00 49.96 386 GLU D O 1
ATOM 12472 N N . ASP D 1 387 ? 82.728 19.812 47.569 1.00 48.94 387 ASP D N 1
ATOM 12473 C CA . ASP D 1 387 ? 84.106 20.238 47.740 1.00 48.84 387 ASP D CA 1
ATOM 12474 C C . ASP D 1 387 ? 84.432 21.534 47.019 1.00 48.74 387 ASP D C 1
ATOM 12475 O O . ASP D 1 387 ? 83.532 22.285 46.661 1.00 47.36 387 ASP D O 1
ATOM 12480 N N . PHE D 1 388 ? 85.720 21.797 46.816 1.00 48.77 388 PHE D N 1
ATOM 12481 C CA . PHE D 1 388 ? 86.148 23.020 46.153 1.00 49.90 388 PHE D CA 1
ATOM 12482 C C . PHE D 1 388 ? 86.886 22.783 44.838 1.00 50.33 388 PHE D C 1
ATOM 12483 O O . PHE D 1 388 ? 87.361 21.681 44.565 1.00 50.66 388 PHE D O 1
ATOM 12491 N N . LEU D 1 389 ? 86.968 23.834 44.026 1.00 49.59 389 LEU D N 1
ATOM 12492 C CA . LEU D 1 389 ? 87.634 23.776 42.733 1.00 49.94 389 LEU D CA 1
ATOM 12493 C C . LEU D 1 389 ? 89.091 23.338 42.842 1.00 51.23 389 LEU D C 1
ATOM 12494 O O . LEU D 1 389 ? 89.817 23.775 43.734 1.00 52.16 389 LEU D O 1
ATOM 12499 N N . PRO D 1 390 ? 89.542 22.476 41.920 1.00 51.69 390 PRO D N 1
ATOM 12500 C CA . PRO D 1 390 ? 90.930 22.017 41.957 1.00 52.33 390 PRO D CA 1
ATOM 12501 C C . PRO D 1 390 ? 91.848 23.206 41.729 1.00 53.26 390 PRO D C 1
ATOM 12502 O O . PRO D 1 390 ? 91.392 24.276 41.335 1.00 53.69 390 PRO D O 1
ATOM 12506 N N . VAL D 1 391 ? 93.138 23.029 41.974 1.00 54.19 391 VAL D N 1
ATOM 12507 C CA . VAL D 1 391 ? 94.078 24.119 41.768 1.00 55.82 391 VAL D CA 1
ATOM 12508 C C . VAL D 1 391 ? 94.773 23.967 40.416 1.00 57.07 391 VAL D C 1
ATOM 12509 O O . VAL D 1 391 ? 95.022 22.855 39.955 1.00 57.58 391 VAL D O 1
ATOM 12513 N N . SER D 1 392 ? 95.065 25.095 39.781 1.00 58.20 392 SER D N 1
ATOM 12514 C CA . SER D 1 392 ? 95.725 25.101 38.485 1.00 58.90 392 SER D CA 1
ATOM 12515 C C . SER D 1 392 ? 97.225 24.875 38.638 1.00 60.10 392 SER D C 1
ATOM 12516 O O . SER D 1 392 ? 98.020 25.808 38.507 1.00 61.07 392 SER D O 1
ATOM 12519 N N . SER D 1 414 ? 104.423 16.736 50.209 1.00 67.08 414 SER D N 1
ATOM 12520 C CA . SER D 1 414 ? 103.286 17.633 50.378 1.00 67.42 414 SER D CA 1
ATOM 12521 C C . SER D 1 414 ? 102.064 16.891 50.910 1.00 67.81 414 SER D C 1
ATOM 12522 O O . SER D 1 414 ? 101.698 17.033 52.076 1.00 67.51 414 SER D O 1
ATOM 12525 N N . ARG D 1 415 ? 101.433 16.103 50.044 1.00 68.57 415 ARG D N 1
ATOM 12526 C CA . ARG D 1 415 ? 100.244 15.337 50.414 1.00 68.90 415 ARG D CA 1
ATOM 12527 C C . ARG D 1 415 ? 100.468 14.637 51.747 1.00 69.15 415 ARG D C 1
ATOM 12528 O O . ARG D 1 415 ? 99.886 15.020 52.759 1.00 69.23 415 ARG D O 1
ATOM 12536 N N . GLU D 1 416 ? 101.310 13.605 51.734 1.00 69.74 416 GLU D N 1
ATOM 12537 C CA . GLU D 1 416 ? 101.629 12.852 52.942 1.00 70.03 416 GLU D CA 1
ATOM 12538 C C . GLU D 1 416 ? 102.074 13.805 54.048 1.00 70.07 416 GLU D C 1
ATOM 12539 O O . GLU D 1 416 ? 101.762 13.599 55.224 1.00 69.64 416 GLU D O 1
ATOM 12545 N N . ALA D 1 417 ? 102.798 14.853 53.660 1.00 69.74 417 ALA D N 1
ATOM 12546 C CA . ALA D 1 417 ? 103.277 15.846 54.613 1.00 69.42 417 ALA D CA 1
ATOM 12547 C C . ALA D 1 417 ? 102.101 16.491 55.347 1.00 68.80 417 ALA D C 1
ATOM 12548 O O . ALA D 1 417 ? 102.256 17.010 56.453 1.00 69.54 417 ALA D O 1
ATOM 12550 N N . PHE D 1 418 ? 100.925 16.441 54.727 1.00 68.12 418 PHE D N 1
ATOM 12551 C CA . PHE D 1 418 ? 99.714 17.022 55.296 1.00 67.72 418 PHE D CA 1
ATOM 12552 C C . PHE D 1 418 ? 98.953 16.023 56.156 1.00 67.87 418 PHE D C 1
ATOM 12553 O O . PHE D 1 418 ? 98.463 16.368 57.231 1.00 66.71 418 PHE D O 1
ATOM 12561 N N . GLU D 1 419 ? 98.851 14.788 55.672 1.00 68.78 419 GLU D N 1
ATOM 12562 C CA . GLU D 1 419 ? 98.129 13.735 56.383 1.00 70.29 419 GLU D CA 1
ATOM 12563 C C . GLU D 1 419 ? 98.670 13.441 57.775 1.00 70.86 419 GLU D C 1
ATOM 12564 O O . GLU D 1 419 ? 97.934 12.968 58.642 1.00 71.16 419 GLU D O 1
ATOM 12570 N N . GLN D 1 420 ? 99.954 13.707 57.992 1.00 71.00 420 GLN D N 1
ATOM 12571 C CA . GLN D 1 420 ? 100.535 13.476 59.303 1.00 70.46 420 GLN D CA 1
ATOM 12572 C C . GLN D 1 420 ? 100.378 14.753 60.109 1.00 70.57 420 GLN D C 1
ATOM 12573 O O . GLN D 1 420 ? 100.049 14.720 61.295 1.00 70.99 420 GLN D O 1
ATOM 12579 N N . ALA D 1 421 ? 100.609 15.882 59.451 1.00 70.35 421 ALA D N 1
ATOM 12580 C CA . ALA D 1 421 ? 100.471 17.174 60.101 1.00 70.31 421 ALA D CA 1
ATOM 12581 C C . ALA D 1 421 ? 98.999 17.358 60.432 1.00 70.41 421 ALA D C 1
ATOM 12582 O O . ALA D 1 421 ? 98.599 18.375 60.986 1.00 70.97 421 ALA D O 1
ATOM 12584 N N . LEU D 1 422 ? 98.199 16.357 60.084 1.00 70.39 422 LEU D N 1
ATOM 12585 C CA . LEU D 1 422 ? 96.765 16.380 60.337 1.00 70.52 422 LEU D CA 1
ATOM 12586 C C . LEU D 1 422 ? 96.420 15.354 61.405 1.00 71.02 422 LEU D C 1
ATOM 12587 O O . LEU D 1 422 ? 95.464 15.527 62.165 1.00 71.21 422 LEU D O 1
ATOM 12592 N N . GLY D 1 423 ? 97.203 14.281 61.450 1.00 71.12 423 GLY D N 1
ATOM 12593 C CA . GLY D 1 423 ? 96.966 13.229 62.422 1.00 71.41 423 GLY D CA 1
ATOM 12594 C C . GLY D 1 423 ? 96.056 12.139 61.883 1.00 71.33 423 GLY D C 1
ATOM 12595 O O . GLY D 1 423 ? 95.635 11.247 62.621 1.00 71.11 423 GLY D O 1
ATOM 12596 N N . CYS D 1 424 ? 95.745 12.210 60.593 1.00 71.26 424 CYS D N 1
ATOM 12597 C CA . CYS D 1 424 ? 94.885 11.215 59.967 1.00 71.25 424 CYS D CA 1
ATOM 12598 C C . CYS D 1 424 ? 94.874 11.397 58.458 1.00 70.94 424 CYS D C 1
ATOM 12599 O O . CYS D 1 424 ? 95.231 12.459 57.947 1.00 71.67 424 CYS D O 1
ATOM 12602 N N . PRO D 1 425 ? 94.460 10.357 57.723 1.00 70.31 425 PRO D N 1
ATOM 12603 C CA . PRO D 1 425 ? 94.402 10.416 56.260 1.00 69.67 425 PRO D CA 1
ATOM 12604 C C . PRO D 1 425 ? 93.202 11.254 55.834 1.00 68.74 425 PRO D C 1
ATOM 12605 O O . PRO D 1 425 ? 92.209 11.335 56.560 1.00 68.53 425 PRO D O 1
ATOM 12609 N N . VAL D 1 426 ? 93.291 11.867 54.658 1.00 67.66 426 VAL D N 1
ATOM 12610 C CA . VAL D 1 426 ? 92.204 12.696 54.151 1.00 66.00 426 VAL D CA 1
ATOM 12611 C C . VAL D 1 426 ? 91.204 11.871 53.352 1.00 64.66 426 VAL D C 1
ATOM 12612 O O . VAL D 1 426 ? 91.583 10.969 52.602 1.00 63.94 426 VAL D O 1
ATOM 12616 N N . LEU D 1 427 ? 89.926 12.185 53.520 1.00 63.10 427 LEU D N 1
ATOM 12617 C CA . LEU D 1 427 ? 88.877 11.479 52.813 1.00 61.84 427 LEU D CA 1
ATOM 12618 C C . LEU D 1 427 ? 89.053 11.670 51.318 1.00 61.56 427 LEU D C 1
ATOM 12619 O O . LEU D 1 427 ? 89.801 12.542 50.879 1.00 61.70 427 LEU D O 1
ATOM 12624 N N . ASP D 1 428 ? 88.362 10.847 50.538 1.00 61.08 428 ASP D N 1
ATOM 12625 C CA . ASP D 1 428 ? 88.454 10.909 49.086 1.00 59.94 428 ASP D CA 1
ATOM 12626 C C . ASP D 1 428 ? 87.141 11.335 48.443 1.00 59.48 428 ASP D C 1
ATOM 12627 O O . ASP D 1 428 ? 86.285 10.496 48.160 1.00 59.24 428 ASP D O 1
ATOM 12632 N N . GLU D 1 429 ? 86.997 12.638 48.213 1.00 58.90 429 GLU D N 1
ATOM 12633 C CA . GLU D 1 429 ? 85.804 13.211 47.589 1.00 57.53 429 GLU D CA 1
ATOM 12634 C C . GLU D 1 429 ? 85.103 12.244 46.641 1.00 56.58 429 GLU D C 1
ATOM 12635 O O . GLU D 1 429 ? 83.971 11.833 46.888 1.00 55.95 429 GLU D O 1
ATOM 12641 N N . PHE D 1 430 ? 85.784 11.885 45.557 1.00 56.50 430 PHE D N 1
ATOM 12642 C CA . PHE D 1 430 ? 85.228 10.976 44.561 1.00 56.33 430 PHE D CA 1
ATOM 12643 C C . PHE D 1 430 ? 84.614 9.722 45.166 1.00 56.57 430 PHE D C 1
ATOM 12644 O O . PHE D 1 430 ? 83.488 9.355 44.829 1.00 57.60 430 PHE D O 1
ATOM 12652 N N . GLN D 1 431 ? 85.349 9.068 46.058 1.00 57.01 431 GLN D N 1
ATOM 12653 C CA . GLN D 1 431 ? 84.866 7.848 46.700 1.00 57.69 431 GLN D CA 1
ATOM 12654 C C . GLN D 1 431 ? 83.563 8.074 47.462 1.00 56.98 431 GLN D C 1
ATOM 12655 O O . GLN D 1 431 ? 82.642 7.260 47.392 1.00 54.77 431 GLN D O 1
ATOM 12661 N N . LEU D 1 432 ? 83.494 9.178 48.198 1.00 57.58 432 LEU D N 1
ATOM 12662 C CA . LEU D 1 432 ? 82.301 9.504 48.967 1.00 58.63 432 LEU D CA 1
ATOM 12663 C C . LEU D 1 432 ? 81.100 9.743 48.056 1.00 59.06 432 LEU D C 1
ATOM 12664 O O . LEU D 1 432 ? 79.971 9.381 48.390 1.00 59.25 432 LEU D O 1
ATOM 12669 N N . TYR D 1 433 ? 81.340 10.351 46.902 1.00 59.40 433 TYR D N 1
ATOM 12670 C CA . TYR D 1 433 ? 80.253 10.616 45.976 1.00 60.29 433 TYR D CA 1
ATOM 12671 C C . TYR D 1 433 ? 79.715 9.327 45.377 1.00 60.20 433 TYR D C 1
ATOM 12672 O O . TYR D 1 433 ? 78.507 9.177 45.211 1.00 58.98 433 TYR D O 1
ATOM 12681 N N . GLN D 1 434 ? 80.606 8.391 45.061 1.00 60.97 434 GLN D N 1
ATOM 12682 C CA . GLN D 1 434 ? 80.176 7.120 44.493 1.00 61.60 434 GLN D CA 1
ATOM 12683 C C . GLN D 1 434 ? 79.303 6.380 45.493 1.00 61.78 434 GLN D C 1
ATOM 12684 O O . GLN D 1 434 ? 78.188 5.968 45.171 1.00 61.71 434 GLN D O 1
ATOM 12690 N N . GLU D 1 435 ? 79.813 6.212 46.709 1.00 62.42 435 GLU D N 1
ATOM 12691 C CA . GLU D 1 435 ? 79.059 5.519 47.748 1.00 63.87 435 GLU D CA 1
ATOM 12692 C C . GLU D 1 435 ? 77.658 6.105 47.787 1.00 64.29 435 GLU D C 1
ATOM 12693 O O . GLU D 1 435 ? 76.668 5.377 47.866 1.00 64.50 435 GLU D O 1
ATOM 12699 N N . ALA D 1 436 ? 77.589 7.430 47.713 1.00 64.82 436 ALA D N 1
ATOM 12700 C CA . ALA D 1 436 ? 76.318 8.137 47.726 1.00 65.60 436 ALA D CA 1
ATOM 12701 C C . ALA D 1 436 ? 75.442 7.640 46.584 1.00 66.50 436 ALA D C 1
ATOM 12702 O O . ALA D 1 436 ? 74.294 7.248 46.798 1.00 66.92 436 ALA D O 1
ATOM 12704 N N . GLU D 1 437 ? 75.989 7.656 45.372 1.00 66.98 437 GLU D N 1
ATOM 12705 C CA . GLU D 1 437 ? 75.249 7.204 44.200 1.00 67.48 437 GLU D CA 1
ATOM 12706 C C . GLU D 1 437 ? 74.685 5.820 44.488 1.00 67.88 437 GLU D C 1
ATOM 12707 O O . GLU D 1 437 ? 73.616 5.458 43.997 1.00 68.62 437 GLU D O 1
ATOM 12713 N N . GLU D 1 438 ? 75.405 5.060 45.307 1.00 67.58 438 GLU D N 1
ATOM 12714 C CA . GLU D 1 438 ? 74.980 3.718 45.682 1.00 67.10 438 GLU D CA 1
ATOM 12715 C C . GLU D 1 438 ? 74.046 3.782 46.888 1.00 66.57 438 GLU D C 1
ATOM 12716 O O . GLU D 1 438 ? 72.819 3.706 46.685 1.00 65.92 438 GLU D O 1
#

Sequence (1533 aa):
ANSITADEIREQFSQASAYQQEVPQYGTLLELVADVNLAVLENNPQLHEKVNADELARLNVERHGAIRVGTAQELATLRRFAIGYPVSYYDLSQAGVPVHSTAFRPIDDASLARNPFRVFTSLLRLELIENEILRQKAAEILRQRDIFTPRCRQLLEEYEQQGGFNETQAQEFVQEALETFRWHQLATVDEETYRALHNEHRLIADVVCFPGCHINHLTPRTLDIDRVQSPECGIEPKILIEGPPRREVPILLRQTSFKALEETVLFAGQKQGTHTARFGEIEQRGVALTPKGRQLYDDLLRNAHQHLQETFRTFPDSEFLRQQGLAWFRYRLTPSGEAHRQAIHPGDDPQPLIERGWVVAQPITYEDFLPVSNASREAFEQALGCPVLDEFQLYQEAEERSKRRCGLITADEIREQFSQASAYQQEVPQYGTLLELVADVNLAVLENNPQLHEKVNADELARLNVERHGAIRVGTAQELATLRRFAIGYPVSYYDLSQAGVPVHSTAFRPIDDASLARNPFRVFTSLLRLELIENEILRQKAAEILRQRDIFTPRCRQLLEEYEQQGGFNETQAQEFVQEALETFRWHQLATVDEETYRALHNEHRLIADVVCFPGCHINHLTPRTLDIDRVQSPECGIEPKILIEGPPRREVPILLRQTSFKALEETVLFAGQKQGTHTARFGEIEQRGVALTPKGRQLYDDLLRNAGTGQDNLTHQHLQETFRTFPDSEFLRQQGLAWFRYRLTPSGAIHPGDDPQPLIERGWVVAQPITYEDFLPVSNASREAFEQALGCPVLDEFQLYQEAEERSKRRCGLITADEIREQFSQASAYQQEVPQYGTLLELVADVNLAVLENNLARLNVERHGAIRVGTAQELATLRRFAIGYPVSYYDLSQAGVPVHSTAFRPIDDASLARNPFRVFTSLLRLELIENEILRQKAAEILRQRDIFTPRCRQLLEEYEQQGGFNETQAQEFVQEALETFRWHQLATVDEETYRALHNEHRLIADVVCFPGCHINHLTPRTLDIDRVQSPECGIEPKILIEGPPRREVPILLRQTSFKALEETVLFAGQKQGTHTARFGEIEQRGVALTPKGRQLYDDLLRHQHLQETFRTFPDSEFLRQQGLAWFTYEDFLPVSSREAFEQALGCPVLDEFQLYQEAEERSKRRCGLITADEIREQFSQASAYQQEVPQYGTLLELVADVNLAVLENNPQVNADELARLNVERHGAIRVGTAQELATLRRFAIGYPVSYYDLSQAGVPVHSTAFRPIDDASPFRVFTSLLRLELRQKAAEILRQRDIFTPRCRQLLEEYEQQGGFNETQAQEFVQEALETFRWHQLATVDEETYRALHNEHRLIADVVCFPGCHINHLTPRTLDIDRVQSPECGIEPKILIEGPPRREVPILLRQTSFKALEETVLFAGQTHTARFGEIEQRGVALTPKGRQLYDDLLRNAGTGQDNLTHQHLQETFRTFPDSEFLRQQGLAWFRYRLTPSGEPITYEDFLPVSSREAFEQALGCPVLDEFQLYQEAEE

Secondary structure (DSSP, 8-state):
--B--HHHHHHHHHH----TTT-THHHHHHHHHHHHHHHHHHT-HHHHH--TTS-TTGGGT-EEEEEEES-HHHHHHHH------EEEEE-GGGGT-SEEEEEE---SHHHHHH---EEEEEEE-GGG-SSHHHHHHHHHHHHT---S-HHHHHHHHHHHHHSS-BHHHHHHHHHHHHHHH---SB-SS-HHHHHHHHHH-HHHHHHHSSSS---SEEEEB-S-HHHHH--TTS----S--BSS---SS-BSEEEEEEEEEEEEEEETTEEEEEEEEEEEEEEEE-BPBPHHHHHHHHHHHTT----HHHHGGGS--STT--TTS-B-EEEEE-HHHHHTGGG--TT--HHHHHHTTSEEEEEPBP-S-PPP--TTHHHHHHHHTSPPB-HHHHHHHHHHHHHHHHT-/--HHHHHHHHHH----TTT-THHHHHHHHHHHHHHHHHHT-HHHHH--TTS-STGGGT-EEEEEEE-SHHHHHHHH------EEEEE-GGGGS-SEEEEEE---SHHHHHH---EEEEEEE-GGG-S-HHHHHHHHHHHHS---S-HHHHHHHHHHHHHTS--HHHHHHHHHHHGGGG----B-SS-HHHHHHHHHH-HHHHHHHTSSS---SEEEEB-S-HHHHH--TTS--B-S--BSSPP-SS-BSEEEEEEEEEEEEEB-TT-S--EEEEEEEEEEEE-B-B-HHHHHHHHHHHHHS---SS-TT---HHHHGGGS--SS---TTS-B-EEEEE-TT----TT--HHHHHHHTSEEEEEPBP-S-PPP---HHHHHHHHHSSPPB-HHHHHHHHHHHHHHTT--/--HHHHHHHHHH----TTT-HHHHHHHHHHHHHHHHHTT---TTGGG-EEEEEEESSHHHHHHHH------EEEEEEGGGGT-SEEEEEE----HHHHTT---EEEEEEE-GGG-SSHHHHHHHHHHHHH---S-HHHHHHHHHHTTSSS--SHHHHHHHHHHHTTTS---B-SS-HHHHHHHHHH-HHHHHHHTSSS---S--EEB-S-HHHHH--TTS----SSPBSS---SS-BSEEEEEEEEEEEEEB-TT-S--EEEEEEEEEEEE-B-B-HHHHHHHHHHH----HHHHTTSS--SS----S--B-----S------HHHHHHHHTSPPBPHHHHHHHHHHHHHHHTT-/--HHHHHHTTTT----TTT-HHHHHHHHHHHHHHHHHHTT-----S--SGGGGG-EEEEEEE-SSHHHHHHH------EEEEEEGGGGTS-EEEEEE----S----EEEEEEE----HHHHHHHHHS---S-HHHHHHHHHHHHHSS--TTHHHHHHHHTGGGGS--SB-SS-HHHHHHHHTT-HHHHHHHSSSS---SEEEEB-S-TTTTT--TTS--B-S--BSS---SS-BSEEEEEEEEEEEEPB-TT--EEEEEEEEEEE-B-B-HHHHHHHHHHHHHH---SSSSTT--HHHHGGGS--SS---TT--B-------SS----B--S-PPP--HHHHHHTTTSPPB-HHHHHHHHH-

Radius of gyration: 52.67 Å; Cα contacts (8 Å, |Δi|>4): 2539; chains: 4; bounding box: 145×119×130 Å

B-factor: mean 45.5, std 19.79, range [3.87, 108.92]

Solvent-accessible surface area: 75370 Å² total

Organism: Shigella flexneri (NCBI:txid623)

CATH classification: 3.10.180.80